Protein 5FQ4 (pdb70)

Foldseek 3Di:
DLQVLVVQQVVLLQLQQQALLLVLLCLLLQFWAFFLVDCPCLCSLQVNDDLVNLSRQSSVCSLQVNNLLSLVVNVVPDPQLLSVLLSLLSNLLSLVLVCQFAQWAFDPQGVFFGFTHGNVVSLVVSLVVNVVSVVPHDPDWDDHCDQQCRGPSLASVQSNLLVLLVSLLLCLLLVHCNVVSLVVNLVSLVVVSHHPAFRWRFQADLDPPRFRNNLCVAVPVHPHTIFGAQQLLLQCVVLVHPCLVFQKFAAQVPRHAAHHHRQCSVVCCVVVNSVCRGSSNTIGGDSPVGGRDIAGSGGLLLSLLSSLLSCLPRVVNNVSSLVSNLVSLQRLCVVSPNHPCSCSRCVTVLPCVVQDDSVSSNLSSLLSSLNSCVVHGSSVSSSSCLSVVPVPADPDAPVRCVVPVVSDDRNRHHFNNNHNFPVTDGQAHHWDRVVSVVRHVSGDDTDRSPPHRSSRDD/DLQVLVVQQVVLQLLQQQALLLVLLCLLLQFWAFFLVDCPCLCSLQVPDDLVNQSRQSSVCSLAVNNLLSLVVSVVPDPQLLSVLLSLLSNLLSLVLVCQFAQWAQDPQGPPPPVPLFGFTHGNVVSNVVSLVVNVVSVVPHPPDWDDHCDQQCRRDSLASVQSSLLVLLLSLLLCLLLVHCNVVSLVVNLVSLVVVSHHPAFRWRFQADLDPPRWRNHLCVAVPPHPHTIFGAQQLLLQCVVLVNPLCVQQKFQQQVPRHAAHHHRQCSVVCCVPVPVVRRGSSVTIGGDSPCGGRDIAGSGGLLLSLLSSLLSCLPRVVNNVSSLVSQLVSLQRLCVVRPNHPCSCSRCVTPLPCVPQDDSVSSNLSSLLSSLNSCVVHGSSVSSSSCLSVVPVPADPDAPVRCVVPVVSDDRNRHHFNNNHNQPVTDGFAHHWDRVVSVVRHVNPDDTDRSPPHRSSRDD

Secondary structure (DSSP, 8-state):
-HHHHHHHHHHHHHHIIIIIHHHHHHHHTTSEEE-TT--TTHHHHTT---GGG-TTHHHHHIIIIIIIHHHHHHHHH---HHHHHHHHHHHHHHHHHHHHHHS-EE-TT----PPEEPHHHHHHHHHHHHHHHHHT--SPPP-S--TTTTT-HHHHHHHHHHHHHHHHHHHHHTTSSHHHHHHHHHHHHHHT---SS-EEE----SSTTTS-HHHIIIIISS---EEEBHHHHHHHHHTT-GGGGSSBPPPTTTS----BPTT-HHHHHHHH-GGGSSGGGSPBB-GGGTTTPPEEEE-HHHHHHHHHHHIIIII--HHHHHHHHHHHHHHHHHHTT-TT-THHHHTTTT-GGG--SHHHHHHHHHHHHHHHHTTT-HHHHHHHHHHH--SPBPSS-HHHHHH-GGG--TT-B---SS---TT-S----PPPPHHHHHH-TTSPPP--TTSPPTT---/-HHHHHHHHHHHHHHIIIIIHHHHHHHHTTSEEE-TT--TTHHHHTT---GGG-TTHHHHHIIIIIIIHHHHHHHHH---HHHHHHHHHHHHHHHHHHHHHHS-EE-TT-S-GGGGSS--EE-HHHHHHHHHHHHHHHHHT--SPPP-S--TTTTT-HHHHHHHHHHHHHHHHHHHHHTTSSHHHHHHHHHHHHHHT---SS-EEE----SSTTTS-HHHHHHTSSS---EEEBHHHHHHHHHTT-GGGGSSBPPPTTTS----BPTT-HHHHHHHH-GGGSSGGGSPBB-GGGTTTPPEEEE-HHHHHHHHHHHIIIII--HHHHHHHHHHHHHHHHHHTT-TT-THHHHTTTT-GGG--SHHHHHHHHHHHHHHHHTTT-HHHHHHHHHHH--SPBPSS-HHHHHH-GGG--TT-B---SS---TT-S----PPPPHHHHHH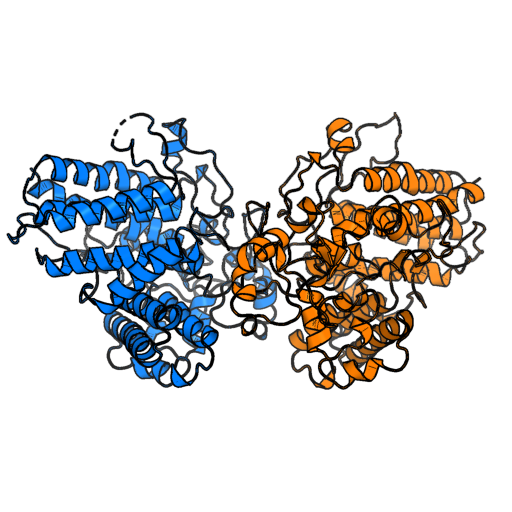-TTSPPP--TTSPPTT---

Radius of gyration: 30.18 Å; Cα contacts (8 Å, |Δi|>4): 1791; chains: 2; bounding box: 72×87×77 Å

Solvent-accessible surface area: 32524 Å² total; per-residue (Å²): 91,8,61,137,26,4,42,47,0,6,49,15,0,0,27,0,1,4,4,51,0,12,10,1,0,0,8,4,0,1,0,2,4,0,31,4,94,32,100,95,19,29,60,3,6,21,6,54,18,78,37,79,46,94,38,1,20,86,0,32,136,32,0,16,70,12,0,0,45,24,0,74,55,0,42,120,108,24,127,21,24,3,2,82,1,0,0,9,0,0,37,0,2,0,0,1,3,0,0,0,0,0,7,27,0,2,31,74,89,19,83,138,64,25,100,22,12,78,0,56,56,0,0,110,22,0,10,37,41,0,70,65,16,53,90,61,38,101,75,58,45,13,99,1,56,8,105,18,10,122,87,72,39,70,29,1,78,0,0,0,10,0,0,12,0,2,0,16,0,0,0,15,38,5,113,40,86,26,83,55,19,24,97,98,0,53,70,17,2,135,78,102,104,22,4,97,47,25,0,56,12,70,77,37,83,82,79,101,126,106,48,10,22,5,33,51,73,1,32,77,64,49,118,21,5,0,0,0,0,30,0,0,8,17,18,2,69,70,13,50,3,31,3,19,52,39,1,5,41,111,7,134,50,108,38,125,56,44,8,1,8,5,0,0,8,56,48,16,42,90,98,72,29,76,103,91,21,68,46,101,31,3,0,27,3,35,27,96,47,1,8,70,14,24,3,10,0,0,6,30,4,0,2,29,0,0,10,0,0,0,33,11,59,32,55,127,43,67,69,62,0,78,69,7,0,47,40,0,0,53,22,3,0,49,60,9,62,36,75,61,86,27,73,63,0,12,133,34,63,2,12,8,101,78,12,88,74,92,27,59,39,24,53,14,0,20,8,0,4,4,2,1,0,3,4,9,3,1,2,5,1,2,0,6,9,6,8,14,38,9,2,54,77,11,56,47,25,2,46,64,0,47,83,49,103,106,34,16,74,53,0,36,0,0,30,6,46,42,38,41,18,107,23,24,27,24,4,42,14,0,23,7,2,31,33,4,74,130,139,8,136,68,7,35,80,46,50,75,11,8,14,40,1,41,2,6,102,82,101,8,63,145,28,4,46,47,0,6,52,14,0,1,24,0,2,4,4,51,0,13,11,2,0,0,9,4,0,2,0,3,4,0,30,4,96,32,98,95,18,31,59,3,6,23,6,58,18,78,38,75,44,91,38,1,21,85,0,32,138,26,0,16,68,16,0,1,57,22,0,67,56,0,43,119,111,21,126,23,22,3,1,83,1,0,0,9,0,0,37,0,1,0,0,1,4,0,0,0,0,0,7,25,0,1,30,70,50,10,32,83,53,154,100,40,75,52,17,98,20,14,77,0,48,63,0,0,85,23,0,9,34,42,0,70,67,13,50,92,58,40,102,73,58,46,12,97,1,59,7,109,18,11,120,92,71,42,71,30,1,79,0,0,0,11,0,0,14,0,2,0,18,0,0,0,15,29,6,116,38,76,25,84,55,17,22,98,97,0,50,77,17,2,138,82,103,105,23,5,98,46,28,0,60,11,60,88,34,85,78,75,97,128,95,50,11,21,5,34,53,75,1,32,57,83,50,116,21,4,0,0,0,0,33,0,0,8,18,20,2,62,66,12,54,4,31,2,17,53,42,0,5,41,110,5,134,42,104,40,135,49,43,6,0,8,5,0,0,8,58,46,16,40,92,95,66,30,73,105,89,20,67,46,100,28,3,0,26,3,36,26,96,43,1,7,67,15,23,4,10,0,0,5,30,4,0,2,31,0,0,11,0,0,0,33,10,60,35,57,113,42,68,75,62,0,79,69,8,0,50,42,0,0,53,22,3,0,52,59,8,65,33,75,61,76,28,74,67,0,14,129,34,71,2,11,8,101,75,14,91,69,86,26,61,38,22,50,19,0,21,9,0,2,4,3,1,0,3,6,7,3,1,1,5,1,2,0,4,9,7,4,14,39,9,2,51,76,11,50,46,24,2,46,67,0,44,83,52,102,111,34,14,74,51,0,35,0,0,29,6,48,42,38,44,19,98,24,23,27,24,4,42,14,1,21,7,1,33,28,4,74,123,129,8,129,71,6,37,80,44,45,74,11,8,15,40,1,42,2,5,103,80

CATH classification: 1.25.40.390

Structure (mmCIF, N/CA/C/O backbone):
data_5FQ4
#
_entry.id   5FQ4
#
_cell.length_a   54.757
_cell.length_b   80.025
_cell.length_c   120.047
_cell.angle_alpha   90.00
_cell.angle_beta   100.12
_cell.angle_gamma   90.00
#
_symmetry.space_group_name_H-M   'P 1 21 1'
#
loop_
_entity.id
_entity.type
_entity.pdbx_description
1 polymer 'PUTATIVE LIPOPROTEIN'
2 non-polymer 'CALCIUM ION'
3 water water
#
loop_
_atom_site.group_PDB
_atom_site.id
_atom_site.type_symbol
_atom_site.label_atom_id
_atom_site.label_alt_id
_atom_site.label_comp_id
_atom_site.label_asym_id
_atom_site.label_entity_id
_atom_site.label_seq_id
_atom_site.pdbx_PDB_ins_code
_atom_site.Cartn_x
_atom_site.Cartn_y
_atom_site.Cartn_z
_atom_site.occupancy
_atom_site.B_iso_or_equiv
_atom_site.auth_seq_id
_atom_site.auth_comp_id
_atom_site.auth_asym_id
_atom_site.auth_atom_id
_atom_site.pdbx_PDB_model_num
ATOM 1 N N . THR A 1 19 ? -13.411 -10.758 190.509 1.00 48.30 18 THR A N 1
ATOM 2 C CA . THR A 1 19 ? -14.031 -11.819 189.712 1.00 53.64 18 THR A CA 1
ATOM 3 C C . THR A 1 19 ? -14.532 -11.274 188.372 1.00 46.23 18 THR A C 1
ATOM 4 O O . THR A 1 19 ? -14.750 -10.068 188.230 1.00 44.40 18 THR A O 1
ATOM 8 N N . ALA A 1 20 ? -14.708 -12.164 187.388 1.00 36.16 19 ALA A N 1
ATOM 9 C CA . ALA A 1 20 ? -15.098 -11.716 186.052 1.00 34.20 19 ALA A CA 1
ATOM 10 C C . ALA A 1 20 ? -16.455 -11.022 186.075 1.00 37.70 19 ALA A C 1
ATOM 11 O O . ALA A 1 20 ? -16.667 -10.030 185.363 1.00 31.64 19 ALA A O 1
ATOM 13 N N . ASP A 1 21 ? -17.382 -11.530 186.897 1.00 36.95 20 ASP A N 1
ATOM 14 C CA . ASP A 1 21 ? -18.724 -10.959 186.979 1.00 45.36 20 ASP A CA 1
ATOM 15 C C . ASP A 1 21 ? -18.692 -9.504 187.420 1.00 40.73 20 ASP A C 1
ATOM 16 O O . ASP A 1 21 ? -19.509 -8.695 186.967 1.00 36.58 20 ASP A O 1
ATOM 21 N N . LEU A 1 22 ? -17.775 -9.161 188.329 1.00 42.37 21 LEU A N 1
ATOM 22 C CA . LEU A 1 22 ? -17.654 -7.791 188.808 1.00 41.71 21 LEU A CA 1
ATOM 23 C C . LEU A 1 22 ? -16.945 -6.891 187.809 1.00 42.81 21 LEU A C 1
ATOM 24 O O . LEU A 1 22 ? -17.173 -5.676 187.813 1.00 48.33 21 LEU A O 1
ATOM 29 N N . ILE A 1 23 ? -16.116 -7.461 186.941 1.00 31.98 22 ILE A N 1
ATOM 30 C CA . ILE A 1 23 ? -15.297 -6.661 186.041 1.00 31.20 22 ILE A CA 1
ATOM 31 C C . ILE A 1 23 ? -15.980 -6.452 184.700 1.00 29.88 22 ILE A C 1
ATOM 32 O O . ILE A 1 23 ? -15.909 -5.361 184.127 1.00 28.91 22 ILE A O 1
ATOM 37 N N . PHE A 1 24 ? -16.611 -7.496 184.171 1.00 25.50 23 PHE A N 1
ATOM 38 C CA . PHE A 1 24 ? -17.150 -7.425 182.818 1.00 25.77 23 PHE A CA 1
ATOM 39 C C . PHE A 1 24 ? -18.072 -6.234 182.578 1.00 29.24 23 PHE A C 1
ATOM 40 O O . PHE A 1 24 ? -17.975 -5.626 181.495 1.00 27.89 23 PHE A O 1
ATOM 48 N N . PRO A 1 25 ? -18.964 -5.844 183.497 1.00 31.77 24 PRO A N 1
ATOM 49 C CA . PRO A 1 25 ? -19.810 -4.674 183.211 1.00 23.98 24 PRO A CA 1
ATOM 50 C C . PRO A 1 25 ? -19.020 -3.393 183.047 1.00 27.31 24 PRO A C 1
ATOM 51 O O . PRO A 1 25 ? -19.471 -2.481 182.346 1.00 27.86 24 PRO A O 1
ATOM 55 N N . SER A 1 26 ? -17.843 -3.291 183.660 1.00 29.57 25 SER A N 1
ATOM 56 C CA . SER A 1 26 ? -17.065 -2.066 183.519 1.00 32.21 25 SER A CA 1
ATOM 57 C C . SER A 1 26 ? -16.506 -1.879 182.111 1.00 30.04 25 SER A C 1
ATOM 58 O O . SER A 1 26 ? -16.181 -0.747 181.729 1.00 26.33 25 SER A O 1
ATOM 61 N N . ILE A 1 27 ? -16.402 -2.948 181.319 1.00 27.39 26 ILE A N 1
ATOM 62 C CA . ILE A 1 27 ? -15.823 -2.810 179.984 1.00 24.00 26 ILE A CA 1
ATOM 63 C C . ILE A 1 27 ? -16.690 -1.895 179.130 1.00 23.90 26 ILE A C 1
ATOM 64 O O . ILE A 1 27 ? -16.227 -0.876 178.602 1.00 21.97 26 ILE A O 1
ATOM 69 N N . SER A 1 28 ? -17.965 -2.246 178.980 1.00 22.65 27 SER A N 1
ATOM 70 C CA . SER A 1 28 ? -18.841 -1.420 178.160 1.00 26.58 27 SER A CA 1
ATOM 71 C C . SER A 1 28 ? -19.121 -0.072 178.816 1.00 20.69 27 SER A C 1
ATOM 72 O O . SER A 1 28 ? -19.261 0.937 178.113 1.00 23.09 27 SER A O 1
ATOM 75 N N . ALA A 1 29 ? -19.184 -0.023 180.148 1.00 18.53 28 ALA A N 1
ATOM 76 C CA . ALA A 1 29 ? -19.318 1.264 180.826 1.00 20.80 28 ALA A CA 1
ATOM 77 C C . ALA A 1 29 ? -18.164 2.188 180.452 1.00 20.88 28 ALA A C 1
ATOM 78 O O . ALA A 1 29 ? -18.373 3.358 180.110 1.00 23.19 28 ALA A O 1
ATOM 80 N N . SER A 1 30 ? -16.940 1.660 180.474 1.00 21.67 29 SER A N 1
ATOM 81 C CA . SER A 1 30 ? -15.770 2.468 180.150 1.00 21.99 29 SER A CA 1
ATOM 82 C C . SER A 1 30 ? -15.767 2.878 178.685 1.00 24.14 29 SER A C 1
ATOM 83 O O . SER A 1 30 ? -15.505 4.043 178.366 1.00 21.70 29 SER A O 1
ATOM 86 N N . ILE A 1 31 ? -16.053 1.934 177.776 1.00 18.81 30 ILE A N 1
ATOM 87 C CA . ILE A 1 31 ? -16.166 2.276 176.358 1.00 18.69 30 ILE A CA 1
ATOM 88 C C . ILE A 1 31 ? -17.218 3.366 176.161 1.00 23.08 30 ILE A C 1
ATOM 89 O O . ILE A 1 31 ? -16.990 4.359 175.456 1.00 22.90 30 ILE A O 1
ATOM 94 N N . ALA A 1 32 ? -18.383 3.202 176.803 1.00 20.86 31 ALA A N 1
ATOM 95 C CA . ALA A 1 32 ? -19.477 4.158 176.637 1.00 16.63 31 ALA A CA 1
ATOM 96 C C . ALA A 1 32 ? -19.064 5.549 177.093 1.00 18.42 31 ALA A C 1
ATOM 97 O O . ALA A 1 32 ? -19.400 6.545 176.447 1.00 18.43 31 ALA A O 1
ATOM 99 N N . SER A 1 33 ? -18.350 5.635 178.217 1.00 19.35 32 SER A N 1
ATOM 100 C CA . SER A 1 33 ? -17.872 6.928 178.684 1.00 22.40 32 SER A CA 1
ATOM 101 C C . SER A 1 33 ? -17.037 7.625 177.613 1.00 19.80 32 SER A C 1
ATOM 102 O O . SER A 1 33 ? -17.143 8.840 177.432 1.00 22.55 32 SER A O 1
ATOM 105 N N . ALA A 1 34 ? -16.224 6.869 176.876 1.00 18.94 33 ALA A N 1
ATOM 106 C CA . ALA A 1 34 ? -15.379 7.475 175.850 1.00 19.97 33 ALA A CA 1
ATOM 107 C C . ALA A 1 34 ? -16.163 7.715 174.568 1.00 21.49 33 ALA A C 1
ATOM 108 O O . ALA A 1 34 ? -16.270 8.852 174.091 1.00 21.71 33 ALA A O 1
ATOM 110 N N . VAL A 1 35 ? -16.732 6.648 174.004 1.00 17.62 34 VAL A N 1
ATOM 111 C CA . VAL A 1 35 ? -17.291 6.748 172.665 1.00 22.24 34 VAL A CA 1
ATOM 112 C C . VAL A 1 35 ? -18.609 7.521 172.677 1.00 23.13 34 VAL A C 1
ATOM 113 O O . VAL A 1 35 ? -18.992 8.112 171.656 1.00 23.11 34 VAL A O 1
ATOM 117 N N . GLY A 1 36 ? -19.312 7.538 173.807 1.00 17.98 35 GLY A N 1
ATOM 118 C CA . GLY A 1 36 ? -20.538 8.292 173.951 1.00 18.69 35 GLY A CA 1
ATOM 119 C C . GLY A 1 36 ? -20.365 9.636 174.618 1.00 21.21 35 GLY A C 1
ATOM 120 O O . GLY A 1 36 ? -21.333 10.399 174.701 1.00 22.21 35 GLY A O 1
ATOM 121 N N . GLY A 1 37 ? -19.152 9.955 175.084 1.00 17.63 36 GLY A N 1
ATOM 122 C CA . GLY A 1 37 ? -18.907 11.179 175.820 1.00 19.30 36 GLY A CA 1
ATOM 123 C C . GLY A 1 37 ? -17.905 12.071 175.110 1.00 19.17 36 GLY A C 1
ATOM 124 O O . GLY A 1 37 ? -18.248 12.747 174.134 1.00 18.63 36 GLY A O 1
ATOM 125 N N . GLU A 1 38 ? -16.657 12.063 175.579 1.00 20.92 37 GLU A N 1
ATOM 126 C CA . GLU A 1 38 ? -15.646 12.969 175.027 1.00 24.10 37 GLU A CA 1
ATOM 127 C C . GLU A 1 38 ? -15.438 12.759 173.527 1.00 21.83 37 GLU A C 1
ATOM 128 O O . GLU A 1 38 ? -15.342 13.725 172.764 1.00 15.48 37 GLU A O 1
ATOM 134 N N . ILE A 1 39 ? -15.346 11.502 173.080 1.00 18.54 38 ILE A N 1
ATOM 135 C CA . ILE A 1 39 ? -15.089 11.254 171.657 1.00 19.81 38 ILE A CA 1
ATOM 136 C C . ILE A 1 39 ? -16.309 11.621 170.828 1.00 21.80 38 ILE A C 1
ATOM 137 O O . ILE A 1 39 ? -16.209 12.297 169.796 1.00 16.73 38 ILE A O 1
ATOM 142 N N . TYR A 1 40 ? -17.475 11.119 171.243 1.00 18.06 39 TYR A N 1
ATOM 143 C CA . TYR A 1 40 ? -18.737 11.538 170.654 1.00 16.79 39 TYR A CA 1
ATOM 144 C C . TYR A 1 40 ? -18.785 13.051 170.505 1.00 19.40 39 TYR A C 1
ATOM 145 O O . TYR A 1 40 ? -19.206 13.573 169.472 1.00 14.22 39 TYR A O 1
ATOM 154 N N . ASN A 1 41 ? -18.336 13.770 171.527 1.00 17.31 40 ASN A N 1
ATOM 155 C CA . ASN A 1 41 ? -18.427 15.220 171.492 1.00 21.39 40 ASN A CA 1
ATOM 156 C C . ASN A 1 41 ? -17.629 15.795 170.327 1.00 19.53 40 ASN A C 1
ATOM 157 O O . ASN A 1 41 ? -18.183 16.484 169.464 1.00 15.90 40 ASN A O 1
ATOM 162 N N . TYR A 1 42 ? -16.317 15.527 170.275 1.00 17.90 41 TYR A N 1
ATOM 163 C CA . TYR A 1 42 ? -15.561 16.182 169.216 1.00 18.49 41 TYR A CA 1
ATOM 164 C C . TYR A 1 42 ? -15.910 15.624 167.843 1.00 19.06 41 TYR A C 1
ATOM 165 O O . TYR A 1 42 ? -15.905 16.373 166.856 1.00 20.20 41 TYR A O 1
ATOM 174 N N . ALA A 1 43 ? -16.261 14.339 167.749 1.00 14.27 42 ALA A N 1
ATOM 175 C CA . ALA A 1 43 ? -16.609 13.811 166.431 1.00 10.45 42 ALA A CA 1
ATOM 176 C C . ALA A 1 43 ? -17.875 14.458 165.867 1.00 15.86 42 ALA A C 1
ATOM 177 O O . ALA A 1 43 ? -18.039 14.523 164.643 1.00 20.40 42 ALA A O 1
ATOM 179 N N . GLY A 1 44 ? -18.776 14.960 166.725 1.00 16.37 43 GLY A N 1
ATOM 180 C CA . GLY A 1 44 ? -19.951 15.650 166.208 1.00 16.04 43 GLY A CA 1
ATOM 181 C C . GLY A 1 44 ? -19.606 16.959 165.518 1.00 17.16 43 GLY A C 1
ATOM 182 O O . GLY A 1 44 ? -20.311 17.395 164.598 1.00 15.56 43 GLY A O 1
ATOM 183 N N . PHE A 1 45 ? -18.529 17.609 165.955 1.00 12.73 44 PHE A N 1
ATOM 184 C CA . PHE A 1 45 ? -18.038 18.780 165.231 1.00 17.83 44 PHE A CA 1
ATOM 185 C C . PHE A 1 45 ? -17.426 18.359 163.906 1.00 20.86 44 PHE A C 1
ATOM 186 O O . PHE A 1 45 ? -17.680 18.976 162.863 1.00 19.45 44 PHE A O 1
ATOM 194 N N . PHE A 1 46 ? -16.640 17.286 163.929 1.00 17.82 45 PHE A N 1
ATOM 195 C CA . PHE A 1 46 ? -15.997 16.819 162.709 1.00 17.13 45 PHE A CA 1
ATOM 196 C C . PHE A 1 46 ? -17.019 16.287 161.717 1.00 13.35 45 PHE A C 1
ATOM 197 O O . PHE A 1 46 ? -16.831 16.411 160.503 1.00 14.47 45 PHE A O 1
ATOM 205 N N . ALA A 1 47 ? -18.108 15.694 162.207 1.00 16.86 46 ALA A N 1
ATOM 206 C CA . ALA A 1 47 ? -19.187 15.284 161.321 1.00 15.88 46 ALA A CA 1
ATOM 207 C C . ALA A 1 47 ? -20.109 16.441 160.961 1.00 15.98 46 ALA A C 1
ATOM 208 O O . ALA A 1 47 ? -21.021 16.250 160.149 1.00 17.83 46 ALA A O 1
ATOM 210 N N . GLN A 1 48 ? -19.900 17.618 161.569 1.00 12.50 47 GLN A N 1
ATOM 211 C CA . GLN A 1 48 ? -20.610 18.857 161.229 1.00 15.68 47 GLN A CA 1
ATOM 212 C C . GLN A 1 48 ? -22.105 18.743 161.508 1.00 17.31 47 GLN A C 1
ATOM 213 O O . GLN A 1 48 ? -22.945 19.224 160.745 1.00 14.86 47 GLN A O 1
ATOM 219 N N . TYR A 1 49 ? -22.419 18.074 162.611 1.00 15.66 48 TYR A N 1
ATOM 220 C CA . TYR A 1 49 ? -23.754 18.111 163.191 1.00 20.68 48 TYR A CA 1
ATOM 221 C C . TYR A 1 49 ? -23.972 19.390 163.977 1.00 22.49 48 TYR A C 1
ATOM 222 O O . TYR A 1 49 ? -25.069 19.957 163.953 1.00 20.45 48 TYR A O 1
ATOM 231 N N . TYR A 1 50 ? -22.953 19.850 164.703 1.00 15.37 49 TYR A N 1
ATOM 232 C CA . TYR A 1 50 ? -23.160 21.007 165.549 1.00 18.51 49 TYR A CA 1
ATOM 233 C C . TYR A 1 50 ? -21.910 21.871 165.569 1.00 21.02 49 TYR A C 1
ATOM 234 O O . TYR A 1 50 ? -20.912 21.602 164.886 1.00 19.17 49 TYR A O 1
ATOM 243 N N . GLU A 1 51 ? -21.995 22.932 166.360 1.00 15.40 50 GLU A N 1
ATOM 244 C CA . GLU A 1 51 ? -21.099 24.073 166.273 1.00 20.86 50 GLU A CA 1
ATOM 245 C C . GLU A 1 51 ? -21.132 24.783 167.616 1.00 21.23 50 GLU A C 1
ATOM 246 O O . GLU A 1 51 ? -21.904 24.420 168.509 1.00 23.59 50 GLU A O 1
ATOM 252 N N . GLN A 1 52 ? -20.275 25.791 167.753 1.00 21.33 51 GLN A N 1
ATOM 253 C CA . GLN A 1 52 ? -20.120 26.495 169.018 1.00 23.00 51 GLN A CA 1
ATOM 254 C C . GLN A 1 52 ? -21.161 27.598 169.139 1.00 26.66 51 GLN A C 1
ATOM 255 O O . GLN A 1 52 ? -21.274 28.446 168.248 1.00 24.50 51 GLN A O 1
ATOM 261 N N . LYS A 1 53 ? -21.911 27.599 170.247 1.00 23.04 52 LYS A N 1
ATOM 262 C CA . LYS A 1 53 ? -22.870 28.668 170.472 1.00 25.27 52 LYS A CA 1
ATOM 263 C C . LYS A 1 53 ? -22.147 30.007 170.475 1.00 22.94 52 LYS A C 1
ATOM 264 O O . LYS A 1 53 ? -21.077 30.126 171.086 1.00 27.91 52 LYS A O 1
ATOM 270 N N . PRO A 1 54 ? -22.686 31.014 169.801 1.00 25.41 53 PRO A N 1
ATOM 271 C CA . PRO A 1 54 ? -22.001 32.316 169.683 1.00 31.36 53 PRO A CA 1
ATOM 272 C C . PRO A 1 54 ? -21.526 32.935 170.997 1.00 39.13 53 PRO A C 1
ATOM 273 O O . PRO A 1 54 ? -20.458 33.561 171.026 1.00 37.96 53 PRO A O 1
ATOM 277 N N . GLU A 1 55 ? -22.277 32.783 172.084 1.00 36.32 54 GLU A N 1
ATOM 278 C CA . GLU A 1 55 ? -22.003 33.523 173.306 1.00 34.45 54 GLU A CA 1
ATOM 279 C C . GLU A 1 55 ? -21.080 32.793 174.268 1.00 38.23 54 GLU A C 1
ATOM 280 O O . GLU A 1 55 ? -20.893 33.259 175.395 1.00 49.35 54 GLU A O 1
ATOM 286 N N . SER A 1 56 ? -20.501 31.669 173.861 1.00 35.10 55 SER A N 1
ATOM 287 C CA . SER A 1 56 ? -19.516 30.988 174.681 1.00 34.07 55 SER A CA 1
ATOM 288 C C . SER A 1 56 ? -18.377 30.517 173.781 1.00 31.47 55 SER A C 1
ATOM 289 O O . SER A 1 56 ? -18.405 30.699 172.559 1.00 31.75 55 SER A O 1
ATOM 292 N N . ASN A 1 57 ? -17.366 29.904 174.397 1.00 34.11 56 ASN A N 1
ATOM 293 C CA . ASN A 1 57 ? -16.119 29.598 173.710 1.00 31.06 56 ASN A CA 1
ATOM 294 C C . ASN A 1 57 ? -15.626 28.181 173.963 1.00 32.75 56 ASN A C 1
ATOM 295 O O . ASN A 1 57 ? -14.525 27.841 173.518 1.00 31.24 56 ASN A O 1
ATOM 300 N N . GLN A 1 58 ? -16.409 27.341 174.646 1.00 26.11 57 GLN A N 1
ATOM 301 C CA . GLN A 1 58 ? -15.869 26.073 175.130 1.00 31.02 57 GLN A CA 1
ATOM 302 C C . GLN A 1 58 ? -15.259 25.238 174.006 1.00 31.48 57 GLN A C 1
ATOM 303 O O . GLN A 1 58 ? -14.207 24.615 174.185 1.00 24.91 57 GLN A O 1
ATOM 309 N N . TYR A 1 59 ? -15.910 25.190 172.847 1.00 19.81 58 TYR A N 1
ATOM 310 C CA . TYR A 1 59 ? -15.476 24.282 171.799 1.00 19.20 58 TYR A CA 1
ATOM 311 C C . TYR A 1 59 ? -14.951 25.014 170.569 1.00 21.01 58 TYR A C 1
ATOM 312 O O . TYR A 1 59 ? -14.927 24.434 169.479 1.00 21.55 58 TYR A O 1
ATOM 321 N N . ASN A 1 60 ? -14.532 26.274 170.724 1.00 23.72 59 ASN A N 1
ATOM 322 C CA . ASN A 1 60 ? -13.937 27.009 169.608 1.00 24.66 59 ASN A CA 1
ATOM 323 C C . ASN A 1 60 ? -12.847 26.198 168.916 1.00 24.70 59 ASN A C 1
ATOM 324 O O . ASN A 1 60 ? -12.821 26.095 167.684 1.00 20.71 59 ASN A O 1
ATOM 329 N N . THR A 1 61 ? -11.919 25.630 169.693 1.00 21.88 60 THR A N 1
ATOM 330 C CA . THR A 1 61 ? -10.756 25.020 169.064 1.00 26.29 60 THR A CA 1
ATOM 331 C C . THR A 1 61 ? -11.106 23.715 168.359 1.00 25.05 60 THR A C 1
ATOM 332 O O . THR A 1 61 ? -10.392 23.328 167.431 1.00 19.79 60 THR A O 1
ATOM 336 N N . LEU A 1 62 ? -12.187 23.039 168.758 1.00 22.85 61 LEU A N 1
ATOM 337 C CA . LEU A 1 62 ? -12.655 21.908 167.961 1.00 20.26 61 LEU A CA 1
ATOM 338 C C . LEU A 1 62 ? -13.322 22.393 166.681 1.00 22.48 61 LEU A C 1
ATOM 339 O O . LEU A 1 62 ? -13.075 21.842 165.600 1.00 20.45 61 LEU A O 1
ATOM 344 N N . CYS A 1 63 ? -14.154 23.440 166.788 1.00 21.72 62 CYS A N 1
ATOM 345 C CA . CYS A 1 63 ? -14.888 23.953 165.633 1.00 20.52 62 CYS A CA 1
ATOM 346 C C . CYS A 1 63 ? -13.950 24.502 164.571 1.00 18.68 62 CYS A C 1
ATOM 347 O O . CYS A 1 63 ? -14.215 24.372 163.370 1.00 22.19 62 CYS A O 1
ATOM 350 N N . GLU A 1 64 ? -12.871 25.149 164.999 1.00 20.22 63 GLU A N 1
ATOM 351 C CA . GLU A 1 64 ? -11.971 25.863 164.105 1.00 18.32 63 GLU A CA 1
ATOM 352 C C . GLU A 1 64 ? -10.716 25.065 163.782 1.00 21.58 63 GLU A C 1
ATOM 353 O O . GLU A 1 64 ? -9.810 25.594 163.122 1.00 20.27 63 GLU A O 1
ATOM 359 N N . TYR A 1 65 ? -10.644 23.812 164.236 1.00 25.24 64 TYR A N 1
ATOM 360 C CA . TYR A 1 65 ? -9.511 22.935 163.968 1.00 24.86 64 TYR A CA 1
ATOM 361 C C . TYR A 1 65 ? -8.206 23.550 164.466 1.00 24.51 64 TYR A C 1
ATOM 362 O O . TYR A 1 65 ? -7.159 23.415 163.833 1.00 20.56 64 TYR A O 1
ATOM 371 N N . THR A 1 66 ? -8.254 24.253 165.591 1.00 24.27 65 THR A N 1
ATOM 372 C CA . THR A 1 66 ? -7.062 24.880 166.139 1.00 23.29 65 THR A CA 1
ATOM 373 C C . THR A 1 66 ? -6.526 24.157 167.361 1.00 18.46 65 THR A C 1
ATOM 374 O O . THR A 1 66 ? -5.535 24.606 167.937 1.00 22.45 65 THR A O 1
ATOM 378 N N . PHE A 1 67 ? -7.135 23.041 167.759 1.00 23.00 66 PHE A N 1
ATOM 379 C CA . PHE A 1 67 ? -6.586 22.268 168.860 1.00 23.86 66 PHE A CA 1
ATOM 380 C C . PHE A 1 67 ? -5.283 21.604 168.432 1.00 30.97 66 PHE A C 1
ATOM 381 O O . PHE A 1 67 ? -5.032 21.363 167.247 1.00 23.25 66 PHE A O 1
ATOM 389 N N . THR A 1 68 ? -4.443 21.316 169.411 1.00 24.46 67 THR A N 1
ATOM 390 C CA . THR A 1 68 ? -3.149 20.713 169.155 1.00 23.86 67 THR A CA 1
ATOM 391 C C . THR A 1 68 ? -2.995 19.510 170.069 1.00 24.16 67 THR A C 1
ATOM 392 O O . THR A 1 68 ? -3.873 19.203 170.877 1.00 27.83 67 THR A O 1
ATOM 396 N N . GLU A 1 69 ? -1.865 18.817 169.931 1.00 28.85 68 GLU A N 1
ATOM 397 C CA . GLU A 1 69 ? -1.593 17.686 170.805 1.00 28.24 68 GLU A CA 1
ATOM 398 C C . GLU A 1 69 ? -1.650 18.099 172.272 1.00 28.45 68 GLU A C 1
ATOM 399 O O . GLU A 1 69 ? -2.170 17.354 173.114 1.00 32.19 68 GLU A O 1
ATOM 405 N N . SER A 1 70 ? -1.127 19.293 172.594 1.00 25.48 69 SER A N 1
ATOM 406 C CA . SER A 1 70 ? -1.151 19.793 173.967 1.00 26.89 69 SER A CA 1
ATOM 407 C C . SER A 1 70 ? -2.567 20.017 174.481 1.00 26.74 69 SER A C 1
ATOM 408 O O . SER A 1 70 ? -2.761 20.067 175.697 1.00 27.94 69 SER A O 1
ATOM 411 N N . SER A 1 71 ? -3.547 20.172 173.588 1.00 22.43 70 SER A N 1
ATOM 412 C CA . SER A 1 71 ? -4.938 20.365 174.001 1.00 26.50 70 SER A CA 1
ATOM 413 C C . SER A 1 71 ? -5.539 19.132 174.668 1.00 30.05 70 SER A C 1
ATOM 414 O O . SER A 1 71 ? -6.598 19.249 175.295 1.00 26.54 70 SER A O 1
ATOM 417 N N . GLN A 1 72 ? -4.926 17.953 174.504 1.00 24.35 71 GLN A N 1
ATOM 418 C CA . GLN A 1 72 ? -5.365 16.724 175.187 1.00 22.75 71 GLN A CA 1
ATOM 419 C C . GLN A 1 72 ? -6.832 16.388 174.912 1.00 23.79 71 GLN A C 1
ATOM 420 O O . GLN A 1 72 ? -7.556 15.962 175.812 1.00 26.43 71 GLN A O 1
ATOM 426 N N . GLN A 1 73 ? -7.279 16.555 173.668 1.00 23.41 72 GLN A N 1
ATOM 427 C CA . GLN A 1 73 ? -8.707 16.430 173.406 1.00 22.49 72 GLN A CA 1
ATOM 428 C C . GLN A 1 73 ? -9.219 15.001 173.577 1.00 27.90 72 GLN A C 1
ATOM 429 O O . GLN A 1 73 ? -10.431 14.813 173.709 1.00 24.31 72 GLN A O 1
ATOM 435 N N . MET A 1 74 ? -8.334 13.990 173.584 1.00 29.99 73 MET A N 1
ATOM 436 C CA . MET A 1 74 ? -8.766 12.605 173.750 1.00 26.10 73 MET A CA 1
ATOM 437 C C . MET A 1 74 ? -8.016 11.879 174.860 1.00 24.84 73 MET A C 1
ATOM 438 O O . MET A 1 74 ? -8.124 10.649 174.958 1.00 26.71 73 MET A O 1
ATOM 443 N N . ASP A 1 75 ? -7.288 12.604 175.715 1.00 19.34 74 ASP A N 1
ATOM 444 C CA . ASP A 1 75 ? -6.511 11.950 176.764 1.00 25.48 74 ASP A CA 1
ATOM 445 C C . ASP A 1 75 ? -7.411 11.185 177.726 1.00 24.57 74 ASP A C 1
ATOM 446 O O . ASP A 1 75 ? -7.097 10.057 178.126 1.00 27.81 74 ASP A O 1
ATOM 451 N N . TYR A 1 76 ? -8.520 11.794 178.137 1.00 21.10 75 TYR A N 1
ATOM 452 C CA . TYR A 1 76 ? -9.425 11.085 179.031 1.00 20.83 75 TYR A CA 1
ATOM 453 C C . TYR A 1 76 ? -9.905 9.796 178.371 1.00 26.63 75 TYR A C 1
ATOM 454 O O . TYR A 1 76 ? -9.886 8.722 178.982 1.00 27.19 75 TYR A O 1
ATOM 463 N N . SER A 1 77 ? -10.308 9.886 177.102 1.00 20.56 76 SER A N 1
ATOM 464 C CA . SER A 1 77 ? -10.843 8.718 176.414 1.00 27.08 76 SER A CA 1
ATOM 465 C C . SER A 1 77 ? -9.780 7.648 176.255 1.00 26.44 76 SER A C 1
ATOM 466 O O . SER A 1 77 ? -10.070 6.453 176.363 1.00 22.52 76 SER A O 1
ATOM 469 N N . TYR A 1 78 ? -8.540 8.057 175.991 1.00 25.63 77 TYR A N 1
ATOM 470 C CA . TYR A 1 78 ? -7.476 7.074 175.851 1.00 25.64 77 TYR A CA 1
ATOM 471 C C . TYR A 1 78 ? -7.276 6.313 177.155 1.00 26.55 77 TYR A C 1
ATOM 472 O O . TYR A 1 78 ? -7.163 5.079 177.160 1.00 22.83 77 TYR A O 1
ATOM 481 N N . ARG A 1 79 ? -7.275 7.030 178.276 1.00 23.06 78 ARG A N 1
ATOM 482 C CA . ARG A 1 79 ? -7.092 6.373 179.563 1.00 25.93 78 ARG A CA 1
ATOM 483 C C . ARG A 1 79 ? -8.254 5.440 179.872 1.00 29.32 78 ARG A C 1
ATOM 484 O O . ARG A 1 79 ? -8.050 4.311 180.330 1.00 28.49 78 ARG A O 1
ATOM 492 N N . ILE A 1 80 ? -9.482 5.881 179.614 1.00 25.22 79 ILE A N 1
ATOM 493 C CA . ILE A 1 80 ? -10.603 5.038 179.992 1.00 28.58 79 ILE A CA 1
ATOM 494 C C . ILE A 1 80 ? -10.709 3.849 179.042 1.00 26.68 79 ILE A C 1
ATOM 495 O O . ILE A 1 80 ? -11.165 2.769 179.437 1.00 23.74 79 ILE A O 1
ATOM 500 N N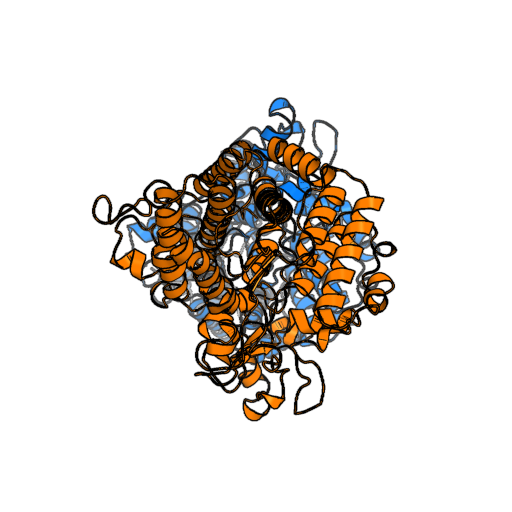 . LEU A 1 81 ? -10.252 4.002 177.794 1.00 18.74 80 LEU A N 1
ATOM 501 C CA . LEU A 1 81 ? -10.282 2.870 176.874 1.00 21.58 80 LEU A CA 1
ATOM 502 C C . LEU A 1 81 ? -9.219 1.832 177.228 1.00 25.22 80 LEU A C 1
ATOM 503 O O . LEU A 1 81 ? -9.488 0.624 177.194 1.00 27.22 80 LEU A O 1
ATOM 508 N N . PHE A 1 82 ? -8.009 2.275 177.576 1.00 27.07 81 PHE A N 1
ATOM 509 C CA . PHE A 1 82 ? -6.886 1.359 177.761 1.00 28.08 81 PHE A CA 1
ATOM 510 C C . PHE A 1 82 ? -6.660 0.976 179.215 1.00 37.44 81 PHE A C 1
ATOM 511 O O . PHE A 1 82 ? -6.579 -0.214 179.534 1.00 40.08 81 PHE A O 1
ATOM 519 N N . ALA A 1 83 ? -6.550 1.959 180.106 1.00 28.58 82 ALA A N 1
ATOM 520 C CA . ALA A 1 83 ? -6.459 1.640 181.518 1.00 32.09 82 ALA A CA 1
ATOM 521 C C . ALA A 1 83 ? -7.775 1.101 182.068 1.00 34.24 82 ALA A C 1
ATOM 522 O O . ALA A 1 83 ? -7.762 0.411 183.092 1.00 28.09 82 ALA A O 1
ATOM 524 N N . GLY A 1 84 ? -8.898 1.380 181.410 1.00 29.04 83 GLY A N 1
ATOM 525 C CA . GLY A 1 84 ? -10.212 0.980 181.870 1.00 24.73 83 GLY A CA 1
ATOM 526 C C . GLY A 1 84 ? -10.716 -0.203 181.073 1.00 30.09 83 GLY A C 1
ATOM 527 O O . GLY A 1 84 ? -10.559 -1.372 181.472 1.00 30.70 83 GLY A O 1
ATOM 528 N N . ALA A 1 85 ? -11.320 0.068 179.909 1.00 25.54 84 ALA A N 1
ATOM 529 C CA . ALA A 1 85 ? -12.044 -0.964 179.170 1.00 29.27 84 ALA A CA 1
ATOM 530 C C . ALA A 1 85 ? -11.152 -2.150 178.812 1.00 30.74 84 ALA A C 1
ATOM 531 O O . ALA A 1 85 ? -11.487 -3.304 179.117 1.00 28.07 84 ALA A O 1
ATOM 533 N N . LEU A 1 86 ? -10.003 -1.886 178.176 1.00 29.74 85 LEU A N 1
ATOM 534 C CA . LEU A 1 86 ? -9.161 -2.978 177.684 1.00 27.07 85 LEU A CA 1
ATOM 535 C C . LEU A 1 86 ? -8.489 -3.742 178.816 1.00 31.88 85 LEU A C 1
ATOM 536 O O . LEU A 1 86 ? -8.311 -4.964 178.717 1.00 31.33 85 LEU A O 1
ATOM 541 N N . GLU A 1 87 ? -8.111 -3.052 179.893 1.00 28.31 86 GLU A N 1
ATOM 542 C CA . GLU A 1 87 ? -7.567 -3.744 181.054 1.00 31.07 86 GLU A CA 1
ATOM 543 C C . GLU A 1 87 ? -8.617 -4.653 181.690 1.00 32.85 86 GLU A C 1
ATOM 544 O O . GLU A 1 87 ? -8.327 -5.799 182.058 1.00 27.26 86 GLU A O 1
ATOM 550 N N . ASP A 1 88 ? -9.845 -4.156 181.813 1.00 28.52 87 ASP A N 1
ATOM 551 C CA . ASP A 1 88 ? -10.940 -4.974 182.320 1.00 29.96 87 ASP A CA 1
ATOM 552 C C . ASP A 1 88 ? -11.169 -6.198 181.445 1.00 29.80 87 ASP A C 1
ATOM 553 O O . ASP A 1 88 ? -11.419 -7.300 181.952 1.00 27.52 87 ASP A O 1
ATOM 558 N N . ALA A 1 89 ? -11.113 -6.017 180.124 1.00 25.92 88 ALA A N 1
ATOM 559 C CA . ALA A 1 89 ? -11.298 -7.146 179.221 1.00 31.52 88 ALA A CA 1
ATOM 560 C C . ALA A 1 89 ? -10.205 -8.186 179.426 1.00 33.00 88 ALA A C 1
ATOM 561 O O . ALA A 1 89 ? -10.485 -9.390 179.484 1.00 26.22 88 ALA A O 1
ATOM 563 N N . LYS A 1 90 ? -8.953 -7.730 179.549 1.00 33.72 89 LYS A N 1
ATOM 564 C CA . LYS A 1 90 ? -7.848 -8.630 179.848 1.00 29.66 89 LYS A CA 1
ATOM 565 C C . LYS A 1 90 ? -8.132 -9.456 181.096 1.00 32.54 89 LYS A C 1
ATOM 566 O O . LYS A 1 90 ? -7.882 -10.666 181.117 1.00 35.04 89 LYS A O 1
ATOM 572 N N . GLN A 1 91 ? -8.679 -8.828 182.138 1.00 34.04 90 GLN A N 1
ATOM 573 C CA . GLN A 1 91 ? -8.916 -9.559 183.377 1.00 41.26 90 GLN A CA 1
ATOM 574 C C . GLN A 1 91 ? -10.060 -10.556 183.224 1.00 34.20 90 GLN A C 1
ATOM 575 O O . GLN A 1 91 ? -9.987 -11.670 183.749 1.00 37.89 90 GLN A O 1
ATOM 581 N N . VAL A 1 92 ? -11.120 -10.191 182.502 1.00 34.65 91 VAL A N 1
ATOM 582 C CA . VAL A 1 92 ? -12.173 -11.170 182.247 1.00 34.31 91 VAL A CA 1
ATOM 583 C C . VAL A 1 92 ? -11.603 -12.368 181.496 1.00 31.39 91 VAL A C 1
ATOM 584 O O . VAL A 1 92 ? -11.824 -13.523 181.878 1.00 32.09 91 VAL A O 1
ATOM 588 N N . LEU A 1 93 ? -10.839 -12.105 180.428 1.00 33.09 92 LEU A N 1
ATOM 589 C CA . LEU A 1 93 ? -10.270 -13.191 179.633 1.00 35.47 92 LEU A CA 1
ATOM 590 C C . LEU A 1 93 ? -9.324 -14.057 180.451 1.00 48.34 92 LEU A C 1
ATOM 591 O O . LEU A 1 93 ? -9.180 -15.257 180.173 1.00 41.79 92 LEU A O 1
ATOM 596 N N . GLU A 1 94 ? -8.691 -13.488 181.475 1.00 32.81 93 GLU A N 1
ATOM 597 C CA . GLU A 1 94 ? -7.905 -14.323 182.371 1.00 36.30 93 GLU A CA 1
ATOM 598 C C . GLU A 1 94 ? -8.769 -15.120 183.340 1.00 37.50 93 GLU A C 1
ATOM 599 O O . GLU A 1 94 ? -8.343 -16.191 183.785 1.00 40.87 93 GLU A O 1
ATOM 605 N N . LYS A 1 95 ? -9.984 -14.662 183.644 1.00 40.98 94 LYS A N 1
ATOM 606 C CA . LYS A 1 95 ? -10.720 -15.207 184.778 1.00 44.92 94 LYS A CA 1
ATOM 607 C C . LYS A 1 95 ? -11.861 -16.153 184.413 1.00 49.75 94 LYS A C 1
ATOM 608 O O . LYS A 1 95 ? -12.403 -16.796 185.317 1.00 48.67 94 LYS A O 1
ATOM 614 N N . THR A 1 96 ? -12.254 -16.267 183.145 1.00 34.47 95 THR A N 1
ATOM 615 C CA . THR A 1 96 ? -13.336 -17.190 182.820 1.00 47.93 95 THR A CA 1
ATOM 616 C C . THR A 1 96 ? -13.011 -18.013 181.583 1.00 47.15 95 THR A C 1
ATOM 617 O O . THR A 1 96 ? -12.441 -17.503 180.611 1.00 36.35 95 THR A O 1
ATOM 621 N N . THR A 1 97 ? -13.396 -19.290 181.635 1.00 36.31 96 THR A N 1
ATOM 622 C CA . THR A 1 97 ? -13.323 -20.190 180.493 1.00 44.19 96 THR A CA 1
ATOM 623 C C . THR A 1 97 ? -14.623 -20.245 179.702 1.00 46.59 96 THR A C 1
ATOM 624 O O . THR A 1 97 ? -14.672 -20.925 178.671 1.00 38.57 96 THR A O 1
ATOM 628 N N . ASN A 1 98 ? -15.672 -19.549 180.153 1.00 34.64 97 ASN A N 1
ATOM 629 C CA . ASN A 1 98 ? -16.971 -19.617 179.496 1.00 42.12 97 ASN A CA 1
ATOM 630 C C . ASN A 1 98 ? -16.851 -19.001 178.105 1.00 32.52 97 ASN A C 1
ATOM 631 O O . ASN A 1 98 ? -16.738 -17.773 177.982 1.00 30.94 97 ASN A O 1
ATOM 636 N N . PRO A 1 99 ? -16.892 -19.808 177.036 1.00 33.18 98 PRO A N 1
ATOM 637 C CA . PRO A 1 99 ? -16.571 -19.260 175.708 1.00 32.16 98 PRO A CA 1
ATOM 638 C C . PRO A 1 99 ? -17.514 -18.156 175.283 1.00 31.16 98 PRO A C 1
ATOM 639 O O . PRO A 1 99 ? -17.094 -17.227 174.593 1.00 30.31 98 PRO A O 1
ATOM 643 N N . ALA A 1 100 ? -18.782 -18.217 175.697 1.00 32.51 99 ALA A N 1
ATOM 644 C CA . ALA A 1 100 ? -19.716 -17.154 175.347 1.00 35.17 99 ALA A CA 1
ATOM 645 C C . ALA A 1 100 ? -19.355 -15.850 176.051 1.00 30.48 99 ALA A C 1
ATOM 646 O O . ALA A 1 100 ? -19.492 -14.765 175.470 1.00 28.03 99 ALA A O 1
ATOM 648 N N . ASP A 1 101 ? -18.894 -15.935 177.301 1.00 33.36 100 ASP A N 1
ATOM 649 C CA . ASP A 1 101 ? -18.428 -14.740 178.002 1.00 29.24 100 ASP A CA 1
ATOM 650 C C . ASP A 1 101 ? -17.147 -14.216 177.383 1.00 29.87 100 ASP A C 1
ATOM 651 O O . ASP A 1 101 ? -16.971 -13.000 177.233 1.00 26.58 100 ASP A O 1
ATOM 656 N N . ARG A 1 102 ? -16.230 -15.123 177.041 1.00 31.66 101 ARG A N 1
ATOM 657 C CA . ARG A 1 102 ? -15.026 -14.724 176.325 1.00 30.13 101 ARG A CA 1
ATOM 658 C C . ARG A 1 102 ? -15.380 -14.097 174.982 1.00 26.74 101 ARG A C 1
ATOM 659 O O . ARG A 1 102 ? -14.764 -13.112 174.565 1.00 26.84 101 ARG A O 1
ATOM 667 N N . PHE A 1 103 ? -16.409 -14.626 174.315 1.00 29.83 102 PHE A N 1
ATOM 668 C CA . PHE A 1 103 ? -16.812 -14.083 173.023 1.00 25.11 102 PHE A CA 1
ATOM 669 C C . PHE A 1 103 ? -17.282 -12.637 173.157 1.00 29.02 102 PHE A C 1
ATOM 670 O O . PHE A 1 103 ? -16.794 -11.748 172.448 1.00 26.42 102 PHE A O 1
ATOM 678 N N . ALA A 1 104 ? -18.211 -12.373 174.087 1.00 23.18 103 ALA A N 1
ATOM 679 C CA . ALA A 1 104 ? -18.675 -11.000 174.307 1.00 21.80 103 ALA A CA 1
ATOM 680 C C . ALA A 1 104 ? -17.520 -10.083 174.690 1.00 21.27 103 ALA A C 1
ATOM 681 O O . ALA A 1 104 ? -17.398 -8.964 174.169 1.00 26.41 103 ALA A O 1
ATOM 683 N N . THR A 1 105 ? -16.660 -10.544 175.602 1.00 27.52 104 THR A N 1
ATOM 684 C CA . THR A 1 105 ? -15.515 -9.743 176.023 1.00 27.94 104 THR A CA 1
ATOM 685 C C . THR A 1 105 ? -14.600 -9.427 174.840 1.00 29.59 104 THR A C 1
ATOM 686 O O . THR A 1 105 ? -14.124 -8.294 174.689 1.00 22.65 104 THR A O 1
ATOM 690 N N . THR A 1 106 ? -14.358 -10.413 173.979 1.00 28.80 105 THR A N 1
ATOM 691 C CA . THR A 1 106 ? -13.472 -10.192 172.840 1.00 26.05 105 THR A CA 1
ATOM 692 C C . THR A 1 106 ? -14.079 -9.204 171.858 1.00 25.35 105 THR A C 1
ATOM 693 O O . THR A 1 106 ? -13.355 -8.395 171.257 1.00 21.78 105 THR A O 1
ATOM 697 N N . ILE A 1 107 ? -15.402 -9.257 171.695 1.00 23.94 106 ILE A N 1
ATOM 698 C CA . ILE A 1 107 ? -16.095 -8.315 170.831 1.00 27.77 106 ILE A CA 1
ATOM 699 C C . ILE A 1 107 ? -15.950 -6.893 171.363 1.00 27.21 106 ILE A C 1
ATOM 700 O O . ILE A 1 107 ? -15.667 -5.958 170.601 1.00 22.73 106 ILE A O 1
ATOM 705 N N . LEU A 1 108 ? -16.130 -6.704 172.675 1.00 26.98 107 LEU A N 1
ATOM 706 C CA . LEU A 1 108 ? -15.966 -5.365 173.240 1.00 23.98 107 LEU A CA 1
ATOM 707 C C . LEU A 1 108 ? -14.520 -4.904 173.133 1.00 23.00 107 LEU A C 1
ATOM 708 O O . LEU A 1 108 ? -14.253 -3.736 172.812 1.00 21.66 107 LEU A O 1
ATOM 713 N N . ARG A 1 109 ? -13.578 -5.814 173.383 1.00 25.30 108 ARG A N 1
ATOM 714 C CA . ARG A 1 109 ? -12.161 -5.492 173.248 1.00 24.83 108 ARG A CA 1
ATOM 715 C C . ARG A 1 109 ? -11.849 -5.030 171.834 1.00 21.33 108 ARG A C 1
ATOM 716 O O . ARG A 1 109 ? -11.178 -4.011 171.636 1.00 25.08 108 ARG A O 1
ATOM 724 N N . ALA A 1 110 ? -12.363 -5.758 170.839 1.00 25.68 109 ALA A N 1
ATOM 725 C CA . ALA A 1 110 ? -12.166 -5.391 169.443 1.00 24.92 109 ALA A CA 1
ATOM 726 C C . ALA A 1 110 ? -12.747 -4.012 169.139 1.00 26.19 109 ALA A C 1
ATOM 727 O O . ALA A 1 110 ? -12.126 -3.214 168.429 1.00 21.56 109 ALA A O 1
ATOM 729 N N . TYR A 1 111 ? -13.936 -3.710 169.682 1.00 20.32 110 TYR A N 1
ATOM 730 C CA . TYR A 1 111 ? -14.570 -2.414 169.438 1.00 17.41 110 TYR A CA 1
ATOM 731 C C . TYR A 1 111 ? -13.734 -1.276 170.005 1.00 20.17 110 TYR A C 1
ATOM 732 O O . TYR A 1 111 ? -13.570 -0.232 169.360 1.00 20.64 110 TYR A O 1
ATOM 741 N N . ALA A 1 112 ? -13.204 -1.454 171.214 1.00 21.28 111 ALA A N 1
ATOM 742 C CA . ALA A 1 112 ? -12.338 -0.440 171.802 1.00 22.78 111 ALA A CA 1
ATOM 743 C C . ALA A 1 112 ? -11.149 -0.148 170.900 1.00 24.28 111 ALA A C 1
ATOM 744 O O . ALA A 1 112 ? -10.836 1.016 170.624 1.00 22.51 111 ALA A O 1
ATOM 746 N N . PHE A 1 113 ? -10.473 -1.197 170.420 1.00 19.54 112 PHE A N 1
ATOM 747 C CA . PHE A 1 113 ? -9.358 -0.973 169.508 1.00 21.85 112 PHE A CA 1
ATOM 748 C C . PHE A 1 113 ? -9.825 -0.315 168.221 1.00 21.55 112 PHE A C 1
ATOM 749 O O . PHE A 1 113 ? -9.122 0.537 167.658 1.00 23.15 112 PHE A O 1
ATOM 757 N N . GLN A 1 114 ? -11.006 -0.697 167.737 1.00 19.68 113 GLN A N 1
ATOM 758 C CA . GLN A 1 114 ? -11.508 -0.098 166.506 1.00 21.90 113 GLN A CA 1
ATOM 759 C C . GLN A 1 114 ? -11.664 1.408 166.670 1.00 26.73 113 GLN A C 1
ATOM 760 O O . GLN A 1 114 ? -11.263 2.179 165.789 1.00 21.97 113 GLN A O 1
ATOM 766 N N . ILE A 1 115 ? -12.217 1.836 167.814 1.00 21.55 114 ILE A N 1
ATOM 767 C CA . ILE A 1 115 ? -12.358 3.257 168.128 1.00 19.31 114 ILE A CA 1
ATOM 768 C C . ILE A 1 115 ? -11.003 3.940 168.135 1.00 20.98 114 ILE A C 1
ATOM 769 O O . ILE A 1 115 ? -10.835 5.041 167.591 1.00 19.88 114 ILE A O 1
ATOM 774 N N . MET A 1 116 ? -10.038 3.339 168.831 1.00 18.90 115 MET A N 1
ATOM 775 C CA . MET A 1 116 ? -8.746 3.999 168.977 1.00 20.37 115 MET A CA 1
ATOM 776 C C . MET A 1 116 ? -8.080 4.149 167.621 1.00 23.38 115 MET A C 1
ATOM 777 O O . MET A 1 116 ? -7.573 5.224 167.274 1.00 23.97 115 MET A O 1
ATOM 782 N N . VAL A 1 117 ? -8.119 3.083 166.822 1.00 21.80 116 VAL A N 1
ATOM 783 C CA . VAL A 1 117 ? -7.502 3.109 165.501 1.00 24.83 116 VAL A CA 1
ATOM 784 C C . VAL A 1 117 ? -8.157 4.173 164.630 1.00 23.14 116 VAL A C 1
ATOM 785 O O . VAL A 1 117 ? -7.478 4.897 163.891 1.00 20.44 116 VAL A O 1
ATOM 789 N N . ASP A 1 118 ? -9.487 4.295 164.713 1.00 23.30 117 ASP A N 1
ATOM 790 C CA . ASP A 1 118 ? -10.195 5.298 163.926 1.00 17.94 117 ASP A CA 1
ATOM 791 C C . ASP A 1 118 ? -9.874 6.713 164.379 1.00 20.52 117 ASP A C 1
ATOM 792 O O . ASP A 1 118 ? -10.166 7.658 163.646 1.00 22.52 117 ASP A O 1
ATOM 797 N N . ASN A 1 119 ? -9.274 6.883 165.554 1.00 19.88 118 ASN A N 1
ATOM 798 C CA . ASN A 1 119 ? -8.870 8.221 165.969 1.00 22.00 118 ASN A CA 1
ATOM 799 C C . ASN A 1 119 ? -7.431 8.545 165.583 1.00 21.61 118 ASN A C 1
ATOM 800 O O . ASN A 1 119 ? -7.180 9.572 164.945 1.00 20.66 118 ASN A O 1
ATOM 805 N N . THR A 1 120 ? -6.481 7.680 165.936 1.00 16.67 119 THR A N 1
ATOM 806 C CA . THR A 1 120 ? -5.064 7.988 165.781 1.00 15.61 119 THR A CA 1
ATOM 807 C C . THR A 1 120 ? -4.362 7.083 164.778 1.00 19.21 119 THR A C 1
ATOM 808 O O . THR A 1 120 ? -3.125 7.168 164.639 1.00 25.34 119 THR A O 1
ATOM 812 N N . SER A 1 121 ? -5.118 6.223 164.086 1.00 19.03 120 SER A N 1
ATOM 813 C CA . SER A 1 121 ? -4.614 5.265 163.101 1.00 19.02 120 SER A CA 1
ATOM 814 C C . SER A 1 121 ? -3.792 4.183 163.780 1.00 27.86 120 SER A C 1
ATOM 815 O O . SER A 1 121 ? -4.165 3.006 163.754 1.00 23.16 120 SER A O 1
ATOM 818 N N . ASP A 1 122 ? -2.678 4.568 164.388 1.00 20.54 121 ASP A N 1
ATOM 819 C CA . ASP A 1 122 ? -1.876 3.620 165.137 1.00 22.25 121 ASP A CA 1
ATOM 820 C C . ASP A 1 122 ? -2.477 3.401 166.515 1.00 28.02 121 ASP A C 1
ATOM 821 O O . ASP A 1 122 ? -3.247 4.218 167.022 1.00 26.27 121 ASP A O 1
ATOM 826 N N . SER A 1 123 ? -2.111 2.276 167.130 1.00 23.74 122 SER A N 1
ATOM 827 C CA . SER A 1 123 ? -2.628 2.014 168.460 1.00 22.39 122 SER A CA 1
ATOM 828 C C . SER A 1 123 ? -1.747 0.982 169.125 1.00 23.50 122 SER A C 1
ATOM 829 O O . SER A 1 123 ? -1.288 0.053 168.447 1.00 28.78 122 SER A O 1
ATOM 832 N N . PRO A 1 124 ? -1.483 1.109 170.419 1.00 29.49 123 PRO A N 1
ATOM 833 C CA . PRO A 1 124 ? -0.962 -0.034 171.175 1.00 31.19 123 PRO A CA 1
ATOM 834 C C . PRO A 1 124 ? -1.873 -1.233 170.961 1.00 31.80 123 PRO A C 1
ATOM 835 O O . PRO A 1 124 ? -3.097 -1.102 170.949 1.00 29.99 123 PRO A O 1
ATOM 839 N N . TYR A 1 125 ? -1.274 -2.407 170.759 1.00 27.57 124 TYR A N 1
ATOM 840 C CA . TYR A 1 125 ? -2.081 -3.603 170.533 1.00 31.87 124 TYR A CA 1
ATOM 841 C C . TYR A 1 125 ? -1.298 -4.858 170.903 1.00 35.03 124 TYR A C 1
ATOM 842 O O . TYR A 1 125 ? -1.513 -5.430 171.976 1.00 35.71 124 TYR A O 1
ATOM 851 N N . SER A 1 126 ? -0.368 -5.278 170.043 1.00 34.07 125 SER A N 1
ATOM 852 C CA . SER A 1 126 ? 0.429 -6.466 170.337 1.00 38.71 125 SER A CA 1
ATOM 853 C C . SER A 1 126 ? 1.221 -6.312 171.630 1.00 38.32 125 SER A C 1
ATOM 854 O O . SER A 1 126 ? 1.529 -7.309 172.287 1.00 43.63 125 SER A O 1
ATOM 857 N N . GLU A 1 127 ? 1.547 -5.080 172.016 1.00 38.71 126 GLU A N 1
ATOM 858 C CA . GLU A 1 127 ? 2.311 -4.825 173.228 1.00 42.49 126 GLU A CA 1
ATOM 859 C C . GLU A 1 127 ? 1.503 -4.076 174.284 1.00 44.25 126 GLU A C 1
ATOM 860 O O . GLU A 1 127 ? 2.063 -3.646 175.299 1.00 47.10 126 GLU A O 1
ATOM 866 N N . ALA A 1 128 ? 0.205 -3.908 174.077 1.00 38.67 127 ALA A N 1
ATOM 867 C CA . ALA A 1 128 ? -0.594 -3.185 175.047 1.00 41.85 127 ALA A CA 1
ATOM 868 C C . ALA A 1 128 ? -0.873 -4.059 176.265 1.00 45.72 127 ALA A C 1
ATOM 869 O O . ALA A 1 128 ? -0.861 -5.293 176.192 1.00 41.66 127 ALA A O 1
ATOM 871 N N . LEU A 1 129 ? -1.132 -3.395 177.394 1.00 53.02 128 LEU A N 1
ATOM 872 C CA . LEU A 1 129 ? -1.563 -4.044 178.639 1.00 56.22 128 LEU A CA 1
ATOM 873 C C . LEU A 1 129 ? -0.485 -4.957 179.235 1.00 60.67 128 LEU A C 1
ATOM 874 O O . LEU A 1 129 ? 0.548 -4.488 179.731 1.00 59.63 128 LEU A O 1
ATOM 879 N N . ALA A 1 135 ? 4.151 -0.362 180.302 1.00 59.46 134 ALA A N 1
ATOM 880 C CA . ALA A 1 135 ? 5.418 0.340 180.154 1.00 59.63 134 ALA A CA 1
ATOM 881 C C . ALA A 1 135 ? 5.371 1.291 178.962 1.00 66.00 134 ALA A C 1
ATOM 882 O O . ALA A 1 135 ? 4.559 2.217 178.918 1.00 68.28 134 ALA A O 1
ATOM 884 N N . THR A 1 136 ? 6.246 1.047 177.986 1.00 66.12 135 THR A N 1
ATOM 885 C CA . THR A 1 136 ? 6.375 1.883 176.795 1.00 56.70 135 THR A CA 1
ATOM 886 C C . THR A 1 136 ? 6.076 1.043 175.555 1.00 51.78 135 THR A C 1
ATOM 887 O O . THR A 1 136 ? 6.962 0.812 174.720 1.00 53.35 135 THR A O 1
ATOM 891 N N . PRO A 1 137 ? 4.834 0.582 175.396 1.00 47.53 136 PRO A N 1
ATOM 892 C CA . PRO A 1 137 ? 4.525 -0.310 174.273 1.00 46.26 136 PRO A CA 1
ATOM 893 C C . PRO A 1 137 ? 4.705 0.391 172.936 1.00 47.48 136 PRO A C 1
ATOM 894 O O . PRO A 1 137 ? 4.524 1.603 172.815 1.00 41.47 136 PRO A O 1
ATOM 898 N N . LYS A 1 138 ? 5.077 -0.385 171.924 1.00 47.78 137 LYS A N 1
ATOM 899 C CA . LYS A 1 138 ? 5.058 0.150 170.575 1.00 42.89 137 LYS A CA 1
ATOM 900 C C . LYS A 1 138 ? 3.617 0.314 170.117 1.00 41.26 137 LYS A C 1
ATOM 901 O O . LYS A 1 138 ? 2.705 -0.370 170.590 1.00 49.69 137 LYS A O 1
ATOM 907 N N . TRP A 1 139 ? 3.413 1.244 169.199 1.00 35.25 138 TRP A N 1
ATOM 908 C CA . TRP A 1 139 ? 2.110 1.472 168.601 1.00 35.82 138 TRP A CA 1
ATOM 909 C C . TRP A 1 139 ? 2.059 0.712 167.282 1.00 37.79 138 TRP A C 1
ATOM 910 O O . TRP A 1 139 ? 2.854 0.988 166.377 1.00 38.10 138 TRP A O 1
ATOM 921 N N . ASP A 1 140 ? 1.156 -0.260 167.186 1.00 27.97 139 ASP A N 1
ATOM 922 C CA . ASP A 1 140 ? 1.003 -0.996 165.940 1.00 28.63 139 ASP A CA 1
ATOM 923 C C . ASP A 1 140 ? 0.284 -0.148 164.895 1.00 30.45 139 ASP A C 1
ATOM 924 O O . ASP A 1 140 ? -0.446 0.792 165.218 1.00 30.88 139 ASP A O 1
ATOM 929 N N . THR A 1 141 ? 0.506 -0.482 163.623 1.00 26.03 140 THR A N 1
ATOM 930 C CA . THR A 1 141 ? -0.259 0.179 162.577 1.00 25.47 140 THR A CA 1
ATOM 931 C C . THR A 1 141 ? -1.720 -0.237 162.678 1.00 26.31 140 THR A C 1
ATOM 932 O O . THR A 1 141 ? -2.046 -1.352 163.101 1.00 30.90 140 THR A O 1
ATOM 936 N N . GLY A 1 142 ? -2.610 0.677 162.299 1.00 23.80 141 GLY A N 1
ATOM 937 C CA . GLY A 1 142 ? -4.033 0.375 162.400 1.00 24.18 141 GLY A CA 1
ATOM 938 C C . GLY A 1 142 ? -4.452 -0.819 161.564 1.00 24.97 141 GLY A C 1
ATOM 939 O O . GLY A 1 142 ? -5.323 -1.588 161.969 1.00 22.36 141 GLY A O 1
ATOM 940 N N . GLU A 1 143 ? -3.840 -0.998 160.389 1.00 29.34 142 GLU A N 1
ATOM 941 C CA . GLU A 1 143 ? -4.133 -2.198 159.613 1.00 31.77 142 GLU A CA 1
ATOM 942 C C . GLU A 1 143 ? -3.768 -3.453 160.400 1.00 34.71 142 GLU A C 1
ATOM 943 O O . GLU A 1 143 ? -4.510 -4.445 160.379 1.00 32.01 142 GLU A O 1
ATOM 949 N N . THR A 1 144 ? -2.633 -3.422 161.111 1.00 30.90 143 THR A N 1
ATOM 950 C CA . THR A 1 144 ? -2.262 -4.552 161.957 1.00 32.83 143 THR A CA 1
ATOM 951 C C . THR A 1 144 ? -3.321 -4.799 163.024 1.00 31.51 143 THR A C 1
ATOM 952 O O . THR A 1 144 ? -3.691 -5.948 163.298 1.00 28.27 143 THR A O 1
ATOM 956 N N . VAL A 1 145 ? -3.827 -3.724 163.623 1.00 26.28 144 VAL A N 1
ATOM 957 C CA . VAL A 1 145 ? -4.810 -3.845 164.693 1.00 24.20 144 VAL A CA 1
ATOM 958 C C . VAL A 1 145 ? -6.127 -4.387 164.151 1.00 22.70 144 VAL A C 1
ATOM 959 O O . VAL A 1 145 ? -6.715 -5.309 164.727 1.00 23.56 144 VAL A O 1
ATOM 963 N N . TYR A 1 146 ? -6.625 -3.803 163.057 1.00 22.88 145 TYR A N 1
ATOM 964 C CA . TYR A 1 146 ? -7.851 -4.302 162.447 1.00 24.08 145 TYR A CA 1
ATOM 965 C C . TYR A 1 146 ? -7.748 -5.790 162.157 1.00 29.83 145 TYR A C 1
ATOM 966 O O . TYR A 1 146 ? -8.648 -6.569 162.498 1.00 26.03 145 TYR A O 1
ATOM 975 N N . LYS A 1 147 ? -6.649 -6.193 161.517 1.00 24.67 146 LYS A N 1
ATOM 976 C CA . LYS A 1 147 ? -6.449 -7.598 161.190 1.00 26.21 146 LYS A CA 1
ATOM 977 C C . LYS A 1 147 ? -6.451 -8.462 162.438 1.00 33.32 146 LYS A C 1
ATOM 978 O O . LYS A 1 147 ? -7.065 -9.534 162.454 1.00 33.89 146 LYS A O 1
ATOM 984 N N . GLY A 1 148 ? -5.755 -8.022 163.486 1.00 26.14 147 GLY A N 1
ATOM 985 C CA . GLY A 1 148 ? -5.659 -8.837 164.685 1.00 29.81 147 GLY A CA 1
ATOM 986 C C . GLY A 1 148 ? -6.997 -9.001 165.388 1.00 30.67 147 GLY A C 1
ATOM 987 O O . GLY A 1 148 ? -7.392 -10.119 165.746 1.00 29.00 147 GLY A O 1
ATOM 988 N N . ILE A 1 149 ? -7.718 -7.892 165.595 1.00 24.11 148 ILE A N 1
ATOM 989 C CA . ILE A 1 149 ? -8.960 -7.987 166.358 1.00 24.49 148 ILE A CA 1
ATOM 990 C C . ILE A 1 149 ? -10.013 -8.738 165.562 1.00 26.09 148 ILE A C 1
ATOM 991 O O . ILE A 1 149 ? -10.856 -9.428 166.143 1.00 26.44 148 ILE A O 1
ATOM 996 N N . LEU A 1 150 ? -9.995 -8.625 164.229 1.00 29.40 149 LEU A N 1
ATOM 997 C CA . LEU A 1 150 ? -10.889 -9.450 163.419 1.00 30.53 149 LEU A CA 1
ATOM 998 C C . LEU A 1 150 ? -10.572 -10.927 163.595 1.00 30.01 149 LEU A C 1
ATOM 999 O O . LEU A 1 150 ? -11.483 -11.750 163.774 1.00 27.16 149 LEU A O 1
ATOM 1004 N N . GLY A 1 151 ? -9.281 -11.277 163.572 1.00 26.94 150 GLY A N 1
ATOM 1005 C CA . GLY A 1 151 ? -8.881 -12.640 163.869 1.00 32.32 150 GLY A CA 1
ATOM 1006 C C . GLY A 1 151 ? -9.301 -13.087 165.254 1.00 34.12 150 GLY A C 1
ATOM 1007 O O . GLY A 1 151 ? -9.646 -14.252 165.452 1.00 29.27 150 GLY A O 1
ATOM 1008 N N . GLU A 1 152 ? -9.287 -12.170 166.226 1.00 29.69 151 GLU A N 1
ATOM 1009 C CA . GLU A 1 152 ? -9.713 -12.520 167.580 1.00 35.83 151 GLU A CA 1
ATOM 1010 C C . GLU A 1 152 ? -11.195 -12.866 167.621 1.00 28.82 151 GLU A C 1
ATOM 1011 O O . GLU A 1 152 ? -11.593 -13.856 168.243 1.00 28.81 151 GLU A O 1
ATOM 1017 N N . ILE A 1 153 ? -12.030 -12.036 166.993 1.00 28.70 152 ILE A N 1
ATOM 1018 C CA . ILE A 1 153 ? -13.462 -12.325 166.943 1.00 32.54 152 ILE A CA 1
ATOM 1019 C C . ILE A 1 153 ? -13.699 -13.675 166.275 1.00 33.70 152 ILE A C 1
ATOM 1020 O O . ILE A 1 153 ? -14.479 -14.501 166.768 1.00 31.40 152 ILE A O 1
ATOM 1025 N N . ASP A 1 154 ? -12.999 -13.934 165.166 1.00 31.38 153 ASP A N 1
ATOM 1026 C CA . ASP A 1 154 ? -13.107 -15.226 164.493 1.00 36.22 153 ASP A CA 1
ATOM 1027 C C . ASP A 1 154 ? -12.788 -16.377 165.439 1.00 36.47 153 ASP A C 1
ATOM 1028 O O . ASP A 1 154 ? -13.527 -17.367 165.508 1.00 34.49 153 ASP A O 1
ATOM 1033 N N . ALA A 1 155 ? -11.664 -16.278 166.153 1.00 32.00 154 ALA A N 1
ATOM 1034 C CA . ALA A 1 155 ? -11.258 -17.373 167.023 1.00 36.10 154 ALA A CA 1
ATOM 1035 C C . ALA A 1 155 ? -12.238 -17.536 168.175 1.00 33.48 154 ALA A C 1
ATOM 1036 O O . ALA A 1 155 ? -12.639 -18.657 168.507 1.00 33.39 154 ALA A O 1
ATOM 1038 N N . ALA A 1 156 ? -12.660 -16.426 168.780 1.00 29.42 155 ALA A N 1
ATOM 1039 C CA . ALA A 1 156 ? -13.592 -16.526 169.900 1.00 29.03 155 ALA A CA 1
ATOM 1040 C C . ALA A 1 156 ? -14.929 -17.121 169.457 1.00 34.70 155 ALA A C 1
ATOM 1041 O O . ALA A 1 156 ? -15.528 -17.931 170.179 1.00 32.14 155 ALA A O 1
ATOM 1043 N N . GLU A 1 157 ? -15.400 -16.755 168.261 1.00 28.84 156 GLU A N 1
ATOM 1044 C CA . GLU A 1 157 ? -16.650 -17.318 167.760 1.00 30.96 156 GLU A CA 1
ATOM 1045 C C . GLU A 1 157 ? -16.520 -18.819 167.539 1.00 34.65 156 GLU A C 1
ATOM 1046 O O . GLU A 1 157 ? -17.402 -19.596 167.921 1.00 36.91 156 GLU A O 1
ATOM 1052 N N . ALA A 1 158 ? -15.410 -19.243 166.932 1.00 32.71 157 ALA A N 1
ATOM 1053 C CA . ALA A 1 158 ? -15.194 -20.654 166.665 1.00 34.22 157 ALA A CA 1
ATOM 1054 C C . ALA A 1 158 ? -15.091 -21.464 167.946 1.00 34.93 157 ALA A C 1
ATOM 1055 O O . ALA A 1 158 ? -15.302 -22.680 167.915 1.00 36.58 157 ALA A O 1
ATOM 1057 N N . ALA A 1 159 ? -14.775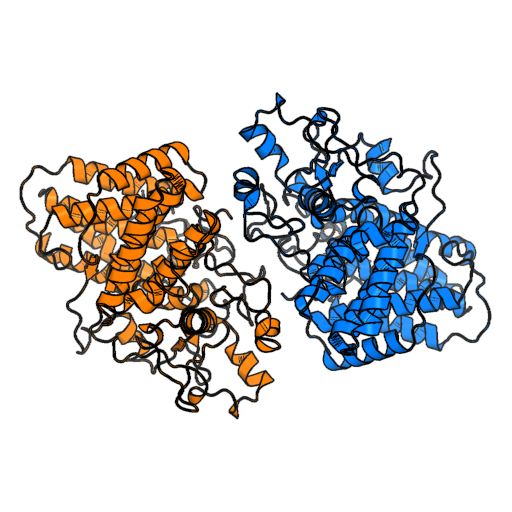 -20.822 169.069 1.00 42.40 158 ALA A N 1
ATOM 1058 C CA . ALA A 1 159 ? -14.670 -21.541 170.332 1.00 41.73 158 ALA A CA 1
ATOM 1059 C C . ALA A 1 159 ? -16.008 -21.674 171.059 1.00 34.36 158 ALA A C 1
ATOM 1060 O O . ALA A 1 159 ? -16.076 -22.385 172.067 1.00 35.26 158 ALA A O 1
ATOM 1062 N N . LEU A 1 160 ? -17.069 -21.025 170.574 1.00 31.12 159 LEU A N 1
ATOM 1063 C CA . LEU A 1 160 ? -18.388 -21.189 171.166 1.00 30.18 159 LEU A CA 1
ATOM 1064 C C . LEU A 1 160 ? -18.801 -22.656 171.149 1.00 39.04 159 LEU A C 1
ATOM 1065 O O . LEU A 1 160 ? -18.664 -23.344 170.132 1.00 38.10 159 LEU A O 1
ATOM 1070 N N . ASP A 1 161 ? -19.314 -23.134 172.279 1.00 31.99 160 ASP A N 1
ATOM 1071 C CA . ASP A 1 161 ? -19.681 -24.532 172.406 1.00 33.31 160 ASP A CA 1
ATOM 1072 C C . ASP A 1 161 ? -21.178 -24.738 172.589 1.00 39.46 160 ASP A C 1
ATOM 1073 O O . ASP A 1 161 ? -21.608 -25.876 172.800 1.00 40.31 160 ASP A O 1
ATOM 1078 N N . GLY A 1 162 ? -21.978 -23.674 172.529 1.00 39.23 161 GLY A N 1
ATOM 1079 C CA . GLY A 1 162 ? -23.410 -23.794 172.672 1.00 45.97 161 GLY A CA 1
ATOM 1080 C C . GLY A 1 162 ? -23.947 -23.503 174.056 1.00 49.90 161 GLY A C 1
ATOM 1081 O O . GLY A 1 162 ? -25.163 -23.321 174.197 1.00 55.57 161 GLY A O 1
ATOM 1082 N N . SER A 1 163 ? -23.096 -23.453 175.080 1.00 44.28 162 SER A N 1
ATOM 1083 C CA . SER A 1 163 ? -23.587 -23.109 176.406 1.00 41.87 162 SER A CA 1
ATOM 1084 C C . SER A 1 163 ? -23.786 -21.593 176.518 1.00 39.77 162 SER A C 1
ATOM 1085 O O . SER A 1 163 ? -23.321 -20.815 175.679 1.00 34.24 162 SER A O 1
ATOM 1088 N N . GLY A 1 164 ? -24.508 -21.168 177.584 1.00 30.91 163 GLY A N 1
ATOM 1089 C CA . GLY A 1 164 ? -24.899 -19.779 177.722 1.00 29.80 163 GLY A CA 1
ATOM 1090 C C . GLY A 1 164 ? -23.872 -18.917 178.460 1.00 32.78 163 GLY A C 1
ATOM 1091 O O . GLY A 1 164 ? -22.886 -19.393 179.017 1.00 32.05 163 GLY A O 1
ATOM 1092 N N . MET A 1 165 ? -24.131 -17.613 178.453 1.00 30.90 164 MET A N 1
ATOM 1093 C CA . MET A 1 165 ? -23.275 -16.654 179.136 1.00 32.12 164 MET A CA 1
ATOM 1094 C C . MET A 1 165 ? -23.564 -16.655 180.638 1.00 33.64 164 MET A C 1
ATOM 1095 O O . MET A 1 165 ? -24.649 -17.036 181.089 1.00 38.11 164 MET A O 1
ATOM 1100 N N . ASP A 1 166 ? -22.566 -16.243 181.422 1.00 29.45 165 ASP A N 1
ATOM 1101 C CA A ASP A 1 166 ? -22.736 -16.126 182.861 0.44 35.54 165 ASP A CA 1
ATOM 1102 C CA B ASP A 1 166 ? -22.705 -16.132 182.869 0.56 35.48 165 ASP A CA 1
ATOM 1103 C C . ASP A 1 166 ? -22.536 -14.712 183.387 1.00 38.12 165 ASP A C 1
ATOM 1104 O O . ASP A 1 166 ? -23.071 -14.398 184.455 1.00 36.39 165 ASP A O 1
ATOM 1113 N N . VAL A 1 167 ? -21.824 -13.849 182.661 1.00 26.54 166 VAL A N 1
ATOM 1114 C CA . VAL A 1 167 ? -21.530 -12.485 183.103 1.00 25.85 166 VAL A CA 1
ATOM 1115 C C . VAL A 1 167 ? -22.780 -11.611 183.038 1.00 32.50 166 VAL A C 1
ATOM 1116 O O . VAL A 1 167 ? -23.608 -11.781 182.132 1.00 32.09 166 VAL A O 1
ATOM 1120 N N . PRO A 1 168 ? -22.942 -10.650 183.953 1.00 33.99 167 PRO A N 1
ATOM 1121 C CA . PRO A 1 168 ? -24.030 -9.662 183.821 1.00 35.73 167 PRO A CA 1
ATOM 1122 C C . PRO A 1 168 ? -23.844 -8.861 182.541 1.00 30.00 167 PRO A C 1
ATOM 1123 O O . PRO A 1 168 ? -22.797 -8.254 182.321 1.00 31.05 167 PRO A O 1
ATOM 1127 N N . ASP A 1 169 ? -24.868 -8.867 181.691 1.00 26.78 168 ASP A N 1
ATOM 1128 C CA . ASP A 1 169 ? -24.771 -8.335 180.329 1.00 26.85 168 ASP A CA 1
ATOM 1129 C C . ASP A 1 169 ? -25.886 -7.313 180.113 1.00 26.82 168 ASP A C 1
ATOM 1130 O O . ASP A 1 169 ? -26.986 -7.667 179.687 1.00 27.12 168 ASP A O 1
ATOM 1135 N N . LEU A 1 170 ? -25.591 -6.039 180.385 1.00 24.48 169 LEU A N 1
ATOM 1136 C CA . LEU A 1 170 ? -26.555 -4.975 180.143 1.00 30.27 169 LEU A CA 1
ATOM 1137 C C . LEU A 1 170 ? -26.738 -4.667 178.665 1.00 33.46 169 LEU A C 1
ATOM 1138 O O . LEU A 1 170 ? -27.711 -3.994 178.300 1.00 27.30 169 LEU A O 1
ATOM 1143 N N . ILE A 1 171 ? -25.834 -5.136 177.803 1.00 24.05 170 ILE A N 1
ATOM 1144 C CA . ILE A 1 171 ? -25.958 -4.829 176.388 1.00 23.62 170 ILE A CA 1
ATOM 1145 C C . ILE A 1 171 ? -26.988 -5.735 175.722 1.00 28.03 170 ILE A C 1
ATOM 1146 O O . ILE A 1 171 ? -27.914 -5.260 175.047 1.00 21.14 170 ILE A O 1
ATOM 1151 N N . PHE A 1 172 ? -26.852 -7.053 175.913 1.00 21.85 171 PHE A N 1
ATOM 1152 C CA . PHE A 1 172 ? -27.697 -8.022 175.233 1.00 29.11 171 PHE A CA 1
ATOM 1153 C C . PHE A 1 172 ? -28.409 -9.010 176.151 1.00 29.73 171 PHE A C 1
ATOM 1154 O O . PHE A 1 172 ? -29.047 -9.938 175.642 1.00 27.06 171 PHE A O 1
ATOM 1162 N N . ASN A 1 173 ? -28.322 -8.844 177.474 1.00 23.31 172 ASN A N 1
ATOM 1163 C CA . ASN A 1 173 ? -28.983 -9.744 178.427 1.00 23.61 172 ASN A CA 1
ATOM 1164 C C . ASN A 1 173 ? -28.648 -11.207 178.144 1.00 31.18 172 ASN A C 1
ATOM 1165 O O . ASN A 1 173 ? -29.518 -12.078 178.188 1.00 25.98 172 ASN A O 1
ATOM 1170 N N . LYS A 1 174 ? -27.380 -11.464 177.812 1.00 31.37 173 LYS A N 1
ATOM 1171 C CA . LYS A 1 174 ? -26.818 -12.799 177.631 1.00 28.43 173 LYS A CA 1
ATOM 1172 C C . LYS A 1 174 ? -27.304 -13.482 176.358 1.00 26.37 173 LYS A C 1
ATOM 1173 O O . LYS A 1 174 ? -27.160 -14.701 176.216 1.00 29.06 173 LYS A O 1
ATOM 1179 N N . ASN A 1 175 ? -27.880 -12.725 175.428 1.00 28.39 174 ASN A N 1
ATOM 1180 C CA . ASN A 1 175 ? -28.374 -13.275 174.168 1.00 35.03 174 ASN A CA 1
ATOM 1181 C C . ASN A 1 175 ? -27.191 -13.448 173.210 1.00 28.32 174 ASN A C 1
ATOM 1182 O O . ASN A 1 175 ? -26.670 -12.469 172.668 1.00 28.98 174 ASN A O 1
ATOM 1187 N N . ILE A 1 176 ? -26.764 -14.699 173.006 1.00 29.84 175 ILE A N 1
ATOM 1188 C CA . ILE A 1 176 ? -25.550 -14.973 172.231 1.00 30.24 175 ILE A CA 1
ATOM 1189 C C . ILE A 1 176 ? -25.753 -14.638 170.759 1.00 28.75 175 ILE A C 1
ATOM 1190 O O . ILE A 1 176 ? -24.837 -14.139 170.092 1.00 31.57 175 ILE A O 1
ATOM 1195 N N . ALA A 1 177 ? -26.949 -14.901 170.224 1.00 30.10 176 ALA A N 1
ATOM 1196 C CA . ALA A 1 177 ? -27.221 -14.557 168.830 1.00 31.44 176 ALA A CA 1
ATOM 1197 C C . ALA A 1 177 ? -27.026 -13.066 168.588 1.00 26.26 176 ALA A C 1
ATOM 1198 O O . ALA A 1 177 ? -26.537 -12.660 167.524 1.00 23.71 176 ALA A O 1
ATOM 1200 N N . GLN A 1 178 ? -27.372 -12.236 169.578 1.00 25.28 177 GLN A N 1
ATOM 1201 C CA . GLN A 1 178 ? -27.155 -10.797 169.451 1.00 24.31 177 GLN A CA 1
ATOM 1202 C C . GLN A 1 178 ? -25.670 -10.451 169.466 1.00 26.00 177 GLN A C 1
ATOM 1203 O O . GLN A 1 178 ? -25.219 -9.615 168.675 1.00 23.96 177 GLN A O 1
ATOM 1209 N N . TRP A 1 179 ? -24.897 -11.060 170.371 1.00 29.22 178 TRP A N 1
ATOM 1210 C CA . TRP A 1 179 ? -23.452 -10.842 170.355 1.00 23.60 178 TRP A CA 1
ATOM 1211 C C . TRP A 1 179 ? -22.843 -11.292 169.027 1.00 25.48 178 TRP A C 1
ATOM 1212 O O . TRP A 1 179 ? -21.941 -10.632 168.491 1.00 28.35 178 TRP A O 1
ATOM 1223 N N . LYS A 1 180 ? -23.335 -12.405 168.474 1.00 22.91 179 LYS A N 1
ATOM 1224 C CA . LYS A 1 180 ? -22.913 -12.806 167.137 1.00 32.39 179 LYS A CA 1
ATOM 1225 C C . LYS A 1 180 ? -23.278 -11.746 166.113 1.00 28.13 179 LYS A C 1
ATOM 1226 O O . LYS A 1 180 ? -22.481 -11.441 165.215 1.00 23.69 179 LYS A O 1
ATOM 1232 N N . GLY A 1 181 ? -24.499 -11.210 166.207 1.00 22.43 180 GLY A N 1
ATOM 1233 C CA . GLY A 1 181 ? -24.900 -10.142 165.310 1.00 27.57 180 GLY A CA 1
ATOM 1234 C C . GLY A 1 181 ? -23.994 -8.931 165.423 1.00 30.24 180 GLY A C 1
ATOM 1235 O O . GLY A 1 181 ? -23.627 -8.322 164.416 1.00 27.16 180 GLY A O 1
ATOM 1236 N N . PHE A 1 182 ? -23.605 -8.585 166.652 1.00 26.23 181 PHE A N 1
ATOM 1237 C CA . PHE A 1 182 ? -22.707 -7.457 166.871 1.00 24.24 181 PHE A CA 1
ATOM 1238 C C . PHE A 1 182 ? -21.345 -7.729 166.231 1.00 26.64 181 PHE A C 1
ATOM 1239 O O . PHE A 1 182 ? -20.801 -6.882 165.513 1.00 22.02 181 PHE A O 1
ATOM 1247 N N . ALA A 1 183 ? -20.799 -8.928 166.460 1.00 27.19 182 ALA A N 1
ATOM 1248 C CA . ALA A 1 183 ? -19.553 -9.328 165.817 1.00 27.34 182 ALA A CA 1
ATOM 1249 C C . ALA A 1 183 ? -19.659 -9.213 164.299 1.00 24.05 182 ALA A C 1
ATOM 1250 O O . ALA A 1 183 ? -18.773 -8.659 163.637 1.00 25.16 182 ALA A O 1
ATOM 1252 N N . ASN A 1 184 ? -20.754 -9.724 163.729 1.00 26.69 183 ASN A N 1
ATOM 1253 C CA . ASN A 1 184 ? -20.931 -9.632 162.284 1.00 26.81 183 ASN A CA 1
ATOM 1254 C C . ASN A 1 184 ? -21.061 -8.182 161.815 1.00 27.52 183 ASN A C 1
ATOM 1255 O O . ASN A 1 184 ? -20.550 -7.839 160.741 1.00 28.40 183 ASN A O 1
ATOM 1260 N N . ALA A 1 185 ? -21.701 -7.312 162.610 1.00 25.44 184 ALA A N 1
ATOM 1261 C CA . ALA A 1 185 ? -21.798 -5.904 162.221 1.00 21.62 184 ALA A CA 1
ATOM 1262 C C . ALA A 1 185 ? -20.434 -5.228 162.263 1.00 19.08 184 ALA A C 1
ATOM 1263 O O . ALA A 1 185 ? -20.100 -4.446 161.368 1.00 20.01 184 ALA A O 1
ATOM 1265 N N . LEU A 1 186 ? -19.626 -5.531 163.285 1.00 25.89 185 LEU A N 1
ATOM 1266 C CA . LEU A 1 186 ? -18.266 -5.003 163.341 1.00 26.45 185 LEU A CA 1
ATOM 1267 C C . LEU A 1 186 ? -17.423 -5.513 162.178 1.00 29.36 185 LEU A C 1
ATOM 1268 O O . LEU A 1 186 ? -16.582 -4.780 161.649 1.00 22.31 185 LEU A O 1
ATOM 1273 N N . ARG A 1 187 ? -17.615 -6.775 161.781 1.00 24.40 186 ARG A N 1
ATOM 1274 C CA . ARG A 1 187 ? -16.930 -7.282 160.597 1.00 28.23 186 ARG A CA 1
ATOM 1275 C C . ARG A 1 187 ? -17.347 -6.501 159.360 1.00 28.43 186 ARG A C 1
ATOM 1276 O O . ARG A 1 187 ? -16.507 -6.103 158.539 1.00 24.97 186 ARG A O 1
ATOM 1284 N N . LEU A 1 188 ? -18.651 -6.273 159.217 1.00 21.81 187 LEU A N 1
ATOM 1285 C CA . LEU A 1 188 ? -19.155 -5.478 158.107 1.00 22.20 187 LEU A CA 1
ATOM 1286 C C . LEU A 1 188 ? -18.491 -4.100 158.083 1.00 23.01 187 LEU A C 1
ATOM 1287 O O . LEU A 1 188 ? -17.918 -3.696 157.067 1.00 22.91 187 LEU A O 1
ATOM 1292 N N . ARG A 1 189 ? -18.531 -3.389 159.213 1.00 26.40 188 ARG A N 1
ATOM 1293 C CA . ARG A 1 189 ? -17.909 -2.071 159.320 1.00 25.11 188 ARG A CA 1
ATOM 1294 C C . ARG A 1 189 ? -16.434 -2.114 158.917 1.00 26.35 188 ARG A C 1
ATOM 1295 O O . ARG A 1 189 ? -15.978 -1.325 158.079 1.00 22.44 188 ARG A O 1
ATOM 1303 N N . MET A 1 190 ? -15.678 -3.052 159.479 1.00 24.67 189 MET A N 1
ATOM 1304 C CA . MET A 1 190 ? -14.237 -3.064 159.250 1.00 28.07 189 MET A CA 1
ATOM 1305 C C . MET A 1 190 ? -13.846 -3.622 157.886 1.00 29.61 189 MET A C 1
ATOM 1306 O O . MET A 1 190 ? -12.854 -3.161 157.306 1.00 26.00 189 MET A O 1
ATOM 1311 N N . TYR A 1 191 ? -14.578 -4.616 157.369 1.00 28.70 190 TYR A N 1
ATOM 1312 C CA . TYR A 1 191 ? -14.288 -5.111 156.026 1.00 26.95 190 TYR A CA 1
ATOM 1313 C C . TYR A 1 191 ? -14.434 -4.003 154.999 1.00 28.20 190 TYR A C 1
ATOM 1314 O O . TYR A 1 191 ? -13.603 -3.874 154.096 1.00 27.72 190 TYR A O 1
ATOM 1323 N N . LEU A 1 192 ? -15.508 -3.212 155.106 1.00 24.51 191 LEU A N 1
ATOM 1324 C CA . LEU A 1 192 ? -15.697 -2.089 154.199 1.00 27.62 191 LEU A CA 1
ATOM 1325 C C . LEU A 1 192 ? -14.520 -1.136 154.244 1.00 31.06 191 LEU A C 1
ATOM 1326 O O . LEU A 1 192 ? -14.154 -0.564 153.215 1.00 24.71 191 LEU A O 1
ATOM 1331 N N . ARG A 1 193 ? -13.909 -0.961 155.416 1.00 19.92 192 ARG A N 1
ATOM 1332 C CA . ARG A 1 193 ? -12.750 -0.081 155.482 1.00 23.49 192 ARG A CA 1
ATOM 1333 C C . ARG A 1 193 ? -11.528 -0.680 154.800 1.00 24.85 192 ARG A C 1
ATOM 1334 O O . ARG A 1 193 ? -10.772 0.058 154.170 1.00 22.66 192 ARG A O 1
ATOM 1342 N N . PHE A 1 194 ? -11.323 -1.998 154.872 1.00 26.50 193 PHE A N 1
ATOM 1343 C CA . PHE A 1 194 ? -10.275 -2.596 154.047 1.00 23.49 193 PHE A CA 1
ATOM 1344 C C . PHE A 1 194 ? -10.564 -2.381 152.569 1.00 26.36 193 PHE A C 1
ATOM 1345 O O . PHE A 1 194 ? -9.662 -2.053 151.782 1.00 29.09 193 PHE A O 1
ATOM 1353 N N . ILE A 1 195 ? -11.817 -2.603 152.167 1.00 27.28 194 ILE A N 1
ATOM 1354 C CA . ILE A 1 195 ? -12.168 -2.515 150.756 1.00 29.34 194 ILE A CA 1
ATOM 1355 C C . ILE A 1 195 ? -11.873 -1.121 150.234 1.00 34.13 194 ILE A C 1
ATOM 1356 O O . ILE A 1 195 ? -11.233 -0.949 149.188 1.00 31.26 194 ILE A O 1
ATOM 1361 N N . ASP A 1 196 ? -12.327 -0.101 150.961 1.00 25.67 195 ASP A N 1
ATOM 1362 C CA . ASP A 1 196 ? -12.133 1.249 150.457 1.00 22.56 195 ASP A CA 1
ATOM 1363 C C . ASP A 1 196 ? -10.747 1.802 150.756 1.00 24.76 195 ASP A C 1
ATOM 1364 O O . ASP A 1 196 ? -10.417 2.889 150.272 1.00 26.49 195 ASP A O 1
ATOM 1369 N N . ALA A 1 197 ? -9.924 1.074 151.509 1.00 24.97 196 ALA A N 1
ATOM 1370 C CA . ALA A 1 197 ? -8.496 1.340 151.604 1.00 22.57 196 ALA A CA 1
ATOM 1371 C C . ALA A 1 197 ? -7.703 0.586 150.544 1.00 31.24 196 ALA A C 1
ATOM 1372 O O . ALA A 1 197 ? -6.466 0.637 150.553 1.00 26.81 196 ALA A O 1
ATOM 1374 N N . ASN A 1 198 ? -8.391 -0.128 149.654 1.00 28.20 197 ASN A N 1
ATOM 1375 C CA . ASN A 1 198 ? -7.754 -0.974 148.650 1.00 29.34 197 ASN A CA 1
ATOM 1376 C C . ASN A 1 198 ? -6.726 -1.913 149.284 1.00 31.72 197 ASN A C 1
ATOM 1377 O O . ASN A 1 198 ? -5.592 -2.045 148.820 1.00 31.63 197 ASN A O 1
ATOM 1382 N N . ILE A 1 199 ? -7.120 -2.558 150.373 1.00 28.31 198 ILE A N 1
ATOM 1383 C CA . ILE A 1 199 ? -6.256 -3.506 151.067 1.00 34.92 198 ILE A CA 1
ATOM 1384 C C . ILE A 1 199 ? -6.986 -4.838 151.102 1.00 31.59 198 ILE A C 1
ATOM 1385 O O . ILE A 1 199 ? -7.999 -4.978 151.797 1.00 30.04 198 ILE A O 1
ATOM 1390 N N . ASP A 1 200 ? -6.481 -5.813 150.342 1.00 34.67 199 ASP A N 1
ATOM 1391 C CA . ASP A 1 200 ? -7.147 -7.108 150.191 1.00 31.73 199 ASP A CA 1
ATOM 1392 C C . ASP A 1 200 ? -8.589 -6.908 149.735 1.00 37.01 199 ASP A C 1
ATOM 1393 O O . ASP A 1 200 ? -9.507 -7.598 150.188 1.00 35.05 199 ASP A O 1
ATOM 1398 N N . ALA A 1 201 ? -8.788 -5.932 148.840 1.00 31.75 200 ALA A N 1
ATOM 1399 C CA . ALA A 1 201 ? -10.137 -5.476 148.517 1.00 31.30 200 ALA A CA 1
ATOM 1400 C C . ALA A 1 201 ? -10.982 -6.595 147.911 1.00 43.98 200 ALA A C 1
ATOM 1401 O O . ALA A 1 201 ? -12.163 -6.749 148.255 1.00 42.51 200 ALA A O 1
ATOM 1403 N N . ALA A 1 202 ? -10.397 -7.387 147.010 1.00 35.78 201 ALA A N 1
ATOM 1404 C CA . ALA A 1 202 ? -11.140 -8.486 146.403 1.00 36.00 201 ALA A CA 1
ATOM 1405 C C . ALA A 1 202 ? -11.574 -9.499 147.454 1.00 39.04 201 ALA A C 1
ATOM 1406 O O . ALA A 1 202 ? -12.724 -9.957 147.453 1.00 39.45 201 ALA A O 1
ATOM 1408 N N . SER A 1 203 ? -10.669 -9.848 148.371 1.00 37.03 202 SER A N 1
ATOM 1409 C CA . SER A 1 203 ? -10.999 -10.817 149.409 1.00 40.58 202 SER A CA 1
ATOM 1410 C C . SER A 1 203 ? -12.071 -10.277 150.351 1.00 37.41 202 SER A C 1
ATOM 1411 O O . SER A 1 203 ? -13.076 -10.948 150.618 1.00 31.77 202 SER A O 1
ATOM 1414 N N . TYR A 1 204 ? -11.885 -9.056 150.857 1.0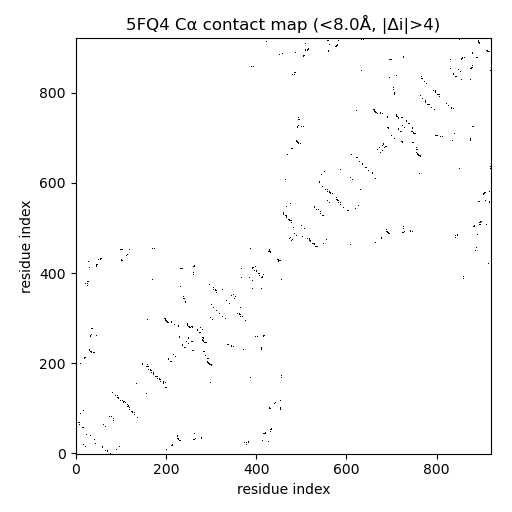0 31.76 203 TYR A N 1
ATOM 1415 C CA . TYR A 1 204 ? -12.869 -8.519 151.792 1.00 29.96 203 TYR A CA 1
ATOM 1416 C C . TYR A 1 204 ? -14.207 -8.254 151.116 1.00 30.97 203 TYR A C 1
ATOM 1417 O O . TYR A 1 204 ? -15.249 -8.299 151.781 1.00 32.49 203 TYR A O 1
ATOM 1426 N N . THR A 1 205 ? -14.209 -7.991 149.807 1.00 30.91 204 THR A N 1
ATOM 1427 C CA . THR A 1 205 ? -15.481 -7.853 149.108 1.00 32.97 204 THR A CA 1
ATOM 1428 C C . THR A 1 205 ? -16.269 -9.157 149.165 1.00 34.87 204 THR A C 1
ATOM 1429 O O . THR A 1 205 ? -17.466 -9.157 149.476 1.00 33.80 204 THR A O 1
ATOM 1433 N N . GLU A 1 206 ? -15.600 -10.287 148.902 1.00 39.05 205 GLU A N 1
ATOM 1434 C CA . GLU A 1 206 ? -16.273 -11.580 148.996 1.00 37.46 205 GLU A CA 1
ATOM 1435 C C . GLU A 1 206 ? -16.736 -11.868 150.423 1.00 37.56 205 GLU A C 1
ATOM 1436 O O . GLU A 1 206 ? -17.850 -12.363 150.628 1.00 43.38 205 GLU A O 1
ATOM 1442 N N . LYS A 1 207 ? -15.906 -11.546 151.422 1.00 39.75 206 LYS A N 1
ATOM 1443 C CA . LYS A 1 207 ? -16.315 -11.737 152.813 1.00 38.13 206 LYS A CA 1
ATOM 1444 C C . LYS A 1 207 ? -17.538 -10.893 153.145 1.00 38.65 206 LYS A C 1
ATOM 1445 O O . LYS A 1 207 ? -18.454 -11.352 153.838 1.00 39.53 206 LYS A O 1
ATOM 1451 N N . VAL A 1 208 ? -17.576 -9.660 152.644 1.00 33.00 207 VAL A N 1
ATOM 1452 C CA . VAL A 1 208 ? -18.664 -8.749 152.968 1.00 35.14 207 VAL A CA 1
ATOM 1453 C C . VAL A 1 208 ? -19.954 -9.184 152.271 1.00 35.32 207 VAL A C 1
ATOM 1454 O O . VAL A 1 208 ? -21.044 -9.122 152.857 1.00 28.37 207 VAL A O 1
ATOM 1458 N N . LYS A 1 209 ? -19.847 -9.670 151.029 1.00 32.77 208 LYS A N 1
ATOM 1459 C CA . LYS A 1 209 ? -21.019 -10.188 150.325 1.00 39.38 208 LYS A CA 1
ATOM 1460 C C . LYS A 1 209 ? -21.629 -11.370 151.070 1.00 37.02 208 LYS A C 1
ATOM 1461 O O . LYS A 1 209 ? -22.856 -11.453 151.219 1.00 35.70 208 LYS A O 1
ATOM 1467 N N . THR A 1 210 ? -20.784 -12.289 151.550 1.00 38.20 209 THR A N 1
ATOM 1468 C CA . THR A 1 210 ? -21.263 -13.461 152.281 1.00 38.15 209 THR A CA 1
ATOM 1469 C C . THR A 1 210 ? -21.937 -13.054 153.578 1.00 41.95 209 THR A C 1
ATOM 1470 O O . THR A 1 210 ? -23.023 -13.543 153.914 1.00 35.49 209 THR A O 1
ATOM 1474 N N . LEU A 1 211 ? -21.289 -12.146 154.311 1.00 38.99 210 LEU A N 1
ATOM 1475 C CA . LEU A 1 211 ? -21.794 -11.626 155.574 1.00 37.86 210 LEU A CA 1
ATOM 1476 C C . LEU A 1 211 ? -23.213 -11.098 155.426 1.00 35.52 210 LEU A C 1
ATOM 1477 O O . LEU A 1 211 ? -24.104 -11.429 156.216 1.00 35.30 210 LEU A O 1
ATOM 1482 N N . VAL A 1 212 ? -23.434 -10.268 154.407 1.00 34.82 211 VAL A N 1
ATOM 1483 C CA . VAL A 1 212 ? -24.752 -9.692 154.176 1.00 36.53 211 VAL A CA 1
ATOM 1484 C C . VAL A 1 212 ? -25.741 -10.768 153.734 1.00 35.97 211 VAL A C 1
ATOM 1485 O O . VAL A 1 212 ? -26.899 -10.777 154.165 1.00 39.90 211 VAL A O 1
ATOM 1489 N N . GLN A 1 213 ? -25.296 -11.710 152.895 1.00 33.96 212 GLN A N 1
ATOM 1490 C CA . GLN A 1 213 ? -26.170 -12.812 152.492 1.00 39.01 212 GLN A CA 1
ATOM 1491 C C . GLN A 1 213 ? -26.589 -13.658 153.692 1.00 43.35 212 GLN A C 1
ATOM 1492 O O . GLN A 1 213 ? -27.749 -14.085 153.787 1.00 38.32 212 GLN A O 1
ATOM 1498 N N . ASN A 1 214 ? -25.657 -13.906 154.624 1.00 35.84 213 ASN A N 1
ATOM 1499 C CA . ASN A 1 214 ? -25.981 -14.686 155.817 1.00 43.37 213 ASN A CA 1
ATOM 1500 C C . ASN A 1 214 ? -26.984 -13.963 156.702 1.00 45.14 213 ASN A C 1
ATOM 1501 O O . ASN A 1 214 ? -27.826 -14.607 157.338 1.00 38.50 213 ASN A O 1
ATOM 1506 N N . ASN A 1 215 ? -26.900 -12.634 156.756 1.00 38.90 214 ASN A N 1
ATOM 1507 C CA . ASN A 1 215 ? -27.860 -11.803 157.476 1.00 38.81 214 ASN A CA 1
ATOM 1508 C C . ASN A 1 215 ? -27.972 -12.228 158.935 1.00 42.91 214 ASN A C 1
ATOM 1509 O O . ASN A 1 215 ? -29.071 -12.370 159.478 1.00 45.57 214 ASN A O 1
ATOM 1514 N N . GLU A 1 216 ? -26.826 -12.448 159.572 1.00 36.88 215 GLU A N 1
ATOM 1515 C CA . GLU A 1 216 ? -26.784 -12.820 160.990 1.00 35.47 215 GLU A CA 1
ATOM 1516 C C . GLU A 1 216 ? -26.329 -11.632 161.842 1.00 34.29 215 GLU A C 1
ATOM 1517 O O . GLU A 1 216 ? -25.375 -11.700 162.617 1.00 33.06 215 GLU A O 1
ATOM 1523 N N . PHE A 1 217 ? -27.031 -10.518 161.686 1.00 27.70 216 PHE A N 1
ATOM 1524 C CA . PHE A 1 217 ? -26.676 -9.298 162.389 1.00 25.70 216 PHE A CA 1
ATOM 1525 C C . PHE A 1 217 ? -27.576 -9.140 163.617 1.00 32.83 216 PHE A C 1
ATOM 1526 O O . PHE A 1 217 ? -28.410 -9.992 163.917 1.00 38.32 216 PHE A O 1
ATOM 1534 N N . PHE A 1 218 ? -27.392 -8.043 164.351 1.00 25.75 217 PHE A N 1
ATOM 1535 C CA . PHE A 1 218 ? -28.173 -7.860 165.567 1.00 24.41 217 PHE A CA 1
ATOM 1536 C C . PHE A 1 218 ? -29.531 -7.243 165.250 1.00 30.00 217 PHE A C 1
ATOM 1537 O O . PHE A 1 218 ? -29.717 -6.574 164.230 1.00 32.74 217 PHE A O 1
ATOM 1545 N N . THR A 1 219 ? -30.478 -7.456 166.155 1.00 25.92 218 THR A N 1
ATOM 1546 C CA . THR A 1 219 ? -31.749 -6.747 166.123 1.00 26.79 218 THR A CA 1
ATOM 1547 C C . THR A 1 219 ? -31.732 -5.612 167.140 1.00 31.14 218 THR A C 1
ATOM 1548 O O . THR A 1 219 ? -30.928 -5.595 168.075 1.00 26.47 218 THR A O 1
ATOM 1552 N N . GLY A 1 220 ? -32.636 -4.651 166.940 1.00 32.10 219 GLY A N 1
ATOM 1553 C CA . GLY A 1 220 ? -32.580 -3.471 167.784 1.00 26.92 219 GLY A CA 1
ATOM 1554 C C . GLY A 1 220 ? -31.263 -2.734 167.557 1.00 30.78 219 GLY A C 1
ATOM 1555 O O . GLY A 1 220 ? -30.608 -2.869 166.512 1.00 23.85 219 GLY A O 1
ATOM 1556 N N . ASP A 1 221 ? -30.876 -1.938 168.556 1.00 24.74 220 ASP A N 1
ATOM 1557 C CA . ASP A 1 221 ? -29.615 -1.201 168.532 1.00 22.08 220 ASP A CA 1
ATOM 1558 C C . ASP A 1 221 ? -28.633 -1.800 169.528 1.00 24.74 220 ASP A C 1
ATOM 1559 O O . ASP A 1 221 ? -29.037 -2.340 170.560 1.00 24.18 220 ASP A O 1
ATOM 1564 N N . VAL A 1 222 ? -27.339 -1.690 169.231 1.00 21.47 221 VAL A N 1
ATOM 1565 C CA . VAL A 1 222 ? -26.310 -2.081 170.188 1.00 23.16 221 VAL A CA 1
ATOM 1566 C C . VAL A 1 222 ? -26.006 -0.847 171.027 1.00 22.40 221 VAL A C 1
ATOM 1567 O O . VAL A 1 222 ? -25.426 0.125 170.535 1.00 18.77 221 VAL A O 1
ATOM 1571 N N . LYS A 1 223 ? -26.418 -0.872 172.291 1.00 24.59 222 LYS A N 1
ATOM 1572 C CA . LYS A 1 223 ? -26.323 0.325 173.111 1.00 21.97 222 LYS A CA 1
ATOM 1573 C C . LYS A 1 223 ? -26.197 -0.062 174.573 1.00 21.76 222 LYS A C 1
ATOM 1574 O O . LYS A 1 223 ? -26.604 -1.153 174.979 1.00 25.68 222 LYS A O 1
ATOM 1580 N N . LEU A 1 224 ? -25.624 0.852 175.350 1.00 19.33 223 LEU A N 1
ATOM 1581 C CA . LEU A 1 224 ? -25.618 0.784 176.806 1.00 26.47 223 LEU A CA 1
ATOM 1582 C C . LEU A 1 224 ? -26.688 1.743 177.312 1.00 25.67 223 LEU A C 1
ATOM 1583 O O . LEU A 1 224 ? -26.580 2.959 177.132 1.00 19.19 223 LEU A O 1
ATOM 1588 N N . ASP A 1 225 ? -27.727 1.194 177.929 1.00 25.20 224 ASP A N 1
ATOM 1589 C CA . ASP A 1 225 ? -28.978 1.919 178.139 1.00 24.26 224 ASP A CA 1
ATOM 1590 C C . ASP A 1 225 ? -29.364 1.882 179.613 1.00 41.92 224 ASP A C 1
ATOM 1591 O O . ASP A 1 225 ? -30.425 1.376 179.972 1.00 56.81 224 ASP A O 1
ATOM 1596 N N . CYS A 1 226 ? -28.518 2.425 180.483 1.00 36.47 225 CYS A N 1
ATOM 1597 C CA . CYS A 1 226 ? -28.887 2.431 181.895 1.00 49.33 225 CYS A CA 1
ATOM 1598 C C . CYS A 1 226 ? -28.693 3.802 182.531 1.00 38.38 225 CYS A C 1
ATOM 1599 O O . CYS A 1 226 ? -28.495 3.908 183.743 1.00 42.44 225 CYS A O 1
ATOM 1602 N N . PHE A 1 227 ? -28.778 4.864 181.740 1.00 31.64 226 PHE A N 1
ATOM 1603 C CA . PHE A 1 227 ? -28.485 6.196 182.245 1.00 28.88 226 PHE A CA 1
ATOM 1604 C C . PHE A 1 227 ? -29.735 6.831 182.845 1.00 37.00 226 PHE A C 1
ATOM 1605 O O . PHE A 1 227 ? -30.843 6.685 182.320 1.00 31.12 226 PHE A O 1
ATOM 1613 N N . LEU A 1 228 ? -29.540 7.507 183.971 1.00 36.42 227 LEU A N 1
ATOM 1614 C CA . LEU A 1 228 ? -30.603 8.146 184.727 1.00 42.22 227 LEU A CA 1
ATOM 1615 C C . LEU A 1 228 ? -30.257 9.613 184.909 1.00 38.65 227 LEU A C 1
ATOM 1616 O O . LEU A 1 228 ? -29.081 9.986 184.941 1.00 33.69 227 LEU A O 1
ATOM 1621 N N . ASP A 1 229 ? -31.287 10.447 185.046 1.00 37.37 228 ASP A N 1
ATOM 1622 C CA . ASP A 1 229 ? -31.067 11.870 185.301 1.00 39.10 228 ASP A CA 1
ATOM 1623 C C . ASP A 1 229 ? -30.815 12.055 186.798 1.00 40.73 228 ASP A C 1
ATOM 1624 O O . ASP A 1 229 ? -31.616 12.623 187.544 1.00 38.76 228 ASP A O 1
ATOM 1629 N N . GLU A 1 230 ? -29.670 11.532 187.233 1.00 38.25 229 GLU A N 1
ATOM 1630 C CA . GLU A 1 230 ? -29.217 11.626 188.613 1.00 44.61 229 GLU A CA 1
ATOM 1631 C C . GLU A 1 230 ? -27.711 11.841 188.613 1.00 42.26 229 GLU A C 1
ATOM 1632 O O . GLU A 1 230 ? -27.018 11.498 187.652 1.00 38.62 229 GLU A O 1
ATOM 1638 N N . THR A 1 231 ? -27.212 12.405 189.711 1.00 40.55 230 THR A N 1
ATOM 1639 C CA . THR A 1 231 ? -25.786 12.677 189.836 1.00 43.89 230 THR A CA 1
ATOM 1640 C C . THR A 1 231 ? -24.976 11.422 189.535 1.00 47.97 230 THR A C 1
ATOM 1641 O O . THR A 1 231 ? -25.252 10.343 190.075 1.00 46.02 230 THR A O 1
ATOM 1645 N N . ASP A 1 232 ? -24.003 11.564 188.631 1.00 51.53 231 ASP A N 1
ATOM 1646 C CA . ASP A 1 232 ? -23.058 10.508 188.260 1.00 60.67 231 ASP A CA 1
ATOM 1647 C C . ASP A 1 232 ? -23.737 9.295 187.626 1.00 54.33 231 ASP A C 1
ATOM 1648 O O . ASP A 1 232 ? -23.161 8.200 187.596 1.00 54.38 231 ASP A O 1
ATOM 1653 N N . LYS A 1 233 ? -24.952 9.462 187.109 1.00 44.16 232 LYS A N 1
ATOM 1654 C CA . LYS A 1 233 ? -25.632 8.392 186.404 1.00 34.47 232 LYS A CA 1
ATOM 1655 C C . LYS A 1 233 ? -26.122 8.818 185.030 1.00 31.28 232 LYS A C 1
ATOM 1656 O O . LYS A 1 233 ? -26.749 8.007 184.338 1.00 29.00 232 LYS A O 1
ATOM 1662 N N . ARG A 1 234 ? -25.844 10.052 184.610 1.00 28.85 233 ARG A N 1
ATOM 1663 C CA . ARG A 1 234 ? -26.368 10.588 183.362 1.00 25.66 233 ARG A CA 1
ATOM 1664 C C . ARG A 1 234 ? -25.542 10.123 182.168 1.00 21.75 233 ARG A C 1
ATOM 1665 O O . ARG A 1 234 ? -24.390 9.704 182.296 1.00 21.73 233 ARG A O 1
ATOM 1673 N N . ASN A 1 235 ? -26.162 10.184 180.999 1.00 20.43 234 ASN A N 1
ATOM 1674 C CA . ASN A 1 235 ? -25.434 9.989 179.759 1.00 21.15 234 ASN A CA 1
ATOM 1675 C C . ASN A 1 235 ? -24.183 10.866 179.790 1.00 23.21 234 ASN A C 1
ATOM 1676 O O . ASN A 1 235 ? -24.272 12.051 180.160 1.00 23.32 234 ASN A O 1
ATOM 1681 N N . PRO A 1 236 ? -23.012 10.320 179.461 1.00 22.08 235 PRO A N 1
ATOM 1682 C CA . PRO A 1 236 ? -21.768 11.084 179.642 1.00 21.69 235 PRO A CA 1
ATOM 1683 C C . PRO A 1 236 ? -21.719 12.375 178.844 1.00 22.07 235 PRO A C 1
ATOM 1684 O O . PRO A 1 236 ? -21.170 13.373 179.329 1.00 21.68 235 PRO A O 1
ATOM 1688 N N . TRP A 1 237 ? -22.234 12.391 177.617 1.00 19.32 236 TRP A N 1
ATOM 1689 C CA . TRP A 1 237 ? -22.196 13.641 176.856 1.00 18.94 236 TRP A CA 1
ATOM 1690 C C . TRP A 1 237 ? -23.094 14.681 177.502 1.00 21.78 236 TRP A C 1
ATOM 1691 O O . TRP A 1 237 ? -22.712 15.849 177.642 1.00 20.55 236 TRP A O 1
ATOM 1702 N N . TYR A 1 238 ? -24.301 14.270 177.907 1.00 19.15 237 TYR A N 1
ATOM 1703 C CA . TYR A 1 238 ? -25.175 15.182 178.641 1.00 17.83 237 TYR A CA 1
ATOM 1704 C C . TYR A 1 238 ? -24.509 15.669 179.922 1.00 21.85 237 TYR A C 1
ATOM 1705 O O . TYR A 1 238 ? -24.559 16.861 180.252 1.00 22.78 237 TYR A O 1
ATOM 1714 N N . ASN A 1 239 ? -23.889 14.753 180.664 1.00 20.05 238 ASN A N 1
ATOM 1715 C CA . ASN A 1 239 ? -23.318 15.112 181.952 1.00 21.07 238 ASN A CA 1
ATOM 1716 C C . ASN A 1 239 ? -22.259 16.193 181.803 1.00 27.96 238 ASN A C 1
ATOM 1717 O O . ASN A 1 239 ? -22.192 17.130 182.610 1.00 30.46 238 ASN A O 1
ATOM 1722 N N . THR A 1 240 ? -21.415 16.075 180.779 1.00 24.75 239 THR A N 1
ATOM 1723 C CA . THR A 1 240 ? -20.318 17.025 180.616 1.00 31.64 239 THR A CA 1
ATOM 1724 C C . THR A 1 240 ? -20.826 18.387 180.163 1.00 25.03 239 THR A C 1
ATOM 1725 O O . THR A 1 240 ? -20.391 19.425 180.674 1.00 25.75 239 THR A O 1
ATOM 1729 N N . ASN A 1 241 ? -21.781 18.395 179.241 1.00 21.45 240 ASN A N 1
ATOM 1730 C CA . ASN A 1 241 ? -22.118 19.583 178.475 1.00 24.30 240 ASN A CA 1
ATOM 1731 C C . ASN A 1 241 ? -23.373 20.294 178.942 1.00 32.44 240 ASN A C 1
ATOM 1732 O O . ASN A 1 241 ? -23.562 21.460 178.587 1.00 26.92 240 ASN A O 1
ATOM 1737 N N . ALA A 1 242 ? -24.236 19.623 179.710 1.00 29.18 241 ALA A N 1
ATOM 1738 C CA . ALA A 1 242 ? -25.440 20.243 180.232 1.00 30.62 241 ALA A CA 1
ATOM 1739 C C . ALA A 1 242 ? -25.474 20.336 181.751 1.00 36.58 241 ALA A C 1
ATOM 1740 O O . ALA A 1 242 ? -26.350 21.029 182.284 1.00 49.63 241 ALA A O 1
ATOM 1742 N N . VAL A 1 243 ? -24.563 19.666 182.467 1.00 31.90 242 VAL A N 1
ATOM 1743 C CA . VAL A 1 243 ? -24.497 19.733 183.926 1.00 41.86 242 VAL A CA 1
ATOM 1744 C C . VAL A 1 243 ? -23.192 20.364 184.404 1.00 52.19 242 VAL A C 1
ATOM 1745 O O . VAL A 1 243 ? -23.202 21.311 185.196 1.00 50.44 242 VAL A O 1
ATOM 1749 N N . GLY A 1 244 ? -22.049 19.828 183.955 1.00 57.58 243 GLY A N 1
ATOM 1750 C CA . GLY A 1 244 ? -20.767 20.426 184.294 1.00 61.11 243 GLY A CA 1
ATOM 1751 C C . GLY A 1 244 ? -20.435 21.669 183.497 1.00 60.77 243 GLY A C 1
ATOM 1752 O O . GLY A 1 244 ? -19.532 22.422 183.881 1.00 57.35 243 GLY A O 1
ATOM 1753 N N . LEU A 1 245 ? -21.138 21.881 182.387 1.00 60.77 244 LEU A N 1
ATOM 1754 C CA . LEU A 1 245 ? -21.058 23.086 181.577 1.00 54.55 244 LEU A CA 1
ATOM 1755 C C . LEU A 1 245 ? -22.476 23.570 181.303 1.00 62.11 244 LEU A C 1
ATOM 1756 O O . LEU A 1 245 ? -23.448 22.821 181.442 1.00 60.54 244 LEU A O 1
ATOM 1761 N N . THR A 1 246 ? -22.592 24.838 180.926 1.00 68.63 245 THR A N 1
ATOM 1762 C CA . THR A 1 246 ? -23.802 25.293 180.262 1.00 71.50 245 THR A CA 1
ATOM 1763 C C . THR A 1 246 ? -23.708 24.958 178.778 1.00 72.89 245 THR A C 1
ATOM 1764 O O . THR A 1 246 ? -22.613 24.857 178.215 1.00 73.51 245 THR A O 1
ATOM 1768 N N . GLY A 1 247 ? -24.869 24.761 178.155 1.00 66.06 246 GLY A N 1
ATOM 1769 C CA . GLY A 1 247 ? -24.929 24.306 176.779 1.00 54.43 246 GLY A CA 1
ATOM 1770 C C . GLY A 1 247 ? -24.080 25.093 175.799 1.00 51.31 246 GLY A C 1
ATOM 1771 O O . GLY A 1 247 ? -24.264 26.304 175.640 1.00 62.34 246 GLY A O 1
ATOM 1772 N N . ASN A 1 248 ? -23.135 24.418 175.142 1.00 32.24 247 ASN A N 1
ATOM 1773 C CA . ASN A 1 248 ? -22.254 25.077 174.188 1.00 36.65 247 ASN A CA 1
ATOM 1774 C C . ASN A 1 248 ? -22.569 24.741 172.742 1.00 23.52 247 ASN A C 1
ATOM 1775 O O . ASN A 1 248 ? -21.930 25.299 171.847 1.00 29.21 247 ASN A O 1
ATOM 1780 N N . HIS A 1 249 ? -23.516 23.841 172.477 1.00 19.75 248 HIS A N 1
ATOM 1781 C CA . HIS A 1 249 ? -23.722 23.331 171.129 1.00 23.17 248 HIS A CA 1
ATOM 1782 C C . HIS A 1 249 ? -24.902 24.020 170.460 1.00 25.34 248 HIS A C 1
ATOM 1783 O O . HIS A 1 249 ? -26.006 24.077 171.016 1.00 22.54 248 HIS A O 1
ATOM 1790 N N . CYS A 1 250 ? -24.660 24.536 169.264 1.00 19.29 249 CYS A N 1
ATOM 1791 C CA . CYS A 1 250 ? -25.727 24.934 168.370 1.00 21.86 249 CYS A CA 1
ATOM 1792 C C . CYS A 1 250 ? -25.636 24.042 167.144 1.00 24.43 249 CYS A C 1
ATOM 1793 O O . CYS A 1 250 ? -24.592 23.442 166.873 1.00 22.01 249 CYS A O 1
ATOM 1796 N N . ALA A 1 251 ? -26.741 23.933 166.415 1.00 21.73 250 ALA A N 1
ATOM 1797 C CA . ALA A 1 251 ? -26.743 23.104 165.219 1.00 19.84 250 ALA A CA 1
ATOM 1798 C C . ALA A 1 251 ? -25.827 23.694 164.144 1.00 22.11 250 ALA A C 1
ATOM 1799 O O . ALA A 1 251 ? -25.618 24.908 164.062 1.00 19.41 250 ALA A O 1
ATOM 1801 N N . ALA A 1 252 ? -25.281 22.817 163.309 1.00 16.82 251 ALA A N 1
ATOM 1802 C CA . ALA A 1 252 ? -24.377 23.232 162.250 1.00 20.31 251 ALA A CA 1
ATOM 1803 C C . ALA A 1 252 ? -25.122 23.302 160.927 1.00 15.33 251 ALA A C 1
ATOM 1804 O O . ALA A 1 252 ? -26.073 22.553 160.686 1.00 19.45 251 ALA A O 1
ATOM 1806 N N . TYR A 1 253 ? -24.655 24.203 160.070 1.00 17.84 252 TYR A N 1
ATOM 1807 C CA . TYR A 1 253 ? -25.297 24.457 158.782 1.00 18.48 252 TYR A CA 1
ATOM 1808 C C . TYR A 1 253 ? -25.511 23.216 157.920 1.00 22.83 252 TYR A C 1
ATOM 1809 O O . TYR A 1 253 ? -26.595 23.097 157.329 1.00 20.39 252 TYR A O 1
ATOM 1818 N N . PRO A 1 254 ? -24.560 22.283 157.778 1.00 23.88 253 PRO A N 1
ATOM 1819 C CA . PRO A 1 254 ? -24.819 21.150 156.871 1.00 20.74 253 PRO A CA 1
ATOM 1820 C C . PRO A 1 254 ? -26.018 20.321 157.280 1.00 25.03 253 PRO A C 1
ATOM 1821 O O . PRO A 1 254 ? -26.854 19.985 156.434 1.00 20.76 253 PRO A O 1
ATOM 1825 N N . LEU A 1 255 ? -26.133 20.003 158.568 1.00 18.24 254 LEU A N 1
ATOM 1826 C CA . LEU A 1 255 ? -27.237 19.177 159.029 1.00 18.45 254 LEU A CA 1
ATOM 1827 C C . LEU A 1 255 ? -28.567 19.910 158.899 1.00 20.20 254 LEU A C 1
ATOM 1828 O O . LEU A 1 255 ? -29.523 19.382 158.318 1.00 24.13 254 LEU A O 1
ATOM 1833 N N . VAL A 1 256 ? -28.641 21.138 159.413 1.00 22.93 255 VAL A N 1
ATOM 1834 C CA . VAL A 1 256 ? -29.870 21.916 159.298 1.00 19.62 255 VAL A CA 1
ATOM 1835 C C . VAL A 1 256 ? -30.280 22.043 157.841 1.00 24.85 255 VAL A C 1
ATOM 1836 O O . VAL A 1 256 ? -31.437 21.796 157.480 1.00 23.21 255 VAL A O 1
ATOM 1840 N N . SER A 1 257 ? -29.325 22.407 156.978 1.00 19.49 256 SER A N 1
ATOM 1841 C CA . SER A 1 257 ? -29.636 22.609 155.569 1.00 24.78 256 SER A CA 1
ATOM 1842 C C . SER A 1 257 ? -30.224 21.344 154.961 1.00 21.20 256 SER A C 1
ATOM 1843 O O . SER A 1 257 ? -31.211 21.389 154.216 1.00 21.67 256 SER A O 1
ATOM 1846 N N . TYR A 1 258 ? -29.626 20.200 155.281 1.00 17.47 257 TYR A N 1
ATOM 1847 C CA . TYR A 1 258 ? -30.050 18.961 154.654 1.00 25.36 257 TYR A CA 1
ATOM 1848 C C . TYR A 1 258 ? -31.407 18.511 155.175 1.00 18.42 257 TYR A C 1
ATOM 1849 O O . TYR A 1 258 ? -32.248 18.049 154.395 1.00 20.67 257 TYR A O 1
ATOM 1858 N N . LEU A 1 259 ? -31.632 18.626 156.490 1.00 20.05 258 LEU A N 1
ATOM 1859 C CA . LEU A 1 259 ? -32.928 18.240 157.056 1.00 18.25 258 LEU A CA 1
ATOM 1860 C C . LEU A 1 259 ? -34.028 19.175 156.585 1.00 30.02 258 LEU A C 1
ATOM 1861 O O . LEU A 1 259 ? -35.128 18.727 156.244 1.00 26.97 258 LEU A O 1
ATOM 1866 N N . SER A 1 260 ? -33.743 20.479 156.548 1.00 27.04 259 SER A N 1
ATOM 1867 C CA . SER A 1 260 ? -34.714 21.442 156.044 1.00 30.41 259 SER A CA 1
ATOM 1868 C C . SER A 1 260 ? -35.004 21.209 154.564 1.00 30.75 259 SER A C 1
ATOM 1869 O O . SER A 1 260 ? -36.164 21.214 154.140 1.00 28.60 259 SER A O 1
ATOM 1872 N N . SER A 1 261 ? -33.956 20.994 153.760 1.00 29.03 260 SER A N 1
ATOM 1873 C CA . SER A 1 261 ? -34.152 20.799 152.324 1.00 26.20 260 SER A CA 1
ATOM 1874 C C . SER A 1 261 ? -34.984 19.552 152.032 1.00 27.30 260 SER A C 1
ATOM 1875 O O . SER A 1 261 ? -35.843 19.562 151.142 1.00 30.34 260 SER A O 1
ATOM 1878 N N . THR A 1 262 ? -34.745 18.471 152.762 1.00 23.50 261 THR A N 1
ATOM 1879 C CA . THR A 1 262 ? -35.428 17.215 152.496 1.00 29.69 261 THR A CA 1
ATOM 1880 C C . THR A 1 262 ? -36.798 17.132 153.155 1.00 29.79 261 THR A C 1
ATOM 1881 O O . THR A 1 262 ? -37.442 16.082 153.061 1.00 27.93 261 THR A O 1
ATOM 1885 N N . GLY A 1 263 ? -37.260 18.203 153.800 1.00 36.35 262 GLY A N 1
ATOM 1886 C CA . GLY A 1 263 ? -38.564 18.177 154.445 1.00 34.22 262 GLY A CA 1
ATOM 1887 C C . GLY A 1 263 ? -38.637 17.172 155.567 1.00 35.61 262 GLY A C 1
ATOM 1888 O O . GLY A 1 263 ? -39.691 16.565 155.788 1.00 26.21 262 GLY A O 1
ATOM 1889 N N . ASP A 1 264 ? -37.535 16.994 156.295 1.00 27.11 263 ASP A N 1
ATOM 1890 C CA . ASP A 1 264 ? -37.370 15.881 157.221 1.00 26.04 263 ASP A CA 1
ATOM 1891 C C . ASP A 1 264 ? -37.926 16.247 158.594 1.00 29.42 263 ASP A C 1
ATOM 1892 O O . ASP A 1 264 ? -37.420 17.185 159.224 1.00 27.78 263 ASP A O 1
ATOM 1897 N N . PRO A 1 265 ? -38.942 15.540 159.103 1.00 29.03 264 PRO A N 1
ATOM 1898 C CA . PRO A 1 265 ? -39.468 15.886 160.431 1.00 22.94 264 PRO A CA 1
ATOM 1899 C C . PRO A 1 265 ? -38.467 15.649 161.546 1.00 24.57 264 PRO A C 1
ATOM 1900 O O . PRO A 1 265 ? -38.619 16.247 162.615 1.00 20.57 264 PRO A O 1
ATOM 1904 N N . ARG A 1 266 ? -37.414 14.849 161.321 1.00 20.70 265 ARG A N 1
ATOM 1905 C CA . ARG A 1 266 ? -36.421 14.641 162.375 1.00 17.89 265 ARG A CA 1
ATOM 1906 C C . ARG A 1 266 ? -35.614 15.879 162.679 1.00 25.83 265 ARG A C 1
ATOM 1907 O O . ARG A 1 266 ? -34.809 15.847 163.619 1.00 24.41 265 ARG A O 1
ATOM 1915 N N . ILE A 1 267 ? -35.791 16.961 161.917 1.00 25.77 266 ILE A N 1
ATOM 1916 C CA . ILE A 1 267 ? -35.158 18.218 162.275 1.00 22.93 266 ILE A CA 1
ATOM 1917 C C . ILE A 1 267 ? -35.548 18.669 163.680 1.00 23.09 266 ILE A C 1
ATOM 1918 O O . ILE A 1 267 ? -34.802 19.424 164.310 1.00 25.82 266 ILE A O 1
ATOM 1923 N N . ALA A 1 268 ? -36.698 18.220 164.196 1.00 24.47 267 ALA A N 1
ATOM 1924 C CA . ALA A 1 268 ? -37.189 18.653 165.503 1.00 24.40 267 ALA A CA 1
ATOM 1925 C C . ALA A 1 268 ? -36.598 17.866 166.664 1.00 28.93 267 ALA A C 1
ATOM 1926 O O . ALA A 1 268 ? -36.720 18.305 167.815 1.00 33.41 267 ALA A O 1
ATOM 1928 N N . TYR A 1 269 ? -35.971 16.723 166.393 1.00 28.56 268 TYR A N 1
ATOM 1929 C CA . TYR A 1 269 ? -35.377 15.877 167.425 1.00 24.07 268 TYR A CA 1
ATOM 1930 C C . TYR A 1 269 ? -33.940 16.318 167.690 1.00 26.17 268 TYR A C 1
ATOM 1931 O O . TYR A 1 269 ? -33.085 16.227 166.802 1.00 26.26 268 TYR A O 1
ATOM 1940 N N . GLY A 1 270 ? -33.670 16.773 168.914 1.00 20.69 269 GLY A N 1
ATOM 1941 C CA . GLY A 1 270 ? -32.327 17.145 169.306 1.00 19.10 269 GLY A CA 1
ATOM 1942 C C . GLY A 1 270 ? -31.892 18.530 168.873 1.00 21.08 269 GLY A C 1
ATOM 1943 O O . GLY A 1 270 ? -30.772 18.939 169.204 1.00 18.49 269 GLY A O 1
ATOM 1944 N N . ILE A 1 271 ? -32.740 19.252 168.150 1.00 18.41 270 ILE A N 1
ATOM 1945 C CA . ILE A 1 271 ? -32.463 20.590 167.636 1.00 21.37 270 ILE A CA 1
ATOM 1946 C C . ILE A 1 271 ? -33.642 21.482 168.001 1.00 25.40 270 ILE A C 1
ATOM 1947 O O . ILE A 1 271 ? -34.796 21.101 167.777 1.00 22.74 270 ILE A O 1
ATOM 1952 N N . SER A 1 272 ? -33.354 22.676 168.532 1.00 23.87 271 SER A N 1
ATOM 1953 C CA . SER A 1 272 ? -34.382 23.639 168.914 1.00 25.39 271 SER A CA 1
ATOM 1954 C C . SER A 1 272 ? -34.482 24.747 167.880 1.00 30.26 271 SER A C 1
ATOM 1955 O O . SER A 1 272 ? -33.472 25.167 167.304 1.00 26.16 271 SER A O 1
ATOM 1958 N N . LYS A 1 273 ? -35.702 25.219 167.652 1.00 26.91 272 LYS A N 1
ATOM 1959 C CA . LYS A 1 273 ? -35.884 26.422 166.850 1.00 28.06 272 LYS A CA 1
ATOM 1960 C C . LYS A 1 273 ? -35.230 27.612 167.539 1.00 27.31 272 LYS A C 1
ATOM 1961 O O . LYS A 1 273 ? -35.106 27.646 168.766 1.00 30.75 272 LYS A O 1
ATOM 1967 N N . THR A 1 274 ? -34.797 28.592 166.739 1.00 24.16 273 THR A N 1
ATOM 1968 C CA . THR A 1 274 ? -34.181 29.785 167.306 1.00 27.41 273 THR A CA 1
ATOM 1969 C C . THR A 1 274 ? -35.172 30.501 168.205 1.00 28.35 273 THR A C 1
ATOM 1970 O O . THR A 1 274 ? -36.374 30.539 167.934 1.00 32.31 273 THR A O 1
ATOM 1974 N N . ASP A 1 275 ? -34.659 31.061 169.291 1.00 31.18 274 ASP A N 1
ATOM 1975 C CA . ASP A 1 275 ? -35.516 31.861 170.140 1.00 29.85 274 ASP A CA 1
ATOM 1976 C C . ASP A 1 275 ? -35.803 33.215 169.512 1.00 36.11 274 ASP A C 1
ATOM 1977 O O . ASP A 1 275 ? -36.848 33.800 169.798 1.00 37.99 274 ASP A O 1
ATOM 1982 N N . ALA A 1 276 ? -34.931 33.697 168.614 1.00 31.02 275 ALA A N 1
ATOM 1983 C CA . ALA A 1 276 ? -35.161 35.000 167.983 1.00 40.63 275 ALA A CA 1
ATOM 1984 C C . ALA A 1 276 ? -36.364 34.971 167.046 1.00 43.54 275 ALA A C 1
ATOM 1985 O O . ALA A 1 276 ? -37.143 35.932 166.996 1.00 43.79 275 ALA A O 1
ATOM 1987 N N . ASP A 1 277 ? -36.526 33.887 166.287 1.00 39.75 276 ASP A N 1
ATOM 1988 C CA . ASP A 1 277 ? -37.512 33.867 165.218 1.00 40.71 276 ASP A CA 1
ATOM 1989 C C . ASP A 1 277 ? -38.213 32.526 165.038 1.00 37.68 276 ASP A C 1
ATOM 1990 O O . ASP A 1 277 ? -39.049 32.408 164.138 1.00 45.24 276 ASP A O 1
ATOM 1995 N N . GLY A 1 278 ? -37.912 31.519 165.851 1.00 35.72 277 GLY A N 1
ATOM 1996 C CA . GLY A 1 278 ? -38.591 30.246 165.696 1.00 36.02 277 GLY A CA 1
ATOM 1997 C C . GLY A 1 278 ? -38.227 29.512 164.426 1.00 37.55 277 GLY A C 1
ATOM 1998 O O . GLY A 1 278 ? -39.073 28.823 163.842 1.00 37.09 277 GLY A O 1
ATOM 1999 N N . LYS A 1 279 ? -36.988 29.639 163.982 1.00 29.96 278 LYS A N 1
ATOM 2000 C CA . LYS A 1 279 ? -36.539 29.005 162.758 1.00 31.86 278 LYS A CA 1
ATOM 2001 C C . LYS A 1 279 ? -35.449 27.991 163.068 1.00 31.02 278 LYS A C 1
ATOM 2002 O O . LYS A 1 279 ? -34.834 28.010 164.136 1.00 27.28 278 LYS A O 1
ATOM 2008 N N . TYR A 1 280 ? -35.226 27.092 162.116 1.00 29.88 279 TYR A N 1
ATOM 2009 C CA . TYR A 1 280 ? -34.109 26.162 162.173 1.00 29.08 279 TYR A CA 1
ATOM 2010 C C . TYR A 1 280 ? -32.929 26.800 161.459 1.00 28.18 279 TYR A C 1
ATOM 2011 O O . TYR A 1 280 ? -33.000 27.067 160.258 1.00 26.71 279 TYR A O 1
ATOM 2020 N N . VAL A 1 281 ? -31.872 27.081 162.207 1.00 25.68 280 VAL A N 1
ATOM 2021 C CA . VAL A 1 281 ? -30.728 27.829 161.706 1.00 25.44 280 VAL A CA 1
ATOM 2022 C C . VAL A 1 281 ? -29.463 27.130 162.169 1.00 26.06 280 VAL A C 1
ATOM 2023 O O . VAL A 1 281 ? -29.283 26.895 163.368 1.00 25.61 280 VAL A O 1
ATOM 2027 N N . GLY A 1 282 ? -28.584 26.817 161.231 1.00 18.41 281 GLY A N 1
ATOM 2028 C CA . GLY A 1 282 ? -27.337 26.140 161.535 1.00 20.46 281 GLY A CA 1
ATOM 2029 C C . GLY A 1 282 ? -26.160 27.052 161.259 1.00 28.04 281 GLY A C 1
ATOM 2030 O O . GLY A 1 282 ? -26.153 27.794 160.272 1.00 25.09 281 GLY A O 1
ATOM 2031 N N . GLN A 1 283 ? -25.175 27.000 162.140 1.00 21.85 282 GLN A N 1
ATOM 2032 C CA . GLN A 1 283 ? -24.017 27.863 162.023 1.00 23.20 282 GLN A CA 1
ATOM 2033 C C . GLN A 1 283 ? -22.989 27.217 161.101 1.00 20.77 282 GLN A C 1
ATOM 2034 O O . GLN A 1 283 ? -22.757 26.005 161.154 1.00 18.87 282 GLN A O 1
ATOM 2040 N N . LEU A 1 284 ? -22.400 28.026 160.233 1.00 19.66 283 LEU A N 1
ATOM 2041 C CA . LEU A 1 284 ? -21.362 27.502 159.361 1.00 24.33 283 LEU A CA 1
ATOM 2042 C C . LEU A 1 284 ? -20.204 26.977 160.202 1.00 23.34 283 LEU A C 1
ATOM 2043 O O . LEU A 1 284 ? -19.815 27.616 161.184 1.00 23.52 283 LEU A O 1
ATOM 2048 N N . PRO A 1 285 ? -19.658 25.806 159.870 1.00 23.15 284 PRO A N 1
ATOM 2049 C CA . PRO A 1 285 ? -18.532 25.266 160.637 1.00 18.09 284 PRO A CA 1
ATOM 2050 C C . PRO A 1 285 ? -17.391 26.263 160.761 1.00 22.17 284 PRO A C 1
ATOM 2051 O O . PRO A 1 285 ? -16.999 26.918 159.786 1.00 20.48 284 PRO A O 1
ATOM 2055 N N . GLY A 1 286 ? -16.854 26.361 161.978 1.00 16.33 285 GLY A N 1
ATOM 2056 C CA . GLY A 1 286 ? -15.769 27.291 162.252 1.00 18.37 285 GLY A CA 1
ATOM 2057 C C . GLY A 1 286 ? -16.121 28.738 162.003 1.00 21.71 285 GLY A C 1
ATOM 2058 O O . GLY A 1 286 ? -15.232 29.586 161.960 1.00 21.32 285 GLY A O 1
ATOM 2059 N N . GLY A 1 287 ? -17.401 29.046 161.821 1.00 19.91 286 GLY A N 1
ATOM 2060 C CA . GLY A 1 287 ? -17.780 30.365 161.375 1.00 22.82 286 GLY A CA 1
ATOM 2061 C C . GLY A 1 287 ? -18.256 31.302 162.461 1.00 23.05 286 GLY A C 1
ATOM 2062 O O . GLY A 1 287 ? -18.666 32.423 162.147 1.00 24.40 286 GLY A O 1
ATOM 2063 N N . LYS A 1 288 ? -18.196 30.889 163.730 1.00 24.03 287 LYS A N 1
ATOM 2064 C CA . LYS A 1 288 ? -18.798 31.678 164.806 1.00 26.48 287 LYS A CA 1
ATOM 2065 C C . LYS A 1 288 ? -18.285 33.117 164.809 1.00 28.64 287 LYS A C 1
ATOM 2066 O O . LYS A 1 288 ? -19.071 34.070 164.739 1.00 32.36 287 LYS A O 1
ATOM 2072 N N . THR A 1 289 ? -16.959 33.288 164.889 1.00 29.04 288 THR A N 1
ATOM 2073 C CA . THR A 1 289 ? -16.381 34.625 164.980 1.00 33.28 288 THR A CA 1
ATOM 2074 C C . THR A 1 289 ? -16.608 35.428 163.707 1.00 33.77 288 THR A C 1
ATOM 2075 O O . THR A 1 289 ? -16.649 36.663 163.751 1.00 32.55 288 THR A O 1
ATOM 2079 N N . HIS A 1 290 ? -16.772 34.755 162.569 1.00 29.62 289 HIS A N 1
ATOM 2080 C CA . HIS A 1 290 ? -16.999 35.476 161.321 1.00 26.79 289 HIS A CA 1
ATOM 2081 C C . HIS A 1 290 ? -18.422 35.989 161.220 1.00 30.68 289 HIS A C 1
ATOM 2082 O O . HIS A 1 290 ? -18.646 37.110 160.742 1.00 29.94 289 HIS A O 1
ATOM 2089 N N . MET A 1 291 ? -19.394 35.174 161.641 1.00 30.02 290 MET A N 1
ATOM 2090 C CA . MET A 1 291 ? -20.763 35.660 161.735 1.00 30.93 290 MET A CA 1
ATOM 2091 C C . MET A 1 291 ? -20.828 36.894 162.625 1.00 32.16 290 MET A C 1
ATOM 2092 O O . MET A 1 291 ? -21.443 37.900 162.259 1.00 36.56 290 MET A O 1
ATOM 2097 N N . GLN A 1 292 ? -20.187 36.837 163.801 1.00 31.77 291 GLN A N 1
ATOM 2098 C CA . GLN A 1 292 ? -20.159 38.004 164.683 1.00 39.29 291 GLN A CA 1
ATOM 2099 C C . GLN A 1 292 ? -19.531 39.198 163.980 1.00 38.50 291 GLN A C 1
ATOM 2100 O O . GLN A 1 292 ? -20.031 40.322 164.083 1.00 40.82 291 GLN A O 1
ATOM 2106 N N . SER A 1 293 ? -18.438 38.968 163.250 1.00 36.78 292 SER A N 1
ATOM 2107 C CA . SER A 1 293 ? -17.766 40.064 162.565 1.00 36.91 292 SER A CA 1
ATOM 2108 C C . SER A 1 293 ? -18.646 40.643 161.462 1.00 34.82 292 SER A C 1
ATOM 2109 O O . SER A 1 293 ? -18.872 41.857 161.403 1.00 38.33 292 SER A O 1
ATOM 2112 N N . ILE A 1 294 ? -19.162 39.785 160.587 1.00 35.10 293 ILE A N 1
ATOM 2113 C CA . ILE A 1 294 ? -19.895 40.259 159.418 1.00 37.74 293 ILE A CA 1
ATOM 2114 C C . ILE A 1 294 ? -21.213 40.890 159.838 1.00 40.76 293 ILE A C 1
ATOM 2115 O O . ILE A 1 294 ? -21.560 41.994 159.401 1.00 38.17 293 ILE A O 1
ATOM 2120 N N . LEU A 1 295 ? -21.962 40.207 160.703 1.00 38.94 294 LEU A N 1
ATOM 2121 C CA . LEU A 1 295 ? -23.280 40.682 161.101 1.00 40.64 294 LEU A CA 1
ATOM 2122 C C . LEU A 1 295 ? -23.246 41.671 162.254 1.00 42.80 294 LEU A C 1
ATOM 2123 O O . LEU A 1 295 ? -24.224 42.399 162.453 1.00 43.36 294 LEU A O 1
ATOM 2128 N N . GLY A 1 296 ? -22.154 41.733 163.006 1.00 44.44 295 GLY A N 1
ATOM 2129 C CA . GLY A 1 296 ? -22.165 42.477 164.250 1.00 40.12 295 GLY A CA 1
ATOM 2130 C C . GLY A 1 296 ? -22.435 41.533 165.404 1.00 42.38 295 GLY A C 1
ATOM 2131 O O . GLY A 1 296 ? -23.339 40.693 165.320 1.00 40.83 295 GLY A O 1
ATOM 2132 N N . THR A 1 297 ? -21.648 41.653 166.479 1.00 48.20 296 THR A N 1
ATOM 2133 C CA . THR A 1 297 ? -21.726 40.685 167.568 1.00 53.53 296 THR A CA 1
ATOM 2134 C C . THR A 1 297 ? -23.110 40.660 168.205 1.00 52.81 296 THR A C 1
ATOM 2135 O O . THR A 1 297 ? -23.560 39.606 168.668 1.00 50.74 296 THR A O 1
ATOM 2139 N N . ASP A 1 298 ? -23.814 41.794 168.206 1.00 46.74 297 ASP A N 1
ATOM 2140 C CA . ASP A 1 298 ? -25.141 41.844 168.805 1.00 50.41 297 ASP A CA 1
ATOM 2141 C C . ASP A 1 298 ? -26.193 41.166 167.939 1.00 46.77 297 ASP A C 1
ATOM 2142 O O . ASP A 1 298 ? -27.295 40.889 168.429 1.00 40.05 297 ASP A O 1
ATOM 2147 N N . ASN A 1 299 ? -25.878 40.893 166.673 1.00 39.45 298 ASN A N 1
ATOM 2148 C CA . ASN A 1 299 ? -26.822 40.294 165.739 1.00 41.01 298 ASN A CA 1
ATOM 2149 C C . ASN A 1 299 ? -26.516 38.827 165.461 1.00 42.15 298 ASN A C 1
ATOM 2150 O O . ASN A 1 299 ? -27.150 38.218 164.594 1.00 40.19 298 ASN A O 1
ATOM 2155 N N . TRP A 1 300 ? -25.556 38.244 166.167 1.00 39.00 299 TRP A N 1
ATOM 2156 C CA . TRP A 1 300 ? -25.309 36.817 166.084 1.00 34.84 299 TRP A CA 1
ATOM 2157 C C . TRP A 1 300 ? -25.099 36.307 167.512 1.00 33.36 299 TRP A C 1
ATOM 2158 O O . TRP A 1 300 ? -23.980 36.044 167.952 1.00 36.71 299 TRP A O 1
ATOM 2169 N N . LYS A 1 301 ? -26.200 36.199 168.246 1.00 29.85 300 LYS A N 1
ATOM 2170 C CA . LYS A 1 301 ? -26.237 35.692 169.607 1.00 29.72 300 LYS A CA 1
ATOM 2171 C C . LYS A 1 301 ? -26.782 34.267 169.594 1.00 27.81 300 LYS A C 1
ATOM 2172 O O . LYS A 1 301 ? -27.136 33.722 168.542 1.00 26.62 300 LYS A O 1
ATOM 2178 N N . ASN A 1 302 ? -26.841 33.643 170.775 1.00 29.84 301 ASN A N 1
ATOM 2179 C CA . ASN A 1 302 ? -27.367 32.276 170.838 1.00 32.74 301 ASN A CA 1
ATOM 2180 C C . ASN A 1 302 ? -28.795 32.201 170.312 1.00 26.66 301 ASN A C 1
ATOM 2181 O O . ASN A 1 302 ? -29.176 31.208 169.676 1.00 24.49 301 ASN A O 1
ATOM 2186 N N . LYS A 1 303 ? -29.580 33.252 170.540 1.00 27.84 302 LYS A N 1
ATOM 2187 C CA . LYS A 1 303 ? -30.965 33.315 170.101 1.00 39.61 302 LYS A CA 1
ATOM 2188 C C . LYS A 1 303 ? -31.105 33.328 168.588 1.00 29.33 302 LYS A C 1
ATOM 2189 O O . LYS A 1 303 ? -32.209 33.089 168.092 1.00 33.80 302 LYS A O 1
ATOM 2195 N N . ASN A 1 304 ? -30.023 33.586 167.849 1.00 26.96 303 ASN A N 1
ATOM 2196 C CA . ASN A 1 304 ? -30.036 33.651 166.389 1.00 30.37 303 ASN A CA 1
ATOM 2197 C C . ASN A 1 304 ? -29.683 32.331 165.708 1.00 31.12 303 ASN A C 1
ATOM 2198 O O . ASN A 1 304 ? -29.699 32.259 164.475 1.00 31.43 303 ASN A O 1
ATOM 2203 N N . VAL A 1 305 ? -29.363 31.290 166.466 1.00 23.97 304 VAL A N 1
ATOM 2204 C CA . VAL A 1 305 ? -28.944 30.015 165.903 1.00 23.60 304 VAL A CA 1
ATOM 2205 C C . VAL A 1 305 ? -29.670 28.899 166.652 1.00 25.49 304 VAL A C 1
ATOM 2206 O O . VAL A 1 305 ? -30.064 29.060 167.810 1.00 25.02 304 VAL A O 1
ATOM 2210 N N . SER A 1 306 ? -29.881 27.771 165.980 1.00 23.37 305 SER A N 1
ATOM 2211 C CA . SER A 1 306 ? -30.616 26.681 166.610 1.00 26.61 305 SER A CA 1
ATOM 2212 C C . SER A 1 306 ? -29.776 26.046 167.716 1.00 27.49 305 SER A C 1
ATOM 2213 O O . SER A 1 306 ? -28.667 25.564 167.466 1.00 25.36 305 SER A O 1
ATOM 2216 N N . ALA A 1 307 ? -30.306 26.031 168.936 1.00 22.60 306 ALA A N 1
ATOM 2217 C CA . ALA A 1 307 ? -29.636 25.300 169.995 1.00 21.63 306 ALA A CA 1
ATOM 2218 C C . ALA A 1 307 ? -29.736 23.810 169.724 1.00 20.65 306 ALA A C 1
ATOM 2219 O O . ALA A 1 307 ? -30.718 23.327 169.149 1.00 22.89 306 ALA A O 1
ATOM 2221 N N . ILE A 1 308 ? -28.695 23.080 170.117 1.00 19.98 307 ILE A N 1
ATOM 2222 C CA . ILE A 1 308 ? -28.849 21.645 170.298 1.00 17.02 307 ILE A CA 1
ATOM 2223 C C . ILE A 1 308 ? -29.674 21.441 171.555 1.00 20.60 307 ILE A C 1
ATOM 2224 O O . ILE A 1 308 ? -29.458 22.105 172.576 1.00 23.02 307 ILE A O 1
ATOM 2229 N N . ASP A 1 309 ? -30.659 20.570 171.468 1.00 20.82 308 ASP A N 1
ATOM 2230 C CA . ASP A 1 309 ? -31.590 20.361 172.563 1.00 21.64 308 ASP A CA 1
ATOM 2231 C C . ASP A 1 309 ? -31.021 19.273 173.472 1.00 21.04 308 ASP A C 1
ATOM 2232 O O . ASP A 1 309 ? -30.921 18.107 173.077 1.00 20.77 308 ASP A O 1
ATOM 2237 N N . TYR A 1 310 ? -30.604 19.665 174.672 1.00 22.84 309 TYR A N 1
ATOM 2238 C CA . TYR A 1 310 ? -30.101 18.707 175.642 1.00 22.51 309 TYR A CA 1
ATOM 2239 C C . TYR A 1 310 ? -31.201 17.980 176.397 1.00 23.46 309 TYR A C 1
ATOM 2240 O O . TYR A 1 310 ? -30.901 17.019 177.111 1.00 27.72 309 TYR A O 1
ATOM 2249 N N . SER A 1 311 ? -32.456 18.417 176.275 1.00 22.99 310 SER A N 1
ATOM 2250 C CA . SER A 1 311 ? -33.512 17.853 177.108 1.00 22.10 310 SER A CA 1
ATOM 2251 C C . SER A 1 311 ? -33.708 16.363 176.858 1.00 27.43 310 SER A C 1
ATOM 2252 O O . SER A 1 311 ? -34.280 15.682 177.710 1.00 27.96 310 SER A O 1
ATOM 2255 N N . ILE A 1 312 ? -33.245 15.840 175.715 1.00 23.52 311 ILE A N 1
ATOM 2256 C CA . ILE A 1 312 ? -33.370 14.412 175.448 1.00 24.68 311 ILE A CA 1
ATOM 2257 C C . ILE A 1 312 ? -32.162 13.627 175.934 1.00 28.91 311 ILE A C 1
ATOM 2258 O O . ILE A 1 312 ? -32.154 12.394 175.838 1.00 29.22 311 ILE A O 1
ATOM 2263 N N . GLY A 1 313 ? -31.155 14.296 176.483 1.00 23.62 312 GLY A N 1
ATOM 2264 C CA . GLY A 1 313 ? -29.863 13.662 176.607 1.00 17.71 312 GLY A CA 1
ATOM 2265 C C . GLY A 1 313 ? -29.569 12.985 177.925 1.00 23.83 312 GLY A C 1
ATOM 2266 O O . GLY A 1 313 ? -28.743 12.074 177.956 1.00 24.30 312 GLY A O 1
ATOM 2267 N N . ALA A 1 314 ? -30.234 13.395 179.014 1.00 22.52 313 ALA A N 1
ATOM 2268 C CA . ALA A 1 314 ? -29.796 12.973 180.339 1.00 20.87 313 ALA A CA 1
ATOM 2269 C C . ALA A 1 314 ? -29.828 11.453 180.490 1.00 27.61 313 ALA A C 1
ATOM 2270 O O . ALA A 1 314 ? -28.932 10.869 181.117 1.00 24.31 313 ALA A O 1
ATOM 2272 N N . THR A 1 315 ? -30.865 10.801 179.950 1.00 20.74 314 THR A N 1
ATOM 2273 C CA . THR A 1 315 ? -31.050 9.354 180.053 1.00 23.55 314 THR A CA 1
ATOM 2274 C C . THR A 1 315 ? -30.797 8.646 178.733 1.00 24.11 314 THR A C 1
ATOM 2275 O O . THR A 1 315 ? -31.136 7.465 178.595 1.00 23.87 314 THR A O 1
ATOM 2279 N N . LYS A 1 316 ? -30.252 9.350 177.753 1.00 21.32 315 LYS A N 1
ATOM 2280 C CA . LYS A 1 316 ? -30.141 8.802 176.422 1.00 18.28 315 LYS A CA 1
ATOM 2281 C C . LYS A 1 316 ? -29.091 7.692 176.415 1.00 17.40 315 LYS A C 1
ATOM 2282 O O . LYS A 1 316 ? -28.041 7.824 177.053 1.00 20.44 315 LYS A O 1
ATOM 2288 N N . PRO A 1 317 ? -29.367 6.568 175.762 1.00 17.85 316 PRO A N 1
ATOM 2289 C CA . PRO A 1 317 ? -28.365 5.497 175.695 1.00 19.60 316 PRO A CA 1
ATOM 2290 C C . PRO A 1 317 ? -27.097 5.985 175.010 1.00 18.78 316 PRO A C 1
ATOM 2291 O O . PRO A 1 317 ? -27.089 7.004 174.316 1.00 19.24 316 PRO A O 1
ATOM 2295 N N . VAL A 1 318 ? -26.007 5.244 175.214 1.00 19.06 317 VAL A N 1
ATOM 2296 C CA . VAL A 1 318 ? -24.796 5.403 174.411 1.00 16.79 317 VAL A CA 1
ATOM 2297 C C . VAL A 1 318 ? -24.796 4.297 173.363 1.00 25.63 317 VAL A C 1
ATOM 2298 O O . VAL A 1 318 ? -24.948 3.115 173.700 1.00 19.81 317 VAL A O 1
ATOM 2302 N N . TYR A 1 319 ? -24.636 4.671 172.095 1.00 21.29 318 TYR A N 1
ATOM 2303 C CA . TYR A 1 319 ? -24.736 3.715 171.002 1.00 14.93 318 TYR A CA 1
ATOM 2304 C C . TYR A 1 319 ? -23.359 3.222 170.581 1.00 20.16 318 TYR A C 1
ATOM 2305 O O . TYR A 1 319 ? -22.421 4.017 170.446 1.00 16.20 318 TYR A O 1
ATOM 2314 N N . PHE A 1 320 ? -23.237 1.897 170.426 1.00 23.22 319 PHE A N 1
ATOM 2315 C CA . PHE A 1 320 ? -22.086 1.267 169.786 1.00 21.70 319 PHE A CA 1
ATOM 2316 C C . PHE A 1 320 ? -22.354 0.911 168.331 1.00 24.40 319 PHE A C 1
ATOM 2317 O O . PHE A 1 320 ? -21.425 0.962 167.513 1.00 23.60 319 PHE A O 1
ATOM 2325 N N . PHE A 1 321 ? -23.597 0.550 167.990 1.00 16.24 320 PHE A N 1
ATOM 2326 C CA . PHE A 1 321 ? -23.943 0.171 166.616 1.00 22.47 320 PHE A CA 1
ATOM 2327 C C . PHE A 1 321 ? -25.452 0.303 166.469 1.00 23.58 320 PHE A C 1
ATOM 2328 O O . PHE A 1 321 ? -26.197 -0.505 167.029 1.00 22.12 320 PHE A O 1
ATOM 2336 N N . THR A 1 322 ? -25.899 1.297 165.707 1.00 22.83 321 THR A N 1
ATOM 2337 C CA . THR A 1 322 ? -27.328 1.477 165.510 1.00 17.97 321 THR A CA 1
ATOM 2338 C C . THR A 1 322 ? -27.840 0.509 164.451 1.00 23.37 321 THR A C 1
ATOM 2339 O O . THR A 1 322 ? -27.132 0.168 163.496 1.00 22.95 321 THR A O 1
ATOM 2343 N N . GLN A 1 323 ? -29.090 0.063 164.625 1.00 21.83 322 GLN A N 1
ATOM 2344 C CA . GLN A 1 323 ? -29.739 -0.714 163.572 1.00 21.24 322 GLN A CA 1
ATOM 2345 C C . GLN A 1 323 ? -29.774 0.061 162.256 1.00 24.69 322 GLN A C 1
ATOM 2346 O O . GLN A 1 323 ? -29.569 -0.518 161.180 1.00 22.72 322 GLN A O 1
ATOM 2352 N N . ALA A 1 324 ? -30.039 1.372 162.315 1.00 16.72 323 ALA A N 1
ATOM 2353 C CA . ALA A 1 324 ? -30.101 2.152 161.086 1.00 23.30 323 ALA A CA 1
ATOM 2354 C C . ALA A 1 324 ? -28.773 2.082 160.342 1.00 25.98 323 ALA A C 1
ATOM 2355 O O . ALA A 1 324 ? -28.739 1.786 159.142 1.00 24.01 323 ALA A O 1
ATOM 2357 N N . GLU A 1 325 ? -27.664 2.316 161.049 1.00 19.16 324 GLU A N 1
ATOM 2358 C CA . GLU A 1 325 ? -26.365 2.241 160.385 1.00 18.45 324 GLU A CA 1
ATOM 2359 C C . GLU A 1 325 ? -26.142 0.868 159.776 1.00 22.42 324 GLU A C 1
ATOM 2360 O O . GLU A 1 325 ? -25.707 0.749 158.620 1.00 19.78 324 GLU A O 1
ATOM 2366 N N . LEU A 1 326 ? -26.413 -0.181 160.553 1.00 26.09 325 LEU A N 1
ATOM 2367 C CA . LEU A 1 326 ? -26.272 -1.543 160.052 1.00 23.95 325 LEU A CA 1
ATOM 2368 C C . LEU A 1 326 ? -26.990 -1.706 158.713 1.00 25.87 325 LEU A C 1
ATOM 2369 O O . LEU A 1 326 ? -26.407 -2.191 157.735 1.00 27.24 325 LEU A O 1
ATOM 2374 N N . GLN A 1 327 ? -28.242 -1.241 158.636 1.00 24.07 326 GLN A N 1
ATOM 2375 C CA . GLN A 1 327 ? -29.010 -1.368 157.399 1.00 24.37 326 GLN A CA 1
ATOM 2376 C C . GLN A 1 327 ? -28.386 -0.570 156.257 1.00 25.45 326 GLN A C 1
ATOM 2377 O O . GLN A 1 327 ? -28.387 -1.017 155.104 1.00 26.63 326 GLN A O 1
ATOM 2383 N N . PHE A 1 328 ? -27.849 0.612 156.552 1.00 23.20 327 PHE A N 1
ATOM 2384 C CA . PHE A 1 328 ? -27.222 1.397 155.495 1.00 26.78 327 PHE A CA 1
ATOM 2385 C C . PHE A 1 328 ? -25.944 0.742 155.007 1.00 26.11 327 PHE A C 1
ATOM 2386 O O . PHE A 1 328 ? -25.593 0.872 153.824 1.00 24.89 327 PHE A O 1
ATOM 2394 N N . LEU A 1 329 ? -25.243 0.031 155.892 1.00 21.66 328 LEU A N 1
ATOM 2395 C CA . LEU A 1 329 ? -24.061 -0.702 155.452 1.00 26.74 328 LEU A CA 1
ATOM 2396 C C . LEU A 1 329 ? -24.465 -1.904 154.604 1.00 26.39 328 LEU A C 1
ATOM 2397 O O . LEU A 1 329 ? -23.828 -2.199 153.585 1.00 24.59 328 LEU A O 1
ATOM 2402 N N . ILE A 1 330 ? -25.545 -2.580 154.992 1.00 24.44 329 ILE A N 1
ATOM 2403 C CA . ILE A 1 330 ? -26.087 -3.671 154.185 1.00 27.29 329 ILE A CA 1
ATOM 2404 C C . ILE A 1 330 ? -26.537 -3.142 152.829 1.00 30.76 329 ILE A C 1
ATOM 2405 O O . ILE A 1 330 ? -26.266 -3.745 151.784 1.00 30.35 329 ILE A O 1
ATOM 2410 N N . ALA A 1 331 ? -27.240 -1.999 152.829 1.00 23.13 330 ALA A N 1
ATOM 2411 C CA . ALA A 1 331 ? -27.691 -1.411 151.570 1.00 28.21 330 ALA A CA 1
ATOM 2412 C C . ALA A 1 331 ? -26.506 -1.110 150.664 1.00 28.32 330 ALA A C 1
ATOM 2413 O O . ALA A 1 331 ? -26.542 -1.394 149.463 1.00 25.25 330 ALA A O 1
ATOM 2415 N N . GLU A 1 332 ? -25.451 -0.530 151.237 1.00 24.75 331 GLU A N 1
ATOM 2416 C CA . GLU A 1 332 ? -24.249 -0.227 150.476 1.00 28.60 331 GLU A CA 1
ATOM 2417 C C . GLU A 1 332 ? -23.664 -1.487 149.852 1.00 24.07 331 GLU A C 1
ATOM 2418 O O . GLU A 1 332 ? -23.274 -1.492 148.674 1.00 29.26 331 GLU A O 1
ATOM 2424 N N . VAL A 1 333 ? -23.636 -2.583 150.610 1.00 24.05 332 VAL A N 1
ATOM 2425 C CA . VAL A 1 333 ? -23.070 -3.820 150.082 1.00 30.98 332 VAL A CA 1
ATOM 2426 C C . VAL A 1 333 ? -23.904 -4.340 148.915 1.00 32.96 332 VAL A C 1
ATOM 2427 O O . VAL A 1 333 ? -23.361 -4.730 147.874 1.00 33.27 332 VAL A O 1
ATOM 2431 N N . TYR A 1 334 ? -25.233 -4.349 149.058 1.00 30.68 333 TYR A N 1
ATOM 2432 C CA . TYR A 1 334 ? -26.064 -4.795 147.941 1.00 32.79 333 TYR A CA 1
ATOM 2433 C C . TYR A 1 334 ? -25.877 -3.899 146.720 1.00 33.31 333 TYR A C 1
ATOM 2434 O O . TYR A 1 334 ? -25.825 -4.389 145.586 1.00 36.41 333 TYR A O 1
ATOM 2443 N N . ALA A 1 335 ? -25.759 -2.583 146.936 1.00 31.83 334 ALA A N 1
ATOM 2444 C CA . ALA A 1 335 ? -25.666 -1.657 145.812 1.00 34.54 334 ALA A CA 1
ATOM 2445 C C . ALA A 1 335 ? -24.330 -1.783 145.096 1.00 37.57 334 ALA A C 1
ATOM 2446 O O . ALA A 1 335 ? -24.278 -1.743 143.863 1.00 42.85 334 ALA A O 1
ATOM 2448 N N . ARG A 1 336 ? -23.243 -1.944 145.852 1.00 35.89 335 ARG A N 1
ATOM 2449 C CA . ARG A 1 336 ? -21.897 -1.892 145.293 1.00 34.86 335 ARG A CA 1
ATOM 2450 C C . ARG A 1 336 ? -21.396 -3.243 144.805 1.00 38.33 335 ARG A C 1
ATOM 2451 O O . ARG A 1 336 ? -20.687 -3.311 143.795 1.00 37.37 335 ARG A O 1
ATOM 2459 N N . PHE A 1 337 ? -21.726 -4.322 145.510 1.00 35.17 336 PHE A N 1
ATOM 2460 C CA . PHE A 1 337 ? -21.045 -5.589 145.294 1.00 38.25 336 PHE A CA 1
ATOM 2461 C C . PHE A 1 337 ? -21.958 -6.716 144.840 1.00 41.53 336 PHE A C 1
ATOM 2462 O O . PHE A 1 337 ? -21.460 -7.708 144.292 1.00 40.40 336 PHE A O 1
ATOM 2470 N N . HIS A 1 338 ? -23.266 -6.588 145.026 1.00 39.13 337 HIS A N 1
ATOM 2471 C CA . HIS A 1 338 ? -24.202 -7.587 144.542 1.00 48.16 337 HIS A CA 1
ATOM 2472 C C . HIS A 1 338 ? -24.980 -7.128 143.321 1.00 48.73 337 HIS A C 1
ATOM 2473 O O . HIS A 1 338 ? -25.576 -7.967 142.638 1.00 58.63 337 HIS A O 1
ATOM 2480 N N . ASN A 1 339 ? -24.967 -5.828 143.022 1.00 47.88 338 ASN A N 1
ATOM 2481 C CA . ASN A 1 339 ? -25.770 -5.255 141.942 1.00 58.68 338 ASN A CA 1
ATOM 2482 C C . ASN A 1 339 ? -27.218 -5.740 142.046 1.00 61.53 338 ASN A C 1
ATOM 2483 O O . ASN A 1 339 ? -27.848 -6.143 141.066 1.00 61.82 338 ASN A O 1
ATOM 2488 N N . ASP A 1 340 ? -27.733 -5.701 143.274 1.00 55.71 339 ASP A N 1
ATOM 2489 C CA . ASP A 1 340 ? -29.063 -6.170 143.648 1.00 47.13 339 ASP A CA 1
ATOM 2490 C C . ASP A 1 340 ? -29.834 -4.942 144.133 1.00 45.32 339 ASP A C 1
ATOM 2491 O O . ASP A 1 340 ? -29.818 -4.607 145.321 1.00 40.78 339 ASP A O 1
ATOM 2496 N N . ASP A 1 341 ? -30.512 -4.268 143.201 1.00 45.23 340 ASP A N 1
ATOM 2497 C CA . ASP A 1 341 ? -31.179 -3.014 143.534 1.00 45.59 340 ASP A CA 1
ATOM 2498 C C . ASP A 1 341 ? -32.326 -3.219 144.513 1.00 45.25 340 ASP A C 1
ATOM 2499 O O . ASP A 1 341 ? -32.575 -2.349 145.357 1.00 38.66 340 ASP A O 1
ATOM 2504 N N . ALA A 1 342 ? -33.029 -4.352 144.415 1.00 48.73 341 ALA A N 1
ATOM 2505 C CA . ALA A 1 342 ? -34.204 -4.580 145.254 1.00 48.53 341 ALA A CA 1
ATOM 2506 C C . ALA A 1 342 ? -33.825 -4.737 146.720 1.00 48.53 341 ALA A C 1
ATOM 2507 O O . ALA A 1 342 ? -34.496 -4.190 147.604 1.00 35.68 341 ALA A O 1
ATOM 2509 N N . ASN A 1 343 ? -32.762 -5.489 147.005 1.00 36.19 342 ASN A N 1
ATOM 2510 C CA . ASN A 1 343 ? -32.334 -5.616 148.391 1.00 35.83 342 ASN A CA 1
ATOM 2511 C C . ASN A 1 343 ? -31.651 -4.346 148.883 1.00 35.86 342 ASN A C 1
ATOM 2512 O O . ASN A 1 343 ? -31.724 -4.033 150.074 1.00 30.38 342 ASN A O 1
ATOM 2517 N N . ALA A 1 344 ? -30.995 -3.598 147.991 1.00 38.52 343 ALA A N 1
ATOM 2518 C CA . ALA A 1 344 ? -30.431 -2.316 148.400 1.00 36.85 343 ALA A CA 1
ATOM 2519 C C . ALA A 1 344 ? -31.529 -1.346 148.826 1.00 33.16 343 ALA A C 1
ATOM 2520 O O . ALA A 1 344 ? -31.408 -0.677 149.858 1.00 29.73 343 ALA A O 1
ATOM 2522 N N . LYS A 1 345 ? -32.612 -1.262 148.047 1.00 38.77 344 LYS A N 1
ATOM 2523 C CA . LYS A 1 345 ? -33.745 -0.418 148.425 1.00 35.87 344 LYS A CA 1
ATOM 2524 C C . LYS A 1 345 ? -34.354 -0.869 149.751 1.00 36.06 344 LYS A C 1
ATOM 2525 O O . LYS A 1 345 ? -34.657 -0.037 150.613 1.00 30.29 344 LYS A O 1
ATOM 2531 N N . SER A 1 346 ? -34.522 -2.185 149.939 1.00 38.64 345 SER A N 1
ATOM 2532 C CA . SER A 1 346 ? -35.142 -2.694 151.162 1.00 40.76 345 SER A CA 1
ATOM 2533 C C . SER A 1 346 ? -34.327 -2.321 152.391 1.00 34.64 345 SER A C 1
ATOM 2534 O O . SER A 1 346 ? -34.884 -1.874 153.404 1.00 30.85 345 SER A O 1
ATOM 2537 N N . ALA A 1 347 ? -33.000 -2.501 152.323 1.00 30.04 346 ALA A N 1
ATOM 2538 C CA . ALA A 1 347 ? -32.156 -2.189 153.473 1.00 26.95 346 ALA A CA 1
ATOM 2539 C C . ALA A 1 347 ? -32.101 -0.689 153.716 1.00 28.02 346 ALA A C 1
ATOM 2540 O O . ALA A 1 347 ? -32.153 -0.234 154.868 1.00 30.37 346 ALA A O 1
ATOM 2542 N N . TYR A 1 348 ? -31.976 0.091 152.640 1.00 28.75 347 TYR A N 1
ATOM 2543 C CA . TYR A 1 348 ? -32.030 1.546 152.739 1.00 26.47 347 TYR A CA 1
ATOM 2544 C C . TYR A 1 348 ? -33.275 1.990 153.497 1.00 24.78 347 TYR A C 1
ATOM 2545 O O . TYR A 1 348 ? -33.194 2.682 154.520 1.00 23.87 347 TYR A O 1
ATOM 2554 N N . GLU A 1 349 ? -34.443 1.575 153.006 1.00 25.31 348 GLU A N 1
ATOM 2555 C CA . GLU A 1 349 ? -35.693 1.963 153.646 1.00 31.33 348 GLU A CA 1
ATOM 2556 C C . GLU A 1 349 ? -35.765 1.427 155.067 1.00 34.75 348 GLU A C 1
ATOM 2557 O O . GLU A 1 349 ? -36.272 2.107 155.968 1.00 32.25 348 GLU A O 1
ATOM 2563 N N . ALA A 1 350 ? -35.243 0.217 155.292 1.00 29.03 349 ALA A N 1
ATOM 2564 C CA . ALA A 1 350 ? -35.180 -0.309 156.650 1.00 32.15 349 ALA A CA 1
ATOM 2565 C C . ALA A 1 350 ? -34.354 0.604 157.545 1.00 29.71 349 ALA A C 1
ATOM 2566 O O . ALA A 1 350 ? -34.754 0.908 158.674 1.00 26.47 349 ALA A O 1
ATOM 2568 N N . GLY A 1 351 ? -33.202 1.062 157.051 1.00 26.72 350 GLY A N 1
ATOM 2569 C CA . GLY A 1 351 ? -32.388 1.965 157.844 1.00 23.83 350 GLY A CA 1
ATOM 2570 C C . GLY A 1 351 ? -33.114 3.250 158.183 1.00 23.70 350 GLY A C 1
ATOM 2571 O O . GLY A 1 351 ? -33.147 3.672 159.340 1.00 22.80 350 GLY A O 1
ATOM 2572 N N . VAL A 1 352 ? -33.692 3.901 157.170 1.00 25.65 351 VAL A N 1
ATOM 2573 C CA . VAL A 1 352 ? -34.430 5.137 157.419 1.00 26.72 351 VAL A CA 1
ATOM 2574 C C . VAL A 1 352 ? -35.596 4.875 158.371 1.00 24.78 351 VAL A C 1
ATOM 2575 O O . VAL A 1 352 ? -35.859 5.661 159.290 1.00 21.64 351 VAL A O 1
ATOM 2579 N N . THR A 1 353 ? -36.290 3.752 158.181 1.00 25.42 352 THR A N 1
ATOM 2580 C CA . THR A 1 353 ? -37.442 3.429 159.022 1.00 30.78 352 THR A CA 1
ATOM 2581 C C . THR A 1 353 ? -37.033 3.243 160.477 1.00 30.00 352 THR A C 1
ATOM 2582 O O . THR A 1 353 ? -37.696 3.760 161.388 1.00 30.33 352 THR A O 1
ATOM 2586 N N . ALA A 1 354 ? -35.931 2.528 160.712 1.00 27.85 353 ALA A N 1
ATOM 2587 C CA . ALA A 1 354 ? -35.471 2.305 162.077 1.00 25.61 353 ALA A CA 1
ATOM 2588 C C . ALA A 1 354 ? -35.121 3.618 162.761 1.00 24.71 353 ALA A C 1
ATOM 2589 O O . ALA A 1 354 ? -35.474 3.830 163.928 1.00 24.88 353 ALA A O 1
ATOM 2591 N N . ASP A 1 355 ? -34.419 4.512 162.059 1.00 22.77 354 ASP A N 1
ATOM 2592 C CA . ASP A 1 355 ? -34.021 5.757 162.704 1.00 18.46 354 ASP A CA 1
ATOM 2593 C C . ASP A 1 355 ? -35.227 6.645 162.972 1.00 23.57 354 ASP A C 1
ATOM 2594 O O . ASP A 1 355 ? -35.287 7.327 163.999 1.00 23.69 354 ASP A O 1
ATOM 2599 N N . PHE A 1 356 ? -36.190 6.660 162.052 1.00 20.70 355 PHE A N 1
ATOM 2600 C CA . PHE A 1 356 ? -37.424 7.386 162.308 1.00 27.67 355 PHE A CA 1
ATOM 2601 C C . PHE A 1 356 ? -38.064 6.900 163.600 1.00 28.34 355 PHE A C 1
ATOM 2602 O O . PHE A 1 356 ? -38.512 7.707 164.422 1.00 22.10 355 PHE A O 1
ATOM 2610 N N . ALA A 1 357 ? -38.059 5.584 163.821 1.00 26.63 356 ALA A N 1
ATOM 2611 C CA . ALA A 1 357 ? -38.695 5.028 165.014 1.00 26.46 356 ALA A CA 1
ATOM 2612 C C . ALA A 1 357 ? -37.945 5.417 166.286 1.00 31.00 356 ALA A C 1
ATOM 2613 O O . ALA A 1 357 ? -38.574 5.776 167.288 1.00 25.32 356 ALA A O 1
ATOM 2615 N N . VAL A 1 358 ? -36.602 5.375 166.261 1.00 20.81 357 VAL A N 1
ATOM 2616 C CA . VAL A 1 358 ? -35.835 5.645 167.477 1.00 28.77 357 VAL A CA 1
ATOM 2617 C C . VAL A 1 358 ? -36.037 7.083 167.936 1.00 21.12 357 VAL A C 1
ATOM 2618 O O . VAL A 1 358 ? -36.092 7.363 169.139 1.00 27.19 357 VAL A O 1
ATOM 2622 N N . ARG A 1 359 ? -36.145 8.014 166.994 1.00 20.64 358 ARG A N 1
ATOM 2623 C CA . ARG A 1 359 ? -36.352 9.425 167.299 1.00 25.91 358 ARG A CA 1
ATOM 2624 C C . ARG A 1 359 ? -37.800 9.767 167.655 1.00 30.07 358 ARG A C 1
ATOM 2625 O O . ARG A 1 359 ? -38.088 10.930 167.968 1.00 28.50 358 ARG A O 1
ATOM 2633 N N . GLY A 1 360 ? -38.710 8.801 167.625 1.00 23.86 359 GLY A N 1
ATOM 2634 C CA . GLY A 1 360 ? -40.089 9.067 167.996 1.00 24.73 359 GLY A CA 1
ATOM 2635 C C . GLY A 1 360 ? -40.986 9.471 166.853 1.00 29.92 359 GLY A C 1
ATOM 2636 O O . GLY A 1 360 ? -42.019 10.116 167.081 1.00 29.80 359 GLY A O 1
ATOM 2637 N N . PHE A 1 361 ? -40.629 9.112 165.625 1.00 31.02 360 PHE A N 1
ATOM 2638 C CA . PHE A 1 361 ? -41.384 9.483 164.435 1.00 28.68 360 PHE A CA 1
ATOM 2639 C C . PHE A 1 361 ? -41.801 8.247 163.647 1.00 30.36 360 PHE A C 1
ATOM 2640 O O . PHE A 1 361 ? -41.878 8.283 162.415 1.00 35.12 360 PHE A O 1
ATOM 2648 N N . ALA A 1 362 ? -42.054 7.144 164.352 1.00 28.44 361 ALA A N 1
ATOM 2649 C CA . ALA A 1 362 ? -42.412 5.889 163.707 1.00 31.29 361 ALA A CA 1
ATOM 2650 C C . ALA A 1 362 ? -43.613 6.077 162.790 1.00 28.96 361 ALA A C 1
ATOM 2651 O O . ALA A 1 362 ? -44.615 6.686 163.173 1.00 34.51 361 ALA A O 1
ATOM 2653 N N . GLY A 1 363 ? -43.504 5.553 161.572 1.00 36.33 362 GLY A N 1
ATOM 2654 C CA . GLY A 1 363 ? -44.561 5.668 160.592 1.00 39.57 362 GLY A CA 1
ATOM 2655 C C . GLY A 1 363 ? -44.495 6.906 159.723 1.00 42.72 362 GLY A C 1
ATOM 2656 O O . GLY A 1 363 ? -45.217 6.983 158.721 1.00 44.76 362 GLY A O 1
ATOM 2657 N N . GLN A 1 364 ? -43.657 7.877 160.065 1.00 32.00 363 GLN A N 1
ATOM 2658 C CA . GLN A 1 364 ? -43.534 9.084 159.269 1.00 32.27 363 GLN A CA 1
ATOM 2659 C C . GLN A 1 364 ? -42.379 9.016 158.282 1.00 34.07 363 GLN A C 1
ATOM 2660 O O . GLN A 1 364 ? -42.114 10.008 157.599 1.00 34.39 363 GLN A O 1
ATOM 2666 N N . GLU A 1 365 ? -41.698 7.871 158.179 1.00 30.30 364 GLU A N 1
ATOM 2667 C CA . GLU A 1 365 ? -40.525 7.777 157.310 1.00 38.73 364 GLU A CA 1
ATOM 2668 C C . GLU A 1 365 ? -40.864 8.003 155.839 1.00 37.59 364 GLU A C 1
ATOM 2669 O O . GLU A 1 365 ? -39.996 8.439 155.076 1.00 33.64 364 GLU A O 1
ATOM 2675 N N . ASN A 1 366 ? -42.108 7.761 155.423 1.00 33.97 365 ASN A N 1
ATOM 2676 C CA . ASN A 1 366 ? -42.435 8.000 154.024 1.00 40.18 365 ASN A CA 1
ATOM 2677 C C . ASN A 1 366 ? -42.385 9.475 153.650 1.00 37.51 365 ASN A C 1
ATOM 2678 O O . ASN A 1 366 ? -42.341 9.797 152.459 1.00 38.04 365 ASN A O 1
ATOM 2683 N N . THR A 1 367 ? -42.372 10.375 154.632 1.00 35.31 366 THR A N 1
ATOM 2684 C CA . THR A 1 367 ? -42.219 11.788 154.322 1.00 45.03 366 THR A CA 1
ATOM 2685 C C . THR A 1 367 ? -40.949 12.059 153.520 1.00 43.71 366 THR A C 1
ATOM 2686 O O . THR A 1 367 ? -40.907 13.024 152.747 1.00 38.47 366 THR A O 1
ATOM 2690 N N . ILE A 1 368 ? -39.909 11.236 153.690 1.00 34.47 367 ILE A N 1
ATOM 2691 C CA . ILE A 1 368 ? -38.716 11.336 152.868 1.00 34.90 367 ILE A CA 1
ATOM 2692 C C . ILE A 1 368 ? -38.552 10.136 151.940 1.00 36.11 367 ILE A C 1
ATOM 2693 O O . ILE A 1 368 ? -38.023 10.297 150.833 1.00 40.27 367 ILE A O 1
ATOM 2698 N N . LEU A 1 369 ? -39.002 8.945 152.342 1.00 36.34 368 LEU A N 1
ATOM 2699 C CA . LEU A 1 369 ? -38.878 7.774 151.479 1.00 34.88 368 LEU A CA 1
ATOM 2700 C C . LEU A 1 369 ? -39.794 7.850 150.267 1.00 39.50 368 LEU A C 1
ATOM 2701 O O . LEU A 1 369 ? -39.574 7.126 149.290 1.00 40.14 368 LEU A O 1
ATOM 2706 N N . GLU A 1 370 ? -40.823 8.691 150.316 1.00 40.27 369 GLU A N 1
ATOM 2707 C CA . GLU A 1 370 ? -41.660 8.970 149.160 1.00 41.09 369 GLU A CA 1
ATOM 2708 C C . GLU A 1 370 ? -41.559 10.432 148.753 1.00 43.47 369 GLU A C 1
ATOM 2709 O O . GLU A 1 370 ? -42.377 10.922 147.970 1.00 50.14 369 GLU A O 1
ATOM 2715 N N . GLY A 1 371 ? -40.553 11.129 149.269 1.00 31.35 370 GLY A N 1
ATOM 2716 C CA . GLY A 1 371 ? -40.329 12.521 148.962 1.00 35.37 370 GLY A CA 1
ATOM 2717 C C . GLY A 1 371 ? -38.913 12.732 148.468 1.00 34.03 370 GLY A C 1
ATOM 2718 O O . GLY A 1 371 ? -38.476 12.050 147.539 1.00 36.32 370 GLY A O 1
ATOM 2719 N N . ALA A 1 372 ? -38.183 13.651 149.108 1.00 31.82 371 ALA A N 1
ATOM 2720 C CA . ALA A 1 372 ? -36.873 14.065 148.607 1.00 32.43 371 ALA A CA 1
ATOM 2721 C C . ALA A 1 372 ? -35.898 12.904 148.492 1.00 39.28 371 ALA A C 1
ATOM 2722 O O . ALA A 1 372 ? -34.969 12.953 147.674 1.00 31.10 371 ALA A O 1
ATOM 2724 N N . CYS A 1 373 ? -36.065 11.867 149.316 1.00 39.33 372 CYS A N 1
ATOM 2725 C CA . CYS A 1 373 ? -35.067 10.810 149.432 1.00 38.39 372 CYS A CA 1
ATOM 2726 C C . CYS A 1 373 ? -35.619 9.465 148.982 1.00 36.23 372 CYS A C 1
ATOM 2727 O O . CYS A 1 373 ? -35.184 8.415 149.461 1.00 31.18 372 CYS A O 1
ATOM 2730 N N . ALA A 1 374 ? -36.580 9.489 148.062 1.00 36.01 373 ALA A N 1
ATOM 2731 C CA . ALA A 1 374 ? -37.136 8.256 147.530 1.00 41.56 373 ALA A CA 1
ATOM 2732 C C . ALA A 1 374 ? -36.078 7.529 146.709 1.00 46.08 37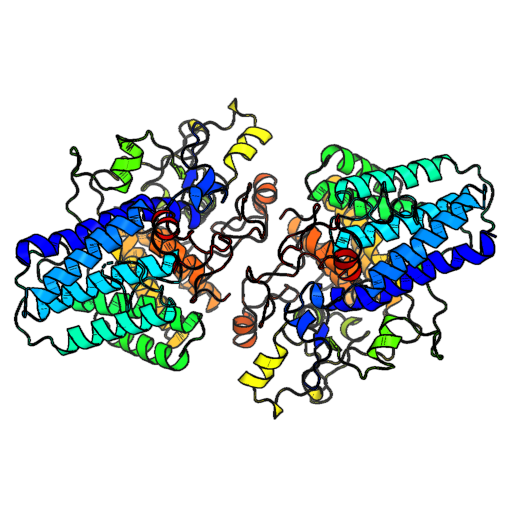3 ALA A C 1
ATOM 2733 O O . ALA A 1 374 ? -35.377 8.144 145.899 1.00 49.62 373 ALA A O 1
ATOM 2735 N N . TRP A 1 375 ? -35.946 6.221 146.947 1.00 42.78 374 TRP A N 1
ATOM 2736 C CA . TRP A 1 375 ? -35.029 5.399 146.162 1.00 43.94 374 TRP A CA 1
ATOM 2737 C C . TRP A 1 375 ? -35.333 5.500 144.672 1.00 45.81 374 TRP A C 1
ATOM 2738 O O . TRP A 1 375 ? -34.417 5.598 143.845 1.00 43.57 374 TRP A O 1
ATOM 2749 N N . SER A 1 376 ? -36.621 5.491 144.317 1.00 40.56 375 SER A N 1
ATOM 2750 C CA . SER A 1 376 ? -37.034 5.559 142.919 1.00 47.83 375 SER A CA 1
ATOM 2751 C C . SER A 1 376 ? -36.538 6.822 142.236 1.00 47.61 375 SER A C 1
ATOM 2752 O O . SER A 1 376 ? -36.358 6.836 141.014 1.00 56.61 375 SER A O 1
ATOM 2755 N N . ALA A 1 377 ? -36.340 7.894 143.000 1.00 49.19 376 ALA A N 1
ATOM 2756 C CA . ALA A 1 377 ? -35.871 9.156 142.453 1.00 49.59 376 ALA A CA 1
ATOM 2757 C C . ALA A 1 377 ? -34.384 9.137 142.129 1.00 58.63 376 ALA A C 1
ATOM 2758 O O . ALA A 1 377 ? -33.913 10.016 141.398 1.00 58.98 376 ALA A O 1
ATOM 2760 N N . ALA A 1 378 ? -33.641 8.165 142.654 1.00 59.53 377 ALA A N 1
ATOM 2761 C CA . ALA A 1 378 ? -32.219 8.027 142.367 1.00 60.49 377 ALA A CA 1
ATOM 2762 C C . ALA A 1 378 ? -32.034 7.087 141.183 1.00 67.87 377 ALA A C 1
ATOM 2763 O O . ALA A 1 378 ? -32.532 5.957 141.198 1.00 74.27 377 ALA A O 1
ATOM 2765 N N . SER A 1 379 ? -31.327 7.559 140.156 1.00 64.14 378 SER A N 1
ATOM 2766 C CA . SER A 1 379 ? -31.161 6.796 138.924 1.00 62.18 378 SER A CA 1
ATOM 2767 C C . SER A 1 379 ? -29.843 6.034 138.879 1.00 58.80 378 SER A C 1
ATOM 2768 O O . SER A 1 379 ? -29.836 4.816 138.676 1.00 58.80 378 SER A O 1
ATOM 2771 N N . THR A 1 380 ? -28.724 6.723 139.069 1.00 52.43 379 THR A N 1
ATOM 2772 C CA . THR A 1 380 ? -27.430 6.070 138.973 1.00 44.48 379 THR A CA 1
ATOM 2773 C C . THR A 1 380 ? -27.053 5.445 140.308 1.00 39.24 379 THR A C 1
ATOM 2774 O O . THR A 1 380 ? -27.623 5.765 141.355 1.00 34.96 379 THR A O 1
ATOM 2778 N N . GLN A 1 381 ? -26.075 4.534 140.259 1.00 39.06 380 GLN A N 1
ATOM 2779 C CA . GLN A 1 381 ? -25.541 3.981 141.496 1.00 41.41 380 GLN A CA 1
ATOM 2780 C C . GLN A 1 381 ? -24.973 5.085 142.380 1.00 41.02 380 GLN A C 1
ATOM 2781 O O . GLN A 1 381 ? -25.103 5.034 143.608 1.00 38.30 380 GLN A O 1
ATOM 2787 N N . ALA A 1 382 ? -24.353 6.103 141.775 1.00 38.37 381 ALA A N 1
ATOM 2788 C CA . ALA A 1 382 ? -23.845 7.207 142.582 1.00 37.64 381 ALA A CA 1
ATOM 2789 C C . ALA A 1 382 ? -24.981 7.905 143.318 1.00 31.19 381 ALA A C 1
ATOM 2790 O O . ALA A 1 382 ? -24.859 8.228 144.505 1.00 30.68 381 ALA A O 1
ATOM 2792 N N . ASP A 1 383 ? -26.103 8.134 142.630 1.00 28.77 382 ASP A N 1
ATOM 2793 C CA . ASP A 1 383 ? -27.240 8.771 143.286 1.00 34.13 382 ASP A CA 1
ATOM 2794 C C . ASP A 1 383 ? -27.756 7.916 144.435 1.00 34.08 382 ASP A C 1
ATOM 2795 O O . ASP A 1 383 ? -28.078 8.437 145.509 1.00 34.25 382 ASP A O 1
ATOM 2800 N N . LYS A 1 384 ? -27.833 6.595 144.227 1.00 32.76 383 LYS A N 1
ATOM 2801 C CA . LYS A 1 384 ? -28.307 5.699 145.277 1.00 29.35 383 LYS A CA 1
ATOM 2802 C C . LYS A 1 384 ? -27.336 5.656 146.447 1.00 26.27 383 LYS A C 1
ATOM 2803 O O . LYS A 1 384 ? -27.760 5.661 147.609 1.00 25.28 383 LYS A O 1
ATOM 2809 N N . LEU A 1 385 ? -26.026 5.619 146.165 1.00 27.01 384 LEU A N 1
ATOM 2810 C CA . LEU A 1 385 ? -25.054 5.611 147.255 1.00 26.94 384 LEU A CA 1
ATOM 2811 C C . LEU A 1 385 ? -25.097 6.920 148.034 1.00 31.10 384 LEU A C 1
ATOM 2812 O O . LEU A 1 385 ? -24.956 6.925 149.265 1.00 26.90 384 LEU A O 1
ATOM 2817 N N . ASN A 1 386 ? -25.291 8.041 147.334 1.00 26.84 385 ASN A N 1
ATOM 2818 C CA . ASN A 1 386 ? -25.459 9.319 148.017 1.00 25.33 385 ASN A CA 1
ATOM 2819 C C . ASN A 1 386 ? -26.639 9.271 148.989 1.00 25.87 385 ASN A C 1
ATOM 2820 O O . ASN A 1 386 ? -26.525 9.716 150.135 1.00 28.59 385 ASN A O 1
ATOM 2825 N N . LEU A 1 387 ? -27.788 8.741 148.545 1.00 29.61 386 LEU A N 1
ATOM 2826 C CA . LEU A 1 387 ? -28.916 8.567 149.456 1.00 25.45 386 LEU A CA 1
ATOM 2827 C C . LEU A 1 387 ? -28.509 7.765 150.684 1.00 24.19 386 LEU A C 1
ATOM 2828 O O . LEU A 1 387 ? -28.772 8.168 151.824 1.00 24.59 386 LEU A O 1
ATOM 2833 N N . ILE A 1 388 ? -27.884 6.606 150.463 1.00 26.53 387 ILE A N 1
ATOM 2834 C CA . ILE A 1 388 ? -27.500 5.745 151.578 1.00 28.86 387 ILE A CA 1
ATOM 2835 C C . ILE A 1 388 ? -26.558 6.492 152.509 1.00 22.91 387 ILE A C 1
ATOM 2836 O O . ILE A 1 388 ? -26.774 6.575 153.725 1.00 22.58 387 ILE A O 1
ATOM 2841 N N . TYR A 1 389 ? -25.523 7.092 151.937 1.00 19.11 388 TYR A N 1
ATOM 2842 C CA . TYR A 1 389 ? -24.532 7.772 152.757 1.00 19.27 388 TYR A CA 1
ATOM 2843 C C . TYR A 1 389 ? -25.130 8.977 153.478 1.00 20.98 388 TYR A C 1
ATOM 2844 O O . TYR A 1 389 ? -24.816 9.217 154.647 1.00 17.87 388 TYR A O 1
ATOM 2853 N N . MET A 1 390 ? -25.970 9.764 152.789 1.00 19.16 389 MET A N 1
ATOM 2854 C CA . MET A 1 390 ? -26.552 10.938 153.432 1.00 20.17 389 MET A CA 1
ATOM 2855 C C . MET A 1 390 ? -27.508 10.517 154.534 1.00 26.44 389 MET A C 1
ATOM 2856 O O . MET A 1 390 ? -27.550 11.142 155.602 1.00 17.34 389 MET A O 1
ATOM 2861 N N . GLN A 1 391 ? -28.282 9.452 154.289 1.00 16.39 390 GLN A N 1
ATOM 2862 C CA . GLN A 1 391 ? -29.265 9.026 155.276 1.00 19.60 390 GLN A CA 1
ATOM 2863 C C . GLN A 1 391 ? -28.590 8.347 156.459 1.00 19.42 390 GLN A C 1
ATOM 2864 O O . GLN A 1 391 ? -29.051 8.491 157.594 1.00 16.66 390 GLN A O 1
ATOM 2870 N N . LYS A 1 392 ? -27.467 7.657 156.231 1.00 22.20 391 LYS A N 1
ATOM 2871 C CA . LYS A 1 392 ? -26.681 7.151 157.355 1.00 14.57 391 LYS A CA 1
ATOM 2872 C C . LYS A 1 392 ? -26.189 8.303 158.216 1.00 18.60 391 LYS A C 1
ATOM 2873 O O . LYS A 1 392 ? -26.297 8.272 159.446 1.00 18.32 391 LYS A O 1
ATOM 2879 N N . TRP A 1 393 ? -25.655 9.335 157.571 1.00 18.25 392 TRP A N 1
ATOM 2880 C CA . TRP A 1 393 ? -25.148 10.488 158.295 1.00 19.22 392 TRP A CA 1
ATOM 2881 C C . TRP A 1 393 ? -26.239 11.163 159.117 1.00 16.79 392 TRP A C 1
ATOM 2882 O O . TRP A 1 393 ? -26.002 11.533 160.269 1.00 15.00 392 TRP A O 1
ATOM 2893 N N . VAL A 1 394 ? -27.441 11.330 158.552 1.00 15.25 393 VAL A N 1
ATOM 2894 C CA . VAL A 1 394 ? -28.549 11.859 159.357 1.00 16.75 393 VAL A CA 1
ATOM 2895 C C . VAL A 1 394 ? -28.815 10.952 160.556 1.00 21.30 393 VAL A C 1
ATOM 2896 O O . VAL A 1 394 ? -28.980 11.427 161.690 1.00 18.26 393 VAL A O 1
ATOM 2900 N N . SER A 1 395 ? -28.814 9.629 160.340 1.00 15.44 394 SER A N 1
ATOM 2901 C CA . SER A 1 395 ? -29.221 8.731 161.412 1.00 16.77 394 SER A CA 1
ATOM 2902 C C . SER A 1 395 ? -28.199 8.659 162.530 1.00 19.34 394 SER A C 1
ATOM 2903 O O . SER A 1 395 ? -28.554 8.275 163.645 1.00 18.58 394 SER A O 1
ATOM 2906 N N . LEU A 1 396 ? -26.937 8.995 162.265 1.00 17.43 395 LEU A N 1
ATOM 2907 C CA . LEU A 1 396 ? -25.962 8.938 163.339 1.00 18.00 395 LEU A CA 1
ATOM 2908 C C . LEU A 1 396 ? -25.946 10.202 164.191 1.00 17.45 395 LEU A C 1
ATOM 2909 O O . LEU A 1 396 ? -25.341 10.190 165.267 1.00 16.70 395 LEU A O 1
ATOM 2914 N N . PHE A 1 397 ? -26.589 11.278 163.744 1.00 15.60 396 PHE A N 1
ATOM 2915 C CA . PHE A 1 397 ? -26.676 12.487 164.560 1.00 16.27 396 PHE A CA 1
ATOM 2916 C C . PHE A 1 397 ? -27.374 12.187 165.882 1.00 17.64 396 PHE A C 1
ATOM 2917 O O . PHE A 1 397 ? -28.442 11.568 165.904 1.00 19.34 396 PHE A O 1
ATOM 2925 N N . TYR A 1 398 ? -26.750 12.602 166.987 1.00 19.45 397 TYR A N 1
ATOM 2926 C CA . TYR A 1 398 ? -27.271 12.396 168.338 1.00 21.07 397 TYR A CA 1
ATOM 2927 C C . TYR A 1 398 ? -27.411 10.909 168.678 1.00 22.07 397 TYR A C 1
ATOM 2928 O O . TYR A 1 398 ? -28.210 10.537 169.537 1.00 18.68 397 TYR A O 1
ATOM 2937 N N . MET A 1 399 ? -26.625 10.050 168.016 1.00 19.12 398 MET A N 1
ATOM 2938 C CA . MET A 1 399 ? -26.597 8.622 168.304 1.00 16.27 398 MET A CA 1
ATOM 2939 C C . MET A 1 399 ? -25.152 8.154 168.444 1.00 15.50 398 MET A C 1
ATOM 2940 O O . MET A 1 399 ? -24.775 7.621 169.487 1.00 19.19 398 MET A O 1
ATOM 2945 N N . ASP A 1 400 ? -24.338 8.349 167.396 1.00 13.44 399 ASP A N 1
ATOM 2946 C CA . ASP A 1 400 ? -22.982 7.796 167.360 1.00 13.78 399 ASP A CA 1
ATOM 2947 C C . ASP A 1 400 ? -22.095 8.648 166.460 1.00 19.72 399 ASP A C 1
ATOM 2948 O O . ASP A 1 400 ? -21.871 8.343 165.281 1.00 14.67 399 ASP A O 1
ATOM 2953 N N . HIS A 1 401 ? -21.574 9.728 167.034 1.00 18.64 400 HIS A N 1
ATOM 2954 C CA . HIS A 1 401 ? -20.843 10.703 166.239 1.00 18.59 400 HIS A CA 1
ATOM 2955 C C . HIS A 1 401 ? -19.487 10.172 165.803 1.00 12.96 400 HIS A C 1
ATOM 2956 O O . HIS A 1 401 ? -19.003 10.510 164.719 1.00 15.99 400 HIS A O 1
ATOM 2963 N N . MET A 1 402 ? -18.833 9.389 166.653 1.00 15.64 401 MET A N 1
ATOM 2964 C CA . MET A 1 402 ? -17.546 8.831 166.268 1.00 16.49 401 MET A CA 1
ATOM 2965 C C . MET A 1 402 ? -17.682 8.041 164.978 1.00 22.72 401 MET A C 1
ATOM 2966 O O . MET A 1 402 ? -16.906 8.227 164.030 1.00 16.94 401 MET A O 1
ATOM 2971 N N . GLU A 1 403 ? -18.692 7.172 164.914 1.00 15.15 402 GLU A N 1
ATOM 2972 C CA . GLU A 1 403 ? -18.909 6.395 163.701 1.00 15.84 402 GLU A CA 1
ATOM 2973 C C . GLU A 1 403 ? -19.235 7.297 162.516 1.00 16.49 402 GLU A C 1
ATOM 2974 O O . GLU A 1 403 ? -18.765 7.059 161.399 1.00 15.35 402 GLU A O 1
ATOM 2980 N N . ALA A 1 404 ? -20.043 8.338 162.741 1.00 20.81 403 ALA A N 1
ATOM 2981 C CA . ALA A 1 404 ? -20.394 9.244 161.652 1.00 20.21 403 ALA A CA 1
ATOM 2982 C C . ALA A 1 404 ? -19.147 9.850 161.036 1.00 15.08 403 ALA A C 1
ATOM 2983 O O . ALA A 1 404 ? -19.004 9.898 159.810 1.00 14.89 403 ALA A O 1
ATOM 2985 N N . TRP A 1 405 ? -18.244 10.340 161.883 1.00 16.12 404 TRP A N 1
ATOM 2986 C CA . TRP A 1 405 ? -16.998 10.921 161.391 1.00 17.29 404 TRP A CA 1
ATOM 2987 C C . TRP A 1 405 ? -16.181 9.890 160.617 1.00 19.01 404 TRP A C 1
ATOM 2988 O O . TRP A 1 405 ? -15.607 10.203 159.569 1.00 17.64 404 TRP A O 1
ATOM 2999 N N . SER A 1 406 ? -16.128 8.646 161.116 1.00 19.92 405 SER A N 1
ATOM 3000 C CA . SER A 1 406 ? -15.401 7.588 160.411 1.00 17.39 405 SER A CA 1
ATOM 3001 C C . SER A 1 406 ? -16.034 7.272 159.061 1.00 17.54 405 SER A C 1
ATOM 3002 O O . SER A 1 406 ? -15.325 7.056 158.068 1.00 14.80 405 SER A O 1
ATOM 3005 N N . GLU A 1 407 ? -17.366 7.224 159.004 1.00 16.35 406 GLU A N 1
ATOM 3006 C CA . GLU A 1 407 ? -18.024 6.884 157.750 1.00 19.63 406 GLU A CA 1
ATOM 3007 C C . GLU A 1 407 ? -17.914 8.022 156.749 1.00 21.09 406 GLU A C 1
ATOM 3008 O O . GLU A 1 407 ? -17.791 7.781 155.543 1.00 18.84 406 GLU A O 1
ATOM 3014 N N . ILE A 1 408 ? -17.958 9.272 157.224 1.00 22.68 407 ILE A N 1
ATOM 3015 C CA . ILE A 1 408 ? -17.634 10.395 156.350 1.00 17.33 407 ILE A CA 1
ATOM 3016 C C . ILE A 1 408 ? -16.241 10.217 155.766 1.00 17.80 407 ILE A C 1
ATOM 3017 O O . ILE A 1 408 ? -16.037 10.345 154.556 1.00 18.65 407 ILE A O 1
ATOM 3022 N N . ARG A 1 409 ? -15.263 9.918 156.624 1.00 19.14 408 ARG A N 1
ATOM 3023 C CA . ARG A 1 409 ? -13.891 9.757 156.163 1.00 19.13 408 ARG A CA 1
ATOM 3024 C C . ARG A 1 409 ? -13.768 8.610 155.165 1.00 22.23 408 ARG A C 1
ATOM 3025 O O . ARG A 1 409 ? -13.105 8.760 154.134 1.00 19.41 408 ARG A O 1
ATOM 3033 N N . ARG A 1 410 ? -14.440 7.478 155.413 1.00 18.97 409 ARG A N 1
ATOM 3034 C CA . ARG A 1 410 ? -14.321 6.359 154.477 1.00 20.56 409 ARG A CA 1
ATOM 3035 C C . ARG A 1 410 ? -14.983 6.686 153.146 1.00 21.75 409 ARG A C 1
ATOM 3036 O O . ARG A 1 410 ? -14.360 6.577 152.081 1.00 18.30 409 ARG A O 1
ATOM 3044 N N . THR A 1 411 ? -16.272 7.053 153.187 1.00 20.58 410 THR A N 1
ATOM 3045 C CA . THR A 1 411 ? -17.042 7.203 151.963 1.00 20.28 410 THR A CA 1
ATOM 3046 C C . THR A 1 411 ? -16.889 8.582 151.348 1.00 18.81 410 THR A C 1
ATOM 3047 O O . THR A 1 411 ? -17.211 8.750 150.169 1.00 21.53 410 THR A O 1
ATOM 3051 N N . ASP A 1 412 ? -16.411 9.560 152.120 1.00 16.83 411 ASP A N 1
ATOM 3052 C CA . ASP A 1 412 ? -16.324 10.950 151.669 1.00 19.87 411 ASP A CA 1
ATOM 3053 C C . ASP A 1 412 ? -17.682 11.458 151.197 1.00 24.11 411 ASP A C 1
ATOM 3054 O O . ASP A 1 412 ? -17.808 12.177 150.205 1.00 23.16 411 ASP A O 1
ATOM 3059 N N . CYS A 1 413 ? -18.705 11.091 151.954 1.00 22.83 412 CYS A N 1
ATOM 3060 C CA . CYS A 1 413 ? -20.064 11.517 151.709 1.00 23.55 412 CYS A CA 1
ATOM 3061 C C . CYS A 1 413 ? -20.701 11.640 153.084 1.00 21.43 412 CYS A C 1
ATOM 3062 O O . CYS A 1 413 ? -20.608 10.716 153.877 1.00 24.96 412 CYS A O 1
ATOM 3065 N N . PRO A 1 414 ? -21.320 12.792 153.391 1.00 21.01 413 PRO A N 1
ATOM 3066 C CA . PRO A 1 414 ? -21.552 13.982 152.558 1.00 17.28 413 PRO A CA 1
ATOM 3067 C C . PRO A 1 414 ? -20.273 14.555 151.939 1.00 17.76 413 PRO A C 1
ATOM 3068 O O . PRO A 1 414 ? -19.223 14.521 152.570 1.00 17.69 413 PRO A O 1
ATOM 3072 N N . LYS A 1 415 ? -20.374 15.010 150.695 1.00 19.06 414 LYS A N 1
ATOM 3073 C CA . LYS A 1 415 ? -19.226 15.541 149.974 1.00 21.57 414 LYS A CA 1
ATOM 3074 C C . LYS A 1 415 ? -18.785 16.867 150.581 1.00 22.43 414 LYS A C 1
ATOM 3075 O O . LYS A 1 415 ? -19.591 17.625 151.125 1.00 19.53 414 LYS A O 1
ATOM 3081 N N . LEU A 1 416 ? -17.491 17.161 150.457 1.00 17.96 415 LEU A N 1
ATOM 3082 C CA . LEU A 1 416 ? -16.979 18.463 150.863 1.00 20.64 415 LEU A CA 1
ATOM 3083 C C . LEU A 1 416 ? -17.412 19.509 149.849 1.00 25.05 415 LEU A C 1
ATOM 3084 O O . LEU A 1 416 ? -17.129 19.366 148.654 1.00 25.97 415 LEU A O 1
ATOM 3089 N N . SER A 1 417 ? -18.070 20.570 150.315 1.00 18.20 416 SER A N 1
ATOM 3090 C CA . SER A 1 417 ? -18.515 21.600 149.386 1.00 22.40 416 SER A CA 1
ATOM 3091 C C . SER A 1 417 ? -17.333 22.216 148.654 1.00 22.68 416 SER A C 1
ATOM 3092 O O . SER A 1 417 ? -16.285 22.476 149.247 1.00 19.96 416 SER A O 1
ATOM 3095 N N . SER A 1 418 ? -17.528 22.463 147.356 1.00 20.01 417 SER A N 1
ATOM 3096 C CA . SER A 1 418 ? -16.581 23.223 146.555 1.00 26.19 417 SER A CA 1
ATOM 3097 C C . SER A 1 418 ? -16.495 24.678 146.977 1.00 31.98 417 SER A C 1
ATOM 3098 O O . SER A 1 418 ? -15.574 25.376 146.540 1.00 30.81 417 SER A O 1
ATOM 3101 N N . TYR A 1 419 ? -17.429 25.160 147.791 1.00 20.33 418 TYR A N 1
ATOM 3102 C CA . TYR A 1 419 ? -17.468 26.567 148.165 1.00 24.87 418 TYR A CA 1
ATOM 3103 C C . TYR A 1 419 ? -17.009 26.742 149.606 1.00 26.85 418 TYR A C 1
ATOM 3104 O O . TYR A 1 419 ? -17.318 25.917 150.472 1.00 27.52 418 TYR A O 1
ATOM 3113 N N . SER A 1 420 ? -16.275 27.824 149.855 1.00 26.41 419 SER A N 1
ATOM 3114 C CA . SER A 1 420 ? -15.851 28.140 151.206 1.00 24.29 419 SER A CA 1
ATOM 3115 C C . SER A 1 420 ? -17.039 28.601 152.055 1.00 22.49 419 SER A C 1
ATOM 3116 O O . SER A 1 420 ? -18.105 28.967 151.545 1.00 24.01 419 SER A O 1
ATOM 3119 N N . ALA A 1 421 ? -16.840 28.582 153.373 1.00 22.04 420 ALA A N 1
ATOM 3120 C CA . ALA A 1 421 ? -17.874 29.090 154.273 1.00 22.62 420 ALA A CA 1
ATOM 3121 C C . ALA A 1 421 ? -18.213 30.545 153.963 1.00 21.57 420 ALA A C 1
ATOM 3122 O O . ALA A 1 421 ? -19.381 30.945 154.029 1.00 24.31 420 ALA A O 1
ATOM 3124 N N . ALA A 1 422 ? -17.208 31.358 153.624 1.00 21.08 421 ALA A N 1
ATOM 3125 C CA . ALA A 1 422 ? -17.487 32.762 153.351 1.00 22.92 421 ALA A CA 1
ATOM 3126 C C . ALA A 1 422 ? -18.298 32.914 152.074 1.00 21.21 421 ALA A C 1
ATOM 3127 O O . ALA A 1 422 ? -19.176 33.780 151.989 1.00 29.67 421 ALA A O 1
ATOM 3129 N N . GLN A 1 423 ? -18.003 32.094 151.061 1.00 21.37 422 GLN A N 1
ATOM 3130 C CA . GLN A 1 423 ? -18.781 32.133 149.829 1.00 27.00 422 GLN A CA 1
ATOM 3131 C C . GLN A 1 423 ? -20.226 31.730 150.089 1.00 25.05 422 GLN A C 1
ATOM 3132 O O . GLN A 1 423 ? -21.159 32.342 149.556 1.00 25.92 422 GLN A O 1
ATOM 3138 N N . ILE A 1 424 ? -20.424 30.695 150.901 1.00 26.88 423 ILE A N 1
ATOM 3139 C CA . ILE A 1 424 ? -21.776 30.248 151.222 1.00 27.71 423 ILE A CA 1
ATOM 3140 C C . ILE A 1 424 ? -22.510 31.316 152.018 1.00 26.29 423 ILE A C 1
ATOM 3141 O O . ILE A 1 424 ? -23.670 31.638 151.728 1.00 25.58 423 ILE A O 1
ATOM 3146 N N . GLN A 1 425 ? -21.844 31.908 153.015 1.00 24.23 424 GLN A N 1
ATOM 3147 C CA . GLN A 1 425 ? -22.512 32.938 153.801 1.00 27.85 424 GLN A CA 1
ATOM 3148 C C . GLN A 1 425 ? -22.908 34.117 152.924 1.00 32.18 424 GLN A C 1
ATOM 3149 O O . GLN A 1 425 ? -23.978 34.707 153.118 1.00 28.96 424 GLN A O 1
ATOM 3155 N N . ALA A 1 426 ? -22.074 34.465 151.939 1.00 29.48 425 ALA A N 1
ATOM 3156 C CA . ALA A 1 426 ? -22.373 35.613 151.089 1.00 32.77 425 ALA A CA 1
ATOM 3157 C C . ALA A 1 426 ? -23.465 35.327 150.068 1.00 30.43 425 ALA A C 1
ATOM 3158 O O . ALA A 1 426 ? -24.105 36.268 149.593 1.00 32.05 425 ALA A O 1
ATOM 3160 N N . SER A 1 427 ? -23.693 34.057 149.723 1.00 31.46 426 SER A N 1
ATOM 3161 C CA . SER A 1 427 ? -24.648 33.706 148.666 1.00 36.55 426 SER A CA 1
ATOM 3162 C C . SER A 1 427 ? -25.018 32.230 148.850 1.00 36.89 426 SER A C 1
ATOM 3163 O O . SER A 1 427 ? -24.383 31.350 148.268 1.00 30.17 426 SER A O 1
ATOM 3166 N N . GLU A 1 428 ? -26.059 31.976 149.651 1.00 32.29 427 GLU A N 1
ATOM 3167 C CA . GLU A 1 428 ? -26.345 30.600 150.048 1.00 32.03 427 GLU A CA 1
ATOM 3168 C C . GLU A 1 428 ? -26.818 29.733 148.885 1.00 29.86 427 GLU A C 1
ATOM 3169 O O . GLU A 1 428 ? -26.740 28.501 148.975 1.00 26.78 427 GLU A O 1
ATOM 3175 N N . SER A 1 429 ? -27.225 30.345 147.775 1.00 32.09 428 SER A N 1
ATOM 3176 C CA . SER A 1 429 ? -27.661 29.597 146.601 1.00 36.27 428 SER A CA 1
ATOM 3177 C C . SER A 1 429 ? -26.555 28.752 145.978 1.00 35.70 428 SER A C 1
ATOM 3178 O O . SER A 1 429 ? -26.862 27.819 145.228 1.00 35.56 428 SER A O 1
ATOM 3181 N N . VAL A 1 430 ? -25.279 29.056 146.250 1.00 29.21 429 VAL A N 1
ATOM 3182 C CA . VAL A 1 430 ? -24.204 28.255 145.669 1.00 31.16 429 VAL A CA 1
ATOM 3183 C C . VAL A 1 430 ? -24.098 26.905 146.353 1.00 29.87 429 VAL A C 1
ATOM 3184 O O . VAL A 1 430 ? -23.540 25.963 145.780 1.00 31.75 429 VAL A O 1
ATOM 3188 N N . TYR A 1 431 ? -24.627 26.787 147.566 1.00 27.96 430 TYR A N 1
ATOM 3189 C CA . TYR A 1 431 ? -24.414 25.618 148.403 1.00 22.73 430 TYR A CA 1
ATOM 3190 C C . TYR A 1 431 ? -25.383 24.501 148.045 1.00 29.63 430 TYR A C 1
ATOM 3191 O O . TYR A 1 431 ? -26.522 24.755 147.639 1.00 30.82 430 TYR A O 1
ATOM 3200 N N . THR A 1 432 ? -24.904 23.258 148.167 1.00 27.36 431 THR A N 1
ATOM 3201 C CA . THR A 1 432 ? -25.743 22.082 148.003 1.00 28.07 431 THR A CA 1
ATOM 3202 C C . THR A 1 432 ? -26.090 21.557 149.380 1.00 27.03 431 THR A C 1
ATOM 3203 O O . THR A 1 432 ? -25.172 21.164 150.117 1.00 28.86 431 THR A O 1
ATOM 3207 N N . PRO A 1 433 ? -27.363 21.582 149.791 1.00 19.69 432 PRO A N 1
ATOM 3208 C CA . PRO A 1 433 ? -27.700 21.218 151.170 1.00 20.40 432 PRO A CA 1
ATOM 3209 C C . PRO A 1 433 ? -27.108 19.873 151.557 1.00 21.37 432 PRO A C 1
ATOM 3210 O O . PRO A 1 433 ? -27.142 18.913 150.790 1.00 25.06 432 PRO A O 1
ATOM 3214 N N . GLY A 1 434 ? -26.536 19.819 152.755 1.00 18.08 433 GLY A N 1
ATOM 3215 C CA . GLY A 1 434 ? -25.979 18.596 153.259 1.00 18.20 433 GLY A CA 1
ATOM 3216 C C . GLY A 1 434 ? -24.506 18.397 152.983 1.00 24.16 433 GLY A C 1
ATOM 3217 O O . GLY A 1 434 ? -23.885 17.548 153.625 1.00 24.31 433 GLY A O 1
ATOM 3218 N N . GLU A 1 435 ? -23.915 19.144 152.061 1.00 25.93 434 GLU A N 1
ATOM 3219 C CA . GLU A 1 435 ? -22.478 19.010 151.868 1.00 17.20 434 GLU A CA 1
ATOM 3220 C C . GLU A 1 435 ? -21.725 19.597 153.055 1.00 17.97 434 GLU A C 1
ATOM 3221 O O . GLU A 1 435 ? -22.196 20.518 153.730 1.00 21.18 434 GLU A O 1
ATOM 3227 N N . LEU A 1 436 ? -20.561 19.019 153.340 1.00 20.49 435 LEU A N 1
ATOM 3228 C CA . LEU A 1 436 ? -19.739 19.531 154.418 1.00 19.18 435 LEU A CA 1
ATOM 3229 C C . LEU A 1 436 ? -19.060 20.816 153.966 1.00 20.98 435 LEU A C 1
ATOM 3230 O O . LEU A 1 436 ? -18.956 21.097 152.775 1.00 19.22 435 LEU A O 1
ATOM 3235 N N . VAL A 1 437 ? -18.626 21.612 154.939 1.00 15.14 436 VAL A N 1
ATOM 3236 C CA . VAL A 1 437 ? -18.018 22.915 154.683 1.00 23.21 436 VAL A CA 1
ATOM 3237 C C . VAL A 1 437 ? -16.738 22.986 155.489 1.00 21.86 436 VAL A C 1
ATOM 3238 O O . VAL A 1 437 ? -16.778 22.844 156.716 1.00 21.17 436 VAL A O 1
ATOM 3242 N N . ALA A 1 438 ? -15.609 23.191 154.808 1.00 19.13 437 ALA A N 1
ATOM 3243 C CA . ALA A 1 438 ? -14.345 23.345 155.521 1.00 22.00 437 ALA A CA 1
ATOM 3244 C C . ALA A 1 438 ? -14.472 24.502 156.504 1.00 21.03 437 ALA A C 1
ATOM 3245 O O . ALA A 1 438 ? -14.981 25.560 156.129 1.00 23.43 437 ALA A O 1
ATOM 3247 N N . PRO A 1 439 ? -14.035 24.342 157.751 1.00 19.94 438 PRO A N 1
ATOM 3248 C CA . PRO A 1 439 ? -14.268 25.381 158.761 1.00 21.49 438 PRO A CA 1
ATOM 3249 C C . PRO A 1 439 ? -13.757 26.746 158.318 1.00 21.33 438 PRO A C 1
ATOM 3250 O O . PRO A 1 439 ? -12.673 26.879 157.741 1.00 22.48 438 PRO A O 1
ATOM 3254 N N . TRP A 1 440 ? -14.574 27.759 158.589 1.00 16.73 439 TRP A N 1
ATOM 3255 C CA . TRP A 1 440 ? -14.290 29.122 158.143 1.00 21.16 439 TRP A CA 1
ATOM 3256 C C . TRP A 1 440 ? -12.941 29.599 158.661 1.00 23.29 439 TRP A C 1
ATOM 3257 O O . TRP A 1 440 ? -12.096 30.065 157.892 1.00 22.98 439 TRP A O 1
ATOM 3268 N N . THR A 1 441 ? -12.748 29.546 159.976 1.00 19.96 440 THR A N 1
ATOM 3269 C CA . THR A 1 441 ? -11.414 29.532 160.554 1.00 23.63 440 THR A CA 1
ATOM 3270 C C . THR A 1 441 ? -10.978 28.079 160.620 1.00 23.02 440 THR A C 1
ATOM 3271 O O . THR A 1 441 ? -11.739 27.230 161.099 1.00 22.67 440 THR A O 1
ATOM 3275 N N . ASN A 1 442 ? -9.771 27.789 160.124 1.00 16.90 441 ASN A N 1
ATOM 3276 C CA . ASN A 1 442 ? -9.305 26.410 160.011 1.00 19.03 441 ASN A CA 1
ATOM 3277 C C . ASN A 1 442 ? -7.828 26.352 160.392 1.00 23.47 441 ASN A C 1
ATOM 3278 O O . ASN A 1 442 ? -6.959 26.742 159.602 1.00 22.39 441 ASN A O 1
ATOM 3283 N N . GLY A 1 443 ? -7.544 25.826 161.585 1.00 22.17 442 GLY A N 1
ATOM 3284 C CA . GLY A 1 443 ? -6.175 25.733 162.057 1.00 26.84 442 GLY A CA 1
ATOM 3285 C C . GLY A 1 443 ? -5.295 24.747 161.298 1.00 21.22 442 GLY A C 1
ATOM 3286 O O . GLY A 1 443 ? -4.078 24.749 161.514 1.00 21.99 442 GLY A O 1
ATOM 3287 N N . LEU A 1 444 ? -5.865 23.909 160.437 1.00 20.60 443 LEU A N 1
ATOM 3288 C CA . LEU A 1 444 ? -5.040 23.002 159.643 1.00 19.99 443 LEU A CA 1
ATOM 3289 C C . LEU A 1 444 ? -4.283 23.781 158.577 1.00 19.05 443 LEU A C 1
ATOM 3290 O O . LEU A 1 444 ? -4.893 24.491 157.772 1.00 23.22 443 LEU A O 1
ATOM 3295 N N . GLU A 1 445 ? -2.958 23.614 158.544 1.00 19.82 444 GLU A N 1
ATOM 3296 C CA . GLU A 1 445 ? -2.157 24.313 157.543 1.00 20.80 444 GLU A CA 1
ATOM 3297 C C . GLU A 1 445 ? -2.609 23.945 156.138 1.00 20.65 444 GLU A C 1
ATOM 3298 O O . GLU A 1 445 ? -2.596 24.786 155.232 1.00 20.63 444 GLU A O 1
ATOM 3304 N N . ALA A 1 446 ? -3.014 22.692 155.936 1.00 18.03 445 ALA A N 1
ATOM 3305 C CA . ALA A 1 446 ? -3.465 22.258 154.618 1.00 21.10 445 ALA A CA 1
ATOM 3306 C C . ALA A 1 446 ? -4.931 22.568 154.359 1.00 18.28 445 ALA A C 1
ATOM 3307 O O . ALA A 1 446 ? -5.413 22.315 153.252 1.00 22.15 445 ALA A O 1
ATOM 3309 N N . GLY A 1 447 ? -5.650 23.105 155.344 1.00 21.56 446 GLY A N 1
ATOM 3310 C CA . GLY A 1 447 ? -7.080 23.267 155.175 1.00 18.75 446 GLY A CA 1
ATOM 3311 C C . GLY A 1 447 ? -7.798 21.915 155.189 1.00 19.89 446 GLY A C 1
ATOM 3312 O O . GLY A 1 447 ? -7.276 20.899 155.651 1.00 21.35 446 GLY A O 1
ATOM 3313 N N . GLY A 1 448 ? -9.026 21.923 154.660 1.00 20.84 447 GLY A N 1
ATOM 3314 C CA . GLY A 1 448 ? -9.801 20.710 154.505 1.00 20.49 447 GLY A CA 1
ATOM 3315 C C . GLY A 1 448 ? -10.422 20.241 155.808 1.00 21.55 447 GLY A C 1
ATOM 3316 O O . GLY A 1 448 ? -10.455 20.951 156.810 1.00 22.45 447 GLY A O 1
ATOM 3317 N N . LEU A 1 449 ? -10.899 19.000 155.787 1.00 20.24 448 LEU A N 1
ATOM 3318 C CA . LEU A 1 449 ? -11.638 18.434 156.908 1.00 17.71 448 LEU A CA 1
ATOM 3319 C C . LEU A 1 449 ? -10.676 17.755 157.873 1.00 19.18 448 LEU A C 1
ATOM 3320 O O . LEU A 1 449 ? -9.555 17.384 157.510 1.00 21.28 448 LEU A O 1
ATOM 3325 N N . MET A 1 450 ? -11.129 17.577 159.109 1.00 16.83 449 MET A N 1
ATOM 3326 C CA . MET A 1 450 ? -10.323 16.874 160.102 1.00 15.46 449 MET A CA 1
ATOM 3327 C C . MET A 1 450 ? -10.254 15.393 159.747 1.00 17.23 449 MET A C 1
ATOM 3328 O O . MET A 1 450 ? -11.290 14.729 159.599 1.00 19.68 449 MET A O 1
ATOM 3333 N N . LYS A 1 451 ? -9.036 14.878 159.602 1.00 19.65 450 LYS A N 1
ATOM 3334 C CA . LYS A 1 451 ? -8.845 13.494 159.198 1.00 21.24 450 LYS A CA 1
ATOM 3335 C C . LYS A 1 451 ? -8.492 12.569 160.354 1.00 19.68 450 LYS A C 1
ATOM 3336 O O . LYS A 1 451 ? -8.690 11.352 160.230 1.00 19.08 450 LYS A O 1
ATOM 3342 N N . ARG A 1 452 ? -7.977 13.109 161.462 1.00 14.73 451 ARG A N 1
ATOM 3343 C CA . ARG A 1 452 ? -7.623 12.294 162.617 1.00 16.48 451 ARG A CA 1
ATOM 3344 C C . ARG A 1 452 ? -7.617 13.172 163.860 1.00 18.39 451 ARG A C 1
ATOM 3345 O O . ARG A 1 452 ? -7.720 14.400 163.778 1.00 19.58 451 ARG A O 1
ATOM 3353 N N . MET A 1 453 ? -7.500 12.512 165.017 1.00 16.67 452 MET A N 1
ATOM 3354 C CA . MET A 1 453 ? -7.250 13.124 166.318 1.00 14.43 452 MET A CA 1
ATOM 3355 C C . MET A 1 453 ? -5.761 13.011 166.654 1.00 20.50 452 MET A C 1
ATOM 3356 O O . MET A 1 453 ? -5.071 12.116 166.157 1.00 21.99 452 MET A O 1
ATOM 3361 N N . THR A 1 454 ? -5.271 13.926 167.501 1.00 18.51 453 THR A N 1
ATOM 3362 C CA . THR A 1 454 ? -3.874 13.893 167.942 1.00 22.14 453 THR A CA 1
ATOM 3363 C C . THR A 1 454 ? -3.614 12.678 168.831 1.00 22.29 453 THR A C 1
ATOM 3364 O O . THR A 1 454 ? -4.527 12.135 169.463 1.00 21.85 453 THR A O 1
ATOM 3368 N N . TYR A 1 455 ? -2.343 12.262 168.893 1.00 18.74 454 TYR A N 1
ATOM 3369 C CA . TYR A 1 455 ? -1.956 11.262 169.880 1.00 24.30 454 TYR A CA 1
ATOM 3370 C C . TYR A 1 455 ? -2.163 11.815 171.289 1.00 24.95 454 TYR A C 1
ATOM 3371 O O . TYR A 1 455 ? -1.858 12.982 171.543 1.00 28.05 454 TYR A O 1
ATOM 3380 N N . PRO A 1 456 ? -2.659 11.003 172.224 1.00 25.09 455 PRO A N 1
ATOM 3381 C CA . PRO A 1 456 ? -2.852 11.481 173.601 1.00 28.30 455 PRO A CA 1
ATOM 3382 C C . PRO A 1 456 ? -1.581 12.079 174.187 1.00 33.83 455 PRO A C 1
ATOM 3383 O O . PRO A 1 456 ? -0.491 11.500 174.085 1.00 27.41 455 PRO A O 1
ATOM 3387 N N . LEU A 1 457 ? -1.725 13.256 174.807 1.00 30.40 456 LEU A N 1
ATOM 3388 C CA . LEU A 1 457 ? -0.568 13.907 175.415 1.00 24.97 456 LEU A CA 1
ATOM 3389 C C . LEU A 1 457 ? 0.053 13.024 176.491 1.00 37.05 456 LEU A C 1
ATOM 3390 O O . LEU A 1 457 ? 1.279 12.990 176.644 1.00 35.45 456 LEU A O 1
ATOM 3395 N N . SER A 1 458 ? -0.778 12.296 177.246 1.00 26.40 457 SER A N 1
ATOM 3396 C CA . SER A 1 458 ? -0.238 11.377 178.245 1.00 31.24 457 SER A CA 1
ATOM 3397 C C . SER A 1 458 ? 0.687 10.353 177.600 1.00 36.80 457 SER A C 1
ATOM 3398 O O . SER A 1 458 ? 1.737 10.021 178.161 1.00 39.52 457 SER A O 1
ATOM 3401 N N . ALA A 1 459 ? 0.323 9.856 176.409 1.00 32.67 458 ALA A N 1
ATOM 3402 C CA . ALA A 1 459 ? 1.181 8.905 175.706 1.00 35.38 458 ALA A CA 1
ATOM 3403 C C . ALA A 1 459 ? 2.492 9.556 175.287 1.00 39.95 458 ALA A C 1
ATOM 3404 O O . ALA A 1 459 ? 3.562 8.942 175.397 1.00 45.62 458 ALA A O 1
ATOM 3406 N N . ARG A 1 460 ? 2.429 10.796 174.798 1.00 39.54 459 ARG A N 1
ATOM 3407 C CA . ARG A 1 460 ? 3.649 11.516 174.461 1.00 36.27 459 ARG A CA 1
ATOM 3408 C C . ARG A 1 460 ? 4.549 11.646 175.676 1.00 41.40 459 ARG A C 1
ATOM 3409 O O . ARG A 1 460 ? 5.763 11.446 175.580 1.00 44.18 459 ARG A O 1
ATOM 3417 N N . GLN A 1 461 ? 3.968 11.949 176.838 1.00 39.79 460 GLN A N 1
ATOM 3418 C CA . GLN A 1 461 ? 4.788 12.185 178.021 1.00 46.19 460 GLN A CA 1
ATOM 3419 C C . GLN A 1 461 ? 5.387 10.891 178.564 1.00 52.44 460 GLN A C 1
ATOM 3420 O O . GLN A 1 461 ? 6.520 10.889 179.059 1.00 51.86 460 GLN A O 1
ATOM 3426 N N . GLN A 1 462 ? 4.649 9.783 178.489 1.00 50.34 461 GLN A N 1
ATOM 3427 C CA . GLN A 1 462 ? 5.051 8.571 179.191 1.00 50.64 461 GLN A CA 1
ATOM 3428 C C . GLN A 1 462 ? 5.628 7.486 178.289 1.00 49.90 461 GLN A C 1
ATOM 3429 O O . GLN A 1 462 ? 6.244 6.546 178.800 1.00 45.63 461 GLN A O 1
ATOM 3435 N N . ASN A 1 463 ? 5.432 7.570 176.978 1.00 44.73 462 ASN A N 1
ATOM 3436 C CA . ASN A 1 463 ? 5.787 6.476 176.074 1.00 42.50 462 ASN A CA 1
ATOM 3437 C C . ASN A 1 463 ? 6.545 7.066 174.886 1.00 38.76 462 ASN A C 1
ATOM 3438 O O . ASN A 1 463 ? 5.940 7.634 173.970 1.00 37.13 462 ASN A O 1
ATOM 3443 N N . VAL A 1 464 ? 7.876 6.935 174.916 1.00 42.92 463 VAL A N 1
ATOM 3444 C CA . VAL A 1 464 ? 8.733 7.459 173.856 1.00 42.85 463 VAL A CA 1
ATOM 3445 C C . VAL A 1 464 ? 8.431 6.800 172.517 1.00 39.86 463 VAL A C 1
ATOM 3446 O O . VAL A 1 464 ? 8.778 7.350 171.464 1.00 39.81 463 VAL A O 1
ATOM 3450 N N . ASN A 1 465 ? 7.778 5.635 172.531 1.00 41.26 464 ASN A N 1
ATOM 3451 C CA . ASN A 1 465 ? 7.399 4.926 171.314 1.00 38.37 464 ASN A CA 1
ATOM 3452 C C . ASN A 1 465 ? 6.120 5.458 170.683 1.00 35.90 464 ASN A C 1
ATOM 3453 O O . ASN A 1 465 ? 5.717 4.958 169.624 1.00 30.57 464 ASN A O 1
ATOM 3458 N N . THR A 1 466 ? 5.482 6.445 171.298 1.00 34.92 465 THR A N 1
ATOM 3459 C CA . THR A 1 466 ? 4.294 7.048 170.708 1.00 33.83 465 THR A CA 1
ATOM 3460 C C . THR A 1 466 ? 4.680 7.701 169.389 1.00 35.40 465 THR A C 1
ATOM 3461 O O . THR A 1 466 ? 5.650 8.471 169.350 1.00 28.95 465 THR A O 1
ATOM 3465 N N . PRO A 1 467 ? 3.984 7.402 168.294 1.00 30.13 466 PRO A N 1
ATOM 3466 C CA . PRO A 1 467 ? 4.381 7.965 167.002 1.00 33.45 466 PRO A CA 1
ATOM 3467 C C . PRO A 1 467 ? 4.445 9.483 167.065 1.00 32.37 466 PRO A C 1
ATOM 3468 O O . PRO A 1 467 ? 3.709 10.124 167.820 1.00 32.88 466 PRO A O 1
ATOM 3472 N N . ALA A 1 468 ? 5.368 10.046 166.282 1.00 28.33 467 ALA A N 1
ATOM 3473 C CA . ALA A 1 468 ? 5.492 11.493 166.190 1.00 28.37 467 ALA A CA 1
ATOM 3474 C C . ALA A 1 468 ? 4.168 12.111 165.753 1.00 30.72 467 ALA A C 1
ATOM 3475 O O . ALA A 1 468 ? 3.431 11.539 164.941 1.00 25.90 467 ALA A O 1
ATOM 3477 N N . GLY A 1 469 ? 3.860 13.282 166.307 1.00 30.65 468 GLY A N 1
ATOM 3478 C CA . GLY A 1 469 ? 2.630 13.954 165.943 1.00 32.81 468 GLY A CA 1
ATOM 3479 C C . GLY A 1 469 ? 2.607 14.333 164.475 1.00 29.57 468 GLY A C 1
ATOM 3480 O O . GLY A 1 469 ? 3.634 14.624 163.867 1.00 25.52 468 GLY A O 1
ATOM 3481 N N . VAL A 1 470 ? 1.417 14.288 163.890 1.00 23.65 469 VAL A N 1
ATOM 3482 C CA . VAL A 1 470 ? 1.222 14.720 162.508 1.00 24.98 469 VAL A CA 1
ATOM 3483 C C . VAL A 1 470 ? 0.042 15.679 162.494 1.00 24.44 469 VAL A C 1
ATOM 3484 O O . VAL A 1 470 ? -0.750 15.711 163.448 1.00 27.81 469 VAL A O 1
ATOM 3488 N N . PRO A 1 471 ? -0.091 16.494 161.444 1.00 27.45 470 PRO A N 1
ATOM 3489 C CA . PRO A 1 471 ? -1.235 17.412 161.378 1.00 23.75 470 PRO A CA 1
ATOM 3490 C C . PRO A 1 471 ? -2.543 16.642 161.303 1.00 24.98 470 PRO A C 1
ATOM 3491 O O . PRO A 1 471 ? -2.585 15.490 160.862 1.00 22.09 470 PRO A O 1
ATOM 3495 N N . GLY A 1 472 ? -3.623 17.292 161.757 1.00 20.63 471 GLY A N 1
ATOM 3496 C CA . GLY A 1 472 ? -4.948 16.685 161.708 1.00 17.42 471 GLY A CA 1
ATOM 3497 C C . GLY A 1 472 ? -5.421 16.339 160.310 1.00 20.73 471 GLY A C 1
ATOM 3498 O O . GLY A 1 472 ? -6.381 15.578 160.159 1.00 18.66 471 GLY A O 1
ATOM 3499 N N . SER A 1 473 ? -4.762 16.885 159.282 1.00 20.67 472 SER A N 1
ATOM 3500 C CA . SER A 1 473 ? -5.055 16.578 157.890 1.00 18.41 472 SER A CA 1
ATOM 3501 C C . SER A 1 473 ? -4.429 15.267 157.424 1.00 20.23 472 SER A C 1
ATOM 3502 O O . SER A 1 473 ? -4.719 14.829 156.309 1.00 19.03 472 SER A O 1
ATOM 3505 N N . THR A 1 474 ? -3.581 14.647 158.235 1.00 19.99 473 THR A N 1
ATOM 3506 C CA . THR A 1 474 ? -2.968 13.378 157.859 1.00 17.69 473 THR A CA 1
ATOM 3507 C C . THR A 1 474 ? -3.942 12.244 158.156 1.00 22.01 473 THR A C 1
ATOM 3508 O O . THR A 1 474 ? -4.323 12.055 159.320 1.00 23.06 473 THR A O 1
ATOM 3512 N N . PRO A 1 475 ? -4.376 11.485 157.155 1.00 20.00 474 PRO A N 1
ATOM 3513 C CA . PRO A 1 475 ? -5.462 10.530 157.379 1.00 20.80 474 PRO A CA 1
ATOM 3514 C C . PRO A 1 475 ? -4.987 9.301 158.139 1.00 18.64 474 PRO A C 1
ATOM 3515 O O . PRO A 1 475 ? -3.790 9.015 158.255 1.00 19.79 474 PRO A O 1
ATOM 3519 N N . VAL A 1 476 ? -5.960 8.585 158.696 1.00 16.93 475 VAL A N 1
ATOM 3520 C CA . VAL A 1 476 ? -5.691 7.265 159.250 1.00 19.73 475 VAL A CA 1
ATOM 3521 C C . VAL A 1 476 ? -5.515 6.265 158.107 1.00 23.44 475 VAL A C 1
ATOM 3522 O O . VAL A 1 476 ? -5.864 6.542 156.956 1.00 20.21 475 VAL A O 1
ATOM 3526 N N . TRP A 1 477 ? -4.955 5.088 158.430 1.00 21.15 476 TRP A N 1
ATOM 3527 C CA . TRP A 1 477 ? -4.518 4.144 157.391 1.00 24.95 476 TRP A CA 1
ATOM 3528 C C . TRP A 1 477 ? -5.640 3.757 156.430 1.00 22.10 476 TRP A C 1
ATOM 3529 O O . TRP A 1 477 ? -5.378 3.520 155.247 1.00 21.36 476 TRP A O 1
ATOM 3540 N N . TRP A 1 478 ? -6.884 3.653 156.899 1.00 25.56 477 TRP A N 1
ATOM 3541 C CA . TRP A 1 478 ? -7.925 3.201 155.982 1.00 23.23 477 TRP A CA 1
ATOM 3542 C C . TRP A 1 478 ? -8.528 4.330 155.161 1.00 20.88 477 TRP A C 1
ATOM 3543 O O . TRP A 1 478 ? -9.376 4.071 154.302 1.00 23.71 477 TRP A O 1
ATOM 3554 N N . ASP A 1 479 ? -8.086 5.558 155.364 1.00 19.37 478 ASP A N 1
ATOM 3555 C CA . ASP A 1 479 ? -8.626 6.722 154.671 1.00 18.14 478 ASP A CA 1
ATOM 3556 C C . ASP A 1 479 ? -7.602 7.151 153.621 1.00 20.50 478 ASP A C 1
ATOM 3557 O O . ASP A 1 479 ? -6.651 7.866 153.939 1.00 21.20 478 ASP A O 1
ATOM 3562 N N . ILE A 1 480 ? -7.787 6.713 152.374 1.00 19.69 479 ILE A N 1
ATOM 3563 C CA . ILE A 1 480 ? -6.760 6.880 151.347 1.00 22.10 479 ILE A CA 1
ATOM 3564 C C . ILE A 1 480 ? -7.167 7.842 150.246 1.00 27.69 479 ILE A C 1
ATOM 3565 O O . ILE A 1 480 ? -6.363 8.086 149.333 1.00 24.75 479 ILE A O 1
ATOM 3570 N N . LYS A 1 481 ? -8.388 8.367 150.273 1.00 28.02 480 LYS A N 1
ATOM 3571 C CA . LYS A 1 481 ? -8.855 9.317 149.265 1.00 29.77 480 LYS A CA 1
ATOM 3572 C C . LYS A 1 481 ? -9.592 10.437 149.991 1.00 33.39 480 LYS A C 1
ATOM 3573 O O . LYS A 1 481 ? -9.976 10.260 151.148 1.00 24.38 480 LYS A O 1
ATOM 3580 N N . THR B 1 19 ? 25.365 49.863 129.001 1.00 48.61 18 THR B N 1
ATOM 3581 C CA . THR B 1 19 ? 24.199 50.720 128.794 1.00 53.81 18 THR B CA 1
ATOM 3582 C C . THR B 1 19 ? 22.910 49.962 129.032 1.00 49.83 18 THR B C 1
ATOM 3583 O O . THR B 1 19 ? 22.854 48.750 128.850 1.00 51.30 18 THR B O 1
ATOM 3587 N N . ALA B 1 20 ? 21.875 50.708 129.438 1.00 40.70 19 ALA B N 1
ATOM 3588 C CA . ALA B 1 20 ? 20.548 50.123 129.606 1.00 35.77 19 ALA B CA 1
ATOM 3589 C C . ALA B 1 20 ? 20.116 49.375 128.350 1.00 38.61 19 ALA B C 1
ATOM 3590 O O . ALA B 1 20 ? 19.526 48.295 128.438 1.00 32.30 19 ALA B O 1
ATOM 3592 N N . ASP B 1 21 ? 20.453 49.919 127.170 1.00 38.18 20 ASP B N 1
ATOM 3593 C CA . ASP B 1 21 ? 20.048 49.321 125.900 1.00 39.05 20 ASP B CA 1
ATOM 3594 C C . ASP B 1 21 ? 20.532 47.887 125.762 1.00 39.96 20 ASP B C 1
ATOM 3595 O O . ASP B 1 21 ? 19.821 47.039 125.209 1.00 39.19 20 ASP B O 1
ATOM 3600 N N . LEU B 1 22 ? 21.753 47.606 126.215 1.00 37.44 21 LEU B N 1
ATOM 3601 C CA . LEU B 1 22 ? 22.314 46.268 126.091 1.00 36.13 21 LEU B CA 1
ATOM 3602 C C . LEU B 1 22 ? 21.776 45.299 127.137 1.00 37.23 21 LEU B C 1
ATOM 3603 O O . LEU B 1 22 ? 21.803 44.087 126.913 1.00 41.78 21 LEU B O 1
ATOM 3608 N N . ILE B 1 23 ? 21.274 45.794 128.261 1.00 36.55 22 ILE B N 1
ATOM 3609 C CA . ILE B 1 23 ? 20.824 44.938 129.351 1.00 33.46 22 ILE B CA 1
ATOM 3610 C C . ILE B 1 23 ? 19.325 44.677 129.288 1.00 34.81 22 ILE B C 1
ATOM 3611 O O . ILE B 1 23 ? 18.875 43.564 129.569 1.00 34.80 22 ILE B O 1
ATOM 3616 N N . PHE B 1 24 ? 18.546 45.696 128.934 1.00 27.07 23 PHE B N 1
ATOM 3617 C CA . PHE B 1 24 ? 17.092 45.584 128.975 1.00 27.41 23 PHE B CA 1
ATOM 3618 C C . PHE B 1 24 ? 16.531 44.356 128.265 1.00 28.14 23 PHE B C 1
ATOM 3619 O O . PHE B 1 24 ? 15.612 43.729 128.821 1.00 24.29 23 PHE B O 1
ATOM 3627 N N . PRO B 1 25 ? 16.990 43.964 127.072 1.00 29.74 24 PRO B N 1
ATOM 3628 C CA . PRO B 1 25 ? 16.394 42.779 126.443 1.00 24.20 24 PRO B CA 1
ATOM 3629 C C . PRO B 1 25 ? 16.567 41.518 127.256 1.00 31.33 24 PRO B C 1
ATOM 3630 O O . PRO B 1 25 ? 15.721 40.624 127.157 1.00 30.77 24 PRO B O 1
ATOM 3634 N N . SER B 1 26 ? 17.633 41.409 128.059 1.00 23.72 25 SER B N 1
ATOM 3635 C CA . SER B 1 26 ? 17.845 40.185 128.830 1.00 26.52 25 SER B CA 1
ATOM 3636 C C . SER B 1 26 ? 16.802 39.998 129.923 1.00 23.55 25 SER B C 1
ATOM 3637 O O . SER B 1 26 ? 16.625 38.874 130.413 1.00 21.48 25 SER B O 1
ATOM 3640 N N . ILE B 1 27 ? 16.122 41.071 130.327 1.00 17.99 26 ILE B N 1
ATOM 3641 C CA . ILE B 1 27 ? 15.138 40.951 131.402 1.00 19.90 26 ILE B CA 1
ATOM 3642 C C . ILE B 1 27 ? 14.005 40.030 130.970 1.00 26.01 26 ILE B C 1
ATOM 3643 O O . ILE B 1 27 ? 13.731 39.009 131.606 1.00 26.65 26 ILE B O 1
ATOM 3648 N N . SER B 1 28 ? 13.344 40.369 129.865 1.00 24.70 27 SER B N 1
ATOM 3649 C CA . SER B 1 28 ? 12.256 39.518 129.399 1.00 29.26 27 SER B CA 1
ATOM 3650 C C . SER B 1 28 ? 12.768 38.169 128.899 1.00 25.08 27 SER B C 1
ATOM 3651 O O . SER B 1 28 ? 12.053 37.168 128.993 1.00 25.82 27 SER B O 1
ATOM 3654 N N . ALA B 1 29 ? 13.999 38.107 128.379 1.00 23.59 28 ALA B N 1
ATOM 3655 C CA . ALA B 1 29 ? 14.532 36.809 127.966 1.00 28.16 28 ALA B CA 1
ATOM 3656 C C . ALA B 1 29 ? 14.688 35.884 129.169 1.00 26.40 28 ALA B C 1
ATOM 3657 O O . ALA B 1 29 ? 14.357 34.692 129.101 1.00 23.30 28 ALA B O 1
ATOM 3659 N N . SER B 1 30 ? 15.187 36.419 130.279 1.00 21.93 29 SER B N 1
ATOM 3660 C CA . SER B 1 30 ? 15.345 35.602 131.473 1.00 26.06 29 SER B CA 1
ATOM 3661 C C . SER B 1 30 ? 13.993 35.215 132.054 1.00 26.50 29 SER B C 1
ATOM 3662 O O . SER B 1 30 ? 13.796 34.055 132.436 1.00 23.44 29 SER B O 1
ATOM 3665 N N . ILE B 1 31 ? 13.048 36.165 132.126 1.00 21.29 30 ILE B N 1
ATOM 3666 C CA . ILE B 1 31 ? 11.715 35.836 132.638 1.00 19.13 30 ILE B CA 1
ATOM 3667 C C . ILE B 1 31 ? 11.067 34.777 131.760 1.00 24.44 30 ILE B C 1
ATOM 3668 O O . ILE B 1 31 ? 10.491 33.801 132.259 1.00 22.73 30 ILE B O 1
ATOM 3673 N N . ALA B 1 32 ? 11.180 34.937 130.438 1.00 18.72 31 ALA B N 1
ATOM 3674 C CA . ALA B 1 32 ? 10.590 33.971 129.519 1.00 21.32 31 ALA B CA 1
ATOM 3675 C C . ALA B 1 32 ? 11.166 32.579 129.744 1.00 20.75 31 ALA B C 1
ATOM 3676 O O . ALA B 1 32 ? 10.439 31.581 129.701 1.00 21.25 31 ALA B O 1
ATOM 3678 N N . SER B 1 33 ? 12.472 32.500 130.009 1.00 21.28 32 SER B N 1
ATOM 3679 C CA . SER B 1 33 ? 13.119 31.208 130.184 1.00 25.77 32 SER B CA 1
ATOM 3680 C C . SER B 1 33 ? 12.564 30.469 131.396 1.00 24.22 32 SER B C 1
ATOM 3681 O O . SER B 1 33 ? 12.394 29.245 131.358 1.00 25.26 32 SER B O 1
ATOM 3684 N N . ALA B 1 34 ? 12.254 31.200 132.471 1.00 20.44 33 ALA B N 1
ATOM 3685 C CA . ALA B 1 34 ? 11.641 30.598 133.655 1.00 19.39 33 ALA B CA 1
ATOM 3686 C C . ALA B 1 34 ? 10.142 30.364 133.467 1.00 19.18 33 ALA B C 1
ATOM 3687 O O . ALA B 1 34 ? 9.653 29.233 133.606 1.00 21.38 33 ALA B O 1
ATOM 3689 N N . VAL B 1 35 ? 9.391 31.423 133.145 1.00 18.91 34 VAL B N 1
ATOM 3690 C CA . VAL B 1 35 ? 7.933 31.323 133.162 1.00 22.70 34 VAL B CA 1
ATOM 3691 C C . VAL B 1 35 ? 7.406 30.543 131.961 1.00 21.16 34 VAL B C 1
ATOM 3692 O O . VAL B 1 35 ? 6.301 29.991 132.019 1.00 24.16 34 VAL B O 1
ATOM 3696 N N . GLY B 1 36 ? 8.162 30.481 130.871 1.00 17.88 35 GLY B N 1
ATOM 3697 C CA . GLY B 1 36 ? 7.775 29.710 129.711 1.00 16.23 35 GLY B CA 1
ATOM 3698 C C . GLY B 1 36 ? 8.505 28.396 129.598 1.00 17.93 35 GLY B C 1
ATOM 3699 O O . GLY B 1 36 ? 8.271 27.640 128.647 1.00 20.49 35 GLY B O 1
ATOM 3700 N N . GLY B 1 37 ? 9.393 28.102 130.543 1.00 17.09 36 GLY B N 1
ATOM 3701 C CA . GLY B 1 37 ? 10.215 26.907 130.472 1.00 15.44 36 GLY B CA 1
ATOM 3702 C C . GLY B 1 37 ? 9.988 26.031 131.691 1.00 21.39 36 GLY B C 1
ATOM 3703 O O . GLY B 1 37 ? 8.966 25.343 131.786 1.00 21.45 36 GLY B O 1
ATOM 3704 N N . GLU B 1 38 ? 10.923 26.082 132.643 1.00 15.64 37 GLU B N 1
ATOM 3705 C CA . GLU B 1 38 ? 10.864 25.212 133.813 1.00 23.34 37 GLU B CA 1
ATOM 3706 C C . GLU B 1 38 ? 9.564 25.406 134.603 1.00 24.22 37 GLU B C 1
ATOM 3707 O O . GLU B 1 38 ? 8.900 24.430 134.970 1.00 19.75 37 GLU B O 1
ATOM 3713 N N . ILE B 1 39 ? 9.184 26.654 134.881 1.00 17.12 38 ILE B N 1
ATOM 3714 C CA . ILE B 1 39 ? 7.982 26.876 135.688 1.00 19.27 38 ILE B CA 1
ATOM 3715 C C . ILE B 1 39 ? 6.746 26.444 134.921 1.00 18.51 38 ILE B C 1
ATOM 3716 O O . ILE B 1 39 ? 5.872 25.748 135.455 1.00 17.01 38 ILE B O 1
ATO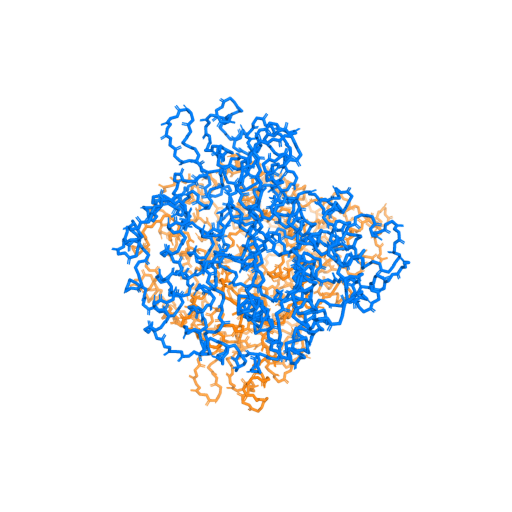M 3721 N N . TYR B 1 40 ? 6.635 26.910 133.678 1.00 17.98 39 TYR B N 1
ATOM 3722 C CA . TYR B 1 40 ? 5.590 26.466 132.767 1.00 17.03 39 TYR B CA 1
ATOM 3723 C C . TYR B 1 40 ? 5.459 24.951 132.778 1.00 20.05 39 TYR B C 1
ATOM 3724 O O . TYR B 1 40 ? 4.342 24.418 132.805 1.00 17.67 39 TYR B O 1
ATOM 3733 N N . ASN B 1 41 ? 6.593 24.244 132.763 1.00 19.67 40 ASN B N 1
ATOM 3734 C CA . ASN B 1 41 ? 6.542 22.789 132.715 1.00 18.52 40 ASN B CA 1
ATOM 3735 C C . ASN B 1 41 ? 5.827 22.229 133.934 1.00 17.74 40 ASN B C 1
ATOM 3736 O O . ASN B 1 41 ? 4.851 21.483 133.803 1.00 18.34 40 ASN B O 1
ATOM 3741 N N . TYR B 1 42 ? 6.297 22.562 135.136 1.00 14.26 41 TYR B N 1
ATOM 3742 C CA . TYR B 1 42 ? 5.662 21.916 136.275 1.00 20.68 41 TYR B CA 1
ATOM 3743 C C . TYR B 1 42 ? 4.260 22.446 136.535 1.00 20.29 41 TYR B C 1
ATOM 3744 O O . TYR B 1 42 ? 3.408 21.691 137.018 1.00 16.14 41 TYR B O 1
ATOM 3753 N N . ALA B 1 43 ? 3.989 23.717 136.210 1.00 15.20 42 ALA B N 1
ATOM 3754 C CA . ALA B 1 43 ? 2.641 24.233 136.411 1.00 15.60 42 ALA B CA 1
ATOM 3755 C C . ALA B 1 43 ? 1.632 23.531 135.505 1.00 19.41 42 ALA B C 1
ATOM 3756 O O . ALA B 1 43 ? 0.456 23.418 135.862 1.00 23.64 42 ALA B O 1
ATOM 3758 N N . GLY B 1 44 ? 2.063 23.057 134.335 1.00 15.08 43 GLY B N 1
ATOM 3759 C CA . GLY B 1 44 ? 1.144 22.328 133.475 1.00 16.64 43 GLY B CA 1
ATOM 3760 C C . GLY B 1 44 ? 0.685 21.010 134.079 1.00 17.64 43 GLY B C 1
ATOM 3761 O O . GLY B 1 44 ? -0.424 20.544 133.797 1.00 18.30 43 GLY B O 1
ATOM 3762 N N . PHE B 1 45 ? 1.530 20.381 134.890 1.00 17.06 44 PHE B N 1
ATOM 3763 C CA . PHE B 1 45 ? 1.083 19.202 135.620 1.00 17.02 44 PHE B CA 1
ATOM 3764 C C . PHE B 1 45 ? 0.111 19.601 136.718 1.00 21.71 44 PHE B C 1
ATOM 3765 O O . PHE B 1 45 ? -0.910 18.936 136.922 1.00 19.74 44 PHE B O 1
ATOM 3773 N N . PHE B 1 46 ? 0.415 20.695 137.422 1.00 17.06 45 PHE B N 1
ATOM 3774 C CA . PHE B 1 46 ? -0.436 21.149 138.516 1.00 17.72 45 PHE B CA 1
ATOM 3775 C C . PHE B 1 46 ? -1.778 21.661 138.001 1.00 20.18 45 PHE B C 1
ATOM 3776 O O . PHE B 1 46 ? -2.800 21.559 138.693 1.00 18.96 45 PHE B O 1
ATOM 3784 N N . ALA B 1 47 ? -1.787 22.275 136.821 1.00 18.90 46 ALA B N 1
ATOM 3785 C CA . ALA B 1 47 ? -3.035 22.679 136.188 1.00 17.14 46 ALA B CA 1
ATOM 3786 C C . ALA B 1 47 ? -3.721 21.508 135.503 1.00 20.15 46 ALA B C 1
ATOM 3787 O O . ALA B 1 47 ? -4.836 21.674 135.002 1.00 20.53 46 ALA B O 1
ATOM 3789 N N . GLN B 1 48 ? -3.052 20.347 135.465 1.00 14.50 47 GLN B N 1
ATOM 3790 C CA . GLN B 1 48 ? -3.612 19.075 134.993 1.00 16.28 47 GLN B CA 1
ATOM 3791 C C . GLN B 1 48 ? -3.947 19.137 133.512 1.00 19.68 47 GLN B C 1
ATOM 3792 O O . GLN B 1 48 ? -4.978 18.638 133.060 1.00 16.68 47 GLN B O 1
ATOM 3798 N N . TYR B 1 49 ? -3.051 19.769 132.754 1.00 21.87 48 TYR B N 1
ATOM 3799 C CA . TYR B 1 49 ? -3.124 19.744 131.306 1.00 19.71 48 TYR B CA 1
ATOM 3800 C C . TYR B 1 49 ? -2.504 18.478 130.751 1.00 17.14 48 TYR B C 1
ATOM 3801 O O . TYR B 1 49 ? -2.971 17.941 129.743 1.00 19.59 48 TYR B O 1
ATOM 3810 N N . TYR B 1 50 ? -1.411 18.020 131.360 1.00 16.21 49 TYR B N 1
ATOM 3811 C CA . TYR B 1 50 ? -0.684 16.901 130.804 1.00 20.94 49 TYR B CA 1
ATOM 3812 C C . TYR B 1 50 ? -0.135 16.037 131.929 1.00 21.01 49 TYR B C 1
ATOM 3813 O O . TYR B 1 50 ? -0.271 16.352 133.118 1.00 20.10 49 TYR B O 1
ATOM 3822 N N . GLU B 1 51 ? 0.472 14.925 131.529 1.00 20.71 50 GLU B N 1
ATOM 3823 C CA . GLU B 1 51 ? 0.841 13.846 132.431 1.00 25.88 50 GLU B CA 1
ATOM 3824 C C . GLU B 1 51 ? 2.101 13.174 131.894 1.00 28.38 50 GLU B C 1
ATOM 3825 O O . GLU B 1 51 ? 2.611 13.541 130.833 1.00 22.63 50 GLU B O 1
ATOM 3831 N N . GLN B 1 52 ? 2.590 12.167 132.628 1.00 21.04 51 GLN B N 1
ATOM 3832 C CA . GLN B 1 52 ? 3.815 11.471 132.256 1.00 24.91 51 GLN B CA 1
ATOM 3833 C C . GLN B 1 52 ? 3.494 10.348 131.278 1.00 30.68 51 GLN B C 1
ATOM 3834 O O . GLN B 1 52 ? 2.684 9.465 131.588 1.00 28.23 51 GLN B O 1
ATOM 3840 N N . LYS B 1 53 ? 4.122 10.382 130.102 1.00 28.96 52 LYS B N 1
ATOM 3841 C CA . LYS B 1 53 ? 3.976 9.289 129.154 1.00 29.76 52 LYS B CA 1
ATOM 3842 C C . LYS B 1 53 ? 4.301 7.972 129.847 1.00 29.34 52 LYS B C 1
ATOM 3843 O O . LYS B 1 53 ? 5.296 7.892 130.586 1.00 27.63 52 LYS B O 1
ATOM 3849 N N . PRO B 1 54 ? 3.490 6.941 129.651 1.00 26.73 53 PRO B N 1
ATOM 3850 C CA . PRO B 1 54 ? 3.684 5.677 130.383 1.00 33.83 53 PRO B CA 1
ATOM 3851 C C . PRO B 1 54 ? 5.068 5.061 130.245 1.00 37.40 53 PRO B C 1
ATOM 3852 O O . PRO B 1 54 ? 5.549 4.414 131.188 1.00 34.67 53 PRO B O 1
ATOM 3856 N N . GLU B 1 55 ? 5.728 5.239 129.104 1.00 33.55 54 GLU B N 1
ATOM 3857 C CA . GLU B 1 55 ? 6.956 4.514 128.837 1.00 33.64 54 GLU B CA 1
ATOM 3858 C C . GLU B 1 55 ? 8.203 5.256 129.282 1.00 35.23 54 GLU B C 1
ATOM 3859 O O . GLU B 1 55 ? 9.307 4.838 128.932 1.00 41.18 54 GLU B O 1
ATOM 3865 N N . SER B 1 56 ? 8.069 6.353 130.017 1.00 33.14 55 SER B N 1
ATOM 3866 C CA . SER B 1 56 ? 9.242 7.021 130.560 1.00 35.39 55 SER B CA 1
ATOM 3867 C C . SER B 1 56 ? 8.912 7.542 131.954 1.00 31.76 55 SER B C 1
ATOM 3868 O O . SER B 1 56 ? 7.813 7.333 132.482 1.00 28.38 55 SER B O 1
ATOM 3871 N N . ASN B 1 57 ? 9.891 8.204 132.568 1.00 30.52 56 ASN B N 1
ATOM 3872 C CA . ASN B 1 57 ? 9.796 8.521 133.986 1.00 30.47 56 ASN B CA 1
ATOM 3873 C C . ASN B 1 57 ? 10.234 9.939 134.323 1.00 25.47 56 ASN B C 1
ATOM 3874 O O . ASN B 1 57 ? 10.288 10.279 135.512 1.00 29.74 56 ASN B O 1
ATOM 3879 N N . GLN B 1 58 ? 10.520 10.781 133.325 1.00 22.00 57 GLN B N 1
ATOM 3880 C CA . GLN B 1 58 ? 11.145 12.076 133.599 1.00 25.15 57 GLN B CA 1
ATOM 3881 C C . GLN B 1 58 ? 10.370 12.888 134.634 1.00 26.67 57 GLN B C 1
ATOM 3882 O O . GLN B 1 58 ? 10.968 13.523 135.513 1.00 27.34 57 GLN B O 1
ATOM 3888 N N . TYR B 1 59 ? 9.042 12.880 134.555 1.00 23.20 58 TYR B N 1
ATOM 3889 C CA . TYR B 1 59 ? 8.243 13.798 135.351 1.00 21.93 58 TYR B CA 1
ATOM 3890 C C . TYR B 1 59 ? 7.370 13.084 136.374 1.00 26.32 58 TYR B C 1
ATOM 3891 O O . TYR B 1 59 ? 6.382 13.666 136.841 1.00 26.36 58 TYR B O 1
ATOM 3900 N N . ASN B 1 60 ? 7.725 11.844 136.744 1.00 22.24 59 ASN B N 1
ATOM 3901 C CA . ASN B 1 60 ? 6.949 11.098 137.737 1.00 19.67 59 ASN B CA 1
ATOM 3902 C C . ASN B 1 60 ? 6.728 11.917 138.995 1.00 20.84 59 ASN B C 1
ATOM 3903 O O . ASN B 1 60 ? 5.605 12.005 139.508 1.00 21.65 59 ASN B O 1
ATOM 3908 N N . THR B 1 61 ? 7.802 12.513 139.520 1.00 18.37 60 THR B N 1
ATOM 3909 C CA . THR B 1 61 ? 7.700 13.137 140.828 1.00 25.15 60 THR B CA 1
ATOM 3910 C C . THR B 1 61 ? 6.841 14.381 140.776 1.00 25.95 60 THR B C 1
ATOM 3911 O O . THR B 1 61 ? 6.234 14.743 141.786 1.00 22.89 60 THR B O 1
ATOM 3915 N N . LEU B 1 62 ? 6.767 15.039 139.613 1.00 23.14 61 LEU B N 1
ATOM 3916 C CA . LEU B 1 62 ? 5.831 16.148 139.459 1.00 21.94 61 LEU B CA 1
ATOM 3917 C C . LEU B 1 62 ? 4.392 15.648 139.362 1.00 21.06 61 LEU B C 1
ATOM 3918 O O . LEU B 1 62 ? 3.498 16.187 140.019 1.00 19.45 61 LEU B O 1
ATOM 3923 N N . CYS B 1 63 ? 4.152 14.636 138.521 1.00 20.44 62 CYS B N 1
ATOM 3924 C CA . CYS B 1 63 ? 2.815 14.064 138.358 1.00 23.41 62 CYS B CA 1
ATOM 3925 C C . CYS B 1 63 ? 2.277 13.501 139.663 1.00 26.00 62 CYS B C 1
ATOM 3926 O O . CYS B 1 63 ? 1.070 13.573 139.925 1.00 23.84 62 CYS B O 1
ATOM 3929 N N . GLU B 1 64 ? 3.147 12.898 140.475 1.00 24.16 63 GLU B N 1
ATOM 3930 C CA . GLU B 1 64 ? 2.726 12.181 141.671 1.00 23.67 63 GLU B CA 1
ATOM 3931 C C . GLU B 1 64 ? 2.938 12.986 142.949 1.00 22.41 63 GLU B C 1
ATOM 3932 O O . GLU B 1 64 ? 2.687 12.469 144.042 1.00 21.50 63 GLU B O 1
ATOM 3938 N N . TYR B 1 65 ? 3.388 14.239 142.830 1.00 17.53 64 TYR B N 1
ATOM 3939 C CA . TYR B 1 65 ? 3.605 15.122 143.979 1.00 19.04 64 TYR B CA 1
ATOM 3940 C C . TYR B 1 65 ? 4.595 14.514 144.971 1.00 22.01 64 TYR B C 1
ATOM 3941 O O . TYR B 1 65 ? 4.433 14.630 146.184 1.00 20.30 64 TYR B O 1
ATOM 3950 N N . THR B 1 66 ? 5.624 13.847 144.468 1.00 19.24 65 THR B N 1
ATOM 3951 C CA . THR B 1 66 ? 6.593 13.251 145.368 1.00 20.30 65 THR B CA 1
ATOM 3952 C C . THR B 1 66 ? 7.903 14.017 145.405 1.00 23.71 65 THR B C 1
ATOM 3953 O O . THR B 1 66 ? 8.830 13.593 146.103 1.00 20.71 65 THR B O 1
ATOM 3957 N N . PHE B 1 67 ? 7.992 15.140 144.699 1.00 23.32 66 PHE B N 1
ATOM 3958 C CA . PHE B 1 67 ? 9.205 15.938 144.750 1.00 25.80 66 PHE B CA 1
ATOM 3959 C C . PHE B 1 67 ? 9.299 16.624 146.104 1.00 27.68 66 PHE B C 1
ATOM 3960 O O . PHE B 1 67 ? 8.288 16.897 146.759 1.00 24.16 66 PHE B O 1
ATOM 3968 N N . THR B 1 68 ? 10.525 16.890 146.530 1.00 23.88 67 THR B N 1
ATOM 3969 C CA . THR B 1 68 ? 10.775 17.562 147.794 1.00 27.80 67 THR B CA 1
ATOM 3970 C C . THR B 1 68 ? 11.590 18.824 147.537 1.00 22.73 67 THR B C 1
ATOM 3971 O O . THR B 1 68 ? 11.961 19.126 146.403 1.00 22.73 67 THR B O 1
ATOM 3975 N N . GLU B 1 69 ? 11.841 19.576 148.610 1.00 23.08 68 GLU B N 1
ATOM 3976 C CA . GLU B 1 69 ? 12.720 20.734 148.512 1.00 25.99 68 GLU B CA 1
ATOM 3977 C C . GLU B 1 69 ? 14.032 20.363 147.833 1.00 23.57 68 GLU B C 1
ATOM 3978 O O . GLU B 1 69 ? 14.519 21.094 146.962 1.00 21.82 68 GLU B O 1
ATOM 3984 N N . SER B 1 70 ? 14.589 19.201 148.196 1.00 19.85 69 SER B N 1
ATOM 3985 C CA . SER B 1 70 ? 15.854 18.705 147.645 1.00 28.20 69 SER B CA 1
ATOM 3986 C C . SER B 1 70 ? 15.813 18.495 146.141 1.00 28.43 69 SER B C 1
ATOM 3987 O O . SER B 1 70 ? 16.872 18.473 145.508 1.00 28.91 69 SER B O 1
ATOM 3990 N N . SER B 1 71 ? 14.625 18.289 145.571 1.00 20.54 70 SER B N 1
ATOM 3991 C CA . SER B 1 71 ? 14.452 18.026 144.146 1.00 24.98 70 SER B CA 1
ATOM 3992 C C . SER B 1 71 ? 14.794 19.220 143.263 1.00 21.83 70 SER B C 1
ATOM 3993 O O . SER B 1 71 ? 14.967 19.030 142.055 1.00 26.79 70 SER B O 1
ATOM 3996 N N . GLN B 1 72 ? 14.858 20.435 143.817 1.00 23.65 71 GLN B N 1
ATOM 3997 C CA . GLN B 1 72 ? 15.320 21.619 143.074 1.00 17.09 71 GLN B CA 1
ATOM 3998 C C . GLN B 1 72 ? 14.443 21.915 141.864 1.00 25.83 71 GLN B C 1
ATOM 3999 O O . GLN B 1 72 ? 14.941 22.331 140.818 1.00 28.42 71 GLN B O 1
ATOM 4005 N N . GLN B 1 73 ? 13.125 21.724 141.996 1.00 18.84 72 GLN B N 1
ATOM 4006 C CA . GLN B 1 73 ? 12.273 21.825 140.820 1.00 16.83 72 GLN B CA 1
ATOM 4007 C C . GLN B 1 73 ? 12.214 23.242 140.252 1.00 19.37 72 GLN B C 1
ATOM 4008 O O . GLN B 1 73 ? 11.829 23.415 139.093 1.00 21.35 72 GLN B O 1
ATOM 4014 N N . MET B 1 74 ? 12.567 24.263 141.037 1.00 20.23 73 MET B N 1
ATOM 4015 C CA . MET B 1 74 ? 12.532 25.632 140.538 1.00 22.54 73 MET B CA 1
ATOM 4016 C C . MET B 1 74 ? 13.849 26.361 140.796 1.00 22.09 73 MET B C 1
ATOM 4017 O O . MET B 1 74 ? 13.896 27.594 140.719 1.00 20.30 73 MET B O 1
ATOM 4022 N N . ASP B 1 75 ? 14.925 25.627 141.096 1.00 18.43 74 ASP B N 1
ATOM 4023 C CA . ASP B 1 75 ? 16.198 26.283 141.378 1.00 22.58 74 ASP B CA 1
ATOM 4024 C C . ASP B 1 75 ? 16.680 27.092 140.179 1.00 24.12 74 ASP B C 1
ATOM 4025 O O . ASP B 1 75 ? 17.083 28.250 140.324 1.00 20.11 74 ASP B O 1
ATOM 4030 N N . TYR B 1 76 ? 16.624 26.503 138.983 1.00 18.86 75 TYR B N 1
ATOM 4031 C CA . TYR B 1 76 ? 17.033 27.233 137.790 1.00 21.67 75 TYR B CA 1
ATOM 4032 C C . TYR B 1 76 ? 16.226 28.515 137.628 1.00 25.52 75 TYR B C 1
ATOM 4033 O O . TYR B 1 76 ? 16.793 29.598 137.410 1.00 21.47 75 TYR B O 1
ATOM 4042 N N . SER B 1 77 ? 14.891 28.399 137.715 1.00 21.84 76 SER B N 1
ATOM 4043 C CA . SER B 1 77 ? 14.010 29.544 137.511 1.00 24.16 76 SER B CA 1
ATOM 4044 C C . SER B 1 77 ? 14.297 30.631 138.529 1.00 26.07 76 SER B C 1
ATOM 4045 O O . SER B 1 77 ? 14.277 31.822 138.203 1.00 23.05 76 SER B O 1
ATOM 4048 N N . TYR B 1 78 ? 14.546 30.235 139.775 1.00 24.02 77 TYR B N 1
ATOM 4049 C CA . TYR B 1 78 ? 14.861 31.211 140.805 1.00 22.95 77 TYR B CA 1
ATOM 4050 C C . TYR B 1 78 ? 16.138 31.964 140.461 1.00 23.68 77 TYR B C 1
ATOM 4051 O O . TYR B 1 78 ? 16.202 33.193 140.593 1.00 22.42 77 TYR B O 1
ATOM 4060 N N . ARG B 1 79 ? 17.160 31.241 140.001 1.00 19.25 78 ARG B N 1
ATOM 4061 C CA . ARG B 1 79 ? 18.412 31.894 139.650 1.00 23.80 78 ARG B CA 1
ATOM 4062 C C . ARG B 1 79 ? 18.210 32.855 138.489 1.00 28.93 78 ARG B C 1
ATOM 4063 O O . ARG B 1 79 ? 18.660 34.006 138.539 1.00 27.49 78 ARG B O 1
ATOM 4071 N N . ILE B 1 80 ? 17.509 32.411 137.447 1.00 26.23 79 ILE B N 1
ATOM 4072 C CA . ILE B 1 80 ? 17.411 33.246 136.262 1.00 24.30 79 ILE B CA 1
ATOM 4073 C C . ILE B 1 80 ? 16.453 34.407 136.502 1.00 25.38 79 ILE B C 1
ATOM 4074 O O . ILE B 1 80 ? 16.605 35.469 135.893 1.00 23.39 79 ILE B O 1
ATOM 4079 N N . LEU B 1 81 ? 15.477 34.247 137.403 1.00 20.74 80 LEU B N 1
ATOM 4080 C CA . LEU B 1 81 ? 14.611 35.376 137.745 1.00 17.75 80 LEU B CA 1
ATOM 4081 C C . LEU B 1 81 ? 15.363 36.428 138.554 1.00 20.46 80 LEU B C 1
ATOM 4082 O O . LEU B 1 81 ? 15.187 37.633 138.337 1.00 23.20 80 LEU B O 1
ATOM 4087 N N . PHE B 1 82 ? 16.193 35.997 139.503 1.00 17.96 81 PHE B N 1
ATOM 4088 C CA . PHE B 1 82 ? 16.804 36.925 140.449 1.00 21.99 81 PHE B CA 1
ATOM 4089 C C . PHE B 1 82 ? 18.218 37.308 140.030 1.00 25.52 81 PHE B C 1
ATOM 4090 O O . PHE B 1 82 ? 18.508 38.495 139.832 1.00 30.09 81 PHE B O 1
ATOM 4098 N N . ALA B 1 83 ? 19.102 36.323 139.861 1.00 24.01 82 ALA B N 1
ATOM 4099 C CA . ALA B 1 83 ? 20.438 36.651 139.377 1.00 24.74 82 ALA B CA 1
ATOM 4100 C C . ALA B 1 83 ? 20.397 37.187 137.951 1.00 30.79 82 ALA B C 1
ATOM 4101 O O . ALA B 1 83 ? 21.283 37.948 137.553 1.00 28.49 82 ALA B O 1
ATOM 4103 N N . GLY B 1 84 ? 19.381 36.819 137.174 1.00 28.79 83 GLY B N 1
ATOM 4104 C CA . GLY B 1 84 ? 19.243 37.235 135.795 1.00 24.57 83 GLY B CA 1
ATOM 4105 C C . GLY B 1 84 ? 18.348 38.458 135.695 1.00 28.13 83 GLY B C 1
ATOM 4106 O O . GLY B 1 84 ? 18.828 39.608 135.673 1.00 28.56 83 GLY B O 1
ATOM 4107 N N . ALA B 1 85 ? 17.032 38.237 135.655 1.00 26.52 84 ALA B N 1
ATOM 4108 C CA . ALA B 1 85 ? 16.091 39.280 135.247 1.00 24.69 84 ALA B CA 1
ATOM 4109 C C . ALA B 1 85 ? 16.092 40.469 136.200 1.00 25.92 84 ALA B C 1
ATOM 4110 O O . ALA B 1 85 ? 16.196 41.623 135.766 1.00 24.06 84 ALA B O 1
ATOM 4112 N N . LEU B 1 86 ? 15.967 40.212 137.503 1.00 22.56 85 LEU B N 1
ATOM 4113 C CA . LEU B 1 86 ? 15.871 41.308 138.466 1.00 25.11 85 LEU B CA 1
ATOM 4114 C C . LEU B 1 86 ? 17.197 42.039 138.630 1.00 23.71 85 LEU B C 1
ATOM 4115 O O . LEU B 1 86 ? 17.215 43.256 138.848 1.00 22.47 85 LEU B O 1
ATOM 4120 N N . GLU B 1 87 ? 18.306 41.320 138.523 1.00 24.99 86 GLU B N 1
ATOM 4121 C CA . GLU B 1 87 ? 19.604 41.978 138.510 1.00 31.20 86 GLU B CA 1
ATOM 4122 C C . GLU B 1 87 ? 19.773 42.835 137.258 1.00 30.19 86 GLU B C 1
ATOM 4123 O O . GLU B 1 87 ? 20.268 43.968 137.335 1.00 25.42 86 GLU B O 1
ATOM 4129 N N . ASP B 1 88 ? 19.351 42.325 136.096 1.00 21.97 87 ASP B N 1
ATOM 4130 C CA . ASP B 1 88 ? 19.387 43.150 134.892 1.00 23.77 87 ASP B CA 1
ATOM 4131 C C . ASP B 1 88 ? 18.501 44.378 135.049 1.00 22.94 87 ASP B C 1
ATOM 4132 O O . ASP B 1 88 ? 18.882 45.481 134.645 1.00 31.24 87 ASP B O 1
ATOM 4137 N N . ALA B 1 89 ? 17.307 44.203 135.624 1.00 22.97 88 ALA B N 1
ATOM 4138 C CA . ALA B 1 89 ? 16.407 45.337 135.806 1.00 23.44 88 ALA B CA 1
ATOM 4139 C C . ALA B 1 89 ? 17.009 46.362 136.753 1.00 28.74 88 ALA B C 1
ATOM 4140 O O . ALA B 1 89 ? 16.869 47.573 136.540 1.00 25.84 88 ALA B O 1
ATOM 4142 N N . LYS B 1 90 ? 17.676 45.896 137.811 1.00 23.68 89 LYS B N 1
ATOM 4143 C CA . LYS B 1 90 ? 18.381 46.810 138.698 1.00 25.87 89 LYS B CA 1
ATOM 4144 C C . LYS B 1 90 ? 19.391 47.644 137.918 1.00 28.21 89 LYS B C 1
ATOM 4145 O O . LYS B 1 90 ? 19.422 48.876 138.028 1.00 27.84 89 LYS B O 1
ATOM 4151 N N . GLN B 1 91 ? 20.217 46.982 137.109 1.00 27.67 90 GLN B N 1
ATOM 4152 C CA . GLN B 1 91 ? 21.224 47.697 136.337 1.00 34.75 90 GLN B CA 1
ATOM 4153 C C . GLN B 1 91 ? 20.585 48.705 135.391 1.00 31.67 90 GLN B C 1
ATOM 4154 O O . GLN B 1 91 ? 21.065 49.838 135.268 1.00 34.18 90 GLN B O 1
ATOM 4160 N N . VAL B 1 92 ? 19.499 48.318 134.719 1.00 29.36 91 VAL B N 1
ATOM 4161 C CA . VAL B 1 92 ? 18.812 49.248 133.826 1.00 26.26 91 VAL B CA 1
ATOM 4162 C C . VAL B 1 92 ? 18.382 50.492 134.592 1.00 24.16 91 VAL B C 1
ATOM 4163 O O . VAL B 1 92 ? 18.637 51.624 134.165 1.00 28.56 91 VAL B O 1
ATOM 4167 N N . LEU B 1 93 ? 17.754 50.297 135.759 1.00 26.44 92 LEU B N 1
ATOM 4168 C CA . LEU B 1 93 ? 17.249 51.417 136.553 1.00 30.96 92 LEU B CA 1
ATOM 4169 C C . LEU B 1 93 ? 18.363 52.271 137.144 1.00 35.64 92 LEU B C 1
ATOM 4170 O O . LEU B 1 93 ? 18.131 53.442 137.466 1.00 31.91 92 LEU B O 1
ATOM 4175 N N . GLU B 1 94 ? 19.566 51.722 137.285 1.00 39.12 93 GLU B N 1
ATOM 4176 C CA . GLU B 1 94 ? 20.717 52.531 137.646 1.00 41.02 93 GLU B CA 1
ATOM 4177 C C . GLU B 1 94 ? 21.318 53.264 136.458 1.00 37.83 93 GLU B C 1
ATOM 4178 O O . GLU B 1 94 ? 22.143 54.159 136.662 1.00 34.23 93 GLU B O 1
ATOM 4184 N N . LYS B 1 95 ? 20.917 52.927 135.230 1.00 33.03 94 LYS B N 1
ATOM 4185 C CA . LYS B 1 95 ? 21.632 53.384 134.049 1.00 35.39 94 LYS B CA 1
ATOM 4186 C C . LYS B 1 95 ? 20.836 54.285 133.108 1.00 38.41 94 LYS B C 1
ATOM 4187 O O . LYS B 1 95 ? 21.439 54.876 132.204 1.00 42.96 94 LYS B O 1
ATOM 4193 N N . THR B 1 96 ? 19.520 54.407 133.269 1.00 33.85 95 THR B N 1
ATOM 4194 C CA . THR B 1 96 ? 18.752 55.282 132.393 1.00 39.84 95 THR B CA 1
ATOM 4195 C C . THR B 1 96 ? 17.757 56.102 133.198 1.00 38.62 95 THR B C 1
ATOM 4196 O O . THR B 1 96 ? 17.188 55.617 134.183 1.00 32.66 95 THR B O 1
ATOM 4200 N N . THR B 1 97 ? 17.563 57.355 132.771 1.00 34.39 96 THR B N 1
ATOM 4201 C CA . THR B 1 97 ? 16.573 58.237 133.371 1.00 37.01 96 THR B CA 1
ATOM 4202 C C . THR B 1 97 ? 15.301 58.345 132.546 1.00 38.61 96 THR B C 1
ATOM 4203 O O . THR B 1 97 ? 14.348 58.988 132.995 1.00 44.51 96 THR B O 1
ATOM 4207 N N . ASN B 1 98 ? 15.261 57.733 131.359 1.00 31.01 97 ASN B N 1
ATOM 4208 C CA . ASN B 1 98 ? 14.093 57.767 130.485 1.00 33.51 97 ASN B CA 1
ATOM 4209 C C . ASN B 1 98 ? 12.905 57.114 131.185 1.00 30.62 97 ASN B C 1
ATOM 4210 O O . ASN B 1 98 ? 12.899 55.893 131.380 1.00 31.82 97 ASN B O 1
ATOM 4215 N N . PRO B 1 99 ? 11.876 57.889 131.551 1.00 27.41 98 PRO B N 1
ATOM 4216 C CA . PRO B 1 99 ? 10.769 57.317 132.338 1.00 31.72 98 PRO B CA 1
ATOM 4217 C C . PRO B 1 99 ? 10.054 56.182 131.641 1.00 25.55 98 PRO B C 1
ATOM 4218 O O . PRO B 1 99 ? 9.636 55.230 132.303 1.00 24.91 98 PRO B O 1
ATOM 4222 N N . ALA B 1 100 ? 9.880 56.261 130.319 1.00 24.85 99 ALA B N 1
ATOM 4223 C CA . ALA B 1 100 ? 9.199 55.174 129.624 1.00 30.44 99 ALA B CA 1
ATOM 4224 C C . ALA B 1 100 ? 10.014 53.886 129.691 1.00 27.97 99 ALA B C 1
ATOM 4225 O O . ALA B 1 100 ? 9.450 52.792 129.829 1.00 24.70 99 ALA B O 1
ATOM 4227 N N . ASP B 1 101 ? 11.346 53.996 129.615 1.00 29.45 100 ASP B N 1
ATOM 4228 C CA . ASP B 1 101 ? 12.193 52.817 129.775 1.00 27.58 100 ASP B CA 1
ATOM 4229 C C . ASP B 1 101 ? 12.158 52.302 131.209 1.00 24.25 100 ASP B C 1
ATOM 4230 O O . ASP B 1 101 ? 12.072 51.087 131.439 1.00 21.91 100 ASP B O 1
ATOM 4235 N N . ARG B 1 102 ? 12.222 53.212 132.183 1.00 23.32 101 ARG B N 1
ATOM 4236 C CA . ARG B 1 102 ? 12.055 52.826 133.579 1.00 25.01 101 ARG B CA 1
ATOM 4237 C C . ARG B 1 102 ? 10.701 52.162 133.813 1.00 25.20 101 ARG B C 1
ATOM 4238 O O . ARG B 1 102 ? 10.607 51.192 134.573 1.00 24.53 101 ARG B O 1
ATOM 4246 N N . PHE B 1 103 ? 9.646 52.664 133.158 1.00 27.15 102 PHE B N 1
ATOM 4247 C CA . PHE B 1 103 ? 8.307 52.087 133.313 1.00 22.64 102 PHE B CA 1
ATOM 4248 C C . PHE B 1 103 ? 8.277 50.627 132.859 1.00 28.82 102 PHE B C 1
ATOM 4249 O O . PHE B 1 103 ? 7.896 49.730 133.623 1.00 25.17 102 PHE B O 1
ATOM 4257 N N . ALA B 1 104 ? 8.687 50.369 131.613 1.00 27.05 103 ALA B N 1
ATOM 4258 C CA . ALA B 1 104 ? 8.725 48.996 131.106 1.00 18.81 103 ALA B CA 1
ATOM 4259 C C . ALA B 1 104 ? 9.577 48.101 131.993 1.00 22.67 103 ALA B C 1
ATOM 4260 O O . ALA B 1 104 ? 9.190 46.963 132.303 1.00 26.09 103 ALA B O 1
ATOM 4262 N N . THR B 1 105 ? 10.731 48.607 132.437 1.00 24.54 104 THR B N 1
ATOM 4263 C CA . THR B 1 105 ? 11.611 47.824 133.299 1.00 29.54 104 THR B CA 1
ATOM 4264 C C . THR B 1 105 ? 10.931 47.488 134.620 1.00 26.97 104 THR B C 1
ATOM 4265 O O . THR B 1 105 ? 11.026 46.354 135.111 1.00 21.21 104 THR B O 1
ATOM 4269 N N . THR B 1 106 ? 10.252 48.470 135.215 1.00 20.24 105 THR B N 1
ATOM 4270 C CA . THR B 1 106 ? 9.557 48.248 136.477 1.00 16.92 105 THR B CA 1
ATOM 4271 C C . THR B 1 106 ? 8.424 47.247 136.319 1.00 24.73 105 THR B C 1
ATOM 4272 O O . THR B 1 106 ? 8.153 46.467 137.241 1.00 24.77 105 THR B O 1
ATOM 4276 N N . ILE B 1 107 ? 7.747 47.267 135.171 1.00 24.88 106 ILE B N 1
ATOM 4277 C CA . ILE B 1 107 ? 6.662 46.321 134.926 1.00 24.86 106 ILE B CA 1
ATOM 4278 C C . ILE B 1 107 ? 7.206 44.900 134.838 1.00 22.81 106 ILE B C 1
ATOM 4279 O O . ILE B 1 107 ? 6.637 43.965 135.412 1.00 17.88 106 ILE B O 1
ATOM 4284 N N . LEU B 1 108 ? 8.298 44.712 134.090 1.00 18.84 107 LEU B N 1
ATOM 4285 C CA . LEU B 1 108 ? 8.911 43.393 134.012 1.00 22.05 107 LEU B CA 1
ATOM 4286 C C . LEU B 1 108 ? 9.402 42.949 135.378 1.00 18.76 107 LEU B C 1
ATOM 4287 O O . LEU B 1 108 ? 9.245 41.781 135.752 1.00 18.61 107 LEU B O 1
ATOM 4292 N N . ARG B 1 109 ? 9.983 43.879 136.146 1.00 23.48 108 ARG B N 1
ATOM 4293 C CA . ARG B 1 109 ? 10.443 43.558 137.493 1.00 17.03 108 ARG B CA 1
ATOM 4294 C C . ARG B 1 109 ? 9.284 43.125 138.379 1.00 16.53 108 ARG B C 1
ATOM 4295 O O . ARG B 1 109 ? 9.401 42.146 139.126 1.00 19.63 108 ARG B O 1
ATOM 4303 N N . ALA B 1 110 ? 8.161 43.848 138.312 1.00 20.61 109 ALA B N 1
ATOM 4304 C CA . ALA B 1 110 ? 6.978 43.466 139.081 1.00 20.50 109 ALA B CA 1
ATOM 4305 C C . ALA B 1 110 ? 6.517 42.065 138.711 1.00 21.54 109 ALA B C 1
ATOM 4306 O O . ALA B 1 110 ? 6.238 41.237 139.588 1.00 21.30 109 ALA B O 1
ATOM 4308 N N . TYR B 1 111 ? 6.403 41.799 137.406 1.00 19.79 110 TYR B N 1
ATOM 4309 C CA . TYR B 1 111 ? 5.964 40.487 136.942 1.00 23.10 110 TYR B CA 1
ATOM 4310 C C . TYR B 1 111 ? 6.885 39.387 137.459 1.00 19.88 110 TYR B C 1
ATOM 4311 O O . TYR B 1 111 ? 6.413 38.327 137.885 1.00 18.94 110 TYR B O 1
ATOM 4320 N N . ALA B 1 112 ? 8.204 39.626 137.461 1.00 21.44 111 ALA B N 1
ATOM 4321 C CA . ALA B 1 112 ? 9.127 38.620 137.992 1.00 19.50 111 ALA B CA 1
ATOM 4322 C C . ALA B 1 112 ? 8.818 38.302 139.455 1.00 23.26 111 ALA B C 1
ATOM 4323 O O . ALA B 1 112 ? 8.774 37.127 139.856 1.00 17.80 111 ALA B O 1
ATOM 4325 N N . PHE B 1 113 ? 8.613 39.338 140.277 1.00 18.99 112 PHE B N 1
ATOM 4326 C CA . PHE B 1 113 ? 8.247 39.093 141.673 1.00 18.49 112 PHE B CA 1
ATOM 4327 C C . PHE B 1 113 ? 6.894 38.406 141.767 1.00 16.96 112 PHE B C 1
ATOM 4328 O O . PHE B 1 113 ? 6.697 37.520 142.604 1.00 20.88 112 PHE B O 1
ATOM 4336 N N . GLN B 1 114 ? 5.947 38.815 140.925 1.00 19.66 113 GLN B N 1
ATOM 4337 C CA . GLN B 1 114 ? 4.627 38.193 140.912 1.00 22.27 113 GLN B CA 1
ATOM 4338 C C . GLN B 1 114 ? 4.724 36.688 140.696 1.00 21.39 113 GLN B C 1
ATOM 4339 O O . GLN B 1 114 ? 4.073 35.903 141.404 1.00 18.52 113 GLN B O 1
ATOM 4345 N N . ILE B 1 115 ? 5.537 36.274 139.722 1.00 20.30 114 ILE B N 1
ATOM 4346 C CA . ILE B 1 115 ? 5.769 34.856 139.470 1.00 20.14 114 ILE B CA 1
ATOM 4347 C C . ILE B 1 115 ? 6.346 34.188 140.704 1.00 14.99 114 ILE B C 1
ATOM 4348 O O . ILE B 1 115 ? 5.932 33.092 141.095 1.00 19.81 114 ILE B O 1
ATOM 4353 N N . MET B 1 116 ? 7.346 34.820 141.310 1.00 19.47 115 MET B N 1
ATOM 4354 C CA . MET B 1 116 ? 8.013 34.196 142.443 1.00 25.97 115 MET B CA 1
ATOM 4355 C C . MET B 1 116 ? 7.055 34.053 143.622 1.00 20.98 115 MET B C 1
ATOM 4356 O O . MET B 1 116 ? 6.983 33.000 144.266 1.00 16.64 115 MET B O 1
ATOM 4361 N N . VAL B 1 117 ? 6.319 35.117 143.919 1.00 19.84 116 VAL B N 1
ATOM 4362 C CA . VAL B 1 117 ? 5.333 35.071 144.989 1.00 18.05 116 VAL B CA 1
ATOM 4363 C C . VAL B 1 117 ? 4.305 33.980 144.713 1.00 16.47 116 VAL B C 1
ATOM 4364 O O . VAL B 1 117 ? 3.927 33.214 145.610 1.00 20.20 116 VAL B O 1
ATOM 4368 N N . ASP B 1 118 ? 3.881 33.846 143.461 1.00 17.37 117 ASP B N 1
ATOM 4369 C CA . ASP B 1 118 ? 2.866 32.846 143.159 1.00 17.69 117 ASP B CA 1
ATOM 4370 C C . ASP B 1 118 ? 3.387 31.425 143.300 1.00 19.45 117 ASP B C 1
ATOM 4371 O O . ASP B 1 118 ? 2.583 30.493 143.297 1.00 17.27 117 ASP B O 1
ATOM 4376 N N . ASN B 1 119 ? 4.700 31.239 143.448 1.00 20.10 118 ASN B N 1
ATOM 4377 C CA . ASN B 1 119 ? 5.275 29.913 143.641 1.00 19.44 118 ASN B CA 1
ATOM 4378 C C . ASN B 1 119 ? 5.553 29.600 145.106 1.00 20.96 118 ASN B C 1
ATOM 4379 O O . ASN B 1 119 ? 5.119 28.562 145.617 1.00 17.55 118 ASN B O 1
ATOM 4384 N N . THR B 1 120 ? 6.256 30.492 145.800 1.00 16.01 119 THR B N 1
ATOM 4385 C CA . THR B 1 120 ? 6.719 30.237 147.149 1.00 19.07 119 THR B CA 1
ATOM 4386 C C . THR B 1 120 ? 6.035 31.117 148.182 1.00 20.90 119 THR B C 1
ATOM 4387 O O . THR B 1 120 ? 6.371 31.019 149.366 1.00 19.42 119 THR B O 1
ATOM 4391 N N . SER B 1 121 ? 5.085 31.963 147.761 1.00 13.04 120 SER B N 1
ATOM 4392 C CA . SER B 1 121 ? 4.374 32.916 148.613 1.00 19.68 120 SER B CA 1
ATOM 4393 C C . SER B 1 121 ? 5.311 34.021 149.093 1.00 20.75 120 SER B C 1
ATOM 4394 O O . SER B 1 121 ? 5.123 35.186 148.744 1.00 23.49 120 SER B O 1
ATOM 4397 N N . ASP B 1 122 ? 6.330 33.674 149.871 1.00 17.61 121 ASP B N 1
ATOM 4398 C CA . ASP B 1 122 ? 7.339 34.638 150.277 1.00 22.08 121 ASP B CA 1
ATOM 4399 C C . ASP B 1 122 ? 8.348 34.847 149.151 1.00 24.29 121 ASP B C 1
ATOM 4400 O O . ASP B 1 122 ? 8.479 34.024 148.248 1.00 21.77 121 ASP B O 1
ATOM 4405 N N . SER B 1 123 ? 9.069 35.964 149.217 1.00 20.50 122 SER B N 1
ATOM 4406 C CA . SER B 1 123 ? 10.110 36.221 148.231 1.00 18.31 122 SER B CA 1
ATOM 4407 C C . SER B 1 123 ? 11.060 37.259 148.783 1.00 21.78 122 SER B C 1
ATOM 4408 O O . SER B 1 123 ? 10.623 38.196 149.464 1.00 21.63 122 SER B O 1
ATOM 4411 N N . PRO B 1 124 ? 12.357 37.140 148.508 1.00 23.59 123 PRO B N 1
ATOM 4412 C CA . PRO B 1 124 ? 13.226 38.299 148.699 1.00 24.61 123 PRO B CA 1
ATOM 4413 C C . PRO B 1 124 ? 12.637 39.458 147.917 1.00 19.60 123 PRO B C 1
ATOM 4414 O O . PRO B 1 124 ? 12.166 39.283 146.792 1.00 20.32 123 PRO B O 1
ATOM 4418 N N . TYR B 1 125 ? 12.601 40.632 148.544 1.00 19.17 124 TYR B N 1
ATOM 4419 C CA . TYR B 1 125 ? 12.072 41.813 147.865 1.00 23.13 124 TYR B CA 1
ATOM 4420 C C . TYR B 1 125 ? 12.726 43.083 148.405 1.00 26.03 124 TYR B C 1
ATOM 4421 O O . TYR B 1 125 ? 13.622 43.639 147.755 1.00 28.56 124 TYR B O 1
ATOM 4430 N N . SER B 1 126 ? 12.333 43.530 149.603 1.00 22.26 125 SER B N 1
ATOM 4431 C CA . SER B 1 126 ? 12.904 44.767 150.141 1.00 28.66 125 SER B CA 1
ATOM 4432 C C . SER B 1 126 ? 14.415 44.668 150.322 1.00 34.28 125 SER B C 1
ATOM 4433 O O . SER B 1 126 ? 15.120 45.677 150.222 1.00 31.54 125 SER B O 1
ATOM 4436 N N . GLU B 1 127 ? 14.935 43.471 150.581 1.00 29.74 126 GLU B N 1
ATOM 4437 C CA . GLU B 1 127 ? 16.366 43.285 150.780 1.00 26.33 126 GLU B CA 1
ATOM 4438 C C . GLU B 1 127 ? 17.030 42.559 149.619 1.00 25.61 126 GLU B C 1
ATOM 4439 O O . GLU B 1 127 ? 18.204 42.201 149.722 1.00 35.38 126 GLU B O 1
ATOM 4445 N N . ALA B 1 128 ? 16.313 42.332 148.523 1.00 24.59 127 ALA B N 1
ATOM 4446 C CA . ALA B 1 128 ? 16.885 41.598 147.406 1.00 28.08 127 ALA B CA 1
ATOM 4447 C C . ALA B 1 128 ? 17.897 42.461 146.661 1.00 35.33 127 ALA B C 1
ATOM 4448 O O . ALA B 1 128 ? 17.913 43.689 146.775 1.00 34.30 127 ALA B O 1
ATOM 4450 N N . LEU B 1 129 ? 18.755 41.790 145.891 1.00 37.61 128 LEU B N 1
ATOM 4451 C CA . LEU B 1 129 ? 19.619 42.447 144.907 1.00 32.02 128 LEU B CA 1
ATOM 4452 C C . LEU B 1 129 ? 20.643 43.383 145.551 1.00 36.95 128 LEU B C 1
ATOM 4453 O O . LEU B 1 129 ? 20.994 44.417 144.973 1.00 40.62 128 LEU B O 1
ATOM 4458 N N . GLN B 1 130 ? 21.145 43.039 146.737 1.00 36.43 129 GLN B N 1
ATOM 4459 C CA . GLN B 1 130 ? 22.112 43.879 147.438 1.00 45.33 129 GLN B CA 1
ATOM 4460 C C . GLN B 1 130 ? 23.546 43.376 147.333 1.00 50.04 129 GLN B C 1
ATOM 4461 O O . GLN B 1 130 ? 24.436 43.967 147.952 1.00 50.19 129 GLN B O 1
ATOM 4467 N N . GLY B 1 131 ? 23.793 42.303 146.584 1.00 53.32 130 GLY B N 1
ATOM 4468 C CA . GLY B 1 131 ? 25.149 41.786 146.468 1.00 57.00 130 GLY B CA 1
ATOM 4469 C C . GLY B 1 131 ? 25.714 41.351 147.808 1.00 57.48 130 GLY B C 1
ATOM 4470 O O . GLY B 1 131 ? 25.042 40.696 148.615 1.00 50.22 130 GLY B O 1
ATOM 4471 N N . ASN B 1 132 ? 26.971 41.730 148.054 1.00 55.77 131 ASN B N 1
ATOM 4472 C CA . ASN B 1 132 ? 27.657 41.365 149.289 1.00 66.29 131 ASN B CA 1
ATOM 4473 C C . ASN B 1 132 ? 27.223 42.202 150.483 1.00 60.91 131 ASN B C 1
ATOM 4474 O O . ASN B 1 132 ? 27.466 41.796 151.626 1.00 63.09 131 ASN B O 1
ATOM 4479 N N . ALA B 1 133 ? 26.615 43.368 150.248 1.00 54.11 132 ALA B N 1
ATOM 4480 C CA . ALA B 1 133 ? 26.055 44.137 151.353 1.00 54.04 132 ALA B CA 1
ATOM 4481 C C . ALA B 1 133 ? 24.997 43.336 152.101 1.00 48.34 132 ALA B C 1
ATOM 4482 O O . ALA B 1 133 ? 24.788 43.544 153.302 1.00 51.45 132 ALA B O 1
ATOM 4484 N N . ASN B 1 134 ? 24.330 42.409 151.415 1.00 41.85 133 ASN B N 1
ATOM 4485 C CA . ASN B 1 134 ? 23.351 41.544 152.075 1.00 36.48 133 ASN B CA 1
ATOM 4486 C C . ASN B 1 134 ? 23.206 40.286 151.210 1.00 38.12 133 ASN B C 1
ATOM 4487 O O . ASN B 1 134 ? 22.357 40.227 150.321 1.00 35.85 133 ASN B O 1
ATOM 4492 N N . ALA B 1 135 ? 24.059 39.299 151.478 1.00 44.75 134 ALA B N 1
ATOM 4493 C CA . ALA B 1 135 ? 23.954 38.023 150.790 1.00 43.70 134 ALA B CA 1
ATOM 4494 C C . ALA B 1 135 ? 22.786 37.193 151.305 1.00 42.06 134 ALA B C 1
ATOM 4495 O O . ALA B 1 135 ? 22.360 36.250 150.630 1.00 48.74 134 ALA B O 1
ATOM 4497 N N . THR B 1 136 ? 22.240 37.540 152.470 1.00 39.18 135 THR B N 1
ATOM 4498 C CA . THR B 1 136 ? 21.181 36.769 153.122 1.00 32.58 135 THR B CA 1
ATOM 4499 C C . THR B 1 136 ? 19.912 37.604 153.280 1.00 32.18 135 THR B C 1
ATOM 4500 O O . THR B 1 136 ? 19.478 37.880 154.403 1.00 32.56 135 THR B O 1
ATOM 4504 N N . PRO B 1 137 ? 19.290 38.021 152.182 1.00 27.62 136 PRO B N 1
ATOM 4505 C CA . PRO B 1 137 ? 18.118 38.895 152.299 1.00 29.59 136 PRO B CA 1
ATOM 4506 C C . PRO B 1 137 ? 16.958 38.193 152.986 1.00 30.32 136 PRO B C 1
ATOM 4507 O O . PRO B 1 137 ? 16.715 36.995 152.792 1.00 24.11 136 PRO B O 1
ATOM 4511 N N . LYS B 1 138 ? 16.212 38.963 153.772 1.00 31.13 137 LYS B N 1
ATOM 4512 C CA . LYS B 1 138 ? 14.960 38.437 154.296 1.00 33.96 137 LYS B CA 1
ATOM 4513 C C . LYS B 1 138 ? 14.025 38.106 153.135 1.00 21.01 137 LYS B C 1
ATOM 4514 O O . LYS B 1 138 ? 14.136 38.655 152.034 1.00 27.79 137 LYS B O 1
ATOM 4520 N N . TRP B 1 139 ? 13.137 37.150 153.371 1.00 20.37 138 TRP B N 1
ATOM 4521 C CA . TRP B 1 139 ? 12.072 36.815 152.441 1.00 18.91 138 TRP B CA 1
ATOM 4522 C C . TRP B 1 139 ? 10.831 37.546 152.928 1.00 26.94 138 TRP B C 1
ATOM 4523 O O . TRP B 1 139 ? 10.286 37.207 153.985 1.00 21.30 138 TRP B O 1
ATOM 4534 N N . ASP B 1 140 ? 10.407 38.564 152.182 1.00 21.71 139 ASP B N 1
ATOM 4535 C CA . ASP B 1 140 ? 9.198 39.292 152.541 1.00 26.88 139 ASP B CA 1
ATOM 4536 C C . ASP B 1 140 ? 7.969 38.425 152.294 1.00 25.90 139 ASP B C 1
ATOM 4537 O O . ASP B 1 140 ? 7.964 37.558 151.421 1.00 23.88 139 ASP B O 1
ATOM 4542 N N . THR B 1 141 ? 6.908 38.683 153.059 1.00 20.80 140 THR B N 1
ATOM 4543 C CA . THR B 1 141 ? 5.649 38.002 152.779 1.00 20.35 140 THR B CA 1
ATOM 4544 C C . THR B 1 141 ? 5.127 38.434 151.418 1.00 24.46 140 THR B C 1
ATOM 4545 O O . THR B 1 141 ? 5.403 39.544 150.943 1.00 20.35 140 THR B O 1
ATOM 4549 N N . GLY B 1 142 ? 4.374 37.537 150.776 1.00 19.69 141 GLY B N 1
ATOM 4550 C CA . GLY B 1 142 ? 3.920 37.817 149.426 1.00 19.87 141 GLY B CA 1
ATOM 4551 C C . GLY B 1 142 ? 2.956 38.981 149.339 1.00 21.17 141 GLY B C 1
ATOM 4552 O O . GLY B 1 142 ? 2.901 39.663 148.312 1.00 22.47 141 GLY B O 1
ATOM 4553 N N . GLU B 1 143 ? 2.155 39.201 150.386 1.00 21.85 142 GLU B N 1
ATOM 4554 C CA . GLU B 1 143 ? 1.296 40.380 150.411 1.00 23.89 142 GLU B CA 1
ATOM 4555 C C . GLU B 1 143 ? 2.137 41.655 150.360 1.00 27.27 142 GLU B C 1
ATOM 4556 O O . GLU B 1 143 ? 1.859 42.571 149.575 1.00 21.47 142 GLU B O 1
ATOM 4562 N N . THR B 1 144 ? 3.174 41.722 151.202 1.00 23.12 143 THR B N 1
ATOM 4563 C CA . THR B 1 144 ? 4.124 42.832 151.175 1.00 28.60 143 THR B CA 1
ATOM 4564 C C . THR B 1 144 ? 4.695 43.043 149.776 1.00 29.52 143 THR B C 1
ATOM 4565 O O . THR B 1 144 ? 4.754 44.173 149.273 1.00 22.22 143 THR B O 1
ATOM 4569 N N . VAL B 1 145 ? 5.083 41.952 149.116 1.00 20.85 144 VAL B N 1
ATOM 4570 C CA . VAL B 1 145 ? 5.693 42.063 147.801 1.00 21.66 144 VAL B CA 1
ATOM 4571 C C . VAL B 1 145 ? 4.681 42.561 146.784 1.00 24.52 144 VAL B C 1
ATOM 4572 O O . VAL B 1 145 ? 4.985 43.449 145.979 1.00 19.27 144 VAL B O 1
ATOM 4576 N N . TYR B 1 146 ? 3.478 41.968 146.777 1.00 19.32 145 TYR B N 1
ATOM 4577 C CA . TYR B 1 146 ? 2.435 42.428 145.864 1.00 17.50 145 TYR B CA 1
ATOM 4578 C C . TYR B 1 146 ? 2.172 43.914 146.053 1.00 20.80 145 TYR B C 1
ATOM 4579 O O . TYR B 1 146 ? 2.109 44.675 145.081 1.00 19.62 145 TYR B O 1
ATOM 4588 N N . LYS B 1 147 ? 2.009 44.340 147.310 1.00 20.69 146 LYS B N 1
ATOM 4589 C CA . LYS B 1 147 ? 1.741 45.747 147.583 1.00 24.25 146 LYS B CA 1
ATOM 4590 C C . LYS B 1 147 ? 2.900 46.619 147.127 1.00 26.34 146 LYS B C 1
ATOM 4591 O O . LYS B 1 147 ? 2.688 47.695 146.552 1.00 23.95 146 LYS B O 1
ATOM 4597 N N . GLY B 1 148 ? 4.132 46.157 147.354 1.00 24.01 147 GLY B N 1
ATOM 4598 C CA . GLY B 1 148 ? 5.292 46.941 146.968 1.00 23.52 147 GLY B CA 1
ATOM 4599 C C . GLY B 1 148 ? 5.426 47.111 145.466 1.00 24.18 147 GLY B C 1
ATOM 4600 O O . GLY B 1 148 ? 5.679 48.217 144.987 1.00 22.77 147 GLY B O 1
ATOM 4601 N N . ILE B 1 149 ? 5.246 46.026 144.700 1.00 17.47 148 ILE B N 1
ATOM 4602 C CA . ILE B 1 149 ? 5.457 46.119 143.257 1.00 20.70 148 ILE B CA 1
ATOM 4603 C C . ILE B 1 149 ? 4.314 46.855 142.582 1.00 22.31 148 ILE B C 1
ATOM 4604 O O . ILE B 1 149 ? 4.527 47.526 141.569 1.00 22.00 148 ILE B O 1
ATOM 4609 N N . LEU B 1 150 ? 3.087 46.733 143.094 1.00 17.30 149 LEU B N 1
ATOM 4610 C CA . LEU B 1 150 ? 2.011 47.565 142.567 1.00 24.35 149 LEU B CA 1
ATOM 4611 C C . LEU B 1 150 ? 2.306 49.039 142.819 1.00 22.26 149 LEU B C 1
ATOM 4612 O O . LEU B 1 150 ? 2.084 49.886 141.947 1.00 24.30 149 LEU B O 1
ATOM 4617 N N . GLY B 1 151 ? 2.830 49.356 143.999 1.00 19.65 150 GLY B N 1
ATOM 4618 C CA . GLY B 1 151 ? 3.247 50.723 144.267 1.00 26.19 150 GLY B CA 1
ATOM 4619 C C . GLY B 1 151 ? 4.338 51.184 143.320 1.00 27.52 150 GLY B C 1
ATOM 4620 O O . GLY B 1 151 ? 4.347 52.338 142.887 1.00 28.47 150 GLY B O 1
ATOM 4621 N N . GLU B 1 152 ? 5.270 50.285 142.986 1.00 24.92 151 GLU B N 1
ATOM 4622 C CA . GLU B 1 152 ? 6.342 50.634 142.060 1.00 27.92 151 GLU B CA 1
ATOM 4623 C C . GLU B 1 152 ? 5.784 50.959 140.683 1.00 28.86 151 GLU B C 1
ATOM 4624 O O . GLU B 1 152 ? 6.176 51.949 140.058 1.00 26.69 151 GLU B O 1
ATOM 4630 N N . ILE B 1 153 ? 4.879 50.115 140.185 1.00 28.38 152 ILE B N 1
ATOM 4631 C CA . ILE B 1 153 ? 4.231 50.386 138.905 1.00 27.24 152 ILE B CA 1
ATOM 4632 C C . ILE B 1 153 ? 3.517 51.734 138.945 1.00 26.55 152 ILE B C 1
ATOM 4633 O O . ILE B 1 153 ? 3.641 52.547 138.019 1.00 31.31 152 ILE B O 1
ATOM 4638 N N . ASP B 1 154 ? 2.781 52.000 140.033 1.00 25.84 153 ASP B N 1
ATOM 4639 C CA . ASP B 1 154 ? 2.117 53.294 140.204 1.00 29.41 153 ASP B CA 1
ATOM 4640 C C . ASP B 1 154 ? 3.108 54.449 140.116 1.00 27.38 153 ASP B C 1
ATOM 4641 O O . ASP B 1 154 ? 2.872 55.443 139.418 1.00 32.11 153 ASP B O 1
ATOM 4646 N N . ALA B 1 155 ? 4.210 54.358 140.854 1.00 30.05 154 ALA B N 1
ATOM 4647 C CA . ALA B 1 155 ? 5.180 55.444 140.833 1.00 32.89 154 ALA B CA 1
ATOM 4648 C C . ALA B 1 155 ? 5.831 55.573 139.457 1.00 32.11 154 ALA B C 1
ATOM 4649 O O . ALA B 1 155 ? 6.013 56.686 138.952 1.00 27.20 154 ALA B O 1
ATOM 4651 N N . ALA B 1 156 ? 6.168 54.443 138.823 1.00 28.06 155 ALA B N 1
ATOM 4652 C CA . ALA B 1 156 ? 6.782 54.508 137.497 1.00 27.46 155 ALA B CA 1
ATOM 4653 C C . ALA B 1 156 ? 5.816 55.086 136.468 1.00 29.31 155 ALA B C 1
ATOM 4654 O O . ALA B 1 156 ? 6.228 55.851 135.589 1.00 33.18 155 ALA B O 1
ATOM 4656 N N . GLU B 1 157 ? 4.523 54.749 136.566 1.00 27.43 156 GLU B N 1
ATOM 4657 C CA . GLU B 1 157 ? 3.558 55.327 135.635 1.00 28.97 156 GLU B CA 1
ATOM 4658 C C . GLU B 1 157 ? 3.457 56.837 135.821 1.00 27.68 156 GLU B C 1
ATOM 4659 O O . GLU B 1 157 ? 3.527 57.601 134.847 1.00 30.16 156 GLU B O 1
ATOM 4665 N N . ALA B 1 158 ? 3.304 57.286 137.069 1.00 30.97 157 ALA B N 1
ATOM 4666 C CA . ALA B 1 158 ? 3.207 58.713 137.349 1.00 30.74 157 ALA B CA 1
ATOM 4667 C C . ALA B 1 158 ? 4.442 59.483 136.893 1.00 36.66 157 ALA B C 1
ATOM 4668 O O . ALA B 1 158 ? 4.351 60.691 136.661 1.00 36.62 157 ALA B O 1
ATOM 4670 N N . ALA B 1 159 ? 5.589 58.816 136.754 1.00 34.94 158 ALA B N 1
ATOM 4671 C CA . ALA B 1 159 ? 6.814 59.469 136.295 1.00 31.49 158 ALA B CA 1
ATOM 4672 C C . ALA B 1 159 ? 6.852 59.705 134.791 1.00 31.28 158 ALA B C 1
ATOM 4673 O O . ALA B 1 159 ? 7.698 60.484 134.328 1.00 34.05 158 ALA B O 1
ATOM 4675 N N . LEU B 1 160 ? 5.973 59.063 134.022 1.00 28.83 159 LEU B N 1
ATOM 4676 C CA . LEU B 1 160 ? 6.004 59.215 132.574 1.00 29.93 159 LEU B CA 1
ATOM 4677 C C . LEU B 1 160 ? 5.833 60.679 132.201 1.00 34.44 159 LEU B C 1
ATOM 4678 O O . LEU B 1 160 ? 4.912 61.351 132.676 1.00 38.21 159 LEU B O 1
ATOM 4683 N N . ASP B 1 161 ? 6.738 61.178 131.364 1.00 32.09 160 ASP B N 1
ATOM 4684 C CA . ASP B 1 161 ? 6.723 62.577 130.973 1.00 32.80 160 ASP B CA 1
ATOM 4685 C C . ASP B 1 161 ? 6.246 62.777 129.547 1.00 40.87 160 ASP B C 1
ATOM 4686 O O . ASP B 1 161 ? 6.210 63.914 129.077 1.00 43.79 160 ASP B O 1
ATOM 4691 N N . GLY B 1 162 ? 5.882 61.706 128.846 1.00 38.68 161 GLY B N 1
ATOM 4692 C CA . GLY B 1 162 ? 5.382 61.812 127.497 1.00 38.09 161 GLY B CA 1
ATOM 4693 C C . GLY B 1 162 ? 6.397 61.533 126.410 1.00 43.86 161 GLY B C 1
ATOM 4694 O O . GLY B 1 162 ? 6.003 61.419 125.244 1.00 50.77 161 GLY B O 1
ATOM 4695 N N . SER B 1 163 ? 7.682 61.424 126.745 1.00 44.83 162 SER B N 1
ATOM 4696 C CA . SER B 1 163 ? 8.677 61.098 125.735 1.00 43.53 162 SER B CA 1
ATOM 4697 C C . SER B 1 163 ? 8.697 59.587 125.487 1.00 30.73 162 SER B C 1
ATOM 4698 O O . SER B 1 163 ? 8.119 58.798 126.238 1.00 29.88 162 SER B O 1
ATOM 4701 N N . GLY B 1 164 ? 9.364 59.185 124.403 1.00 29.65 163 GLY B N 1
ATOM 4702 C CA . GLY B 1 164 ? 9.289 57.812 123.950 1.00 29.55 163 GLY B CA 1
ATOM 4703 C C . GLY B 1 164 ? 10.341 56.910 124.577 1.00 31.38 163 GLY B C 1
ATOM 4704 O O . GLY B 1 164 ? 11.301 57.368 125.201 1.00 32.39 163 GLY B O 1
ATOM 4705 N N . MET B 1 165 ? 10.153 55.606 124.380 1.00 26.09 164 MET B N 1
ATOM 4706 C CA . MET B 1 165 ? 11.133 54.630 124.844 1.00 29.66 164 MET B CA 1
ATOM 4707 C C . MET B 1 165 ? 12.371 54.653 123.953 1.00 32.05 164 MET B C 1
ATOM 4708 O O . MET B 1 165 ? 12.302 54.964 122.763 1.00 33.37 164 MET B O 1
ATOM 4713 N N . ASP B 1 166 ? 13.521 54.344 124.549 1.00 29.63 165 ASP B N 1
ATOM 4714 C CA . ASP B 1 166 ? 14.760 54.184 123.793 1.00 32.57 165 ASP B CA 1
ATOM 4715 C C . ASP B 1 166 ? 15.255 52.748 123.726 1.00 31.60 165 ASP B C 1
ATOM 4716 O O . ASP B 1 166 ? 15.927 52.391 122.757 1.00 34.81 165 ASP B O 1
ATOM 4721 N N . VAL B 1 167 ? 14.934 51.918 124.716 1.00 29.24 166 VAL B N 1
ATOM 4722 C CA . VAL B 1 167 ? 15.482 50.561 124.802 1.00 31.30 166 VAL B CA 1
ATOM 4723 C C . VAL B 1 167 ? 14.878 49.653 123.735 1.00 32.85 166 VAL B C 1
ATOM 4724 O O . VAL B 1 167 ? 13.684 49.772 123.419 1.00 29.66 166 VAL B O 1
ATOM 4728 N N . PRO B 1 168 ? 15.663 48.725 123.177 1.00 35.12 167 PRO B N 1
ATOM 4729 C CA . PRO B 1 168 ? 15.110 47.687 122.283 1.00 28.62 167 PRO B CA 1
ATOM 4730 C C . PRO B 1 168 ? 14.020 46.896 122.984 1.00 26.43 167 PRO B C 1
ATOM 4731 O O . PRO B 1 168 ? 14.233 46.319 124.050 1.00 28.60 167 PRO B O 1
ATOM 4735 N N . ASP B 1 169 ? 12.844 46.865 122.374 1.00 28.39 168 ASP B N 1
ATOM 4736 C CA . ASP B 1 169 ? 11.656 46.327 123.028 1.00 25.62 168 ASP B CA 1
ATOM 4737 C C . ASP B 1 169 ? 11.035 45.264 122.131 1.00 27.52 168 ASP B C 1
ATOM 4738 O O . ASP B 1 169 ? 10.253 45.586 121.234 1.00 29.89 168 ASP B O 1
ATOM 4743 N N . LEU B 1 170 ? 11.363 43.994 122.385 1.00 26.65 169 LEU B N 1
ATOM 4744 C CA . LEU B 1 170 ? 10.767 42.935 121.592 1.00 24.75 169 LEU B CA 1
ATOM 4745 C C . LEU B 1 170 ? 9.334 42.635 122.011 1.00 29.62 169 LEU B C 1
ATOM 4746 O O . LEU B 1 170 ? 8.606 41.966 121.267 1.00 29.63 169 LEU B O 1
ATOM 4751 N N . ILE B 1 171 ? 8.903 43.124 123.167 1.00 27.53 170 ILE B N 1
ATOM 4752 C CA . ILE B 1 171 ? 7.565 42.791 123.643 1.00 28.65 170 ILE B CA 1
ATOM 4753 C C . ILE B 1 171 ? 6.514 43.691 123.004 1.00 26.81 170 ILE B C 1
ATOM 4754 O O . ILE B 1 171 ? 5.506 43.200 122.483 1.00 24.94 170 ILE B O 1
ATOM 4759 N N . PHE B 1 172 ? 6.727 45.019 123.030 1.00 24.74 171 PHE B N 1
ATOM 4760 C CA . PHE B 1 172 ? 5.749 45.964 122.495 1.00 24.55 171 PHE B CA 1
ATOM 4761 C C . PHE B 1 172 ? 6.316 46.947 121.473 1.00 29.18 171 PHE B C 1
ATOM 4762 O O . PHE B 1 172 ? 5.616 47.900 121.116 1.00 26.68 171 PHE B O 1
ATOM 4770 N N . ASN B 1 173 ? 7.552 46.760 121.002 1.00 28.59 172 ASN B N 1
ATOM 4771 C CA . ASN B 1 173 ? 8.145 47.634 119.980 1.00 23.42 172 ASN B CA 1
ATOM 4772 C C . ASN B 1 173 ? 8.059 49.101 120.384 1.00 25.05 172 ASN B C 1
ATOM 4773 O O . ASN B 1 173 ? 7.771 49.968 119.561 1.00 29.47 172 ASN B O 1
ATOM 4778 N N . LYS B 1 174 ? 8.285 49.364 121.672 1.00 28.65 173 LYS B N 1
ATOM 4779 C CA . LYS B 1 174 ? 8.337 50.702 122.256 1.00 30.25 173 LYS B CA 1
ATOM 4780 C C . LYS B 1 174 ? 6.970 51.381 122.303 1.00 28.05 173 LYS B C 1
ATOM 4781 O O . LYS B 1 174 ? 6.889 52.611 122.396 1.00 27.58 173 LYS B O 1
ATOM 4787 N N . ASN B 1 175 ? 5.883 50.615 122.240 1.00 30.37 174 ASN B N 1
ATOM 4788 C CA . ASN B 1 175 ? 4.542 51.190 122.319 1.00 30.28 174 ASN B CA 1
ATOM 4789 C C . ASN B 1 175 ? 4.178 51.368 123.793 1.00 23.86 174 ASN B C 1
ATOM 4790 O O . ASN B 1 175 ? 3.912 50.392 124.501 1.00 27.94 174 ASN B O 1
ATOM 4795 N N . ILE B 1 176 ? 4.166 52.621 124.251 1.00 26.08 175 ILE B N 1
ATOM 4796 C CA . ILE B 1 176 ? 3.997 52.904 125.672 1.00 26.86 175 ILE B CA 1
ATOM 4797 C C . ILE B 1 176 ? 2.582 52.576 126.119 1.00 29.03 175 ILE B C 1
ATOM 4798 O O . ILE B 1 176 ? 2.373 52.120 127.251 1.00 29.08 175 ILE B O 1
ATOM 4803 N N . ALA B 1 177 ? 1.586 52.799 125.255 1.00 28.54 176 ALA B N 1
ATOM 4804 C CA . ALA B 1 177 ? 0.216 52.461 125.628 1.00 29.41 176 ALA B CA 1
ATOM 4805 C C . ALA B 1 177 ? 0.088 50.967 125.884 1.00 30.22 176 ALA B C 1
ATOM 4806 O O . ALA B 1 177 ? -0.628 50.547 126.798 1.00 26.71 176 ALA B O 1
ATOM 4808 N N . GLN B 1 178 ? 0.798 50.152 125.100 1.00 29.07 177 GLN B N 1
ATOM 4809 C CA . GLN B 1 178 ? 0.792 48.713 125.335 1.00 25.67 177 GLN B CA 1
ATOM 4810 C C . GLN B 1 178 ? 1.396 48.379 126.694 1.00 26.92 177 GLN B C 1
ATOM 4811 O O . GLN B 1 178 ? 0.848 47.561 127.448 1.00 21.27 177 GLN B O 1
ATOM 4817 N N . TRP B 1 179 ? 2.537 48.996 127.019 1.00 20.94 178 TRP B N 1
ATOM 4818 C CA . TRP B 1 179 ? 3.145 48.782 128.329 1.00 24.40 178 TRP B CA 1
ATOM 4819 C C . TRP B 1 179 ? 2.205 49.218 129.451 1.00 25.12 178 TRP B C 1
ATOM 4820 O O . TRP B 1 179 ? 2.089 48.527 130.474 1.00 21.61 178 TRP B O 1
ATOM 4831 N N . LYS B 1 180 ? 1.523 50.359 129.277 1.00 21.92 179 LYS B N 1
ATOM 4832 C CA . LYS B 1 180 ? 0.480 50.747 130.227 1.00 25.03 179 LYS B CA 1
ATOM 4833 C C . LYS B 1 180 ? -0.610 49.686 130.307 1.00 23.29 179 LYS B C 1
ATOM 4834 O O . LYS B 1 180 ? -1.117 49.385 131.394 1.00 23.93 179 LYS B O 1
ATOM 4840 N N . GLY B 1 181 ? -1.010 49.138 129.160 1.00 27.93 180 GLY B N 1
ATOM 4841 C CA . GLY B 1 181 ? -2.033 48.108 129.161 1.00 24.00 180 GLY B CA 1
ATOM 4842 C C . GLY B 1 181 ? -1.593 46.854 129.891 1.00 24.51 180 GLY B C 1
ATOM 4843 O O . GLY B 1 181 ? -2.396 46.209 130.576 1.00 20.42 180 GLY B O 1
ATOM 4844 N N . PHE B 1 182 ? -0.309 46.491 129.746 1.00 24.47 181 PHE B N 1
ATOM 4845 C CA . PHE B 1 182 ? 0.263 45.360 130.471 1.00 21.14 181 PHE B CA 1
ATOM 4846 C C . PHE B 1 182 ? 0.273 45.643 131.969 1.00 29.28 181 PHE B C 1
ATOM 4847 O O . PHE B 1 182 ? -0.116 44.791 132.781 1.00 23.10 181 PHE B O 1
ATOM 4855 N N . ALA B 1 183 ? 0.706 46.851 132.351 1.00 26.62 182 ALA B N 1
ATOM 4856 C CA . ALA B 1 183 ? 0.646 47.255 133.750 1.00 21.67 182 ALA B CA 1
ATOM 4857 C C . ALA B 1 183 ? -0.776 47.128 134.287 1.00 22.56 182 ALA B C 1
ATOM 4858 O O . ALA B 1 183 ? -1.003 46.553 135.356 1.00 25.15 182 ALA B O 1
ATOM 4860 N N . ASN B 1 184 ? -1.753 47.623 133.531 1.00 24.94 183 ASN B N 1
ATOM 4861 C CA . ASN B 1 184 ? -3.129 47.544 133.998 1.00 23.66 183 ASN B CA 1
ATOM 4862 C C . ASN B 1 184 ? -3.622 46.102 134.046 1.00 23.99 183 ASN B C 1
ATOM 4863 O O . ASN B 1 184 ? -4.427 45.758 134.920 1.00 21.54 183 ASN B O 1
ATOM 4868 N N . ALA B 1 185 ? -3.141 45.243 133.141 1.00 20.45 184 ALA B N 1
ATOM 4869 C CA . ALA B 1 185 ? -3.525 43.833 133.208 1.00 18.77 184 ALA B CA 1
ATOM 4870 C C . ALA B 1 185 ? -2.958 43.176 134.457 1.00 19.04 184 ALA B C 1
ATOM 4871 O O . ALA B 1 185 ? -3.656 42.411 135.136 1.00 18.97 184 ALA B O 1
ATOM 4873 N N . LEU B 1 186 ? -1.686 43.458 134.766 1.00 23.85 185 LEU B N 1
ATOM 4874 C CA . LEU B 1 186 ? -1.081 42.961 135.996 1.00 20.11 185 LEU B CA 1
ATOM 4875 C C . LEU B 1 186 ? -1.841 43.458 137.222 1.00 22.44 185 LEU B C 1
ATOM 4876 O O . LEU B 1 186 ? -2.088 42.694 138.160 1.00 21.48 185 LEU B O 1
ATOM 4881 N N . ARG B 1 187 ? -2.200 44.740 137.243 1.00 19.27 186 ARG B N 1
ATOM 4882 C CA . ARG B 1 187 ? -3.022 45.245 138.335 1.00 21.47 186 ARG B CA 1
ATOM 4883 C C . ARG B 1 187 ? -4.316 44.450 138.457 1.00 20.90 186 ARG B C 1
ATOM 4884 O O . ARG B 1 187 ? -4.692 44.032 139.559 1.00 24.20 186 ARG B O 1
ATOM 4892 N N . LEU B 1 188 ? -4.984 44.186 137.331 1.00 23.21 187 LEU B N 1
ATOM 4893 C CA . LEU B 1 188 ? -6.215 43.394 137.361 1.00 24.95 187 LEU B CA 1
ATOM 4894 C C . LEU B 1 188 ? -5.974 42.013 137.970 1.00 22.80 187 LEU B C 1
ATOM 4895 O O . LEU B 1 188 ? -6.710 41.574 138.866 1.00 22.64 187 LEU B O 1
ATOM 4900 N N . ARG B 1 189 ? -4.955 41.309 137.479 1.00 21.35 188 ARG B N 1
ATOM 4901 C CA . ARG B 1 189 ? -4.625 39.985 138.003 1.00 20.05 188 ARG B CA 1
ATOM 4902 C C . ARG B 1 189 ? -4.342 40.036 139.503 1.00 25.64 188 ARG B C 1
ATOM 4903 O O . ARG B 1 189 ? -4.856 39.213 140.276 1.00 23.76 188 ARG B O 1
ATOM 4911 N N . MET B 1 190 ? -3.549 41.014 139.944 1.00 21.84 189 MET B N 1
ATOM 4912 C CA . MET B 1 190 ? -3.147 41.023 141.345 1.00 24.21 189 MET B CA 1
ATOM 4913 C C . MET B 1 190 ? -4.250 41.554 142.255 1.00 23.44 189 MET B C 1
ATOM 4914 O O . MET B 1 190 ? -4.397 41.073 143.383 1.00 22.70 189 MET B O 1
ATOM 4919 N N . TYR B 1 191 ? -5.024 42.542 141.789 1.00 21.16 190 TYR B N 1
ATOM 4920 C CA . TYR B 1 191 ? -6.152 43.035 142.584 1.00 24.97 190 TYR B CA 1
ATOM 4921 C C . TYR B 1 191 ? -7.130 41.914 142.896 1.00 23.28 190 TYR B C 1
ATOM 4922 O O . TYR B 1 191 ? -7.618 41.799 144.024 1.00 23.01 190 TYR B O 1
ATOM 4931 N N . LEU B 1 192 ? -7.440 41.085 141.898 1.00 23.94 191 LEU B N 1
ATOM 4932 C CA . LEU B 1 192 ? -8.360 39.978 142.123 1.00 23.37 191 LEU B CA 1
ATOM 4933 C C . LEU B 1 192 ? -7.828 39.041 143.196 1.00 24.43 191 LEU B C 1
ATOM 4934 O O . LEU B 1 192 ? -8.605 38.458 143.965 1.00 22.00 191 LEU B O 1
ATOM 4939 N N . ARG B 1 193 ? -6.505 38.899 143.276 1.00 19.11 192 ARG B N 1
ATOM 4940 C CA . ARG B 1 193 ? -5.940 38.035 144.304 1.00 23.10 192 ARG B CA 1
ATOM 4941 C C . ARG B 1 193 ? -6.102 38.632 145.697 1.00 24.31 192 ARG B C 1
ATOM 4942 O O . ARG B 1 193 ? -6.435 37.909 146.645 1.00 23.38 192 ARG B O 1
ATOM 4950 N N . PHE B 1 194 ? -5.888 39.942 145.850 1.00 20.32 193 PHE B N 1
ATOM 4951 C CA . PHE B 1 194 ? -6.235 40.575 147.118 1.00 21.03 193 PHE B CA 1
ATOM 4952 C C . PHE B 1 194 ? -7.700 40.332 147.450 1.00 20.43 193 PHE B C 1
ATOM 4953 O O . PHE B 1 194 ? -8.039 39.961 148.577 1.00 23.30 193 PHE B O 1
ATOM 4961 N N . ILE B 1 195 ? -8.582 40.542 146.469 1.00 27.22 194 ILE B N 1
ATOM 4962 C CA . ILE B 1 195 ? -10.018 40.454 146.717 1.00 31.13 194 ILE B CA 1
ATOM 4963 C C . ILE B 1 195 ? -10.374 39.073 147.233 1.00 30.06 194 ILE B C 1
ATOM 4964 O O . ILE B 1 195 ? -11.076 38.923 148.242 1.00 25.03 194 ILE B O 1
ATOM 4969 N N . ASP B 1 196 ? -9.862 38.043 146.570 1.00 24.21 195 ASP B N 1
ATOM 4970 C CA . ASP B 1 196 ? -10.208 36.680 146.942 1.00 21.43 195 ASP B CA 1
ATOM 4971 C C . ASP B 1 196 ? -9.353 36.133 148.080 1.00 21.93 195 ASP B C 1
ATOM 4972 O O . ASP B 1 196 ? -9.613 35.022 148.559 1.00 23.23 195 ASP B O 1
ATOM 4977 N N . ALA B 1 197 ? -8.361 36.890 148.536 1.00 20.70 196 ALA B N 1
ATOM 4978 C CA . ALA B 1 197 ? -7.702 36.616 149.802 1.00 22.33 196 ALA B CA 1
ATOM 4979 C C . ALA B 1 197 ? -8.357 37.373 150.942 1.00 23.59 196 ALA B C 1
ATOM 4980 O O . ALA B 1 197 ? -7.883 37.289 152.081 1.00 24.04 196 ALA B O 1
ATOM 4982 N N . ASN B 1 198 ? -9.423 38.118 150.648 1.00 25.21 197 ASN B N 1
ATOM 4983 C CA . ASN B 1 198 ? -10.115 38.936 151.639 1.00 27.94 197 ASN B CA 1
ATOM 4984 C C . ASN B 1 198 ? -9.150 39.925 152.286 1.00 30.95 197 ASN B C 1
ATOM 4985 O O . ASN B 1 198 ? -9.141 40.120 153.503 1.00 32.97 197 ASN B O 1
ATOM 4990 N N . ILE B 1 199 ? -8.314 40.546 151.470 1.00 25.91 198 ILE B N 1
ATOM 4991 C CA . ILE B 1 199 ? -7.333 41.507 151.955 1.00 30.54 198 ILE B CA 1
ATOM 4992 C C . ILE B 1 199 ? -7.634 42.834 151.285 1.00 28.47 198 ILE B C 1
ATOM 4993 O O . ILE B 1 199 ? -7.466 42.973 150.068 1.00 26.42 198 ILE B O 1
ATOM 4998 N N . ASP B 1 200 ? -8.102 43.803 152.074 1.00 31.13 199 ASP B N 1
ATOM 4999 C CA . ASP B 1 200 ? -8.529 45.094 151.538 1.00 35.71 199 ASP B CA 1
ATOM 5000 C C . ASP B 1 200 ? -9.497 44.887 150.376 1.00 37.79 199 ASP B C 1
ATOM 5001 O O . ASP B 1 200 ? -9.454 45.600 149.371 1.00 34.30 199 ASP B O 1
ATOM 5006 N N . ALA B 1 201 ? -10.367 43.875 150.512 1.00 35.74 200 ALA B N 1
ATOM 5007 C CA . ALA B 1 201 ? -11.167 43.425 149.375 1.00 34.22 200 ALA B CA 1
ATOM 5008 C C . ALA B 1 201 ? -12.089 44.530 148.865 1.00 37.89 200 ALA B C 1
ATOM 5009 O O . ALA B 1 201 ? -12.246 44.704 147.649 1.00 34.49 200 ALA B O 1
ATOM 5011 N N . ALA B 1 202 ? -12.700 45.286 149.778 1.00 35.08 201 ALA B N 1
ATOM 5012 C CA . ALA B 1 202 ? -13.598 46.365 149.370 1.00 38.75 201 ALA B CA 1
ATOM 5013 C C . ALA B 1 202 ? -12.852 47.414 148.553 1.00 38.59 201 ALA B C 1
ATOM 5014 O O . ALA B 1 202 ? -13.326 47.852 147.499 1.00 36.65 201 ALA B O 1
ATOM 5016 N N . SER B 1 203 ? -11.672 47.819 149.021 1.00 35.11 202 SER B N 1
ATOM 5017 C CA . SER B 1 203 ? -10.862 48.769 148.266 1.00 43.54 202 SER B CA 1
ATOM 5018 C C . SER B 1 203 ? -10.437 48.186 146.919 1.00 37.68 202 SER B C 1
ATOM 5019 O O . SER B 1 203 ? -10.615 48.814 145.870 1.00 31.79 202 SER B O 1
ATOM 5022 N N . TYR B 1 204 ? -9.881 46.975 146.921 1.00 30.90 203 TYR B N 1
ATOM 5023 C CA . TYR B 1 204 ? -9.430 46.409 145.651 1.00 34.55 203 TYR B CA 1
ATOM 5024 C C . TYR B 1 204 ? -10.599 46.114 144.717 1.00 33.09 203 TYR B C 1
ATOM 5025 O O . TYR B 1 204 ? -10.436 46.159 143.492 1.00 29.24 203 TYR B O 1
ATOM 5034 N N . THR B 1 205 ? -11.788 45.853 145.263 1.00 28.04 204 THR B N 1
ATOM 5035 C CA . THR B 1 205 ? -12.950 45.680 144.398 1.00 28.95 204 THR B CA 1
ATOM 5036 C C . THR B 1 205 ? -13.300 46.975 143.669 1.00 35.36 204 THR B C 1
ATOM 5037 O O . THR B 1 205 ? -13.625 46.947 142.477 1.00 33.36 204 THR B O 1
ATOM 5041 N N . GLU B 1 206 ? -13.240 48.121 144.361 1.00 34.73 205 GLU B N 1
ATOM 5042 C CA . GLU B 1 206 ? -13.504 49.383 143.678 1.00 37.06 205 GLU B CA 1
ATOM 5043 C C . GLU B 1 206 ? -12.401 49.701 142.680 1.00 35.21 205 GLU B C 1
ATOM 5044 O O . GLU B 1 206 ? -12.677 50.213 141.589 1.00 35.32 205 GLU B O 1
ATOM 5050 N N . LYS B 1 207 ? -11.147 49.388 143.030 1.00 30.73 206 LYS B N 1
ATOM 5051 C CA . LYS B 1 207 ? -10.040 49.619 142.109 1.00 33.63 206 LYS B CA 1
ATOM 5052 C C . LYS B 1 207 ? -10.195 48.778 140.851 1.00 36.92 206 LYS B C 1
ATOM 5053 O O . LYS B 1 207 ? -9.942 49.249 139.735 1.00 38.54 206 LYS B O 1
ATOM 5059 N N . VAL B 1 208 ? -10.617 47.526 141.015 1.00 34.61 207 VAL B N 1
ATOM 5060 C CA . VAL B 1 208 ? -10.723 46.633 139.873 1.00 31.78 207 VAL B CA 1
ATOM 5061 C C . VAL B 1 208 ? -11.907 47.021 138.997 1.00 32.22 207 VAL B C 1
ATOM 5062 O O . VAL B 1 208 ? -11.852 46.875 137.770 1.00 34.08 207 VAL B O 1
ATOM 5066 N N . LYS B 1 209 ? -12.976 47.559 139.592 1.00 34.76 208 LYS B N 1
ATOM 5067 C CA . LYS B 1 209 ? -14.092 48.044 138.787 1.00 34.52 208 LYS B CA 1
ATOM 5068 C C . LYS B 1 209 ? -13.661 49.230 137.937 1.00 32.70 208 LYS B C 1
ATOM 5069 O O . LYS B 1 209 ? -13.978 49.301 136.744 1.00 38.82 208 LYS B O 1
ATOM 5075 N N . THR B 1 210 ? -12.942 50.175 138.542 1.00 38.07 209 THR B N 1
ATOM 5076 C CA . THR B 1 210 ? -12.465 51.339 137.806 1.00 39.87 209 THR B CA 1
ATOM 5077 C C . THR B 1 210 ? -11.541 50.912 136.681 1.00 40.58 209 THR B C 1
ATOM 5078 O O . THR B 1 210 ? -11.673 51.368 135.540 1.00 35.43 209 THR B O 1
ATOM 5082 N N . LEU B 1 211 ? -10.624 49.994 136.993 1.00 36.78 210 LEU B N 1
ATOM 5083 C CA . LEU B 1 211 ? -9.672 49.471 136.023 1.00 39.28 210 LEU B CA 1
ATOM 5084 C C . LEU B 1 211 ? -10.382 48.921 134.793 1.00 35.08 210 LEU B C 1
ATOM 5085 O O . LEU B 1 211 ? -10.026 49.240 133.652 1.00 35.52 210 LEU B O 1
ATOM 5090 N N . VAL B 1 212 ? -11.407 48.100 135.012 1.00 32.52 211 VAL B N 1
ATOM 5091 C CA . VAL B 1 212 ? -12.126 47.502 133.895 1.00 33.87 211 VAL B CA 1
ATOM 5092 C C . VAL B 1 212 ? -12.896 48.563 133.116 1.00 36.02 211 VAL B C 1
ATOM 5093 O O . VAL B 1 212 ? -12.921 48.549 131.878 1.00 40.73 211 VAL B O 1
ATOM 5097 N N . GLN B 1 213 ? -13.524 49.515 133.811 1.00 35.83 212 GLN B N 1
ATOM 5098 C CA . GLN B 1 213 ? -14.276 50.522 133.074 1.00 39.50 212 GLN B CA 1
ATOM 5099 C C . GLN B 1 213 ? -13.349 51.464 132.313 1.00 43.33 212 GLN B C 1
ATOM 5100 O O . GLN B 1 213 ? -13.698 51.920 131.215 1.00 43.41 212 GLN B O 1
ATOM 5106 N N . ASN B 1 214 ? -12.162 51.747 132.861 1.00 40.04 213 ASN B N 1
ATOM 5107 C CA . ASN B 1 214 ? -11.187 52.547 132.126 1.00 43.39 213 ASN B CA 1
ATOM 5108 C C . ASN B 1 214 ? -10.762 51.833 130.853 1.00 43.53 213 ASN B C 1
ATOM 5109 O O . ASN B 1 214 ? -10.518 52.473 129.823 1.00 39.17 213 ASN B O 1
ATOM 5114 N N . ASN B 1 215 ? -10.670 50.505 130.913 1.00 35.21 214 ASN B N 1
ATOM 5115 C CA . ASN B 1 215 ? -10.418 49.660 129.744 1.00 37.13 214 ASN B CA 1
ATOM 5116 C C . ASN B 1 215 ? -9.125 50.052 129.034 1.00 37.78 214 ASN B C 1
ATOM 5117 O O . ASN B 1 215 ? -9.073 50.158 127.808 1.00 39.69 214 ASN B O 1
ATOM 5122 N N . GLU B 1 216 ? -8.074 50.288 129.810 1.00 34.24 215 GLU B N 1
ATOM 5123 C CA . GLU B 1 216 ? -6.792 50.659 129.219 1.00 34.51 215 GLU B CA 1
ATOM 5124 C C . GLU B 1 216 ? -5.836 49.478 129.311 1.00 32.39 215 GLU B C 1
ATOM 5125 O O . GLU B 1 216 ? -4.769 49.557 129.924 1.00 28.97 215 GLU B O 1
ATOM 5131 N N . PHE B 1 217 ? -6.230 48.364 128.717 1.00 28.24 216 PHE B N 1
ATOM 5132 C CA . PHE B 1 217 ? -5.417 47.169 128.748 1.00 28.57 216 PHE B CA 1
ATOM 5133 C C . PHE B 1 217 ? -4.658 47.040 127.434 1.00 28.76 216 PHE B C 1
ATOM 5134 O O . PHE B 1 217 ? -4.719 47.904 126.564 1.00 28.35 216 PHE B O 1
ATOM 5142 N N . PHE B 1 218 ? -3.915 45.949 127.298 1.00 29.04 217 PHE B N 1
ATOM 5143 C CA . PHE B 1 218 ? -3.148 45.736 126.082 1.00 30.85 217 PHE B CA 1
ATOM 5144 C C . PHE B 1 218 ? -4.020 45.103 125.003 1.00 31.73 217 PHE B C 1
ATOM 5145 O O . PHE B 1 218 ? -5.018 44.432 125.290 1.00 31.10 217 PHE B O 1
ATOM 5153 N N . THR B 1 219 ? -3.630 45.319 123.754 1.00 30.96 218 THR B N 1
ATOM 5154 C CA . THR B 1 219 ? -4.179 44.568 122.637 1.00 25.54 218 THR B CA 1
ATOM 5155 C C . THR B 1 219 ? -3.212 43.452 122.256 1.00 29.98 218 THR B C 1
ATOM 5156 O O . THR B 1 219 ? -2.021 43.488 122.582 1.00 29.68 218 THR B O 1
ATOM 5160 N N . GLY B 1 220 ? -3.742 42.456 121.552 1.00 27.85 219 GLY B N 1
ATOM 5161 C CA . GLY B 1 220 ? -2.943 41.287 121.259 1.00 27.94 219 GLY B CA 1
ATOM 5162 C C . GLY B 1 220 ? -2.598 40.521 122.529 1.00 29.80 219 GLY B C 1
ATOM 5163 O O . GLY B 1 220 ? -3.276 40.606 123.565 1.00 25.58 219 GLY B O 1
ATOM 5164 N N . ASP B 1 221 ? -1.519 39.757 122.441 1.00 23.71 220 ASP B N 1
ATOM 5165 C CA . ASP B 1 221 ? -0.995 39.021 123.581 1.00 25.81 220 ASP B CA 1
ATOM 5166 C C . ASP B 1 221 ? 0.283 39.688 124.059 1.00 23.52 220 ASP B C 1
ATOM 5167 O O . ASP B 1 221 ? 1.048 40.231 123.256 1.00 27.26 220 ASP B O 1
ATOM 5172 N N . VAL B 1 222 ? 0.520 39.642 125.366 1.00 22.22 221 VAL B N 1
ATOM 5173 C CA . VAL B 1 222 ? 1.827 40.017 125.891 1.00 22.64 221 VAL B CA 1
ATOM 5174 C C . VAL B 1 222 ? 2.704 38.779 125.794 1.00 19.32 221 VAL B C 1
ATOM 5175 O O . VAL B 1 222 ? 2.483 37.795 126.506 1.00 20.14 221 VAL B O 1
ATOM 5179 N N . LYS B 1 223 ? 3.682 38.811 124.893 1.00 22.89 222 LYS B N 1
ATOM 5180 C CA . LYS B 1 223 ? 4.457 37.609 124.640 1.00 23.37 222 LYS B CA 1
ATOM 5181 C C . LYS B 1 223 ? 5.854 37.984 124.177 1.00 24.00 222 LYS B C 1
ATOM 5182 O O . LYS B 1 223 ? 6.087 39.085 123.666 1.00 23.93 222 LYS B O 1
ATOM 5188 N N . LEU B 1 224 ? 6.790 37.065 124.401 1.00 19.84 223 LEU B N 1
ATOM 5189 C CA . LEU B 1 224 ? 8.140 37.174 123.871 1.00 26.15 223 LEU B CA 1
ATOM 5190 C C . LEU B 1 224 ? 8.223 36.184 122.721 1.00 31.19 223 LEU B C 1
ATOM 5191 O O . LEU B 1 224 ? 8.168 34.969 122.933 1.00 24.06 223 LEU B O 1
ATOM 5196 N N . ASP B 1 225 ? 8.299 36.713 121.506 1.00 30.69 224 ASP B N 1
ATOM 5197 C CA . ASP B 1 225 ? 8.319 35.902 120.302 1.00 37.64 224 ASP B CA 1
ATOM 5198 C C . ASP B 1 225 ? 9.766 35.675 119.875 1.00 44.29 224 ASP B C 1
ATOM 5199 O O . ASP B 1 225 ? 10.652 35.506 120.720 1.00 48.94 224 ASP B O 1
ATOM 5204 N N . CYS B 1 226 ? 10.012 35.651 118.574 1.00 52.60 225 CYS B N 1
ATOM 5205 C CA A CYS B 1 226 ? 11.374 35.595 118.049 0.38 61.28 225 CYS B CA 1
ATOM 5206 C CA B CYS B 1 226 ? 11.363 35.575 118.017 0.62 61.95 225 CYS B CA 1
ATOM 5207 C C . CYS B 1 226 ? 12.106 34.312 118.458 1.00 57.77 225 CYS B C 1
ATOM 5208 O O . CYS B 1 226 ? 13.339 34.280 118.483 1.00 62.90 225 CYS B O 1
ATOM 5213 N N . PHE B 1 227 ? 11.378 33.247 118.800 1.00 42.67 226 PHE B N 1
ATOM 5214 C CA . PHE B 1 227 ? 12.015 31.952 119.022 1.00 36.85 226 PHE B CA 1
ATOM 5215 C C . PHE B 1 227 ? 12.092 31.216 117.688 1.00 42.33 226 PHE B C 1
ATOM 5216 O O . PHE B 1 227 ? 11.148 31.248 116.892 1.00 44.76 226 PHE B O 1
ATOM 5224 N N . LEU B 1 228 ? 13.225 30.566 117.439 1.00 41.20 227 LEU B N 1
ATOM 5225 C CA . LEU B 1 228 ? 13.477 29.884 116.178 1.00 44.56 227 LEU B CA 1
ATOM 5226 C C . LEU B 1 228 ? 13.834 28.423 116.419 1.00 47.33 227 LEU B C 1
ATOM 5227 O O . LEU B 1 228 ? 14.359 28.059 117.471 1.00 35.55 227 LEU B O 1
ATOM 5232 N N . ASP B 1 229 ? 13.574 27.586 115.413 1.00 44.19 228 ASP B N 1
ATOM 5233 C CA . ASP B 1 229 ? 13.897 26.160 115.503 1.00 44.88 228 ASP B CA 1
ATOM 5234 C C . ASP B 1 229 ? 15.360 25.935 115.121 1.00 48.32 228 ASP B C 1
ATOM 5235 O O . ASP B 1 229 ? 15.696 25.286 114.134 1.00 47.55 228 ASP B O 1
ATOM 5240 N N . GLU B 1 230 ? 16.235 26.517 115.937 1.00 51.67 229 GLU B N 1
ATOM 5241 C CA . GLU B 1 230 ? 17.674 26.425 115.765 1.00 58.81 229 GLU B CA 1
ATOM 5242 C C . GLU B 1 230 ? 18.294 26.258 117.143 1.00 53.37 229 GLU B C 1
ATOM 5243 O O . GLU B 1 230 ? 17.648 26.515 118.162 1.00 48.77 229 GLU B O 1
ATOM 5249 N N . THR B 1 231 ? 19.554 25.819 117.171 1.00 47.53 230 THR B N 1
ATOM 5250 C CA . THR B 1 231 ? 20.217 25.548 118.443 1.00 52.58 230 THR B CA 1
ATOM 5251 C C . THR B 1 231 ? 20.219 26.790 119.330 1.00 51.93 230 THR B C 1
ATOM 5252 O O . THR B 1 231 ? 20.595 27.880 118.891 1.00 49.12 230 THR B O 1
ATOM 5256 N N . ASP B 1 232 ? 19.777 26.619 120.577 1.00 56.90 231 ASP B N 1
ATOM 5257 C CA . ASP B 1 232 ? 19.761 27.672 121.596 1.00 63.81 231 ASP B CA 1
ATOM 5258 C C . ASP B 1 232 ? 18.876 28.862 121.220 1.00 54.61 231 ASP B C 1
ATOM 5259 O O . ASP B 1 232 ? 19.015 29.947 121.791 1.00 59.11 231 ASP B O 1
ATOM 5264 N N . LYS B 1 233 ? 17.962 28.693 120.268 1.00 41.95 232 LYS B N 1
ATOM 5265 C CA . LYS B 1 233 ? 17.025 29.750 119.918 1.00 38.10 232 LYS B CA 1
ATOM 5266 C C . LYS B 1 233 ? 15.574 29.308 120.022 1.00 37.66 232 LYS B C 1
ATOM 5267 O O . LYS B 1 233 ? 14.682 30.085 119.676 1.00 34.89 232 LYS B O 1
ATOM 5273 N N . ARG B 1 234 ? 15.318 28.086 120.478 1.00 36.83 233 ARG B N 1
ATOM 5274 C CA . ARG B 1 234 ? 13.980 27.532 120.512 1.00 30.99 233 ARG B CA 1
ATOM 5275 C C . ARG B 1 234 ? 13.254 27.986 121.765 1.00 28.35 233 ARG B C 1
ATOM 5276 O O . ARG B 1 234 ? 13.869 28.369 122.759 1.00 32.10 233 ARG B O 1
ATOM 5284 N N . ASN B 1 235 ? 11.928 27.943 121.699 1.00 26.86 234 ASN B N 1
ATOM 5285 C CA . ASN B 1 235 ? 11.109 28.120 122.885 1.00 24.53 234 ASN B CA 1
ATOM 5286 C C . ASN B 1 235 ? 11.670 27.266 124.024 1.00 26.47 234 ASN B C 1
ATOM 5287 O O . ASN B 1 235 ? 12.004 26.088 123.802 1.00 25.14 234 ASN B O 1
ATOM 5292 N N . PRO B 1 236 ? 11.801 27.822 125.237 1.00 23.00 235 PRO B N 1
ATOM 5293 C CA . PRO B 1 236 ? 12.483 27.098 126.325 1.00 26.16 235 PRO B CA 1
ATOM 5294 C C . PRO B 1 236 ? 11.836 25.781 126.695 1.00 26.82 235 PRO B C 1
ATOM 5295 O O . PRO B 1 236 ? 12.547 24.822 127.012 1.00 24.88 235 PRO B O 1
ATOM 5299 N N . TRP B 1 237 ? 10.502 25.716 126.713 1.00 24.90 236 TRP B N 1
ATOM 5300 C CA . TRP B 1 237 ? 9.847 24.462 127.072 1.00 24.31 236 TRP B CA 1
ATOM 5301 C C . TRP B 1 237 ? 10.100 23.395 126.020 1.00 29.27 236 TRP B C 1
ATOM 5302 O O . TRP B 1 237 ? 10.436 22.250 126.351 1.00 23.71 236 TRP B O 1
ATOM 5313 N N . TYR B 1 238 ? 9.934 23.752 124.741 1.00 24.27 237 TYR B N 1
ATOM 5314 C CA . TYR B 1 238 ? 10.250 22.808 123.674 1.00 26.35 237 TYR B CA 1
ATOM 5315 C C . TYR B 1 238 ? 11.712 22.372 123.748 1.00 29.00 237 TYR B C 1
ATOM 5316 O O . TYR B 1 238 ? 12.031 21.194 123.540 1.00 27.19 237 TYR B O 1
ATOM 5325 N N . ASN B 1 239 ? 12.617 23.311 124.039 1.00 28.04 238 ASN B N 1
ATOM 5326 C CA . ASN B 1 239 ? 14.042 22.994 123.987 1.00 31.14 238 ASN B CA 1
ATOM 5327 C C . ASN B 1 239 ? 14.424 21.972 125.045 1.00 27.92 238 ASN B C 1
ATOM 5328 O O . ASN B 1 239 ? 15.243 21.083 124.790 1.00 27.09 238 ASN B O 1
ATOM 5333 N N . THR B 1 240 ? 13.853 22.091 126.242 1.00 27.06 239 THR B N 1
ATOM 5334 C CA . THR B 1 240 ? 14.168 21.148 127.307 1.00 34.90 239 THR B CA 1
ATOM 5335 C C . THR B 1 240 ? 13.562 19.777 127.030 1.00 25.79 239 THR B C 1
ATOM 5336 O O . THR B 1 240 ? 14.212 18.753 127.259 1.00 31.32 239 THR B O 1
ATOM 5340 N N . ASN B 1 241 ? 12.324 19.742 126.523 1.00 26.81 240 ASN B N 1
ATOM 5341 C CA . ASN B 1 241 ? 11.510 18.530 126.538 1.00 28.14 240 ASN B CA 1
ATOM 5342 C C . ASN B 1 241 ? 11.414 17.812 125.199 1.00 41.15 240 ASN B C 1
ATOM 5343 O O . ASN B 1 241 ? 11.114 16.613 125.182 1.00 37.94 240 ASN B O 1
ATOM 5348 N N . ALA B 1 242 ? 11.643 18.506 124.085 1.00 33.57 241 ALA B N 1
ATOM 5349 C CA . ALA B 1 242 ? 11.681 17.864 122.783 1.00 41.49 241 ALA B CA 1
ATOM 5350 C C . ALA B 1 242 ? 13.078 17.811 122.184 1.00 39.76 241 ALA B C 1
ATOM 5351 O O . ALA B 1 242 ? 13.290 17.084 121.208 1.00 50.33 241 ALA B O 1
ATOM 5353 N N . VAL B 1 243 ? 14.018 18.578 122.728 1.00 38.23 242 VAL B N 1
ATOM 5354 C CA . VAL B 1 243 ? 15.446 18.442 122.463 1.00 53.93 242 VAL B CA 1
ATOM 5355 C C . VAL B 1 243 ? 16.121 18.139 123.795 1.00 64.33 242 VAL B C 1
ATOM 5356 O O . VAL B 1 243 ? 15.663 18.577 124.852 1.00 76.69 242 VAL B O 1
ATOM 5360 N N . GLY B 1 244 ? 17.183 17.344 123.760 1.00 71.01 243 GLY B N 1
ATOM 5361 C CA . GLY B 1 244 ? 17.829 16.987 125.013 1.00 74.60 243 GLY B CA 1
ATOM 5362 C C . GLY B 1 244 ? 17.026 16.004 125.846 1.00 70.35 243 GLY B C 1
ATOM 5363 O O . GLY B 1 244 ? 17.587 15.254 126.651 1.00 75.76 243 GLY B O 1
ATOM 5364 N N . LEU B 1 245 ? 15.705 16.020 125.678 1.00 65.01 244 LEU B N 1
ATOM 5365 C CA . LEU B 1 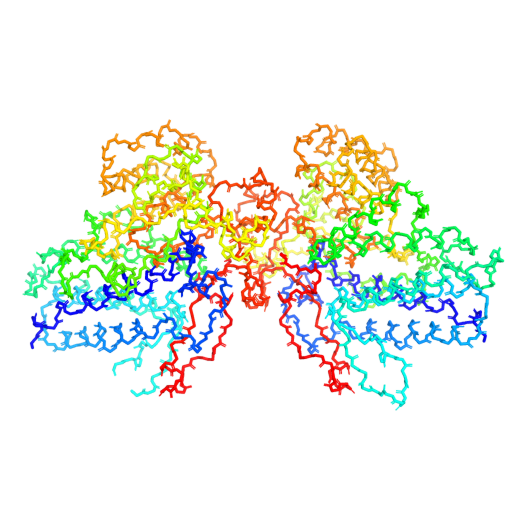245 ? 14.824 14.963 126.151 1.00 59.49 244 LEU B CA 1
ATOM 5366 C C . LEU B 1 245 ? 13.950 14.506 124.993 1.00 57.02 244 LEU B C 1
ATOM 5367 O O . LEU B 1 245 ? 13.624 15.290 124.096 1.00 55.46 244 LEU B O 1
ATOM 5372 N N . THR B 1 246 ? 13.607 13.221 124.995 1.00 60.95 245 THR B N 1
ATOM 5373 C CA . THR B 1 246 ? 12.488 12.772 124.184 1.00 61.71 245 THR B CA 1
ATOM 5374 C C . THR B 1 246 ? 11.188 13.153 124.889 1.00 62.66 245 THR B C 1
ATOM 5375 O O . THR B 1 246 ? 11.160 13.380 126.102 1.00 66.00 245 THR B O 1
ATOM 5379 N N . GLY B 1 247 ? 10.113 13.250 124.112 1.00 57.66 246 GLY B N 1
ATOM 5380 C CA . GLY B 1 247 ? 8.854 13.741 124.642 1.00 47.48 246 GLY B CA 1
ATOM 5381 C C . GLY B 1 247 ? 8.271 12.920 125.775 1.00 42.69 246 GLY B C 1
ATOM 5382 O O . GLY B 1 247 ? 7.976 11.733 125.600 1.00 52.54 246 GLY B O 1
ATOM 5383 N N . ASN B 1 248 ? 8.105 13.541 126.945 1.00 34.00 247 ASN B N 1
ATOM 5384 C CA . ASN B 1 248 ? 7.587 12.861 128.126 1.00 31.36 247 ASN B CA 1
ATOM 5385 C C . ASN B 1 248 ? 6.137 13.180 128.433 1.00 28.30 247 ASN B C 1
ATOM 5386 O O . ASN B 1 248 ? 5.569 12.551 129.330 1.00 30.40 247 ASN B O 1
ATOM 5391 N N . HIS B 1 249 ? 5.531 14.140 127.747 1.00 22.43 248 HIS B N 1
ATOM 5392 C CA . HIS B 1 249 ? 4.218 14.643 128.125 1.00 28.95 248 HIS B CA 1
ATOM 5393 C C . HIS B 1 249 ? 3.135 13.944 127.322 1.00 30.34 248 HIS B C 1
ATOM 5394 O O . HIS B 1 249 ? 3.200 13.882 126.088 1.00 24.30 248 HIS B O 1
ATOM 5401 N N . CYS B 1 250 ? 2.137 13.436 128.024 1.00 26.48 249 CYS B N 1
ATOM 5402 C CA . CYS B 1 250 ? 0.897 13.011 127.404 1.00 23.84 249 CYS B CA 1
ATOM 5403 C C . CYS B 1 250 ? -0.211 13.871 127.982 1.00 22.15 249 CYS B C 1
ATOM 5404 O O . CYS B 1 250 ? -0.051 14.466 129.044 1.00 23.59 249 CYS B O 1
ATOM 5407 N N . ALA B 1 251 ? -1.332 13.950 127.281 1.00 24.74 250 ALA B N 1
ATOM 5408 C CA . ALA B 1 251 ? -2.426 14.779 127.771 1.00 24.47 250 ALA B CA 1
ATOM 5409 C C . ALA B 1 251 ? -3.039 14.176 129.037 1.00 22.61 250 ALA B C 1
ATOM 5410 O O . ALA B 1 251 ? -3.044 12.957 129.236 1.00 24.03 250 ALA B O 1
ATOM 5412 N N . ALA B 1 252 ? -3.547 15.046 129.908 1.00 18.99 251 ALA B N 1
ATOM 5413 C CA . ALA B 1 252 ? -4.140 14.610 131.163 1.00 19.96 251 ALA B CA 1
ATOM 5414 C C . ALA B 1 252 ? -5.653 14.500 131.032 1.00 19.52 251 ALA B C 1
ATOM 5415 O O . ALA B 1 252 ? -6.283 15.216 130.252 1.00 22.47 251 ALA B O 1
ATOM 5417 N N . TYR B 1 253 ? -6.226 13.616 131.846 1.00 23.11 252 TYR B N 1
ATOM 5418 C CA . TYR B 1 253 ? -7.647 13.285 131.770 1.00 26.58 252 TYR B CA 1
ATOM 5419 C C . TYR B 1 253 ? -8.579 14.487 131.862 1.00 21.90 252 TYR B C 1
ATOM 5420 O O . TYR B 1 253 ? -9.530 14.553 131.067 1.00 23.41 252 TYR B O 1
ATOM 5429 N N . PRO B 1 254 ? -8.393 15.447 132.778 1.00 23.74 253 PRO B N 1
ATOM 5430 C CA . PRO B 1 254 ? -9.390 16.531 132.885 1.00 28.18 253 PRO B CA 1
ATOM 5431 C C . PRO B 1 254 ? -9.487 17.410 131.646 1.00 25.55 253 PRO B C 1
ATOM 5432 O O . PRO B 1 254 ? -10.596 17.824 131.274 1.00 21.20 253 PRO B O 1
ATOM 5436 N N . LEU B 1 255 ? -8.359 17.703 130.993 1.00 23.56 254 LEU B N 1
ATOM 5437 C CA . LEU B 1 255 ? -8.387 18.548 129.803 1.00 20.82 254 LEU B CA 1
ATOM 5438 C C . LEU B 1 255 ? -9.028 17.822 128.631 1.00 22.73 254 LEU B C 1
ATOM 5439 O O . LEU B 1 255 ? -9.911 18.367 127.958 1.00 24.14 254 LEU B O 1
ATOM 5444 N N . VAL B 1 256 ? -8.589 16.591 128.362 1.00 22.59 255 VAL B N 1
ATOM 5445 C CA . VAL B 1 256 ? -9.164 15.839 127.252 1.00 23.09 255 VAL B CA 1
ATOM 5446 C C . VAL B 1 256 ? -10.650 15.639 127.480 1.00 26.11 255 VAL B C 1
ATOM 5447 O O . VAL B 1 256 ? -11.468 15.830 126.571 1.00 28.36 255 VAL B O 1
ATOM 5451 N N . SER B 1 257 ? -11.017 15.269 128.706 1.00 20.84 256 SER B N 1
ATOM 5452 C CA . SER B 1 257 ? -12.416 15.059 129.046 1.00 25.84 256 SER B CA 1
ATOM 5453 C C . SER B 1 257 ? -13.240 16.297 128.728 1.00 27.00 256 SER B C 1
ATOM 5454 O O . SER B 1 257 ? -14.297 16.212 128.090 1.00 26.22 256 SER B O 1
ATOM 5457 N N . TYR B 1 258 ? -12.755 17.463 129.152 1.00 24.64 257 TYR B N 1
ATOM 5458 C CA . TYR B 1 258 ? -13.530 18.683 128.990 1.00 28.96 257 TYR B CA 1
ATOM 5459 C C . TYR B 1 258 ? -13.604 19.100 127.531 1.00 25.49 257 TYR B C 1
ATOM 5460 O O . TYR B 1 258 ? -14.659 19.531 127.057 1.00 29.58 257 TYR B O 1
ATOM 5469 N N . LEU B 1 259 ? -12.494 18.998 126.804 1.00 26.08 258 LEU B N 1
ATOM 5470 C CA . LEU B 1 259 ? -12.525 19.398 125.402 1.00 27.11 258 LEU B CA 1
ATOM 5471 C C . LEU B 1 259 ? -13.396 18.457 124.586 1.00 28.68 258 LEU B C 1
ATOM 5472 O O . LEU B 1 259 ? -14.140 18.903 123.705 1.00 31.67 258 LEU B O 1
ATOM 5477 N N . SER B 1 260 ? -13.325 17.152 124.869 1.00 28.08 259 SER B N 1
ATOM 5478 C CA . SER B 1 260 ? -14.243 16.208 124.234 1.00 32.08 259 SER B CA 1
ATOM 5479 C C . SER B 1 260 ? -15.680 16.532 124.601 1.00 32.23 259 SER B C 1
ATOM 5480 O O . SER B 1 260 ? -16.555 16.619 123.733 1.00 28.81 259 SER B O 1
ATOM 5483 N N . SER B 1 261 ? -15.935 16.717 125.894 1.00 27.33 260 SER B N 1
ATOM 5484 C CA . SER B 1 261 ? -17.301 16.889 126.376 1.00 35.52 260 SER B CA 1
ATOM 5485 C C . SER B 1 261 ? -17.984 18.073 125.705 1.00 34.75 260 SER B C 1
ATOM 5486 O O . SER B 1 261 ? -19.174 18.009 125.372 1.00 31.50 260 SER B O 1
ATOM 5489 N N . THR B 1 262 ? -17.245 19.158 125.494 1.00 32.81 261 THR B N 1
ATOM 5490 C CA . THR B 1 262 ? -17.780 20.397 124.951 1.00 31.66 261 THR B CA 1
ATOM 5491 C C . THR B 1 262 ? -17.701 20.466 123.431 1.00 35.38 261 THR B C 1
ATOM 5492 O O . THR B 1 262 ? -17.985 21.524 122.863 1.00 39.90 261 THR B O 1
ATOM 5496 N N . GLY B 1 263 ? -17.333 19.374 122.764 1.00 32.73 262 GLY B N 1
ATOM 5497 C CA . GLY B 1 263 ? -17.200 19.401 121.313 1.00 36.40 262 GLY B CA 1
ATOM 5498 C C . GLY B 1 263 ? -16.192 20.418 120.816 1.00 33.58 262 GLY B C 1
ATOM 5499 O O . GLY B 1 263 ? -16.377 21.003 119.742 1.00 33.08 262 GLY B O 1
ATOM 5500 N N . ASP B 1 264 ? -15.115 20.627 121.567 1.00 27.89 263 ASP B N 1
ATOM 5501 C CA . ASP B 1 264 ? -14.204 21.739 121.327 1.00 32.23 263 ASP B CA 1
ATOM 5502 C C . ASP B 1 264 ? -13.187 21.366 120.253 1.00 37.03 263 ASP B C 1
ATOM 5503 O O . ASP B 1 264 ? -12.372 20.460 120.476 1.00 32.13 263 ASP B O 1
ATOM 5508 N N . PRO B 1 265 ? -13.173 22.041 119.099 1.00 32.36 264 PRO B N 1
ATOM 5509 C CA . PRO B 1 265 ? -12.175 21.705 118.069 1.00 34.42 264 PRO B CA 1
ATOM 5510 C C . PRO B 1 265 ? -10.744 22.002 118.480 1.00 36.69 264 PRO B C 1
ATOM 5511 O O . PRO B 1 265 ? -9.817 21.483 117.844 1.00 37.77 264 PRO B O 1
ATOM 5515 N N . ARG B 1 266 ? -10.527 22.811 119.520 1.00 29.03 265 ARG B N 1
ATOM 5516 C CA . ARG B 1 266 ? -9.170 23.109 119.957 1.00 26.75 265 ARG B CA 1
ATOM 5517 C C . ARG B 1 266 ? -8.493 21.914 120.610 1.00 30.73 265 ARG B C 1
ATOM 5518 O O . ARG B 1 266 ? -7.308 22.000 120.953 1.00 26.45 265 ARG B O 1
ATOM 5526 N N . ILE B 1 267 ? -9.209 20.799 120.778 1.00 30.11 266 ILE B N 1
ATOM 5527 C CA . ILE B 1 267 ? -8.585 19.571 121.253 1.00 27.75 266 ILE B CA 1
ATOM 5528 C C . ILE B 1 267 ? -7.468 19.118 120.319 1.00 30.83 266 ILE B C 1
ATOM 5529 O O . ILE B 1 267 ? -6.608 18.327 120.716 1.00 31.21 266 ILE B O 1
ATOM 5534 N N . ALA B 1 268 ? -7.470 19.594 119.075 1.00 30.23 267 ALA B N 1
ATOM 5535 C CA . ALA B 1 268 ? -6.490 19.171 118.086 1.00 27.59 267 ALA B CA 1
ATOM 5536 C C . ALA B 1 268 ? -5.197 19.971 118.154 1.00 33.25 267 ALA B C 1
ATOM 5537 O O . ALA B 1 268 ? -4.205 19.573 117.532 1.00 38.42 267 ALA B O 1
ATOM 5539 N N . TYR B 1 269 ? -5.176 21.078 118.889 1.00 34.14 268 TYR B N 1
ATOM 5540 C CA . TYR B 1 269 ? -4.013 21.958 118.943 1.00 27.87 268 TYR B CA 1
ATOM 5541 C C . TYR B 1 269 ? -3.140 21.546 120.120 1.00 25.37 268 TYR B C 1
ATOM 5542 O O . TYR B 1 269 ? -3.546 21.682 121.275 1.00 27.43 268 TYR B O 1
ATOM 5551 N N . GLY B 1 270 ? -1.944 21.041 119.833 1.00 27.02 269 GLY B N 1
ATOM 5552 C CA . GLY B 1 270 ? -1.032 20.638 120.881 1.00 22.62 269 GLY B CA 1
ATOM 5553 C C . GLY B 1 270 ? -1.296 19.277 121.489 1.00 26.70 269 GLY B C 1
ATOM 5554 O O . GLY B 1 270 ? -0.605 18.903 122.442 1.00 25.45 269 GLY B O 1
ATOM 5555 N N . ILE B 1 271 ? -2.270 18.529 120.977 1.00 22.14 270 ILE B N 1
ATOM 5556 C CA . ILE B 1 271 ? -2.620 17.208 121.482 1.00 22.63 270 ILE B CA 1
ATOM 5557 C C . ILE B 1 271 ? -2.804 16.281 120.290 1.00 25.86 270 ILE B C 1
ATOM 5558 O O . ILE B 1 271 ? -3.480 16.639 119.320 1.00 28.01 270 ILE B O 1
ATOM 5563 N N . SER B 1 272 ? -2.213 15.094 120.362 1.00 26.36 271 SER B N 1
ATOM 5564 C CA . SER B 1 272 ? -2.259 14.132 119.267 1.00 26.36 271 SER B CA 1
ATOM 5565 C C . SER B 1 272 ? -3.246 13.022 119.588 1.00 25.57 271 SER B C 1
ATOM 5566 O O . SER B 1 272 ? -3.370 12.609 120.742 1.00 24.69 271 SER B O 1
ATOM 5569 N N . LYS B 1 273 ? -3.947 12.544 118.564 1.00 29.65 272 LYS B N 1
ATOM 5570 C CA . LYS B 1 273 ? -4.736 11.334 118.731 1.00 32.49 272 LYS B CA 1
ATOM 5571 C C . LYS B 1 273 ? -3.810 10.163 119.025 1.00 39.25 272 LYS B C 1
ATOM 5572 O O . LYS B 1 273 ? -2.652 10.138 118.594 1.00 36.42 272 LYS B O 1
ATOM 5578 N N . THR B 1 274 ? -4.317 9.199 119.791 1.00 35.01 273 THR B N 1
ATOM 5579 C CA . THR B 1 274 ? -3.507 8.035 120.120 1.00 34.46 273 THR B CA 1
ATOM 5580 C C . THR B 1 274 ? -3.100 7.305 118.846 1.00 31.61 273 THR B C 1
ATOM 5581 O O . THR B 1 274 ? -3.859 7.236 117.874 1.00 33.22 273 THR B O 1
ATOM 5585 N N . ASP B 1 275 ? -1.881 6.778 118.845 1.00 32.19 274 ASP B N 1
ATOM 5586 C CA . ASP B 1 275 ? -1.447 5.979 117.709 1.00 34.51 274 ASP B CA 1
ATOM 5587 C C . ASP B 1 275 ? -2.093 4.608 117.703 1.00 39.03 274 ASP B C 1
ATOM 5588 O O . ASP B 1 275 ? -2.142 3.975 116.649 1.00 43.36 274 ASP B O 1
ATOM 5593 N N . ALA B 1 276 ? -2.621 4.154 118.846 1.00 38.71 275 ALA B N 1
ATOM 5594 C CA . ALA B 1 276 ? -3.284 2.855 118.894 1.00 39.84 275 ALA B CA 1
ATOM 5595 C C . ALA B 1 276 ? -4.675 2.905 118.269 1.00 46.02 275 ALA B C 1
ATOM 5596 O O . ALA B 1 276 ? -5.046 2.002 117.513 1.00 41.83 275 ALA B O 1
ATOM 5598 N N . ASP B 1 277 ? -5.457 3.953 118.553 1.00 45.27 276 ASP B N 1
ATOM 5599 C CA . ASP B 1 277 ? -6.851 3.970 118.127 1.00 47.85 276 ASP B CA 1
ATOM 5600 C C . ASP B 1 277 ? -7.293 5.250 117.440 1.00 40.33 276 ASP B C 1
ATOM 5601 O O . ASP B 1 277 ? -8.441 5.318 116.989 1.00 40.62 276 ASP B O 1
ATOM 5606 N N . GLY B 1 278 ? -6.439 6.265 117.354 1.00 38.55 277 GLY B N 1
ATOM 5607 C CA . GLY B 1 278 ? -6.870 7.507 116.753 1.00 34.86 277 GLY B CA 1
ATOM 5608 C C . GLY B 1 278 ? -7.871 8.290 117.572 1.00 35.42 277 GLY B C 1
ATOM 5609 O O . GLY B 1 278 ? -8.669 9.044 117.008 1.00 36.56 277 GLY B O 1
ATOM 5610 N N . LYS B 1 279 ? -7.846 8.143 118.888 1.00 31.92 278 LYS B N 1
ATOM 5611 C CA . LYS B 1 279 ? -8.761 8.860 119.762 1.00 34.77 278 LYS B CA 1
ATOM 5612 C C . LYS B 1 279 ? -8.003 9.854 120.631 1.00 31.74 278 LYS B C 1
ATOM 5613 O O . LYS B 1 279 ? -6.774 9.851 120.702 1.00 31.07 278 LYS B O 1
ATOM 5619 N N . TYR B 1 280 ? -8.760 10.717 121.300 1.00 38.72 279 TYR B N 1
ATOM 5620 C CA . TYR B 1 280 ? -8.212 11.628 122.299 1.00 35.27 279 TYR B CA 1
ATOM 5621 C C . TYR B 1 280 ? -8.367 11.001 123.676 1.00 34.96 279 TYR B C 1
ATOM 5622 O O . TYR B 1 280 ? -9.493 10.771 124.136 1.00 31.28 279 TYR B O 1
ATOM 5631 N N . VAL B 1 281 ? -7.240 10.736 124.332 1.00 31.41 280 VAL B N 1
ATOM 5632 C CA . VAL B 1 281 ? -7.216 10.026 125.606 1.00 29.44 280 VAL B CA 1
ATOM 5633 C C . VAL B 1 281 ? -6.278 10.756 126.556 1.00 31.23 280 VAL B C 1
ATOM 5634 O O . VAL B 1 281 ? -5.095 10.943 126.245 1.00 29.56 280 VAL B O 1
ATOM 5638 N N . GLY B 1 282 ? -6.795 11.151 127.713 1.00 21.31 281 GLY B N 1
ATOM 5639 C CA . GLY B 1 282 ? -5.993 11.778 128.750 1.00 20.64 281 GLY B CA 1
ATOM 5640 C C . GLY B 1 282 ? -5.727 10.784 129.866 1.00 27.76 281 GLY B C 1
ATOM 5641 O O . GLY B 1 282 ? -6.597 9.979 130.213 1.00 31.58 281 GLY B O 1
ATOM 5642 N N . GLN B 1 283 ? -4.525 10.842 130.420 1.00 22.16 282 GLN B N 1
ATOM 5643 C CA . GLN B 1 283 ? -4.178 9.993 131.548 1.00 23.49 282 GLN B CA 1
ATOM 5644 C C . GLN B 1 283 ? -4.624 10.657 132.843 1.00 24.43 282 GLN B C 1
ATOM 5645 O O . GLN B 1 283 ? -4.515 11.875 132.997 1.00 19.98 282 GLN B O 1
ATOM 5651 N N . LEU B 1 284 ? -5.118 9.855 133.777 1.00 20.19 283 LEU B N 1
ATOM 5652 C CA . LEU B 1 284 ? -5.495 10.400 135.076 1.00 25.44 283 LEU B CA 1
ATOM 5653 C C . LEU B 1 284 ? -4.261 10.910 135.816 1.00 28.64 283 LEU B C 1
ATOM 5654 O O . LEU B 1 284 ? -3.219 10.248 135.807 1.00 29.12 283 LEU B O 1
ATOM 5659 N N . PRO B 1 285 ? -4.351 12.079 136.455 1.00 23.93 284 PRO B N 1
ATOM 5660 C CA . PRO B 1 285 ? -3.205 12.632 137.188 1.00 21.93 284 PRO B CA 1
ATOM 5661 C C . PRO B 1 285 ? -2.602 11.639 138.174 1.00 22.49 284 PRO B C 1
ATOM 5662 O O . PRO B 1 285 ? -3.315 10.984 138.942 1.00 20.68 284 PRO B O 1
ATOM 5666 N N . GLY B 1 286 ? -1.271 11.540 138.154 1.00 18.69 285 GLY B N 1
ATOM 5667 C CA . GLY B 1 286 ? -0.580 10.629 139.048 1.00 19.10 285 GLY B CA 1
ATOM 5668 C C . GLY B 1 286 ? -0.893 9.168 138.825 1.00 18.77 285 GLY B C 1
ATOM 5669 O O . GLY B 1 286 ? -0.507 8.335 139.638 1.00 20.69 285 GLY B O 1
ATOM 5670 N N . GLY B 1 287 ? -1.568 8.829 137.735 1.00 18.88 286 GLY B N 1
ATOM 5671 C CA . GLY B 1 287 ? -2.074 7.486 137.548 1.00 23.78 286 GLY B CA 1
ATOM 5672 C C . GLY B 1 287 ? -1.286 6.569 136.642 1.00 29.22 286 GLY B C 1
ATOM 5673 O O . GLY B 1 287 ? -1.706 5.421 136.444 1.00 26.13 286 GLY B O 1
ATOM 5674 N N . LYS B 1 288 ? -0.151 7.028 136.107 1.00 28.41 287 LYS B N 1
ATOM 5675 C CA . LYS B 1 288 ? 0.633 6.232 135.162 1.00 25.69 287 LYS B CA 1
ATOM 5676 C C . LYS B 1 288 ? 0.857 4.806 135.656 1.00 27.15 287 LYS B C 1
ATOM 5677 O O . LYS B 1 288 ? 0.550 3.833 134.955 1.00 28.49 287 LYS B O 1
ATOM 5683 N N . THR B 1 289 ? 1.401 4.656 136.866 1.00 30.32 288 THR B N 1
ATOM 5684 C CA . THR B 1 289 ? 1.742 3.315 137.337 1.00 32.36 288 THR B CA 1
ATOM 5685 C C . THR B 1 289 ? 0.494 2.504 137.678 1.00 32.74 288 THR B C 1
ATOM 5686 O O . THR B 1 289 ? 0.520 1.271 137.609 1.00 34.47 288 THR B O 1
ATOM 5690 N N . HIS B 1 290 ? -0.603 3.172 138.030 1.00 26.47 289 HIS B N 1
ATOM 5691 C CA . HIS B 1 290 ? -1.843 2.460 138.327 1.00 29.31 289 HIS B CA 1
ATOM 5692 C C . HIS B 1 290 ? -2.515 1.948 137.065 1.00 31.18 289 HIS B C 1
ATOM 5693 O O . HIS B 1 290 ? -3.050 0.831 137.060 1.00 28.98 289 HIS B O 1
ATOM 5700 N N . MET B 1 291 ? -2.493 2.748 135.992 1.00 29.11 290 MET B N 1
ATOM 5701 C CA . MET B 1 291 ? -3.003 2.283 134.706 1.00 30.23 290 MET B CA 1
ATOM 5702 C C . MET B 1 291 ? -2.232 1.055 134.236 1.00 32.68 290 MET B C 1
ATOM 5703 O O . MET B 1 291 ? -2.832 0.054 133.823 1.00 34.83 290 MET B O 1
ATOM 5708 N N . GLN B 1 292 ? -0.896 1.111 134.308 1.00 33.58 291 GLN B N 1
ATOM 5709 C CA . GLN B 1 292 ? -0.076 -0.053 133.963 1.00 37.28 291 GLN B CA 1
ATOM 5710 C C . GLN B 1 292 ? -0.421 -1.248 134.840 1.00 45.41 291 GLN B C 1
ATOM 5711 O O . GLN B 1 292 ? -0.455 -2.390 134.367 1.00 43.63 291 GLN B O 1
ATOM 5717 N N . SER B 1 293 ? -0.666 -1.004 136.127 1.00 40.47 292 SER B N 1
ATOM 5718 C CA . SER B 1 293 ? -0.957 -2.096 137.045 1.00 42.30 292 SER B CA 1
ATOM 5719 C C . SER B 1 293 ? -2.315 -2.725 136.750 1.00 40.96 292 SER B C 1
ATOM 5720 O O . SER B 1 293 ? -2.449 -3.955 136.752 1.00 39.39 292 SER B O 1
ATOM 5723 N N . ILE B 1 294 ? -3.332 -1.896 136.496 1.00 39.46 293 ILE B N 1
ATOM 5724 C CA . ILE B 1 294 ? -4.701 -2.389 136.365 1.00 41.78 293 ILE B CA 1
ATOM 5725 C C . ILE B 1 294 ? -4.920 -3.019 135.000 1.00 41.87 293 ILE B C 1
ATOM 5726 O O . ILE B 1 294 ? -5.506 -4.100 134.889 1.00 41.81 293 ILE B O 1
ATOM 5731 N N . LEU B 1 295 ? -4.449 -2.359 133.943 1.00 39.09 294 LEU B N 1
ATOM 5732 C CA . LEU B 1 295 ? -4.656 -2.849 132.589 1.00 41.17 294 LEU B CA 1
ATOM 5733 C C . LEU B 1 295 ? -3.624 -3.879 132.166 1.00 41.88 294 LEU B C 1
ATOM 5734 O O . LEU B 1 295 ? -3.872 -4.626 131.212 1.00 47.83 294 LEU B O 1
ATOM 5739 N N . GLY B 1 296 ? -2.493 -3.951 132.857 1.00 40.63 295 GLY B N 1
ATOM 5740 C CA . GLY B 1 296 ? -1.350 -4.677 132.348 1.00 36.00 295 GLY B CA 1
ATOM 5741 C C . GLY B 1 296 ? -0.411 -3.707 131.661 1.00 38.70 295 GLY B C 1
ATOM 5742 O O . GLY B 1 296 ? -0.854 -2.903 130.835 1.00 41.13 295 GLY B O 1
ATOM 5743 N N . THR B 1 297 ? 0.882 -3.757 132.004 1.00 42.76 296 THR B N 1
ATOM 5744 C CA . THR B 1 297 ? 1.825 -2.760 131.503 1.00 49.29 296 THR B CA 1
ATOM 5745 C C . THR B 1 297 ? 1.882 -2.744 129.976 1.00 46.67 296 THR B C 1
ATOM 5746 O O . THR B 1 297 ? 2.124 -1.689 129.377 1.00 41.73 296 THR B O 1
ATOM 5750 N N . ASP B 1 298 ? 1.635 -3.888 129.332 1.00 41.03 297 ASP B N 1
ATOM 5751 C CA . ASP B 1 298 ? 1.625 -3.943 127.877 1.00 45.83 297 ASP B CA 1
ATOM 5752 C C . ASP B 1 298 ? 0.415 -3.247 127.280 1.00 46.89 297 ASP B C 1
ATOM 5753 O O . ASP B 1 298 ? 0.449 -2.874 126.102 1.00 48.89 297 ASP B O 1
ATOM 5758 N N . ASN B 1 299 ? -0.644 -3.060 128.060 1.00 41.58 298 ASN B N 1
ATOM 5759 C CA . ASN B 1 299 ? -1.882 -2.475 127.571 1.00 43.32 298 ASN B CA 1
ATOM 5760 C C . ASN B 1 299 ? -1.999 -0.994 127.889 1.00 42.33 298 ASN B C 1
ATOM 5761 O O . ASN B 1 299 ? -3.030 -0.386 127.582 1.00 42.81 298 ASN B O 1
ATOM 5766 N N . TRP B 1 300 ? -0.967 -0.395 128.501 1.00 37.21 299 TRP B N 1
ATOM 5767 C CA . TRP B 1 300 ? -0.942 1.047 128.748 1.00 36.66 299 TRP B CA 1
ATOM 5768 C C . TRP B 1 300 ? 0.448 1.550 128.349 1.00 38.55 299 TRP B C 1
ATOM 5769 O O . TRP B 1 300 ? 1.329 1.787 129.181 1.00 44.13 299 TRP B O 1
ATOM 5780 N N . LYS B 1 301 ? 0.639 1.694 127.049 1.00 38.70 300 LYS B N 1
ATOM 5781 C CA . LYS B 1 301 ? 1.859 2.196 126.442 1.00 33.71 300 LYS B CA 1
ATOM 5782 C C . LYS B 1 301 ? 1.611 3.623 125.971 1.00 33.49 300 LYS B C 1
ATOM 5783 O O . LYS B 1 301 ? 0.493 4.139 126.057 1.00 35.58 300 LYS B O 1
ATOM 5789 N N . ASN B 1 302 ? 2.667 4.268 125.472 1.00 33.17 301 ASN B N 1
ATOM 5790 C CA . ASN B 1 302 ? 2.492 5.619 124.944 1.00 35.92 301 ASN B CA 1
ATOM 5791 C C . ASN B 1 302 ? 1.439 5.654 123.840 1.00 29.57 301 ASN B C 1
ATOM 5792 O O . ASN B 1 302 ? 0.678 6.622 123.738 1.00 27.80 301 ASN B O 1
ATOM 5797 N N . LYS B 1 303 ? 1.351 4.592 123.031 1.00 31.01 302 LYS B N 1
ATOM 5798 C CA . LYS B 1 303 ? 0.368 4.552 121.954 1.00 37.04 302 LYS B CA 1
ATOM 5799 C C . LYS B 1 303 ? -1.073 4.576 122.460 1.00 34.61 302 LYS B C 1
ATOM 5800 O O . LYS B 1 303 ? -1.986 4.863 121.676 1.00 36.90 302 LYS B O 1
ATOM 5806 N N . ASN B 1 304 ? -1.304 4.290 123.738 1.00 30.13 303 ASN B N 1
ATOM 5807 C CA . ASN B 1 304 ? -2.653 4.243 124.284 1.00 34.06 303 ASN B CA 1
ATOM 5808 C C . ASN B 1 304 ? -3.093 5.558 124.894 1.00 32.22 303 ASN B C 1
ATOM 5809 O O . ASN B 1 304 ? -4.196 5.630 125.451 1.00 36.29 303 ASN B O 1
ATOM 5814 N N . VAL B 1 305 ? -2.262 6.590 124.827 1.00 28.05 304 VAL B N 1
ATOM 5815 C CA . VAL B 1 305 ? -2.579 7.864 125.457 1.00 26.53 304 VAL B CA 1
ATOM 5816 C C . VAL B 1 305 ? -2.200 8.977 124.490 1.00 30.33 304 VAL B C 1
ATOM 5817 O O . VAL B 1 305 ? -1.250 8.852 123.711 1.00 33.51 304 VAL B O 1
ATOM 5821 N N . SER B 1 306 ? -2.968 10.060 124.517 1.00 27.83 305 SER B N 1
ATOM 5822 C CA . SER B 1 306 ? -2.693 11.162 123.608 1.00 28.44 305 SER B CA 1
ATOM 5823 C C . SER B 1 306 ? -1.369 11.821 123.980 1.00 26.98 305 SER B C 1
ATOM 5824 O O . SER B 1 306 ? -1.207 12.319 125.099 1.00 30.12 305 SER B O 1
ATOM 5827 N N . ALA B 1 307 ? -0.421 11.826 123.048 1.00 25.68 306 ALA B N 1
ATOM 5828 C CA . ALA B 1 307 ? 0.794 12.600 123.249 1.00 22.52 306 ALA B CA 1
ATOM 5829 C C . ALA B 1 307 ? 0.485 14.091 123.195 1.00 24.20 306 ALA B C 1
ATOM 5830 O O . ALA B 1 307 ? -0.359 14.536 122.412 1.00 26.01 306 ALA B O 1
ATOM 5832 N N . ILE B 1 308 ? 1.178 14.872 124.026 1.00 26.26 307 ILE B N 1
ATOM 5833 C CA . ILE B 1 308 ? 1.278 16.299 123.750 1.00 25.66 307 ILE B CA 1
ATOM 5834 C C . ILE B 1 308 ? 2.059 16.466 122.457 1.00 29.88 307 ILE B C 1
ATOM 5835 O O . ILE B 1 308 ? 3.071 15.788 122.234 1.00 26.70 307 ILE B O 1
ATOM 5840 N N . ASP B 1 309 ? 1.575 17.334 121.574 1.00 28.79 308 ASP B N 1
ATOM 5841 C CA . ASP B 1 309 ? 2.206 17.537 120.278 1.00 24.18 308 ASP B CA 1
ATOM 5842 C C . ASP B 1 309 ? 3.260 18.625 120.432 1.00 27.87 308 ASP B C 1
ATOM 5843 O O . ASP B 1 309 ? 2.933 19.785 120.691 1.00 25.70 308 ASP B O 1
ATOM 5848 N N . TYR B 1 310 ? 4.528 18.243 120.282 1.00 29.42 309 TYR B N 1
ATOM 5849 C CA . TYR B 1 310 ? 5.619 19.197 120.374 1.00 28.92 309 TYR B CA 1
ATOM 5850 C C . TYR B 1 310 ? 5.845 19.961 119.079 1.00 33.84 309 TYR B C 1
ATOM 5851 O O . TYR B 1 310 ? 6.561 20.966 119.091 1.00 35.97 309 TYR B O 1
ATOM 5860 N N . SER B 1 311 ? 5.242 19.515 117.974 1.00 30.86 310 SER B N 1
ATOM 5861 C CA . SER B 1 311 ? 5.545 20.079 116.662 1.00 25.81 310 SER B CA 1
ATOM 5862 C C . SER B 1 311 ? 5.179 21.551 116.559 1.00 28.02 310 SER B C 1
ATOM 5863 O O . SER B 1 311 ? 5.660 22.235 115.649 1.00 30.68 310 SER B O 1
ATOM 5866 N N . ILE B 1 312 ? 4.309 22.047 117.449 1.00 26.80 311 ILE B N 1
ATOM 5867 C CA . ILE B 1 312 ? 3.982 23.467 117.479 1.00 31.04 311 ILE B CA 1
ATOM 5868 C C . ILE B 1 312 ? 4.894 24.243 118.407 1.00 32.42 311 ILE B C 1
ATOM 5869 O O . ILE B 1 312 ? 4.741 25.464 118.537 1.00 28.51 311 ILE B O 1
ATOM 5874 N N . GLY B 1 313 ? 5.843 23.576 119.055 1.00 31.15 312 GLY B N 1
ATOM 5875 C CA . GLY B 1 313 ? 6.511 24.174 120.185 1.00 25.69 312 GLY B CA 1
ATOM 5876 C C . GLY B 1 313 ? 7.805 24.914 119.923 1.00 28.08 312 GLY B C 1
ATOM 5877 O O . GLY B 1 313 ? 8.142 25.817 120.694 1.00 27.43 312 GLY B O 1
ATOM 5878 N N . ALA B 1 314 ? 8.537 24.568 118.853 1.00 29.03 313 ALA B N 1
ATOM 5879 C CA . ALA B 1 314 ? 9.915 25.034 118.735 1.00 28.95 313 ALA B CA 1
ATOM 5880 C C . ALA B 1 314 ? 9.991 26.554 118.618 1.00 29.11 313 ALA B C 1
ATOM 5881 O O . ALA B 1 314 ? 10.864 27.186 119.227 1.00 31.45 313 ALA B O 1
ATOM 5883 N N . THR B 1 315 ? 9.105 27.159 117.823 1.00 25.85 314 THR B N 1
ATOM 5884 C CA . THR B 1 315 ? 9.117 28.601 117.607 1.00 32.47 314 THR B CA 1
ATOM 5885 C C . THR B 1 315 ? 8.009 29.312 118.366 1.00 27.83 314 THR B C 1
ATOM 5886 O O . THR B 1 315 ? 7.790 30.503 118.140 1.00 29.29 314 THR B O 1
ATOM 5890 N N . LYS B 1 316 ? 7.295 28.602 119.227 1.00 26.99 315 LYS B N 1
ATOM 5891 C CA . LYS B 1 316 ? 6.139 29.167 119.898 1.00 24.98 315 LYS B CA 1
ATOM 5892 C C . LYS B 1 316 ? 6.565 30.274 120.866 1.00 26.27 315 LYS B C 1
ATOM 5893 O O . LYS B 1 316 ? 7.559 30.126 121.595 1.00 23.59 315 LYS B O 1
ATOM 5899 N N . PRO B 1 317 ? 5.850 31.401 120.882 1.00 28.15 316 PRO B N 1
ATOM 5900 C CA . PRO B 1 317 ? 6.154 32.467 121.847 1.00 29.35 316 PRO B CA 1
ATOM 5901 C C . PRO B 1 317 ? 6.023 31.987 123.285 1.00 23.72 316 PRO B C 1
ATOM 5902 O O . PRO B 1 317 ? 5.329 31.015 123.583 1.00 28.10 316 PRO B O 1
ATOM 5906 N N . VAL B 1 318 ? 6.707 32.681 124.189 1.00 22.13 317 VAL B N 1
ATOM 5907 C CA . VAL B 1 318 ? 6.435 32.550 125.617 1.00 23.57 317 VAL B CA 1
ATOM 5908 C C . VAL B 1 318 ? 5.464 33.656 125.997 1.00 21.84 317 VAL B C 1
ATOM 5909 O O . VAL B 1 318 ? 5.675 34.825 125.639 1.00 18.80 317 VAL B O 1
ATOM 5913 N N . TYR B 1 319 ? 4.383 33.290 126.685 1.00 21.55 318 TYR B N 1
ATOM 5914 C CA . TYR B 1 319 ? 3.313 34.237 127.006 1.00 19.81 318 TYR B CA 1
ATOM 5915 C C . TYR B 1 319 ? 3.463 34.762 128.429 1.00 16.89 318 TYR B C 1
ATOM 5916 O O . TYR B 1 319 ? 3.657 33.983 129.362 1.00 20.08 318 TYR B O 1
ATOM 5925 N N . PHE B 1 320 ? 3.394 36.091 128.582 1.00 18.72 319 PHE B N 1
ATOM 5926 C CA . PHE B 1 320 ? 3.298 36.713 129.898 1.00 20.74 319 PHE B CA 1
ATOM 5927 C C . PHE B 1 320 ? 1.858 37.057 130.263 1.00 22.44 319 PHE B C 1
ATOM 5928 O O . PHE B 1 320 ? 1.503 37.033 131.448 1.00 21.35 319 PHE B O 1
ATOM 5936 N N . PHE B 1 321 ? 1.030 37.394 129.275 1.00 16.89 320 PHE B N 1
ATOM 5937 C CA . PHE B 1 321 ? -0.378 37.708 129.530 1.00 18.45 320 PHE B CA 1
ATOM 5938 C C . PHE B 1 321 ? -1.125 37.551 128.220 1.00 17.99 320 PHE B C 1
ATOM 5939 O O . PHE B 1 321 ? -0.853 38.279 127.262 1.00 19.12 320 PHE B O 1
ATOM 5947 N N . THR B 1 322 ? -2.041 36.596 128.162 1.00 18.83 321 THR B N 1
ATOM 5948 C CA . THR B 1 322 ? -2.772 36.396 126.925 1.00 15.91 321 THR B CA 1
ATOM 5949 C C . THR B 1 322 ? -3.961 37.345 126.857 1.00 20.36 321 THR B C 1
ATOM 5950 O O . THR B 1 322 ? -4.540 37.722 127.882 1.00 22.58 321 THR B O 1
ATOM 5954 N N . GLN B 1 323 ? -4.323 37.733 125.631 1.00 21.74 322 GLN B N 1
ATOM 5955 C CA . GLN B 1 323 ? -5.559 38.489 125.442 1.00 24.68 322 GLN B CA 1
ATOM 5956 C C . GLN B 1 323 ? -6.757 37.706 125.965 1.00 28.23 322 GLN B C 1
ATOM 5957 O O . GLN B 1 323 ? -7.651 38.272 126.604 1.00 27.62 322 GLN B O 1
ATOM 5963 N N . ALA B 1 324 ? -6.780 36.397 125.714 1.00 27.37 323 ALA B N 1
ATOM 5964 C CA . ALA B 1 324 ? -7.889 35.576 126.177 1.00 28.86 323 ALA B CA 1
ATOM 5965 C C . ALA B 1 324 ? -8.029 35.650 127.692 1.00 27.46 323 ALA B C 1
ATOM 5966 O O . ALA B 1 324 ? -9.136 35.823 128.213 1.00 25.55 323 ALA B O 1
ATOM 5968 N N . GLU B 1 325 ? -6.922 35.541 128.418 1.00 19.79 324 GLU B N 1
ATOM 5969 C CA . GLU B 1 325 ? -7.043 35.596 129.865 1.00 19.26 324 GLU B CA 1
ATOM 5970 C C . GLU B 1 325 ? -7.528 36.963 130.316 1.00 22.63 324 GLU B C 1
ATOM 5971 O O . GLU B 1 325 ? -8.404 37.064 131.185 1.00 27.34 324 GLU B O 1
ATOM 5977 N N . LEU B 1 326 ? -6.965 38.019 129.730 1.00 24.25 325 LEU B N 1
ATOM 5978 C CA . LEU B 1 326 ? -7.391 39.378 130.043 1.00 25.07 325 LEU B CA 1
ATOM 5979 C C . LEU B 1 326 ? -8.907 39.510 129.967 1.00 28.34 325 LEU B C 1
ATOM 5980 O O . LEU B 1 326 ? -9.555 40.035 130.884 1.00 23.69 325 LEU B O 1
ATOM 5985 N N . GLN B 1 327 ? -9.484 39.036 128.860 1.00 20.59 326 GLN B N 1
ATOM 5986 C CA . GLN B 1 327 ? -10.925 39.098 128.672 1.00 21.90 326 GLN B CA 1
ATOM 5987 C C . GLN B 1 327 ? -11.661 38.305 129.745 1.00 23.42 326 GLN B C 1
ATOM 5988 O O . GLN B 1 327 ? -12.699 38.752 130.246 1.00 25.72 326 GLN B O 1
ATOM 5994 N N . PHE B 1 328 ? -11.135 37.135 130.126 1.00 24.07 327 PHE B N 1
ATOM 5995 C CA . PHE B 1 328 ? -11.824 36.332 131.136 1.00 23.57 327 PHE B CA 1
ATOM 5996 C C . PHE B 1 328 ? -11.772 36.984 132.513 1.00 26.61 327 PHE B C 1
ATOM 5997 O O . PHE B 1 328 ? -12.736 36.873 133.289 1.00 23.98 327 PHE B O 1
ATOM 6005 N N . LEU B 1 329 ? -10.669 37.666 132.834 1.00 24.01 328 LEU B N 1
ATOM 6006 C CA . LEU B 1 329 ? -10.633 38.471 134.049 1.00 24.44 328 LEU B CA 1
ATOM 6007 C C . LEU B 1 329 ? -11.619 39.636 133.972 1.00 26.99 328 LEU B C 1
ATOM 6008 O O . LEU B 1 329 ? -12.291 39.948 134.960 1.00 26.43 328 LEU B O 1
ATOM 6013 N N . ILE B 1 330 ? -11.703 40.304 132.817 1.00 25.71 329 ILE B N 1
ATOM 6014 C CA . ILE B 1 330 ? -12.666 41.391 132.658 1.00 22.97 329 ILE B CA 1
ATOM 6015 C C . ILE B 1 330 ? -14.083 40.860 132.808 1.00 28.02 329 ILE B C 1
ATOM 6016 O O . ILE B 1 330 ? -14.916 41.455 133.502 1.00 29.28 329 ILE B O 1
ATOM 6021 N N . ALA B 1 331 ? -14.370 39.722 132.167 1.00 22.92 330 ALA B N 1
ATOM 6022 C CA . ALA B 1 331 ? -15.686 39.104 132.266 1.00 29.47 330 ALA B CA 1
ATOM 6023 C C . ALA B 1 331 ? -16.033 38.781 133.710 1.00 33.01 330 ALA B C 1
ATOM 6024 O O . ALA B 1 331 ? -17.173 38.996 134.152 1.00 24.59 330 ALA B O 1
ATOM 6026 N N . GLU B 1 332 ? -15.055 38.252 134.453 1.00 29.44 331 GLU B N 1
ATOM 6027 C CA . GLU B 1 332 ? -15.245 37.971 135.870 1.00 29.17 331 GLU B CA 1
ATOM 6028 C C . GLU B 1 332 ? -15.617 39.232 136.642 1.00 30.59 331 GLU B C 1
ATOM 6029 O O . GLU B 1 332 ? -16.551 39.221 137.458 1.00 29.57 331 GLU B O 1
ATOM 6035 N N . VAL B 1 333 ? -14.905 40.336 136.391 1.00 27.38 332 VAL B N 1
ATOM 6036 C CA . VAL B 1 333 ? -15.193 41.581 137.102 1.00 30.05 332 VAL B CA 1
ATOM 6037 C C . VAL B 1 333 ? -16.605 42.070 136.795 1.00 31.74 332 VAL B C 1
ATOM 6038 O O . VAL B 1 333 ? -17.344 42.485 137.698 1.00 36.18 332 VAL B O 1
ATOM 6042 N N . TYR B 1 334 ? -17.006 42.031 135.524 1.00 31.34 333 TYR B N 1
ATOM 6043 C CA . TYR B 1 334 ? -18.363 42.441 135.181 1.00 35.49 333 TYR B CA 1
ATOM 6044 C C . TYR B 1 334 ? -19.398 41.539 135.839 1.00 40.83 333 TYR B C 1
ATOM 6045 O O . TYR B 1 334 ? -20.445 42.014 136.297 1.00 47.71 333 TYR B O 1
ATOM 6054 N N . ALA B 1 335 ? -19.117 40.238 135.915 1.00 33.06 334 ALA B N 1
ATOM 6055 C CA . ALA B 1 335 ? -20.089 39.312 136.486 1.00 35.64 334 ALA B CA 1
ATOM 6056 C C . ALA B 1 335 ? -20.183 39.466 137.996 1.00 38.64 334 ALA B C 1
ATOM 6057 O O . ALA B 1 335 ? -21.282 39.425 138.561 1.00 45.29 334 ALA B O 1
ATOM 6059 N N . ARG B 1 336 ? -19.047 39.652 138.666 1.00 29.91 335 ARG B N 1
ATOM 6060 C CA . ARG B 1 336 ? -19.024 39.609 140.121 1.00 30.89 335 ARG B CA 1
ATOM 6061 C C . ARG B 1 336 ? -19.287 40.963 140.772 1.00 36.97 335 ARG B C 1
ATOM 6062 O O . ARG B 1 336 ? -19.962 41.027 141.804 1.00 33.84 335 ARG B O 1
ATOM 6070 N N . PHE B 1 337 ? -18.759 42.048 140.207 1.00 33.64 336 PHE B N 1
ATOM 6071 C CA . PHE B 1 337 ? -18.676 43.310 140.931 1.00 35.95 336 PHE B CA 1
ATOM 6072 C C . PHE B 1 337 ? -19.450 44.446 140.292 1.00 39.87 336 PHE B C 1
ATOM 6073 O O . PHE B 1 337 ? -19.760 45.419 140.983 1.00 36.73 336 PHE B O 1
ATOM 6081 N N . HIS B 1 338 ? -19.732 44.371 138.996 1.00 45.64 337 HIS B N 1
ATOM 6082 C CA . HIS B 1 338 ? -20.611 45.319 138.337 1.00 46.82 337 HIS B CA 1
ATOM 6083 C C . HIS B 1 338 ? -22.014 44.770 138.175 1.00 49.85 337 HIS B C 1
ATOM 6084 O O . HIS B 1 338 ? -22.959 45.555 138.022 1.00 55.72 337 HIS B O 1
ATOM 6091 N N . ASN B 1 339 ? -22.162 43.448 138.242 1.00 47.36 338 ASN B N 1
ATOM 6092 C CA . ASN B 1 339 ? -23.409 42.775 137.924 1.00 59.97 338 ASN B CA 1
ATOM 6093 C C . ASN B 1 339 ? -23.971 43.328 136.614 1.00 61.52 338 ASN B C 1
ATOM 6094 O O . ASN B 1 339 ? -25.129 43.739 136.510 1.00 54.73 338 ASN B O 1
ATOM 6099 N N . ASP B 1 340 ? -23.097 43.365 135.613 1.00 61.33 339 ASP B N 1
ATOM 6100 C CA . ASP B 1 340 ? -23.403 43.820 134.260 1.00 54.75 339 ASP B CA 1
ATOM 6101 C C . ASP B 1 340 ? -23.280 42.585 133.376 1.00 52.60 339 ASP B C 1
ATOM 6102 O O . ASP B 1 340 ? -22.181 42.230 132.938 1.00 49.72 339 ASP B O 1
ATOM 6107 N N . ASP B 1 341 ? -24.413 41.929 133.122 1.00 48.06 340 ASP B N 1
ATOM 6108 C CA . ASP B 1 341 ? -24.366 40.660 132.410 1.00 49.56 340 ASP B CA 1
ATOM 6109 C C . ASP B 1 341 ? -24.011 40.847 130.943 1.00 45.37 340 ASP B C 1
ATOM 6110 O O . ASP B 1 341 ? -23.326 39.997 130.366 1.00 38.99 340 ASP B O 1
ATOM 6115 N N . ALA B 1 342 ? -24.465 41.938 130.323 1.00 43.29 341 ALA B N 1
ATOM 6116 C CA . ALA B 1 342 ? -24.125 42.180 128.924 1.00 44.23 341 ALA B CA 1
ATOM 6117 C C . ALA B 1 342 ? -22.614 42.290 128.729 1.00 42.89 341 ALA B C 1
ATOM 6118 O O . ALA B 1 342 ? -22.050 41.687 127.808 1.00 35.49 341 ALA B O 1
ATOM 6120 N N . ASN B 1 343 ? -21.940 43.066 129.582 1.00 37.92 342 ASN B N 1
ATOM 6121 C CA . ASN B 1 343 ? -20.501 43.238 129.417 1.00 33.87 342 ASN B CA 1
ATOM 6122 C C . ASN B 1 343 ? -19.738 41.992 129.839 1.00 32.77 342 ASN B C 1
ATOM 6123 O O . ASN B 1 343 ? -18.685 41.696 129.267 1.00 39.74 342 ASN B O 1
ATOM 6128 N N . ALA B 1 344 ? -20.247 41.253 130.830 1.00 38.48 343 ALA B N 1
ATOM 6129 C CA . ALA B 1 344 ? -19.626 39.983 131.193 1.00 37.40 343 ALA B CA 1
ATOM 6130 C C . ALA B 1 344 ? -19.684 39.003 130.031 1.00 27.97 343 ALA B C 1
ATOM 6131 O O . ALA B 1 344 ? -18.687 38.349 129.710 1.00 29.87 343 ALA B O 1
ATOM 6133 N N . LYS B 1 345 ? -20.850 38.888 129.389 1.00 30.61 344 LYS B N 1
ATOM 6134 C CA . LYS B 1 345 ? -20.984 38.006 128.233 1.00 37.43 344 LYS B CA 1
ATOM 6135 C C . LYS B 1 345 ? -20.072 38.440 127.093 1.00 36.79 344 LYS B C 1
ATOM 6136 O O . LYS B 1 345 ? -19.446 37.601 126.431 1.00 30.58 344 LYS B O 1
ATOM 6142 N N . SER B 1 346 ? -20.006 39.748 126.837 1.00 44.05 345 SER B N 1
ATOM 6143 C CA . SER B 1 346 ? -19.212 40.256 125.725 1.00 30.31 345 SER B CA 1
ATOM 6144 C C . SER B 1 346 ? -17.730 39.950 125.917 1.00 35.73 345 SER B C 1
ATOM 6145 O O . SER B 1 346 ? -17.049 39.528 124.974 1.00 31.02 345 SER B O 1
ATOM 6148 N N . ALA B 1 347 ? -17.211 40.156 127.132 1.00 27.30 346 ALA B N 1
ATOM 6149 C CA . ALA B 1 347 ? -15.810 39.830 127.391 1.00 36.79 346 ALA B CA 1
ATOM 6150 C C . ALA B 1 347 ? -15.576 38.327 127.318 1.00 34.17 346 ALA B C 1
ATOM 6151 O O . ALA B 1 347 ? -14.561 37.872 126.778 1.00 28.96 346 ALA B O 1
ATOM 6153 N N . TYR B 1 348 ? -16.510 37.550 127.867 1.00 30.24 347 TYR B N 1
ATOM 6154 C CA . TYR B 1 348 ? -16.407 36.098 127.846 1.00 29.09 347 TYR B CA 1
ATOM 6155 C C . TYR B 1 348 ? -16.270 35.579 126.423 1.00 31.47 347 TYR B C 1
ATOM 6156 O O . TYR B 1 348 ? -15.424 34.726 126.139 1.00 28.68 347 TYR B O 1
ATOM 6165 N N . GLU B 1 349 ? -17.124 36.053 125.517 1.00 30.42 348 GLU B N 1
ATOM 6166 C CA . GLU B 1 349 ? -17.032 35.601 124.135 1.00 32.98 348 GLU B CA 1
ATOM 6167 C C . GLU B 1 349 ? -15.773 36.141 123.478 1.00 30.44 348 GLU B C 1
ATOM 6168 O O . GLU B 1 349 ? -15.152 35.458 122.654 1.00 26.08 348 GLU B O 1
ATOM 6174 N N . ALA B 1 350 ? -15.373 37.362 123.843 1.00 28.39 349 ALA B N 1
ATOM 6175 C CA . ALA B 1 350 ? -14.127 37.900 123.324 1.00 32.75 349 ALA B CA 1
ATOM 6176 C C . ALA B 1 350 ? -12.956 37.019 123.739 1.00 31.44 349 ALA B C 1
ATOM 6177 O O . ALA B 1 350 ? -12.090 36.694 122.920 1.00 29.81 349 ALA B O 1
ATOM 6179 N N . GLY B 1 351 ? -12.934 36.601 125.007 1.00 29.79 350 GLY B N 1
ATOM 6180 C CA . GLY B 1 351 ? -11.906 35.677 125.459 1.00 27.66 350 GLY B CA 1
ATOM 6181 C C . GLY B 1 351 ? -11.878 34.388 124.656 1.00 28.57 350 GLY B C 1
ATOM 6182 O O . GLY B 1 351 ? -10.824 33.971 124.164 1.00 24.88 350 GLY B O 1
ATOM 6183 N N . VAL B 1 352 ? -13.035 33.736 124.517 1.00 24.66 351 VAL B N 1
ATOM 6184 C CA . VAL B 1 352 ? -13.101 32.492 123.748 1.00 27.62 351 VAL B CA 1
ATOM 6185 C C . VAL B 1 352 ? -12.667 32.734 122.306 1.00 31.36 351 VAL B C 1
ATOM 6186 O O . VAL B 1 352 ? -11.885 31.965 121.730 1.00 28.59 351 VAL B O 1
ATOM 6190 N N . THR B 1 353 ? -13.179 33.808 121.705 1.00 34.45 352 THR B N 1
ATOM 6191 C CA . THR B 1 353 ? -12.826 34.158 120.335 1.00 33.67 352 THR B CA 1
ATOM 6192 C C . THR B 1 353 ? -11.325 34.379 120.183 1.00 34.25 352 THR B C 1
ATOM 6193 O O . THR B 1 353 ? -10.709 33.906 119.221 1.00 31.24 352 THR B O 1
ATOM 6197 N N . ALA B 1 354 ? -10.719 35.106 121.120 1.00 30.11 353 ALA B N 1
ATOM 6198 C CA . ALA B 1 354 ? -9.299 35.397 120.990 1.00 32.60 353 ALA B CA 1
ATOM 6199 C C . ALA B 1 354 ? -8.477 34.112 121.021 1.00 27.65 353 ALA B C 1
ATOM 6200 O O . ALA B 1 354 ? -7.573 33.927 120.202 1.00 24.62 353 ALA B O 1
ATOM 6202 N N . ASP B 1 355 ? -8.804 33.195 121.933 1.00 24.40 354 ASP B N 1
ATOM 6203 C CA . ASP B 1 355 ? -8.035 31.961 122.019 1.00 26.20 354 ASP B CA 1
ATOM 6204 C C . ASP B 1 355 ? -8.236 31.092 120.784 1.00 28.77 354 ASP B C 1
ATOM 6205 O O . ASP B 1 355 ? -7.277 30.507 120.270 1.00 27.95 354 ASP B O 1
ATOM 6210 N N . PHE B 1 356 ? -9.473 30.995 120.293 1.00 24.26 355 PHE B N 1
ATOM 6211 C CA . PHE B 1 356 ? -9.702 30.272 119.047 1.00 30.44 355 PHE B CA 1
ATOM 6212 C C . PHE B 1 356 ? -8.783 30.774 117.943 1.00 36.99 355 PHE B C 1
ATOM 6213 O O . PHE B 1 356 ? -8.164 29.979 117.227 1.00 32.64 355 PHE B O 1
ATOM 6221 N N . ALA B 1 357 ? -8.659 32.096 117.808 1.00 41.52 356 ALA B N 1
ATOM 6222 C CA . ALA B 1 357 ? -7.831 32.651 116.743 1.00 37.96 356 ALA B CA 1
ATOM 6223 C C . ALA B 1 357 ? -6.353 32.317 116.940 1.00 37.12 356 ALA B C 1
ATOM 6224 O O . ALA B 1 357 ? -5.656 31.995 115.971 1.00 38.82 356 ALA B O 1
ATOM 6226 N N . VAL B 1 358 ? -5.852 32.392 118.179 1.00 30.12 357 VAL B N 1
ATOM 6227 C CA . VAL B 1 358 ? -4.427 32.146 118.421 1.00 27.88 357 VAL B CA 1
ATOM 6228 C C . VAL B 1 358 ? -4.058 30.719 118.043 1.00 27.01 357 VAL B C 1
ATOM 6229 O O . VAL B 1 358 ? -2.945 30.452 117.578 1.00 27.50 357 VAL B O 1
ATOM 6233 N N . ARG B 1 359 ? -4.981 29.783 118.240 1.00 27.20 358 ARG B N 1
ATOM 6234 C CA . ARG B 1 359 ? -4.739 28.374 117.970 1.00 31.64 358 ARG B CA 1
ATOM 6235 C C . ARG B 1 359 ? -5.063 27.982 116.534 1.00 33.40 358 ARG B C 1
ATOM 6236 O O . ARG B 1 359 ? -5.021 26.792 116.207 1.00 37.32 358 ARG B O 1
ATOM 6244 N N . GLY B 1 360 ? -5.369 28.950 115.674 1.00 31.18 359 GLY B N 1
ATOM 6245 C CA . GLY B 1 360 ? -5.595 28.663 114.274 1.00 25.11 359 GLY B CA 1
ATOM 6246 C C . GLY B 1 360 ? -7.000 28.224 113.952 1.00 38.16 359 GLY B C 1
ATOM 6247 O O . GLY B 1 360 ? -7.214 27.583 112.919 1.00 37.72 359 GLY B O 1
ATOM 6248 N N . PHE B 1 361 ? -7.968 28.552 114.807 1.00 36.62 360 PHE B N 1
ATOM 6249 C CA . PHE B 1 361 ? -9.354 28.127 114.651 1.00 33.98 360 PHE B CA 1
ATOM 6250 C C . PHE B 1 361 ? -10.304 29.313 114.511 1.00 39.30 360 PHE B C 1
ATOM 6251 O O . PHE B 1 361 ? -11.471 29.225 114.901 1.00 38.70 360 PHE B O 1
ATOM 6259 N N . ALA B 1 362 ? -9.820 30.418 113.940 1.00 41.83 361 ALA B N 1
ATOM 6260 C CA . ALA B 1 362 ? -10.617 31.637 113.848 1.00 37.65 361 ALA B CA 1
ATOM 6261 C C . ALA B 1 362 ? -11.948 31.359 113.168 1.00 35.03 361 ALA B C 1
ATOM 6262 O O . ALA B 1 362 ? -12.012 30.646 112.164 1.00 42.60 361 ALA B O 1
ATOM 6264 N N . GLY B 1 363 ? -13.020 31.907 113.739 1.00 36.52 362 GLY B N 1
ATOM 6265 C CA . GLY B 1 363 ? -14.354 31.730 113.202 1.00 39.74 362 GLY B CA 1
ATOM 6266 C C . GLY B 1 363 ? -15.086 30.494 113.679 1.00 42.77 362 GLY B C 1
ATOM 6267 O O . GLY B 1 363 ? -16.292 30.375 113.432 1.00 52.42 362 GLY B O 1
ATOM 6268 N N . GLN B 1 364 ? -14.408 29.576 114.362 1.00 40.37 363 GLN B N 1
ATOM 6269 C CA . GLN B 1 364 ? -15.034 28.357 114.854 1.00 39.58 363 GLN B CA 1
ATOM 6270 C C . GLN B 1 364 ? -15.449 28.439 116.317 1.00 39.11 363 GLN B C 1
ATOM 6271 O O . GLN B 1 364 ? -15.903 27.434 116.872 1.00 41.80 363 GLN B O 1
ATOM 6277 N N . GLU B 1 365 ? -15.297 29.599 116.958 1.00 31.50 364 GLU B N 1
ATOM 6278 C CA . GLU B 1 365 ? -15.627 29.700 118.374 1.00 37.43 364 GLU B CA 1
ATOM 6279 C C . GLU B 1 365 ? -17.106 29.433 118.638 1.00 38.95 364 GLU B C 1
ATOM 6280 O O . GLU B 1 365 ? -17.468 29.072 119.762 1.00 39.33 364 GLU B O 1
ATOM 6286 N N . ASN B 1 366 ? -17.963 29.573 117.622 1.00 47.43 365 ASN B N 1
ATOM 6287 C CA . ASN B 1 366 ? -19.384 29.316 117.812 1.00 54.49 365 ASN B CA 1
ATOM 6288 C C . ASN B 1 366 ? -19.677 27.856 118.126 1.00 51.21 365 ASN B C 1
ATOM 6289 O O . ASN B 1 366 ? -20.721 27.566 118.717 1.00 52.07 365 ASN B O 1
ATOM 6294 N N . THR B 1 367 ? -18.790 26.930 117.743 1.00 47.40 366 THR B N 1
ATOM 6295 C CA . THR B 1 367 ? -18.914 25.544 118.192 1.00 44.57 366 THR B CA 1
ATOM 6296 C C . THR B 1 367 ? -18.989 25.456 119.706 1.00 42.08 366 THR B C 1
ATOM 6297 O O . THR B 1 367 ? -19.552 24.496 120.244 1.00 43.76 366 THR B O 1
ATOM 6301 N N . ILE B 1 368 ? -18.427 26.445 120.389 1.00 40.36 367 ILE B N 1
ATOM 6302 C CA . ILE B 1 368 ? -18.421 26.521 121.836 1.00 44.77 367 ILE B CA 1
ATOM 6303 C C . ILE B 1 368 ? -19.400 27.575 122.341 1.00 43.17 367 ILE B C 1
ATOM 6304 O O . ILE B 1 368 ? -20.160 27.326 123.280 1.00 40.71 367 ILE B O 1
ATOM 6309 N N . LEU B 1 369 ? -19.411 28.750 121.705 1.00 38.34 368 LEU B N 1
ATOM 6310 C CA . LEU B 1 369 ? -20.216 29.878 122.150 1.00 34.33 368 LEU B CA 1
ATOM 6311 C C . LEU B 1 369 ? -21.702 29.702 121.875 1.00 38.37 368 LEU B C 1
ATOM 6312 O O . LEU B 1 369 ? -22.515 30.372 122.519 1.00 43.23 368 LEU B O 1
ATOM 6317 N N . GLU B 1 370 ? -22.072 28.840 120.930 1.00 39.43 369 GLU B N 1
ATOM 6318 C CA . GLU B 1 370 ? -23.471 28.515 120.680 1.00 44.96 369 GLU B CA 1
ATOM 6319 C C . GLU B 1 370 ? -23.770 27.052 120.960 1.00 43.35 369 GLU B C 1
ATOM 6320 O O . GLU B 1 370 ? -24.817 26.550 120.533 1.00 49.89 369 GLU B O 1
ATOM 6326 N N . GLY B 1 371 ? -22.874 26.357 121.649 1.00 34.12 370 GLY B N 1
ATOM 6327 C CA . GLY B 1 371 ? -23.062 24.959 121.967 1.00 33.94 370 GLY B CA 1
ATOM 6328 C C . GLY B 1 371 ? -23.044 24.744 123.461 1.00 45.48 370 GLY B C 1
ATOM 6329 O O . GLY B 1 371 ? -23.733 25.453 124.202 1.00 39.03 370 GLY B O 1
ATOM 6330 N N . ALA B 1 372 ? -22.228 23.792 123.920 1.00 45.62 371 ALA B N 1
ATOM 6331 C CA . ALA B 1 372 ? -22.222 23.414 125.330 1.00 43.64 371 ALA B CA 1
ATOM 6332 C C . ALA B 1 372 ? -21.813 24.555 126.257 1.00 43.42 371 ALA B C 1
ATOM 6333 O O . ALA B 1 372 ? -22.177 24.533 127.438 1.00 49.80 371 ALA B O 1
ATOM 6335 N N . CYS B 1 373 ? -21.076 25.553 125.764 1.00 39.02 372 CYS B N 1
ATOM 6336 C CA . CYS B 1 373 ? -20.580 26.633 126.609 1.00 32.97 372 CYS B CA 1
ATOM 6337 C C . CYS B 1 373 ? -21.236 27.975 126.298 1.00 36.72 372 CYS B C 1
ATOM 6338 O O . CYS B 1 373 ? -20.648 29.029 126.574 1.00 30.70 372 CYS B O 1
ATOM 6341 N N . ALA B 1 374 ? -22.444 27.957 125.741 1.00 34.38 373 ALA B N 1
ATOM 6342 C CA . ALA B 1 374 ? -23.148 29.191 125.425 1.00 37.20 373 ALA B CA 1
ATOM 6343 C C . ALA B 1 374 ? -23.458 29.971 126.694 1.00 40.36 373 ALA B C 1
ATOM 6344 O O . ALA B 1 374 ? -23.920 29.408 127.691 1.00 44.37 373 ALA B O 1
ATOM 6346 N N . TRP B 1 375 ? -23.195 31.278 126.652 1.00 32.08 374 TRP B N 1
ATOM 6347 C CA . TRP B 1 375 ? -23.511 32.129 127.796 1.00 35.99 374 TRP B CA 1
ATOM 6348 C C . TRP B 1 375 ? -24.997 32.080 128.127 1.00 40.66 374 TRP B C 1
ATOM 6349 O O . TRP B 1 375 ? -25.381 32.101 129.301 1.00 44.71 374 TRP B O 1
ATOM 6360 N N . SER B 1 376 ? -25.849 32.022 127.102 1.00 47.11 375 SER B N 1
ATOM 6361 C CA . SER B 1 376 ? -27.288 31.987 127.343 1.00 57.81 375 SER B CA 1
ATOM 6362 C C . SER B 1 376 ? -27.693 30.731 128.100 1.00 60.40 375 SER B C 1
ATOM 6363 O O . SER B 1 376 ? -28.699 30.738 128.817 1.00 66.41 375 SER B O 1
ATOM 6366 N N . ALA B 1 377 ? -26.920 29.654 127.964 1.00 55.78 376 ALA B N 1
ATOM 6367 C CA . ALA B 1 377 ? -27.219 28.403 128.647 1.00 60.78 376 ALA B CA 1
ATOM 6368 C C . ALA B 1 377 ? -26.853 28.430 130.125 1.00 61.57 376 ALA B C 1
ATOM 6369 O O . ALA B 1 377 ? -27.260 27.527 130.863 1.00 65.25 376 ALA B O 1
ATOM 6371 N N . ALA B 1 378 ? -26.099 29.428 130.573 1.00 60.76 377 ALA B N 1
ATOM 6372 C CA . ALA B 1 378 ? -25.766 29.545 131.985 1.00 62.71 377 ALA B CA 1
ATOM 6373 C C . ALA B 1 378 ? -26.886 30.278 132.713 1.00 66.42 377 ALA B C 1
ATOM 6374 O O . ALA B 1 378 ? -27.324 31.352 132.285 1.00 71.23 377 ALA B O 1
ATOM 6376 N N . SER B 1 379 ? -27.360 29.686 133.806 1.00 65.59 378 SER B N 1
ATOM 6377 C CA . SER B 1 379 ? -28.522 30.210 134.514 1.00 65.55 378 SER B CA 1
ATOM 6378 C C . SER B 1 379 ? -28.119 31.158 135.639 1.00 62.20 378 SER B C 1
ATOM 6379 O O . SER B 1 379 ? -28.558 32.313 135.676 1.00 67.40 378 SER B O 1
ATOM 6382 N N . THR B 1 380 ? -27.286 30.686 136.557 1.00 51.62 379 THR B N 1
ATOM 6383 C CA . THR B 1 380 ? -26.902 31.442 137.738 1.00 48.31 379 THR B CA 1
ATOM 6384 C C . THR B 1 380 ? -25.579 32.163 137.512 1.00 42.73 379 THR B C 1
ATOM 6385 O O . THR B 1 380 ? -24.861 31.913 136.538 1.00 36.19 379 THR B O 1
ATOM 6389 N N . GLN B 1 381 ? -25.255 33.072 138.438 1.00 45.23 380 GLN B N 1
ATOM 6390 C CA . GLN B 1 381 ? -23.926 33.673 138.418 1.00 41.73 380 GLN B CA 1
ATOM 6391 C C . GLN B 1 381 ? -22.854 32.603 138.567 1.00 45.62 380 GLN B C 1
ATOM 6392 O O . GLN B 1 381 ? -21.797 32.673 137.923 1.00 38.35 380 GLN B O 1
ATOM 6398 N N . ALA B 1 382 ? -23.112 31.594 139.407 1.00 37.94 381 ALA B N 1
ATOM 6399 C CA . ALA B 1 382 ? -22.130 30.530 139.589 1.00 39.91 381 ALA B CA 1
ATOM 6400 C C . ALA B 1 382 ? -21.916 29.761 138.293 1.00 40.22 381 ALA B C 1
ATOM 6401 O O . ALA B 1 382 ? -20.783 29.389 137.967 1.00 36.06 381 ALA B O 1
ATOM 6403 N N . ASP B 1 383 ? -22.995 29.512 137.540 1.00 35.02 382 ASP B N 1
ATOM 6404 C CA . ASP B 1 383 ? -22.851 28.865 136.239 1.00 33.30 382 ASP B CA 1
ATOM 6405 C C . ASP B 1 383 ? -22.011 29.712 135.295 1.00 32.28 382 ASP B C 1
ATOM 6406 O O . ASP B 1 383 ? -21.144 29.189 134.583 1.00 35.92 382 ASP B O 1
ATOM 6411 N N . LYS B 1 384 ? -22.274 31.023 135.261 1.00 32.62 383 LYS B N 1
ATOM 6412 C CA . LYS B 1 384 ? -21.548 31.916 134.364 1.00 30.58 383 LYS B CA 1
ATOM 6413 C C . LYS B 1 384 ? -20.076 32.003 134.743 1.00 33.92 383 LYS B C 1
ATOM 6414 O O . LYS B 1 384 ? -19.201 31.949 133.867 1.00 35.97 383 LYS B O 1
ATOM 6420 N N . LEU B 1 385 ? -19.784 32.122 136.043 1.00 25.58 384 LEU B N 1
ATOM 6421 C CA . LEU B 1 385 ? -18.393 32.110 136.485 1.00 24.78 384 LEU B CA 1
ATOM 6422 C C . LEU B 1 385 ? -17.722 30.783 136.153 1.00 25.96 384 LEU B C 1
ATOM 6423 O O . LEU B 1 385 ? -16.538 30.749 135.778 1.00 22.79 384 LEU B O 1
ATOM 6428 N N . ASN B 1 386 ? -18.461 29.678 136.278 1.00 27.75 385 ASN B N 1
ATOM 6429 C CA . ASN B 1 386 ? -17.910 28.389 135.876 1.00 33.25 385 ASN B CA 1
ATOM 6430 C C . ASN B 1 386 ? -17.508 28.400 134.405 1.00 31.21 385 ASN B C 1
ATOM 6431 O O . ASN B 1 386 ? -16.414 27.946 134.050 1.00 27.21 385 ASN B O 1
ATOM 6436 N N . LEU B 1 387 ? -18.389 28.906 133.530 1.00 29.19 386 LEU B N 1
ATOM 6437 C CA . LEU B 1 387 ? -18.032 29.066 132.124 1.00 29.12 386 LEU B CA 1
ATOM 6438 C C . LEU B 1 387 ? -16.744 29.863 131.972 1.00 33.87 386 LEU B C 1
ATOM 6439 O O . LEU B 1 387 ? -15.829 29.462 131.240 1.00 26.38 386 LEU B O 1
ATOM 6444 N N . ILE B 1 388 ? -16.664 31.003 132.659 1.00 32.66 387 ILE B N 1
ATOM 6445 C CA . ILE B 1 388 ? -15.518 31.890 132.503 1.00 28.38 387 ILE B CA 1
ATOM 6446 C C . ILE B 1 388 ? -14.248 31.200 132.975 1.00 28.03 387 ILE B C 1
ATOM 6447 O O . ILE B 1 388 ? -13.235 31.168 132.262 1.00 25.88 387 ILE B O 1
ATOM 6452 N N . TYR B 1 389 ? -14.289 30.626 134.177 1.00 24.55 388 TYR B N 1
ATOM 6453 C CA . TYR B 1 389 ? -13.103 29.997 134.749 1.00 24.56 388 TYR B CA 1
ATOM 6454 C C . TYR B 1 389 ? -12.661 28.783 133.931 1.00 19.88 388 TYR B C 1
ATOM 6455 O O . TYR B 1 389 ? -11.459 28.575 133.728 1.00 24.34 388 TYR B O 1
ATOM 6464 N N . MET B 1 390 ? -13.613 27.958 133.472 1.00 21.64 389 MET B N 1
ATOM 6465 C CA . MET B 1 390 ? -13.252 26.791 132.666 1.00 21.73 389 MET B CA 1
ATOM 6466 C C . MET B 1 390 ? -12.667 27.211 131.322 1.00 25.06 389 MET B C 1
ATOM 6467 O O . MET B 1 390 ? -11.709 26.599 130.828 1.00 22.65 389 MET B O 1
ATOM 6472 N N . GLN B 1 391 ? -13.251 28.233 130.703 1.00 23.95 390 GLN B N 1
ATOM 6473 C CA . GLN B 1 391 ? -12.765 28.670 129.402 1.00 24.70 390 GLN B CA 1
ATOM 6474 C C . GLN B 1 391 ? -11.420 29.369 129.519 1.00 25.27 390 GLN B C 1
ATOM 6475 O O . GLN B 1 391 ? -10.589 29.276 128.605 1.00 24.59 390 GLN B O 1
ATOM 6481 N N . LYS B 1 392 ? -11.179 30.048 130.640 1.00 22.95 391 LYS B N 1
ATOM 6482 C CA . LYS B 1 392 ? -9.845 30.572 130.905 1.00 21.53 391 LYS B CA 1
ATOM 6483 C C . LYS B 1 392 ? -8.841 29.441 131.042 1.00 19.38 391 LYS B C 1
ATOM 6484 O O . LYS B 1 392 ? -7.761 29.473 130.443 1.00 18.22 391 LYS B O 1
ATOM 6490 N N . TRP B 1 393 ? -9.195 28.420 131.822 1.00 24.80 392 TRP B N 1
ATOM 6491 C CA . TRP B 1 393 ? -8.316 27.267 131.988 1.00 25.87 392 TRP B CA 1
ATOM 6492 C C . TRP B 1 393 ? -7.992 26.616 130.648 1.00 24.26 392 TRP B C 1
ATOM 6493 O O . TRP B 1 393 ? -6.839 26.248 130.395 1.00 22.35 392 TRP B O 1
ATOM 6504 N N . VAL B 1 394 ? -8.989 26.473 129.772 1.00 21.72 393 VAL B N 1
ATOM 6505 C CA . VAL B 1 394 ? -8.713 25.923 128.446 1.00 23.22 393 VAL B CA 1
ATOM 6506 C C . VAL B 1 394 ? -7.789 26.853 127.666 1.00 29.58 393 VAL B C 1
ATOM 6507 O O . VAL B 1 394 ? -6.828 26.402 127.035 1.00 25.60 393 VAL B O 1
ATOM 6511 N N . SER B 1 395 ? -8.050 28.168 127.716 1.00 24.58 394 SER B N 1
ATOM 6512 C CA . SER B 1 395 ? -7.267 29.105 126.918 1.00 19.93 394 SER B CA 1
ATOM 6513 C C . SER B 1 395 ? -5.811 29.173 127.364 1.00 20.63 394 SER B C 1
ATOM 6514 O O . SER B 1 395 ? -4.945 29.552 126.568 1.00 24.41 394 SER B O 1
ATOM 6517 N N . LEU B 1 396 ? -5.523 28.833 128.616 1.00 17.21 395 LEU B N 1
ATOM 6518 C CA . LEU B 1 396 ? -4.157 28.885 129.109 1.00 22.65 395 LEU B CA 1
ATOM 6519 C C . LEU B 1 396 ? -3.359 27.625 128.788 1.00 20.37 395 LEU B C 1
ATOM 6520 O O . LEU B 1 396 ? -2.133 27.628 128.973 1.00 18.66 395 LEU B O 1
ATOM 6525 N N . PHE B 1 397 ? -4.003 26.570 128.282 1.00 16.69 396 PHE B N 1
ATOM 6526 C CA . PHE B 1 397 ? -3.260 25.369 127.914 1.00 18.93 396 PHE B CA 1
ATOM 6527 C C . PHE B 1 397 ? -2.326 25.670 126.751 1.00 20.39 396 PHE B C 1
ATOM 6528 O O . PHE B 1 397 ? -2.745 26.218 125.724 1.00 20.21 396 PHE B O 1
ATOM 6536 N N . TYR B 1 398 ? -1.052 25.311 126.919 1.00 22.97 397 TYR B N 1
ATOM 6537 C CA . TYR B 1 398 ? -0.022 25.502 125.899 1.00 19.25 397 TYR B CA 1
ATOM 6538 C C . TYR B 1 398 ? 0.215 26.986 125.627 1.00 23.54 397 TYR B C 1
ATOM 6539 O O . TYR B 1 398 ? 0.659 27.367 124.544 1.00 19.32 397 TYR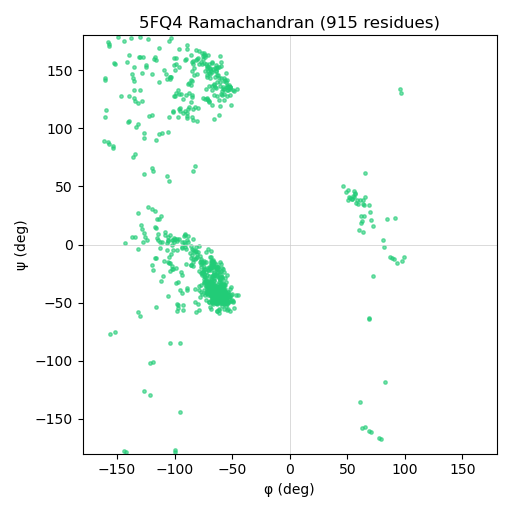 B O 1
ATOM 6548 N N . MET B 1 399 ? -0.094 27.827 126.613 1.00 20.72 398 MET B N 1
ATOM 6549 C CA . MET B 1 399 ? 0.105 29.262 126.513 1.00 21.47 398 MET B CA 1
ATOM 6550 C C . MET B 1 399 ? 0.846 29.781 127.743 1.00 17.88 398 MET B C 1
ATOM 6551 O O . MET B 1 399 ? 1.949 30.313 127.620 1.00 20.60 398 MET B O 1
ATOM 6556 N N . ASP B 1 400 ? 0.253 29.620 128.938 1.00 19.22 399 ASP B N 1
ATOM 6557 C CA . ASP B 1 400 ? 0.792 30.201 130.174 1.00 15.61 399 ASP B CA 1
ATOM 6558 C C . ASP B 1 400 ? 0.318 29.316 131.334 1.00 20.70 399 ASP B C 1
ATOM 6559 O O . ASP B 1 400 ? -0.689 29.578 131.996 1.00 18.94 399 ASP B O 1
ATOM 6564 N N . HIS B 1 401 ? 1.079 28.243 131.584 1.00 17.99 400 HIS B N 1
ATOM 6565 C CA . HIS B 1 401 ? 0.674 27.263 132.586 1.00 18.29 400 HIS B CA 1
ATOM 6566 C C . HIS B 1 401 ? 0.823 27.783 134.002 1.00 16.89 400 HIS B C 1
ATOM 6567 O O . HIS B 1 401 ? 0.017 27.431 134.867 1.00 16.63 400 HIS B O 1
ATOM 6574 N N . MET B 1 402 ? 1.848 28.594 134.269 1.00 21.06 401 MET B N 1
ATOM 6575 C CA . MET B 1 402 ? 1.990 29.181 135.597 1.00 18.53 401 MET B CA 1
ATOM 6576 C C . MET B 1 402 ? 0.730 29.950 135.984 1.00 20.46 401 MET B C 1
ATOM 6577 O O . MET B 1 402 ? 0.179 29.769 137.079 1.00 16.32 401 MET B O 1
ATOM 6582 N N . GLU B 1 403 ? 0.250 30.803 135.081 1.00 16.81 402 GLU B N 1
ATOM 6583 C CA . GLU B 1 403 ? -0.966 31.554 135.361 1.00 20.63 402 GLU B CA 1
ATOM 6584 C C . GLU B 1 403 ? -2.158 30.624 135.524 1.00 15.23 402 GLU B C 1
ATOM 6585 O O . GLU B 1 403 ? -2.999 30.842 136.400 1.00 19.55 402 GLU B O 1
ATOM 6591 N N . ALA B 1 404 ? -2.242 29.573 134.695 1.00 18.24 403 ALA B N 1
ATOM 6592 C CA . ALA B 1 404 ? -3.329 28.602 134.826 1.00 18.03 403 ALA B CA 1
ATOM 6593 C C . ALA B 1 404 ? -3.382 28.021 136.229 1.00 17.38 403 ALA B C 1
ATOM 6594 O O . ALA B 1 404 ? -4.453 27.919 136.840 1.00 20.05 403 ALA B O 1
ATOM 6596 N N . TRP B 1 405 ? -2.221 27.620 136.749 1.00 13.92 404 TRP B N 1
ATOM 6597 C CA . TRP B 1 405 ? -2.162 27.057 138.094 1.00 18.52 404 TRP B CA 1
ATOM 6598 C C . TRP B 1 405 ? -2.563 28.093 139.141 1.00 21.32 404 TRP B C 1
ATOM 6599 O O . TRP B 1 405 ? -3.302 27.779 140.084 1.00 19.75 404 TRP B O 1
ATOM 6610 N N . SER B 1 406 ? -2.105 29.343 138.982 1.00 17.26 405 SER B N 1
ATOM 6611 C CA . SER B 1 406 ? -2.461 30.388 139.943 1.00 20.30 405 SER B CA 1
ATOM 6612 C C . SER B 1 406 ? -3.959 30.675 139.912 1.00 17.49 405 SER B C 1
ATOM 6613 O O . SER B 1 406 ? -4.603 30.791 140.964 1.00 17.76 405 SER B O 1
ATOM 6616 N N . GLU B 1 407 ? -4.539 30.741 138.714 1.00 18.41 406 GLU B N 1
ATOM 6617 C CA . GLU B 1 407 ? -5.964 31.011 138.592 1.00 18.89 406 GLU B CA 1
ATOM 6618 C C . GLU B 1 407 ? -6.811 29.842 139.081 1.00 22.73 406 GLU B C 1
ATOM 6619 O O . GLU B 1 407 ? -7.897 30.062 139.636 1.00 23.33 406 GLU B O 1
ATOM 6625 N N . ILE B 1 408 ? -6.355 28.599 138.882 1.00 20.52 407 ILE B N 1
ATOM 6626 C CA . ILE B 1 408 ? -7.013 27.471 139.542 1.00 18.52 407 ILE B CA 1
ATOM 6627 C C . ILE B 1 408 ? -6.987 27.674 141.048 1.00 17.46 407 ILE B C 1
ATOM 6628 O O . ILE B 1 408 ? -8.018 27.603 141.723 1.00 21.56 407 ILE B O 1
ATOM 6633 N N . ARG B 1 409 ? -5.811 27.988 141.587 1.00 17.20 408 ARG B N 1
ATOM 6634 C CA . ARG B 1 409 ? -5.691 28.170 143.026 1.00 17.07 408 ARG B CA 1
ATOM 6635 C C . ARG B 1 409 ? -6.572 29.310 143.525 1.00 17.53 408 ARG B C 1
ATOM 6636 O O . ARG B 1 409 ? -7.197 29.191 144.581 1.00 18.85 408 ARG B O 1
ATOM 6644 N N . ARG B 1 410 ? -6.657 30.413 142.774 1.00 15.41 409 ARG B N 1
ATOM 6645 C CA . ARG B 1 410 ? -7.455 31.534 143.261 1.00 18.69 409 ARG B CA 1
ATOM 6646 C C . ARG B 1 410 ? -8.935 31.194 143.243 1.00 21.45 409 ARG B C 1
ATOM 6647 O O . ARG B 1 410 ? -9.632 31.338 144.256 1.00 17.37 409 ARG B O 1
ATOM 6655 N N . THR B 1 411 ? -9.437 30.759 142.090 1.00 18.49 410 THR B N 1
ATOM 6656 C CA . THR B 1 411 ? -10.867 30.577 141.912 1.00 21.02 410 THR B CA 1
ATOM 6657 C C . THR B 1 411 ? -11.339 29.187 142.293 1.00 24.80 410 THR B C 1
ATOM 6658 O O . THR B 1 411 ? -12.548 28.993 142.473 1.00 20.41 410 THR B O 1
ATOM 6662 N N . ASP B 1 412 ? -10.414 28.229 142.407 1.00 21.08 411 ASP B N 1
ATOM 6663 C CA . ASP B 1 412 ? -10.741 26.824 142.654 1.00 20.93 411 ASP B CA 1
ATOM 6664 C C . ASP B 1 412 ? -11.733 26.304 141.619 1.00 23.64 411 ASP B C 1
ATOM 6665 O O . ASP B 1 412 ? -12.647 25.536 141.919 1.00 22.56 411 ASP B O 1
ATOM 6670 N N . CYS B 1 413 ? -11.531 26.739 140.384 1.00 25.68 412 CYS B N 1
ATOM 6671 C CA . CYS B 1 413 ? -12.266 26.268 139.230 1.00 23.02 412 CYS B CA 1
ATOM 6672 C C . CYS B 1 413 ? -11.254 26.133 138.085 1.00 22.57 412 CYS B C 1
ATOM 6673 O O . CYS B 1 413 ? -10.524 27.074 137.802 1.00 31.41 412 CYS B O 1
ATOM 6676 N N . PRO B 1 414 ? -11.197 24.964 137.431 1.00 25.02 413 PRO B N 1
ATOM 6677 C CA . PRO B 1 414 ? -11.999 23.744 137.614 1.00 25.67 413 PRO B CA 1
ATOM 6678 C C . PRO B 1 414 ? -11.977 23.176 139.032 1.00 25.09 413 PRO B C 1
ATOM 6679 O O . PRO B 1 414 ? -10.952 23.188 139.722 1.00 20.94 413 PRO B O 1
ATOM 6683 N N . LYS B 1 415 ? -13.149 22.730 139.463 1.00 26.74 414 LYS B N 1
ATOM 6684 C CA . LYS B 1 415 ? -13.316 22.188 140.800 1.00 26.45 414 LYS B CA 1
ATOM 6685 C C . LYS B 1 415 ? -12.591 20.855 140.930 1.00 22.11 414 LYS B C 1
ATOM 6686 O O . LYS B 1 415 ? -12.452 20.103 139.963 1.00 21.31 414 LYS B O 1
ATOM 6692 N N . LEU B 1 416 ? -12.162 20.543 142.149 1.00 21.92 415 LEU B N 1
ATOM 6693 C CA . LEU B 1 416 ? -11.570 19.236 142.405 1.00 21.58 415 LEU B CA 1
ATOM 6694 C C . LEU B 1 416 ? -12.669 18.186 142.466 1.00 24.69 415 LEU B C 1
ATOM 6695 O O . LEU B 1 416 ? -13.636 18.340 143.215 1.00 25.43 415 LEU B O 1
ATOM 6700 N N . SER B 1 417 ? -12.532 17.128 141.666 1.00 20.49 416 SER B N 1
ATOM 6701 C CA . SER B 1 417 ? -13.546 16.084 141.651 1.00 21.88 416 SER B CA 1
ATOM 6702 C C . SER B 1 417 ? -13.748 15.496 143.042 1.00 25.81 416 SER B C 1
ATOM 6703 O O . SER B 1 417 ? -12.790 15.298 143.799 1.00 21.40 416 SER B O 1
ATOM 6706 N N . SER B 1 418 ? -15.018 15.225 143.371 1.00 21.80 417 SER B N 1
ATOM 6707 C CA . SER B 1 418 ? -15.365 14.495 144.584 1.00 24.61 417 SER B CA 1
ATOM 6708 C C . SER B 1 418 ? -14.929 13.041 144.525 1.00 35.85 417 SER B C 1
ATOM 6709 O O . SER B 1 418 ? -14.925 12.363 145.561 1.00 37.23 417 SER B O 1
ATOM 6712 N N . TYR B 1 419 ? -14.580 12.543 143.345 1.00 25.62 418 TYR B N 1
ATOM 6713 C CA . TYR B 1 419 ? -14.194 11.152 143.182 1.00 27.73 418 TYR B CA 1
ATOM 6714 C C . TYR B 1 419 ? -12.682 11.044 143.038 1.00 26.32 418 TYR B C 1
ATOM 6715 O O . TYR B 1 419 ? -12.030 11.929 142.472 1.00 27.07 418 TYR B O 1
ATOM 6724 N N . SER B 1 420 ? -12.127 9.969 143.590 1.00 22.35 419 SER B N 1
ATOM 6725 C CA . SER B 1 420 ? -10.709 9.711 143.428 1.00 28.46 419 SER B CA 1
ATOM 6726 C C . SER B 1 420 ? -10.434 9.211 142.016 1.00 24.48 419 SER B C 1
ATOM 6727 O O . SER B 1 420 ? -11.334 8.771 141.290 1.00 27.84 419 SER B O 1
ATOM 6730 N N . ALA B 1 421 ? -9.160 9.271 141.637 1.00 21.76 420 ALA B N 1
ATOM 6731 C CA . ALA B 1 421 ? -8.749 8.765 140.329 1.00 20.84 420 ALA B CA 1
ATOM 6732 C C . ALA B 1 421 ? -9.125 7.301 140.170 1.00 27.32 420 ALA B C 1
ATOM 6733 O O . ALA B 1 421 ? -9.586 6.881 139.101 1.00 24.81 420 ALA B O 1
ATOM 6735 N N . ALA B 1 422 ? -8.925 6.508 141.224 1.00 23.16 421 ALA B N 1
ATOM 6736 C CA . ALA B 1 422 ? -9.264 5.090 141.163 1.00 26.12 421 ALA B CA 1
ATOM 6737 C C . ALA B 1 422 ? -10.757 4.888 140.935 1.00 27.15 421 ALA B C 1
ATOM 6738 O O . ALA B 1 422 ? -11.162 4.007 140.170 1.00 31.47 421 ALA B O 1
ATOM 6740 N N . GLN B 1 423 ? -11.591 5.705 141.588 1.00 28.55 422 GLN B N 1
ATOM 6741 C CA . GLN B 1 423 ? -13.032 5.652 141.356 1.00 27.50 422 GLN B CA 1
ATOM 6742 C C . GLN B 1 423 ? -13.388 6.048 139.927 1.00 34.03 422 GLN B C 1
ATOM 6743 O O . GLN B 1 423 ? -14.260 5.429 139.304 1.00 37.33 422 GLN B O 1
ATOM 6749 N N . ILE B 1 424 ? -12.725 7.078 139.395 1.00 32.31 423 ILE B N 1
ATOM 6750 C CA . ILE B 1 424 ? -13.013 7.537 138.040 1.00 32.36 423 ILE B CA 1
ATOM 6751 C C . ILE B 1 424 ? -12.619 6.476 137.022 1.00 31.27 423 ILE B C 1
ATOM 6752 O O . ILE B 1 424 ? -13.399 6.146 136.121 1.00 30.70 423 ILE B O 1
ATOM 6757 N N . GLN B 1 425 ? -11.422 5.896 137.170 1.00 29.45 424 GLN B N 1
ATOM 6758 C CA . GLN B 1 425 ? -10.997 4.846 136.251 1.00 32.27 424 GLN B CA 1
ATOM 6759 C C . GLN B 1 425 ? -11.974 3.679 136.257 1.00 32.69 424 GLN B C 1
ATOM 6760 O O . GLN B 1 425 ? -12.236 3.081 135.209 1.00 32.36 424 GLN B O 1
ATOM 6766 N N . ALA B 1 426 ? -12.524 3.342 137.428 1.00 31.75 425 ALA B N 1
ATOM 6767 C CA . ALA B 1 426 ? -13.399 2.179 137.514 1.00 35.51 425 ALA B CA 1
ATOM 6768 C C . ALA B 1 426 ? -14.784 2.451 136.941 1.00 35.34 425 ALA B C 1
ATOM 6769 O O . ALA B 1 426 ? -15.449 1.518 136.485 1.00 34.05 425 ALA B O 1
ATOM 6771 N N . SER B 1 427 ? -15.232 3.706 136.941 1.00 36.69 426 SER B N 1
ATOM 6772 C CA . SER B 1 427 ? -16.594 4.019 136.492 1.00 41.26 426 SER B CA 1
ATOM 6773 C C . SER B 1 427 ? -16.602 5.489 136.060 1.00 40.59 426 SER B C 1
ATOM 6774 O O . SER B 1 427 ? -16.935 6.373 136.849 1.00 40.53 426 SER B O 1
ATOM 6777 N N . GLU B 1 428 ? -16.242 5.727 134.800 1.00 41.22 427 GLU B N 1
ATOM 6778 C CA . GLU B 1 428 ? -16.027 7.094 134.342 1.00 40.51 427 GLU B CA 1
ATOM 6779 C C . GLU B 1 428 ? -17.304 7.924 134.309 1.00 32.95 427 GLU B C 1
ATOM 6780 O O . GLU B 1 428 ? -17.212 9.153 134.240 1.00 34.53 427 GLU B O 1
ATOM 6786 N N . SER B 1 429 ? -18.482 7.299 134.396 1.00 34.61 428 SER B N 1
ATOM 6787 C CA . SER B 1 429 ? -19.731 8.057 134.382 1.00 40.03 428 SER B CA 1
ATOM 6788 C C . SER B 1 429 ? -19.912 8.916 135.631 1.00 36.97 428 SER B C 1
ATOM 6789 O O . SER B 1 429 ? -20.715 9.855 135.610 1.00 38.14 428 SER B O 1
ATOM 6792 N N . VAL B 1 430 ? -19.194 8.617 136.716 1.00 31.94 429 VAL B N 1
ATOM 6793 C CA . VAL B 1 430 ? -19.296 9.427 137.925 1.00 39.35 429 VAL B CA 1
ATOM 6794 C C . VAL B 1 430 ? -18.552 10.747 137.783 1.00 36.93 429 VAL B C 1
ATOM 6795 O O . VAL B 1 430 ? -18.761 11.665 138.584 1.00 38.34 429 VAL B O 1
ATOM 6799 N N . TYR B 1 431 ? -17.685 10.865 136.783 1.00 33.00 430 TYR B N 1
ATOM 6800 C CA . TYR B 1 431 ? -16.809 12.013 136.650 1.00 27.69 430 TYR B CA 1
ATOM 6801 C C . TYR B 1 431 ? -17.522 13.151 135.937 1.00 26.47 430 TYR B C 1
ATOM 6802 O O . TYR B 1 431 ? -18.276 12.926 134.991 1.00 30.65 430 TYR B O 1
ATOM 6811 N N . THR B 1 432 ? -17.281 14.377 136.401 1.00 29.15 431 THR B N 1
ATOM 6812 C CA . THR B 1 432 ? -17.725 15.560 135.682 1.00 24.18 431 THR B CA 1
ATOM 6813 C C . THR B 1 432 ? -16.591 16.066 134.809 1.00 26.92 431 THR B C 1
ATOM 6814 O O . THR B 1 432 ? -15.553 16.478 135.346 1.00 26.56 431 THR B O 1
ATOM 6818 N N . PRO B 1 433 ? -16.738 16.043 133.486 1.00 27.54 432 PRO B N 1
ATOM 6819 C CA . PRO B 1 433 ? -15.648 16.464 132.594 1.00 28.52 432 PRO B CA 1
ATOM 6820 C C . PRO B 1 433 ? -15.048 17.805 132.981 1.00 30.43 432 PRO B C 1
ATOM 6821 O O . PRO B 1 433 ? -15.765 18.773 133.243 1.00 28.08 432 PRO B O 1
ATOM 6825 N N . GLY B 1 434 ? -13.710 17.850 133.016 1.00 24.93 433 GLY B N 1
ATOM 6826 C CA . GLY B 1 434 ? -12.978 19.062 133.302 1.00 18.33 433 GLY B CA 1
ATOM 6827 C C . GLY B 1 434 ? -12.670 19.305 134.761 1.00 25.16 433 GLY B C 1
ATOM 6828 O O . GLY B 1 434 ? -11.853 20.178 135.066 1.00 26.25 433 GLY B O 1
ATOM 6829 N N . GLU B 1 435 ? -13.283 18.566 135.682 1.00 23.67 434 GLU B N 1
ATOM 6830 C CA . GLU B 1 435 ? -12.887 18.719 137.072 1.00 21.29 434 GLU B CA 1
ATOM 6831 C C . GLU B 1 435 ? -11.492 18.140 137.289 1.00 23.00 434 GLU B C 1
ATOM 6832 O O . GLU B 1 435 ? -11.068 17.194 136.614 1.00 25.83 434 GLU B O 1
ATOM 6838 N N . LEU B 1 436 ? -10.764 18.755 138.217 1.00 20.42 435 LEU B N 1
ATOM 6839 C CA . LEU B 1 436 ? -9.442 18.280 138.576 1.00 19.82 435 LEU B CA 1
ATOM 6840 C C . LEU B 1 436 ? -9.553 16.992 139.387 1.00 23.83 435 LEU B C 1
ATOM 6841 O O . LEU B 1 436 ? -10.577 16.705 140.018 1.00 22.47 435 LEU B O 1
ATOM 6846 N N . VAL B 1 437 ? -8.485 16.204 139.349 1.00 18.86 436 VAL B N 1
ATOM 6847 C CA . VAL B 1 437 ? -8.424 14.917 140.027 1.00 26.86 436 VAL B CA 1
ATOM 6848 C C . VAL B 1 437 ? -7.158 14.878 140.870 1.00 26.15 436 VAL B C 1
ATOM 6849 O O . VAL B 1 437 ? -6.053 15.071 140.347 1.00 21.48 436 VAL B O 1
ATOM 6853 N N . ALA B 1 438 ? -7.316 14.633 142.165 1.00 24.45 437 ALA B N 1
ATOM 6854 C CA . ALA B 1 438 ? -6.156 14.482 143.025 1.00 22.17 437 ALA B CA 1
ATOM 6855 C C . ALA B 1 438 ? -5.299 13.325 142.511 1.00 18.14 437 ALA B C 1
ATOM 6856 O O . ALA B 1 438 ? -5.840 12.249 142.223 1.00 21.71 437 ALA B O 1
ATOM 6858 N N . PRO B 1 439 ? -3.986 13.508 142.371 1.00 24.82 438 PRO B N 1
ATOM 6859 C CA . PRO B 1 439 ? -3.138 12.465 141.768 1.00 21.25 438 PRO B CA 1
ATOM 6860 C C . PRO B 1 439 ? -3.333 11.109 142.424 1.00 20.57 438 PRO B C 1
ATOM 6861 O O . PRO B 1 439 ? -3.398 10.996 143.648 1.00 22.51 438 PRO B O 1
ATOM 6865 N N . TRP B 1 440 ? -3.446 10.080 141.584 1.00 21.15 439 TRP B N 1
ATOM 6866 C CA . TRP B 1 440 ? -3.658 8.715 142.053 1.00 22.44 439 TRP B CA 1
ATOM 6867 C C . TRP B 1 440 ? -2.598 8.318 143.079 1.00 25.08 439 TRP B C 1
ATOM 6868 O O . TRP B 1 440 ? -2.912 7.905 144.198 1.00 24.49 439 TRP B O 1
ATOM 6879 N N . THR B 1 441 ? -1.330 8.437 142.706 1.00 22.29 440 THR B N 1
ATOM 6880 C CA . THR B 1 441 ? -0.252 8.489 143.677 1.00 21.19 440 THR B CA 1
ATOM 6881 C C . THR B 1 441 ? -0.022 9.947 144.036 1.00 20.62 440 THR B C 1
ATOM 6882 O O . THR B 1 441 ? 0.117 10.789 143.147 1.00 24.99 440 THR B O 1
ATOM 6886 N N . ASN B 1 442 ? -0.008 10.247 145.335 1.00 21.06 441 ASN B N 1
ATOM 6887 C CA . ASN B 1 442 ? 0.045 11.628 145.807 1.00 25.19 441 ASN B CA 1
ATOM 6888 C C . ASN B 1 442 ? 0.992 11.675 146.996 1.00 22.15 441 ASN B C 1
ATOM 6889 O O . ASN B 1 442 ? 0.640 11.228 148.096 1.00 20.82 441 ASN B O 1
ATOM 6894 N N . GLY B 1 443 ? 2.187 12.224 146.780 1.00 22.24 442 GLY B N 1
ATOM 6895 C CA . GLY B 1 443 ? 3.130 12.315 147.880 1.00 19.86 442 GLY B CA 1
ATOM 6896 C C . GLY B 1 443 ? 2.792 13.354 148.934 1.00 23.55 442 GLY B C 1
ATOM 6897 O O . GLY B 1 443 ? 3.506 13.433 149.940 1.00 21.59 442 GLY B O 1
ATOM 6898 N N . LEU B 1 444 ? 1.760 14.174 148.727 1.00 21.30 443 LEU B N 1
ATOM 6899 C CA . LEU B 1 444 ? 1.367 15.099 149.782 1.00 23.28 443 LEU B CA 1
ATOM 6900 C C . LEU B 1 444 ? 0.712 14.319 150.907 1.00 23.59 443 LEU B C 1
ATOM 6901 O O . LEU B 1 444 ? -0.241 13.564 150.677 1.00 20.92 443 LEU B O 1
ATOM 6906 N N . GLU B 1 445 ? 1.242 14.481 152.122 1.00 16.87 444 GLU B N 1
ATOM 6907 C CA . GLU B 1 445 ? 0.670 13.791 153.273 1.00 21.58 444 GLU B CA 1
ATOM 6908 C C . GLU B 1 445 ? -0.801 14.152 153.474 1.00 21.22 444 GLU B C 1
ATOM 6909 O O . GLU B 1 445 ? -1.606 13.300 153.874 1.00 21.50 444 GLU B O 1
ATOM 6915 N N . ALA B 1 446 ? -1.175 15.396 153.183 1.00 19.21 445 ALA B N 1
ATOM 6916 C CA . ALA B 1 446 ? -2.564 15.821 153.318 1.00 21.69 445 ALA B CA 1
ATOM 6917 C C . ALA B 1 446 ? -3.411 15.461 152.112 1.00 25.16 445 ALA B C 1
ATOM 6918 O O . ALA B 1 446 ? -4.635 15.664 152.155 1.00 21.77 445 ALA B O 1
ATOM 6920 N N . GLY B 1 447 ? -2.790 14.940 151.043 1.00 19.55 446 GLY B N 1
ATOM 6921 C CA . GLY B 1 447 ? -3.469 14.690 149.788 1.00 21.14 446 GLY B CA 1
ATOM 6922 C C . GLY B 1 447 ? -3.828 16.013 149.121 1.00 22.32 446 GLY B C 1
ATOM 6923 O O . GLY B 1 447 ? -3.283 17.076 149.435 1.00 19.09 446 GLY B O 1
ATOM 6924 N N . GLY B 1 448 ? -4.789 15.944 148.202 1.00 21.97 447 GLY B N 1
ATOM 6925 C CA . GLY B 1 448 ? -5.278 17.161 147.569 1.00 21.39 447 GLY B CA 1
ATOM 6926 C C . GLY B 1 448 ? -4.349 17.653 146.466 1.00 23.13 447 GLY B C 1
ATOM 6927 O O . GLY B 1 448 ? -3.428 16.960 146.022 1.00 23.38 447 GLY B O 1
ATOM 6928 N N . LEU B 1 449 ? -4.591 18.886 146.033 1.00 17.30 448 LEU B N 1
ATOM 6929 C CA . LEU B 1 449 ? -3.868 19.469 144.907 1.00 18.41 448 LEU B CA 1
ATOM 6930 C C . LEU B 1 449 ? -2.621 20.224 145.371 1.00 16.01 448 LEU B C 1
ATOM 6931 O O . LEU B 1 449 ? -2.504 20.625 146.531 1.00 19.72 448 LEU B O 1
ATOM 6936 N N . MET B 1 450 ? -1.678 20.410 144.445 1.00 16.90 449 MET B N 1
ATOM 6937 C CA . MET B 1 450 ? -0.447 21.128 144.770 1.00 16.50 449 MET B CA 1
ATOM 6938 C C . MET B 1 450 ? -0.745 22.614 144.960 1.00 17.32 449 MET B C 1
ATOM 6939 O O . MET B 1 450 ? -1.282 23.267 144.058 1.00 17.26 449 MET B O 1
ATOM 6944 N N . LYS B 1 451 ? -0.376 23.160 146.121 1.00 18.49 450 LYS B N 1
ATOM 6945 C CA . LYS B 1 451 ? -0.710 24.546 146.428 1.00 20.84 450 LYS B CA 1
ATOM 6946 C C . LYS B 1 451 ? 0.461 25.509 146.260 1.00 18.11 450 LYS B C 1
ATOM 6947 O O . LYS B 1 451 ? 0.229 26.709 146.084 1.00 17.57 450 LYS B O 1
ATOM 6953 N N . ARG B 1 452 ? 1.700 25.020 146.288 1.00 13.77 451 ARG B N 1
ATOM 6954 C CA . ARG B 1 452 ? 2.862 25.886 146.121 1.00 18.84 451 ARG B CA 1
ATOM 6955 C C . ARG B 1 452 ? 4.033 25.043 145.642 1.00 19.71 451 ARG B C 1
ATOM 6956 O O . ARG B 1 452 ? 3.958 23.812 145.587 1.00 16.70 451 ARG B O 1
ATOM 6964 N N . MET B 1 453 ? 5.120 25.733 145.304 1.00 15.86 452 MET B N 1
ATOM 6965 C CA . MET B 1 453 ? 6.414 25.133 145.008 1.00 17.53 452 MET B CA 1
ATOM 6966 C C . MET B 1 453 ? 7.297 25.272 146.241 1.00 22.14 452 MET B C 1
ATOM 6967 O O . MET B 1 453 ? 7.097 26.172 147.065 1.00 18.11 452 MET B O 1
ATOM 6972 N N . THR B 1 454 ? 8.270 24.367 146.365 1.00 18.29 453 THR B N 1
ATOM 6973 C CA . THR B 1 454 ? 9.227 24.424 147.458 1.00 22.15 453 THR B CA 1
ATOM 6974 C C . THR B 1 454 ? 10.133 25.649 147.328 1.00 23.03 453 THR B C 1
ATOM 6975 O O . THR B 1 454 ? 10.330 26.200 146.239 1.00 20.95 453 THR B O 1
ATOM 6979 N N . TYR B 1 455 ? 10.707 26.068 148.456 1.00 21.19 454 TYR B N 1
ATOM 6980 C CA . TYR B 1 455 ? 11.749 27.086 148.388 1.00 23.30 454 TYR B CA 1
ATOM 6981 C C . TYR B 1 455 ? 12.971 26.525 147.657 1.00 22.86 454 TYR B C 1
ATOM 6982 O O . TYR B 1 455 ? 13.338 25.363 147.872 1.00 20.10 454 TYR B O 1
ATOM 6991 N N . PRO B 1 456 ? 13.598 27.317 146.779 1.00 22.10 455 PRO B N 1
ATOM 6992 C CA . PRO B 1 456 ? 14.782 26.852 146.043 1.00 20.37 455 PRO B CA 1
ATOM 6993 C C . PRO B 1 456 ? 15.836 26.296 146.977 1.00 17.85 455 PRO B C 1
ATOM 6994 O O . PRO B 1 456 ? 16.125 26.886 148.020 1.00 22.03 455 PRO B O 1
ATOM 6998 N N . LEU B 1 457 ? 16.402 25.144 146.597 1.00 20.60 456 LEU B N 1
ATOM 6999 C CA . LEU B 1 457 ? 17.456 24.531 147.404 1.00 21.82 456 LEU B CA 1
ATOM 7000 C C . LEU B 1 457 ? 18.675 25.436 147.506 1.00 22.31 456 LEU B C 1
ATOM 7001 O O . LEU B 1 457 ? 19.337 25.486 148.550 1.00 27.12 456 LEU B O 1
ATOM 7006 N N . SER B 1 458 ? 19.004 26.146 146.422 1.00 21.45 457 SER B N 1
ATOM 7007 C CA . SER B 1 458 ? 20.128 27.075 146.480 1.00 22.25 457 SER B CA 1
ATOM 7008 C C . SER B 1 458 ? 19.904 28.111 147.570 1.00 26.64 457 SER B C 1
ATOM 7009 O O . SER B 1 458 ? 20.839 28.473 148.294 1.00 24.11 457 SER B O 1
ATOM 7012 N N . ALA B 1 459 ? 18.656 28.579 147.715 1.00 17.73 458 ALA B N 1
ATOM 7013 C CA . ALA B 1 459 ? 18.317 29.531 148.771 1.00 25.01 458 ALA B CA 1
ATOM 7014 C C . ALA B 1 459 ? 18.436 28.892 150.149 1.00 22.76 458 ALA B C 1
ATOM 7015 O O . ALA B 1 459 ? 18.989 29.491 151.076 1.00 24.62 458 ALA B O 1
ATOM 7017 N N . ARG B 1 460 ? 17.901 27.679 150.306 1.00 23.80 459 ARG B N 1
ATOM 7018 C CA . ARG B 1 460 ? 18.092 26.942 151.551 1.00 19.96 459 ARG B CA 1
ATOM 7019 C C . ARG B 1 460 ? 19.566 26.855 151.909 1.00 23.62 459 ARG B C 1
ATOM 7020 O O . ARG B 1 460 ? 19.953 27.075 153.064 1.00 24.98 459 ARG B O 1
ATOM 7028 N N . GLN B 1 461 ? 20.405 26.532 150.922 1.00 19.51 460 GLN B N 1
ATOM 7029 C CA . GLN B 1 461 ? 21.825 26.348 151.196 1.00 20.91 460 GLN B CA 1
ATOM 7030 C C . GLN B 1 461 ? 22.507 27.671 151.517 1.00 30.62 460 GLN B C 1
ATOM 7031 O O . GLN B 1 461 ? 23.363 27.733 152.408 1.00 31.53 460 GLN B O 1
ATOM 7037 N N . GLN B 1 462 ? 22.134 28.745 150.820 1.00 26.27 461 GLN B N 1
ATOM 7038 C CA . GLN B 1 462 ? 22.943 29.957 150.837 1.00 26.14 461 GLN B CA 1
ATOM 7039 C C . GLN B 1 462 ? 22.374 31.077 151.694 1.00 29.22 461 GLN B C 1
ATOM 7040 O O . GLN B 1 462 ? 23.104 32.019 152.021 1.00 24.59 461 GLN B O 1
ATOM 7046 N N . ASN B 1 463 ? 21.101 31.008 152.070 1.00 26.90 462 ASN B N 1
ATOM 7047 C CA . ASN B 1 463 ? 20.443 32.121 152.750 1.00 27.53 462 ASN B CA 1
ATOM 7048 C C . ASN B 1 463 ? 19.722 31.570 153.976 1.00 24.63 462 ASN B C 1
ATOM 7049 O O . ASN B 1 463 ? 18.654 30.966 153.856 1.00 21.52 462 ASN B O 1
ATOM 7054 N N . VAL B 1 464 ? 20.309 31.801 155.151 1.00 22.05 463 VAL B N 1
ATOM 7055 C CA . VAL B 1 464 ? 19.751 31.311 156.399 1.00 27.39 463 VAL B CA 1
ATOM 7056 C C . VAL B 1 464 ? 18.333 31.825 156.632 1.00 29.30 463 VAL B C 1
ATOM 7057 O O . VAL B 1 464 ? 17.577 31.221 157.401 1.00 26.25 463 VAL B O 1
ATOM 7061 N N . ASN B 1 465 ? 17.948 32.922 155.976 1.00 26.27 464 ASN B N 1
ATOM 7062 C CA . ASN B 1 465 ? 16.647 33.550 156.184 1.00 30.07 464 ASN B CA 1
ATOM 7063 C C . ASN B 1 465 ? 15.554 33.017 155.270 1.00 23.54 464 ASN B C 1
ATOM 7064 O O . ASN B 1 465 ? 14.400 33.435 155.409 1.00 25.55 464 ASN B O 1
ATOM 7069 N N . THR B 1 466 ? 15.887 32.129 154.343 1.00 21.04 465 THR B N 1
ATOM 7070 C CA . THR B 1 466 ? 14.866 31.425 153.583 1.00 21.81 465 THR B CA 1
ATOM 7071 C C . THR B 1 466 ? 13.910 30.744 154.556 1.00 23.75 465 THR B C 1
ATOM 7072 O O . THR B 1 466 ? 14.366 30.030 155.459 1.00 25.17 465 THR B O 1
ATOM 7076 N N . PRO B 1 467 ? 12.597 30.952 154.433 1.00 22.59 466 PRO B N 1
ATOM 7077 C CA . PRO B 1 467 ? 11.673 30.352 155.399 1.00 20.74 466 PRO B CA 1
ATOM 7078 C C . PRO B 1 467 ? 11.790 28.835 155.395 1.00 23.37 466 PRO B C 1
ATOM 7079 O O . PRO B 1 467 ? 12.165 28.222 154.393 1.00 21.96 466 PRO B O 1
ATOM 7083 N N . ALA B 1 468 ? 11.456 28.234 156.536 1.00 22.12 467 ALA B N 1
ATOM 7084 C CA . ALA B 1 468 ? 11.444 26.779 156.634 1.00 23.91 467 ALA B CA 1
ATOM 7085 C C . ALA B 1 468 ? 10.537 26.186 155.564 1.00 23.04 467 ALA B C 1
ATOM 7086 O O . ALA B 1 468 ? 9.489 26.747 155.235 1.00 24.11 467 ALA B O 1
ATOM 7088 N N . GLY B 1 469 ? 10.960 25.060 154.999 1.00 19.47 468 GLY B N 1
ATOM 7089 C CA . GLY B 1 469 ? 10.129 24.387 154.019 1.00 24.46 468 GLY B CA 1
ATOM 7090 C C . GLY B 1 469 ? 8.810 23.944 154.628 1.00 24.24 468 GLY B C 1
ATOM 7091 O O . GLY B 1 469 ? 8.729 23.594 155.804 1.00 18.35 468 GLY B O 1
ATOM 7092 N N . VAL B 1 470 ? 7.756 23.990 153.821 1.00 21.25 469 VAL B N 1
ATOM 7093 C CA . VAL B 1 470 ? 6.432 23.532 154.246 1.00 19.20 469 VAL B CA 1
ATOM 7094 C C . VAL B 1 470 ? 5.929 22.544 153.203 1.00 17.34 469 VAL B C 1
ATOM 7095 O O . VAL B 1 470 ? 6.440 22.505 152.076 1.00 20.98 469 VAL B O 1
ATOM 7099 N N . PRO B 1 471 ? 4.936 21.719 153.540 1.00 23.91 470 PRO B N 1
ATOM 7100 C CA . PRO B 1 471 ? 4.414 20.791 152.531 1.00 20.26 470 PRO B CA 1
ATOM 7101 C C . PRO B 1 471 ? 3.802 21.554 151.364 1.00 22.36 470 PRO B C 1
ATOM 7102 O O . PRO B 1 471 ? 3.353 22.699 151.508 1.00 20.43 470 PRO B O 1
ATOM 7106 N N . GLY B 1 472 ? 3.823 20.919 150.189 1.00 16.39 471 GLY B N 1
ATOM 7107 C CA . GLY B 1 472 ? 3.194 21.478 149.000 1.00 17.97 471 GLY B CA 1
ATOM 7108 C C . GLY B 1 472 ? 1.697 21.727 149.150 1.00 18.14 471 GLY B C 1
ATOM 7109 O O . GLY B 1 472 ? 1.121 22.475 148.350 1.00 17.97 471 GLY B O 1
ATOM 7110 N N . SER B 1 473 ? 1.066 21.131 150.156 1.00 18.70 472 SER B N 1
ATOM 7111 C CA . SER B 1 473 ? -0.330 21.419 150.449 1.00 17.96 472 SER B CA 1
ATOM 7112 C C . SER B 1 473 ? -0.524 22.744 151.180 1.00 21.54 472 SER B C 1
ATOM 7113 O O . SER B 1 473 ? -1.672 23.171 151.341 1.00 20.50 472 SER B O 1
ATOM 7116 N N . THR B 1 474 ? 0.552 23.388 151.646 1.00 18.26 473 THR B N 1
ATOM 7117 C CA . THR B 1 474 ? 0.425 24.674 152.335 1.00 18.52 473 THR B CA 1
ATOM 7118 C C . THR B 1 474 ? 0.256 25.785 151.303 1.00 20.17 473 THR B C 1
ATOM 7119 O O . THR B 1 474 ? 1.160 26.006 150.489 1.00 18.32 473 THR B O 1
ATOM 7123 N N . PRO B 1 475 ? -0.864 26.497 151.298 1.00 17.79 474 PRO B N 1
ATOM 7124 C CA . PRO B 1 475 ? -1.127 27.447 150.214 1.00 22.93 474 PRO B CA 1
ATOM 7125 C C . PRO B 1 475 ? -0.258 28.695 150.321 1.00 23.99 474 PRO B C 1
ATOM 7126 O O . PRO B 1 475 ? 0.335 28.993 151.360 1.00 18.73 474 PRO B O 1
ATOM 7130 N N . VAL B 1 476 ? -0.188 29.425 149.210 1.00 18.90 475 VAL B N 1
ATOM 7131 C CA . VAL B 1 476 ? 0.395 30.766 149.216 1.00 21.64 475 VAL B CA 1
ATOM 7132 C C . VAL B 1 476 ? -0.594 31.757 149.835 1.00 18.59 475 VAL B C 1
ATOM 7133 O O . VAL B 1 476 ? -1.785 31.454 149.978 1.00 20.70 475 VAL B O 1
ATOM 7137 N N . TRP B 1 477 ? -0.096 32.951 150.203 1.00 19.64 476 TRP B N 1
ATOM 7138 C CA . TRP B 1 477 ? -0.863 33.890 151.024 1.00 25.95 476 TRP B CA 1
ATOM 7139 C C . TRP B 1 477 ? -2.195 34.282 150.394 1.00 24.52 476 TRP B C 1
ATOM 7140 O O . TRP B 1 477 ? -3.146 34.583 151.119 1.00 22.30 476 TRP B O 1
ATOM 7151 N N . TRP B 1 478 ? -2.281 34.354 149.067 1.00 18.50 477 TRP B N 1
ATOM 7152 C CA . TRP B 1 478 ? -3.536 34.801 148.481 1.00 20.74 477 TRP B CA 1
ATOM 7153 C C . TRP B 1 478 ? -4.511 33.653 148.246 1.00 24.98 477 TRP B C 1
ATOM 7154 O O . TRP B 1 478 ? -5.610 33.883 147.734 1.00 18.73 477 TRP B O 1
ATOM 7165 N N . ASP B 1 479 ? -4.148 32.436 148.632 1.00 18.73 478 ASP B N 1
ATOM 7166 C CA . ASP B 1 479 ? -4.973 31.249 148.422 1.00 21.36 478 ASP B CA 1
ATOM 7167 C C . ASP B 1 479 ? -5.458 30.817 149.802 1.00 18.84 478 ASP B C 1
ATOM 7168 O O . ASP B 1 479 ? -4.731 30.151 150.540 1.00 19.28 478 ASP B O 1
ATOM 7173 N N . ILE B 1 480 ? -6.667 31.239 150.174 1.00 20.40 479 ILE B N 1
ATOM 7174 C CA . ILE B 1 480 ? -7.144 31.063 151.542 1.00 19.17 479 ILE B CA 1
ATOM 7175 C C . ILE B 1 480 ? -8.271 30.053 151.652 1.00 31.93 479 ILE B C 1
ATOM 7176 O O . ILE B 1 480 ? -8.787 29.838 152.764 1.00 27.91 479 ILE B O 1
ATOM 7181 N N . LYS B 1 481 ? -8.671 29.423 150.550 1.00 29.58 480 LYS B N 1
ATOM 7182 C CA . LYS B 1 481 ? -9.771 28.453 150.548 1.00 32.03 480 LYS B CA 1
ATOM 7183 C C . LYS B 1 481 ? -9.458 27.352 149.537 1.00 37.45 480 LYS B C 1
ATOM 7184 O O . LYS B 1 481 ? -8.535 27.490 148.729 1.00 27.75 480 LYS B O 1
#

Organism: Bacteroides thetaiotaomicron (strain ATCC 29148 / DSM 2079 / JCM 5827 / CCUG 10774 / NCTC 10582 / VPI-5482 / E50) (NCBI:txid226186)

Sequence (921 aa):
TADLIFPSISASIASAVGGEIYNYAGFFAQYYEQKPESNQYNTLCEYTFTESSQQMDYSYRILFAGALEDAKQVLEKTTNPADRFATTILRAYAFQIMVDNTSDSPYSEALATPKWDTGETVYKGILGEIDAAEAALDGSGMDDVPDLIFNKNIAQWKGFANALRLRMYLRFIDANIDAASYTEKVKTLVQNNEFFTGDVKLDCFLDETDKRNPWYNTNAVGLTGNHCAAYPLVSYLSSTGDPRIAYGISKTDADGKYVGQLPGGKTHMQSILGTDNWKNKNVSAIDYSIGATKPVYFFTQAELQFLIAEVYARFHNDDANAKSAYEAGVTADFAVRGFAGQENTILEGACAWSAASTQADKLNLIYMQKWVSLFYMDHMEAWSEIRRTDCPKLSSYSAAQIQASESVYTPGELVAPWTNGLEAGGLMKRMTYPLSARQQNVNTPAGVPGSTPVWWDIKTADLIFPSISASIASAVGGEIYNYAGFFAQYYEQKPESNQYNTLCEYTFTESSQQMDYSYRILFAGALEDAKQVLEKTTNPADRFATTILRAYAFQIMVDNTSDSPYSEALQGNANATPKWDTGETVYKGILGEIDAAEAALDGSGMDVPDLIFNKNIAQWKGFANALRLRMYLRFIDANIDAASYTEKVKTLVQNNEFFTGDVKLDCCFLDETDKRNPWYNTNAVGLTGNHCAAYPLVSYLSSTGDPRIAYGISKTDADGKYVGQLPGGKTHMQSILGTDNWKNKNVSAIDYSIGATKPVYFFTQAELQFLIAEVYARFHNDDANAKSAYEAGVTADFAVRGFAGQENTILEGACAWSAASTQADKLNLIYMQKWVSLFYMDHMEAWSEIRRTDCPKLSSYSAAQIQASESVYTPGELVAPWTNGLEAGGLMKRMTYPLSARQQNVNTPAGVPGSTPVWWDIK

InterPro domains:
  IPR011990 Tetratricopeptide-like helical domain superfamily [SSF48452] (21-498)
  IPR041662 SusD-like 2 [PF12771] (40-440)

Nearest PDB structures (foldseek):
  5fq4-assembly1_A  TM=1.002E+00  e=1.347E-74  Bacteroides thetaiotaomicron
  5fq6-assembly1_L  TM=9.996E-01  e=3.704E-68  Bacteroides thetaiotaomicron
  6dmf-assembly5_E  TM=7.848E-01  e=3.719E-17  Bacteroides ovatus ATCC 8483
  6dmf-assembly2_B  TM=7.793E-01  e=6.542E-17  Bacteroides ovatus ATCC 8483
  3fdh-assembly1_A  TM=7.410E-01  e=2.146E-13  Bacteroides thetaiotaomicron VPI-5482

B-factor: mean 30.87, std 11.46, range [10.45, 90.03]